Protein AF-A0AAV1E9S8-F1 (afdb_monomer)

Organism: NCBI:txid529605

Foldseek 3Di:
DVVLLLQFLAAPQAAAQCCVPDPVNVAQDPVSLVVLLCVQQVVQVVLVCVLLVDQLQLAQEEEEEEEPDADVVGSQVVCCVVSVYDPNRHYHYHYNFWQQVLLVQVVVLVVVQVVDPVGFKYKYKYWYGCRVQQFPDDDPQFNSCVSFAGTHIHIDMDGPDPVCLLVDFKDFDDKDKDFDLVDVCQQLQWAWDADPVRTIGIGHDPCNLVSLLVVVVVRCVVVCVVFPDPVQVVQQVVQVVVLVVCVVVVHDRDPGDAGACCRRAVAEQEQPPTPSNLVSVCVSNVNDPVRSQLVSVLCHNHGRNMNCSSVLSVLLCQVVQVDAQQGKYWYWIFGRSTMIMITIMGGHHRRDRDPPRPCPVPSVVDDDPDSDPPPVPDDDDDDDDDDDDDPCVVVVVVVVVPDDDDDDDDDDDDDDDDDDDDDDDDDDDPPPQDAFDADAFAKFKWFFADAFQFWTFTHRRHPGTAIEGPVLDPDLPPVQVVQLCLDDPDDPPVPPDPDPDDDDDPPPPDDDDDDDGDGSDDGGDMAIWGFRQADPVRHTYTGSNVVLLVVQVVVLVVQQLVQAWGKFAFAAADPFATWGGRSSQIAGEGCVQDFDNDPDPVVRVVSHRPIATWTFDDQDSVVSYTYIHSNSNCCVVQQDALHKFKWFFADADQQFTWTHTDP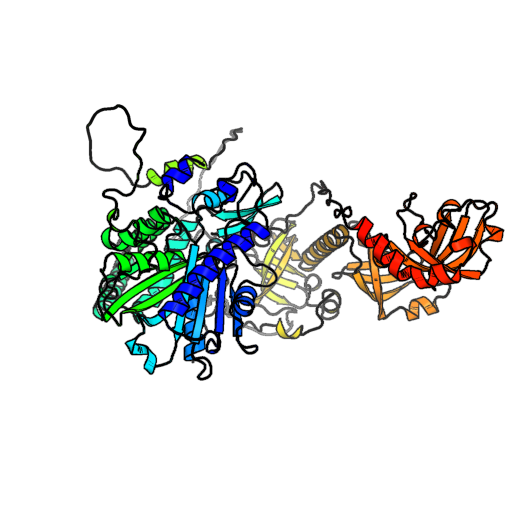TPDTATEGPCQEFVDDDPGPCVQDDHGDMDIWGFHDDPDPPHTYTHLHQLDPDTCCSVVPVVVSVVSNVVSSVVVCVVCVVPPDPPDSDDDPDPPPPDPVDVCVSRSSNVVDDDDDDDDDDD

Sequence (785 aa):
MRNIYFKSGLGDETYGPPFIFDEENDVPTLDSAMQEAREGVFSSVDALLSKTGIDPSSIDVVIVTCGSFSPFPSLSSLIVNHYNLRPDVKTFNLSGMGCSSGVLSIDFAARMLRSSEKVQNALVVITESITLNWYSGDNRSMLVTNCIFRVGCTAAMLTNDPTRRRVAKMQLVDSLRTHHGADDRSYRAAFQEEDENGFTGVALTKDLIRVAGVNLTQHITLLAPRVLPLSQLASYAYSAVTSALRSRAGESKPKPAVPDFTTAFQHMCIHTGGKAVIEQVGRVLRLSDEVTEPARMTLNRFGNTSSSLVFYELAYFEAKERVKKGDTMWMIAFGTGFKVGSLVWKWLQDSSQEIDNPWNDSIDSYPLEAWPVNDLLVAETDDEETDNLDRNEVLEDFYKLFKSGGSLPQESDLGEGLKEAEIGKEGRENVNVEYYEPKPGDLVVGVVVSGNENKLDVNVGADLIGTMLTKEVLPLYHKEMNYMLCDMEKDAEEFMVNGKVGIMNNDEAVSWEDMPGRPVVEPGTILFAEVLGRTLSGRPLLSTRRLFRRLAWHRVRQIKQLNEPIRVKITEWNTGGLLTRIEGLRAFLPKIELMNRINNYTDLKDNVGRWLYVLISRINEDTNDLILSEKDAWEMLHLREGTLLEGTVKKIFPYGAQIRIGETNRSGLLHVSKISRARIDSVSNVLAVDEKVKVLVVKSMFPDKISLSIADLESEPGLFLSNKEKVFSEAEEMAKKYRRLISPFLEKPKLEPVTTNVAIPFEDEENSLANWKWFKFETDSIPDS

pLDDT: mean 76.31, std 21.29, range [22.59, 98.44]

Structure (mmCIF, N/CA/C/O backbone):
data_AF-A0AAV1E9S8-F1
#
_entry.id   AF-A0AAV1E9S8-F1
#
loop_
_atom_site.group_PDB
_atom_site.id
_atom_site.type_symbol
_atom_site.label_atom_id
_atom_site.label_alt_id
_atom_site.label_comp_id
_atom_site.label_asym_id
_atom_site.label_entity_id
_atom_site.label_seq_id
_atom_site.pdbx_PDB_ins_code
_atom_site.Cartn_x
_atom_site.Cartn_y
_atom_site.Cartn_z
_atom_site.occupancy
_atom_site.B_iso_or_equiv
_atom_site.auth_seq_id
_atom_site.auth_comp_id
_atom_site.auth_asym_id
_atom_site.auth_atom_id
_atom_site.pdbx_PDB_model_num
ATOM 1 N N . MET A 1 1 ? 19.627 -13.802 14.690 1.00 67.56 1 MET A N 1
ATOM 2 C CA . MET A 1 1 ? 18.476 -14.353 13.943 1.00 67.56 1 MET A CA 1
ATOM 3 C C . MET A 1 1 ? 17.777 -15.484 14.675 1.00 67.56 1 MET A C 1
ATOM 5 O O . MET A 1 1 ? 16.638 -15.279 15.065 1.00 67.56 1 MET A O 1
ATOM 9 N N . ARG A 1 2 ? 18.448 -16.600 14.987 1.00 76.06 2 ARG A N 1
ATOM 10 C CA . ARG A 1 2 ? 17.856 -17.722 15.744 1.00 76.06 2 ARG A CA 1
ATOM 11 C C . ARG A 1 2 ? 17.112 -17.304 17.029 1.00 76.06 2 ARG A C 1
ATOM 13 O O . ARG A 1 2 ? 15.964 -17.677 17.219 1.00 76.06 2 ARG A O 1
ATOM 20 N N . ASN A 1 3 ? 17.703 -16.427 17.844 1.00 76.62 3 ASN A N 1
ATOM 21 C CA . ASN A 1 3 ? 17.042 -15.906 19.054 1.00 76.62 3 ASN A CA 1
ATOM 22 C C . ASN A 1 3 ? 15.805 -15.038 18.759 1.00 76.62 3 ASN A C 1
ATOM 24 O O . ASN A 1 3 ? 14.872 -15.024 19.551 1.00 76.62 3 ASN A O 1
ATOM 28 N N . ILE A 1 4 ? 15.792 -14.307 17.637 1.00 75.50 4 ILE A N 1
ATOM 29 C CA . ILE A 1 4 ? 14.632 -13.499 17.219 1.00 75.50 4 ILE A CA 1
ATOM 30 C C . ILE A 1 4 ? 13.497 -14.432 16.802 1.00 75.50 4 ILE A C 1
ATOM 32 O O . ILE A 1 4 ? 12.364 -14.217 17.217 1.00 75.50 4 ILE A O 1
ATOM 36 N N . TYR A 1 5 ? 13.812 -15.484 16.043 1.00 78.88 5 TYR A N 1
ATOM 37 C CA . TYR A 1 5 ? 12.839 -16.503 15.662 1.00 78.88 5 TYR A CA 1
ATOM 38 C C . TYR A 1 5 ? 12.228 -17.182 16.894 1.00 78.88 5 TYR A C 1
ATOM 40 O O . TYR A 1 5 ? 11.012 -17.175 17.045 1.00 78.88 5 TYR A O 1
ATOM 48 N N . PHE A 1 6 ? 13.044 -17.635 17.851 1.00 79.00 6 PHE A N 1
ATOM 49 C CA . PHE A 1 6 ? 12.529 -18.245 19.084 1.00 79.00 6 PHE A CA 1
ATOM 50 C C . PHE A 1 6 ? 11.678 -17.296 19.940 1.00 79.00 6 PHE A C 1
ATOM 52 O O . PHE A 1 6 ? 10.729 -17.732 20.583 1.00 79.00 6 PHE A O 1
ATOM 59 N N . LYS A 1 7 ? 11.972 -15.990 19.930 1.00 79.56 7 LYS A N 1
ATOM 60 C CA . LYS A 1 7 ? 11.168 -14.977 20.637 1.00 79.56 7 LYS A CA 1
ATOM 61 C C . LYS A 1 7 ? 9.942 -14.499 19.842 1.00 79.56 7 LYS A C 1
ATOM 63 O O . LYS A 1 7 ? 9.130 -13.756 20.392 1.00 79.56 7 LYS A O 1
ATOM 68 N N . SER A 1 8 ? 9.792 -14.895 18.575 1.00 79.75 8 SER A N 1
ATOM 69 C CA . SER A 1 8 ? 8.725 -14.405 17.688 1.00 79.75 8 SER A CA 1
ATOM 70 C C . SER A 1 8 ? 7.332 -14.929 18.061 1.00 79.75 8 SER A C 1
ATOM 72 O O . SER A 1 8 ? 6.335 -14.252 17.805 1.00 79.75 8 SER A O 1
ATOM 74 N N . GLY A 1 9 ? 7.273 -16.099 18.709 1.00 81.75 9 GLY A N 1
ATOM 75 C CA . GLY A 1 9 ? 6.037 -16.808 19.044 1.00 81.75 9 GLY A CA 1
ATOM 76 C C . GLY A 1 9 ? 5.539 -17.768 17.958 1.00 81.75 9 GLY A C 1
ATOM 77 O O . GLY A 1 9 ? 4.539 -18.445 18.190 1.00 81.75 9 GLY A O 1
ATOM 78 N N . LEU A 1 10 ? 6.225 -17.846 16.812 1.00 87.94 10 LEU A N 1
ATOM 79 C CA . LEU A 1 10 ? 5.937 -18.813 15.752 1.00 87.94 10 LEU A CA 1
ATOM 80 C C . LEU A 1 10 ? 6.301 -20.237 16.196 1.00 87.94 10 LEU A C 1
ATOM 82 O O . LEU A 1 10 ? 7.301 -20.440 16.884 1.00 87.94 10 LEU A O 1
ATOM 86 N N . GLY A 1 11 ? 5.485 -21.206 15.792 1.00 86.06 11 GLY A N 1
ATOM 87 C CA . GLY A 1 11 ? 5.757 -22.632 15.933 1.00 86.06 11 GLY A CA 1
ATOM 88 C C . GLY A 1 11 ? 6.506 -23.210 14.730 1.00 86.06 11 GLY A C 1
ATOM 89 O O . GLY A 1 11 ? 6.691 -22.557 13.698 1.00 86.06 11 GLY A O 1
ATOM 90 N N . ASP A 1 12 ? 6.910 -24.470 14.856 1.00 84.81 12 ASP A N 1
ATOM 91 C CA . ASP A 1 12 ? 7.672 -25.179 13.821 1.00 84.81 12 ASP A CA 1
ATOM 92 C C . ASP A 1 12 ? 6.805 -25.605 12.619 1.00 84.81 12 ASP A C 1
ATOM 94 O O . ASP A 1 12 ? 7.333 -25.913 11.556 1.00 84.81 12 ASP A O 1
ATOM 98 N N . GLU A 1 13 ? 5.476 -25.558 12.751 1.00 86.50 13 GLU A N 1
ATOM 99 C CA . GLU A 1 13 ? 4.510 -25.922 11.699 1.00 86.50 13 GLU A CA 1
ATOM 100 C C . GLU A 1 13 ? 4.113 -24.747 10.786 1.00 86.50 13 GLU A C 1
ATOM 102 O O . GLU A 1 13 ? 3.191 -24.860 9.971 1.00 86.50 13 GLU A O 1
ATOM 107 N N . THR A 1 14 ? 4.773 -23.593 10.931 1.00 87.81 14 THR A N 1
ATOM 108 C CA . THR A 1 14 ? 4.480 -22.418 10.103 1.00 87.81 14 THR A CA 1
ATOM 109 C C . THR A 1 14 ? 4.941 -22.616 8.662 1.00 87.81 14 THR A C 1
ATOM 111 O O . THR A 1 14 ? 6.023 -23.137 8.399 1.00 87.81 14 THR A O 1
ATOM 114 N N . TYR A 1 15 ? 4.132 -22.162 7.703 1.00 84.62 15 TYR A N 1
ATOM 115 C CA . TYR A 1 15 ? 4.409 -22.393 6.288 1.00 84.62 15 TYR A CA 1
ATOM 116 C C . TYR A 1 15 ? 5.298 -21.294 5.685 1.00 84.62 15 TYR A C 1
ATOM 118 O O . TYR A 1 15 ? 4.921 -20.118 5.626 1.00 84.62 15 TYR A O 1
ATOM 126 N N . GLY A 1 16 ? 6.479 -21.689 5.214 1.00 85.44 16 GLY A N 1
ATOM 127 C CA . GLY A 1 16 ? 7.366 -20.859 4.402 1.00 85.44 16 GLY A CA 1
ATOM 128 C C . GLY A 1 16 ? 7.331 -21.272 2.926 1.00 85.44 16 GLY A C 1
ATOM 129 O O . GLY A 1 16 ? 6.981 -22.411 2.620 1.00 85.44 16 GLY A O 1
ATOM 130 N N . PRO A 1 17 ? 7.700 -20.375 2.002 1.00 83.06 17 PRO A N 1
ATOM 131 C CA . PRO A 1 17 ? 7.842 -20.719 0.596 1.00 83.06 17 PRO A CA 1
ATOM 132 C C . PRO A 1 17 ? 8.919 -21.800 0.371 1.00 83.06 17 PRO A C 1
ATOM 134 O O . PRO A 1 17 ? 9.931 -21.806 1.078 1.00 83.06 17 PRO A O 1
ATOM 137 N N . PRO A 1 18 ? 8.746 -22.685 -0.632 1.00 80.81 18 PRO A N 1
ATOM 138 C CA . PRO A 1 18 ? 9.610 -23.852 -0.833 1.00 80.81 18 PRO A CA 1
ATOM 139 C C . PRO A 1 18 ? 11.110 -23.553 -0.940 1.00 80.81 18 PRO A C 1
ATOM 141 O O . PRO A 1 18 ? 11.910 -24.322 -0.417 1.00 80.81 18 PRO A O 1
ATOM 144 N N . PHE A 1 19 ? 11.498 -22.425 -1.550 1.00 80.56 19 PHE A N 1
ATOM 145 C CA . PHE A 1 19 ? 12.912 -22.073 -1.759 1.00 80.56 19 PHE A CA 1
ATOM 146 C C . PHE A 1 19 ? 13.701 -21.894 -0.448 1.00 80.56 19 PHE A C 1
ATOM 148 O O . PHE A 1 19 ? 14.918 -21.980 -0.459 1.00 80.56 19 PHE A O 1
ATOM 155 N N . ILE A 1 20 ? 13.031 -21.669 0.691 1.00 81.62 20 ILE A N 1
ATOM 156 C CA . ILE A 1 20 ? 13.700 -21.582 2.003 1.00 81.62 20 ILE A CA 1
ATOM 157 C C . ILE A 1 20 ? 14.229 -22.955 2.453 1.00 81.62 20 ILE A C 1
ATOM 159 O O . ILE A 1 20 ? 15.142 -23.027 3.274 1.00 81.62 20 ILE A O 1
ATOM 163 N N . PHE A 1 21 ? 13.637 -24.042 1.954 1.00 78.12 21 PHE A N 1
ATOM 164 C CA . PHE A 1 21 ? 13.915 -25.410 2.393 1.00 78.12 21 PHE A CA 1
ATOM 165 C C . PHE A 1 21 ? 14.660 -26.249 1.348 1.00 78.12 21 PHE A C 1
ATOM 167 O O . PHE A 1 21 ? 15.110 -27.347 1.673 1.00 78.12 21 PHE A O 1
ATOM 174 N N . ASP A 1 22 ? 14.760 -25.766 0.110 1.00 72.44 22 ASP A N 1
ATOM 175 C CA . ASP A 1 22 ? 15.335 -26.497 -1.016 1.00 72.44 22 ASP A CA 1
ATOM 176 C C . ASP A 1 22 ? 16.748 -25.988 -1.341 1.00 72.44 22 ASP A C 1
ATOM 178 O O . ASP A 1 22 ? 16.912 -24.907 -1.904 1.00 72.44 22 ASP A O 1
ATOM 182 N N . GLU A 1 23 ? 17.769 -26.787 -1.012 1.00 61.53 23 GLU A N 1
ATOM 183 C CA . GLU A 1 23 ? 19.178 -26.472 -1.302 1.00 61.53 23 GLU A CA 1
ATOM 184 C C . GLU A 1 23 ? 19.482 -26.407 -2.816 1.00 61.53 23 GLU A C 1
ATOM 186 O O . GLU A 1 23 ? 20.484 -25.809 -3.210 1.00 61.53 23 GLU A O 1
ATOM 191 N N . GLU A 1 24 ? 18.640 -26.993 -3.683 1.00 57.84 24 GLU A N 1
ATOM 192 C CA . GLU A 1 24 ? 18.827 -26.963 -5.142 1.00 57.84 24 GLU A CA 1
ATOM 193 C C . GLU A 1 24 ? 18.211 -25.713 -5.804 1.00 57.84 24 GLU A C 1
ATOM 195 O O . GLU A 1 24 ? 18.654 -25.313 -6.884 1.00 57.84 24 GLU A O 1
ATOM 200 N N . ASN A 1 25 ? 17.237 -25.060 -5.154 1.00 56.84 25 ASN A N 1
ATOM 201 C CA . ASN A 1 25 ? 16.518 -23.876 -5.646 1.00 56.84 25 ASN A CA 1
ATOM 202 C C . ASN A 1 25 ? 16.691 -22.666 -4.707 1.00 56.84 25 ASN A C 1
ATOM 204 O O . ASN A 1 25 ? 15.720 -22.008 -4.342 1.00 56.84 25 ASN A O 1
ATOM 208 N N . ASP A 1 26 ? 17.935 -22.336 -4.358 1.00 63.59 26 ASP A N 1
ATOM 209 C CA . ASP A 1 26 ? 18.305 -21.304 -3.366 1.00 63.59 26 ASP A CA 1
ATOM 210 C C . ASP A 1 26 ? 18.091 -19.840 -3.832 1.00 63.59 26 ASP A C 1
ATOM 212 O O . ASP A 1 26 ? 18.661 -18.896 -3.286 1.00 63.59 26 ASP A O 1
ATOM 216 N N . VAL A 1 27 ? 17.306 -19.605 -4.892 1.00 72.50 27 VAL A N 1
ATOM 217 C CA . VAL A 1 27 ? 17.088 -18.251 -5.428 1.00 72.50 27 VAL A CA 1
ATOM 218 C C . VAL A 1 27 ? 15.597 -17.964 -5.600 1.00 72.50 27 VAL A C 1
ATOM 220 O O . VAL A 1 27 ? 14.930 -18.643 -6.384 1.00 72.50 27 VAL A O 1
ATOM 223 N N . PRO A 1 28 ? 15.057 -16.919 -4.943 1.00 83.44 28 PRO A N 1
ATOM 224 C CA . PRO A 1 28 ? 13.682 -16.502 -5.167 1.00 83.44 28 PRO A CA 1
ATOM 225 C C . PRO A 1 28 ? 13.518 -15.991 -6.603 1.00 83.44 28 PRO A C 1
ATOM 227 O O . PRO A 1 2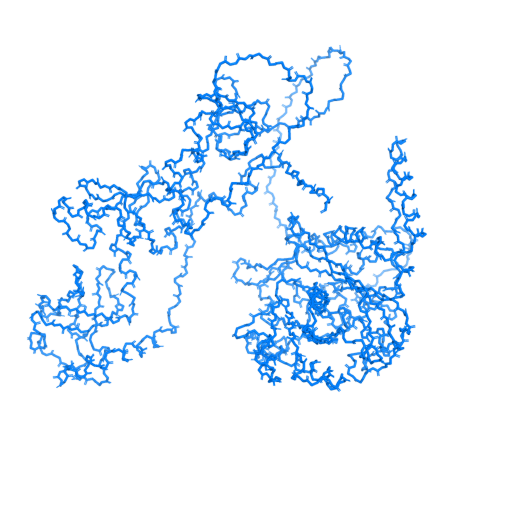8 ? 14.206 -15.068 -7.041 1.00 83.44 28 PRO A O 1
ATOM 230 N N . THR A 1 29 ? 12.584 -16.578 -7.352 1.00 89.06 29 THR A N 1
ATOM 231 C CA . THR A 1 29 ? 12.272 -16.165 -8.725 1.00 89.06 29 THR A CA 1
ATOM 232 C C . THR A 1 29 ? 10.850 -15.627 -8.834 1.00 89.06 29 THR A C 1
ATOM 234 O O . THR A 1 29 ? 9.984 -15.869 -7.991 1.00 89.06 29 THR A O 1
ATOM 237 N N . LEU A 1 30 ? 10.580 -14.893 -9.915 1.00 90.88 30 LEU A N 1
ATOM 238 C CA . LEU A 1 30 ? 9.217 -14.463 -10.221 1.00 90.88 30 LEU A CA 1
ATOM 239 C C . LEU A 1 30 ? 8.287 -15.660 -10.464 1.00 90.88 30 LEU A C 1
ATOM 241 O O . LEU A 1 30 ? 7.110 -15.587 -10.121 1.00 90.88 30 LEU A O 1
ATOM 245 N N . ASP A 1 31 ? 8.801 -16.748 -11.041 1.00 90.38 31 ASP A N 1
ATOM 246 C CA . ASP A 1 31 ? 7.998 -17.937 -11.323 1.00 90.38 31 ASP A CA 1
ATOM 247 C C . ASP A 1 31 ? 7.589 -18.655 -10.033 1.00 90.38 31 ASP A C 1
ATOM 249 O O . ASP A 1 31 ? 6.409 -18.955 -9.857 1.00 90.38 31 ASP A O 1
ATOM 253 N N . SER A 1 32 ? 8.512 -18.802 -9.076 1.00 89.31 32 SER A N 1
ATOM 254 C CA . SER A 1 32 ? 8.203 -19.387 -7.767 1.00 89.31 32 SER A CA 1
ATOM 255 C C . SER A 1 32 ? 7.211 -18.532 -6.968 1.00 89.31 32 SER A C 1
ATOM 257 O O . SER A 1 32 ? 6.267 -19.072 -6.396 1.00 89.31 32 SER A O 1
ATOM 259 N N . ALA A 1 33 ? 7.328 -17.199 -6.999 1.00 91.44 33 ALA A N 1
ATOM 260 C CA . ALA A 1 33 ? 6.335 -16.314 -6.374 1.00 91.44 33 ALA A CA 1
ATOM 261 C C . ALA A 1 33 ? 4.961 -16.369 -7.067 1.00 91.44 33 ALA A C 1
ATOM 263 O O . ALA A 1 33 ? 3.918 -16.344 -6.412 1.00 91.44 33 ALA A O 1
ATOM 264 N N . MET A 1 34 ? 4.937 -16.480 -8.400 1.00 92.88 34 MET A N 1
ATOM 265 C CA . MET A 1 34 ? 3.699 -16.687 -9.154 1.00 92.88 34 MET A CA 1
ATOM 266 C C . MET A 1 34 ? 3.062 -18.045 -8.851 1.00 92.88 34 MET A C 1
ATOM 268 O O . MET A 1 34 ? 1.836 -18.134 -8.819 1.00 92.88 34 MET A O 1
ATOM 272 N N . GLN A 1 35 ? 3.859 -19.095 -8.649 1.00 91.00 35 GLN A N 1
ATOM 273 C CA . GLN A 1 35 ? 3.374 -20.413 -8.253 1.00 91.00 35 GLN A CA 1
ATOM 274 C C . GLN A 1 35 ? 2.752 -20.374 -6.853 1.00 91.00 35 GLN A C 1
ATOM 276 O O . GLN A 1 35 ? 1.596 -20.764 -6.711 1.00 91.00 35 GLN A O 1
ATOM 281 N N . GLU A 1 36 ? 3.455 -19.807 -5.870 1.00 90.94 36 GLU A N 1
ATOM 282 C CA . GLU A 1 36 ? 2.958 -19.594 -4.502 1.00 90.94 36 GLU A CA 1
ATOM 283 C C . GLU A 1 36 ? 1.609 -18.854 -4.503 1.00 90.94 36 GLU A C 1
ATOM 285 O O . GLU A 1 36 ? 0.634 -19.301 -3.896 1.00 90.94 36 GLU A O 1
ATOM 290 N N . ALA A 1 37 ? 1.513 -17.755 -5.261 1.00 92.62 37 ALA A N 1
ATOM 291 C CA . ALA A 1 37 ? 0.270 -17.004 -5.395 1.00 92.62 37 ALA A CA 1
ATOM 292 C C . ALA A 1 37 ? -0.847 -17.816 -6.078 1.00 92.62 37 ALA A C 1
ATOM 294 O O . ALA A 1 37 ? -1.995 -17.745 -5.645 1.00 92.62 37 ALA A O 1
ATOM 295 N N . ARG A 1 38 ? -0.550 -18.592 -7.132 1.00 94.00 38 ARG A N 1
ATOM 296 C CA . ARG A 1 38 ? -1.547 -19.435 -7.825 1.00 94.00 38 ARG A CA 1
ATOM 297 C C . ARG A 1 38 ? -2.109 -20.513 -6.909 1.00 94.00 38 ARG A C 1
ATOM 299 O O . ARG A 1 38 ? -3.322 -20.679 -6.872 1.00 94.00 38 ARG A O 1
ATOM 306 N N . GLU A 1 39 ? -1.248 -21.223 -6.189 1.00 92.06 39 GLU A N 1
ATOM 307 C CA . GLU A 1 39 ? -1.656 -22.305 -5.291 1.00 92.06 39 GLU A CA 1
ATOM 308 C C . GLU A 1 39 ? -2.590 -21.782 -4.195 1.00 92.06 39 GLU A C 1
ATOM 310 O O . GLU A 1 39 ? -3.686 -22.317 -4.014 1.00 92.06 39 GLU A O 1
ATOM 315 N N . GLY A 1 40 ? -2.217 -20.676 -3.541 1.00 92.75 40 GLY A N 1
ATOM 316 C CA . GLY A 1 40 ? -3.057 -20.045 -2.524 1.00 92.75 40 GLY A CA 1
ATOM 317 C C . GLY A 1 40 ? -4.384 -19.523 -3.083 1.00 92.75 40 GLY A C 1
ATOM 318 O O . GLY A 1 40 ? -5.452 -19.837 -2.548 1.00 92.75 40 GLY A O 1
ATOM 319 N N . VAL A 1 41 ? -4.330 -18.744 -4.171 1.00 96.25 41 VAL A N 1
ATOM 320 C CA . VAL A 1 41 ? -5.509 -18.089 -4.760 1.00 96.25 41 VAL A CA 1
ATOM 321 C C . VAL A 1 41 ? -6.490 -19.109 -5.327 1.00 96.25 41 VAL A C 1
ATOM 323 O O . VAL A 1 41 ? -7.686 -18.995 -5.064 1.00 96.25 41 VAL A O 1
ATOM 326 N N . PHE A 1 42 ? -6.024 -20.094 -6.097 1.00 96.81 42 PHE A N 1
ATOM 327 C CA . PHE A 1 42 ? -6.918 -21.073 -6.714 1.00 96.81 42 PHE A CA 1
ATOM 328 C C . PHE A 1 42 ? -7.548 -21.980 -5.665 1.00 96.81 42 PHE A C 1
ATOM 330 O O . PHE A 1 42 ? -8.769 -22.047 -5.612 1.00 96.81 42 PHE A O 1
ATOM 337 N N . SER A 1 43 ? -6.756 -22.534 -4.741 1.00 94.75 43 SER A N 1
ATOM 338 C CA . SER A 1 43 ? -7.281 -23.371 -3.655 1.00 94.75 43 SER A CA 1
ATOM 339 C C . SER A 1 43 ? -8.360 -22.650 -2.834 1.00 94.75 43 SER A C 1
ATOM 341 O O . SER A 1 43 ? -9.454 -23.177 -2.623 1.00 94.75 43 SER A O 1
ATOM 343 N N . SER A 1 44 ? -8.100 -21.396 -2.442 1.00 95.62 44 SER A N 1
ATOM 344 C CA . SER A 1 44 ? -9.037 -20.615 -1.623 1.00 95.62 44 SER A CA 1
ATOM 345 C C . SER A 1 44 ? -10.313 -20.234 -2.378 1.00 95.62 44 SER A C 1
ATOM 347 O O . SER A 1 44 ? -11.407 -20.259 -1.811 1.00 95.62 44 SER A O 1
ATOM 349 N N . VAL A 1 45 ? -10.195 -19.849 -3.654 1.00 97.25 45 VAL A N 1
ATOM 350 C CA . VAL A 1 45 ? -11.351 -19.442 -4.465 1.00 97.25 45 VAL A CA 1
ATOM 351 C C . VAL A 1 45 ? -12.182 -20.656 -4.884 1.00 97.25 45 VAL A C 1
ATOM 353 O O . VAL A 1 45 ? -13.406 -20.588 -4.786 1.00 97.25 45 VAL A O 1
ATOM 356 N N . ASP A 1 46 ? -11.562 -21.776 -5.256 1.00 96.19 46 ASP A N 1
ATOM 357 C CA . ASP A 1 46 ? -12.261 -23.025 -5.579 1.00 96.19 46 ASP A CA 1
ATOM 358 C C . ASP A 1 46 ? -13.077 -23.533 -4.386 1.00 96.19 46 ASP A C 1
ATOM 360 O O . ASP A 1 46 ? -14.269 -23.835 -4.523 1.00 96.19 46 ASP A O 1
ATOM 364 N N . ALA A 1 47 ? -12.471 -23.560 -3.193 1.00 94.56 47 ALA A N 1
ATOM 365 C CA . ALA A 1 47 ? -13.157 -23.945 -1.964 1.00 94.56 47 ALA A CA 1
ATOM 366 C C . ALA A 1 47 ? -14.359 -23.026 -1.678 1.00 94.56 47 ALA A C 1
ATOM 368 O O . ALA A 1 47 ? -15.468 -23.498 -1.408 1.00 94.56 47 ALA A O 1
ATOM 369 N N . LEU A 1 48 ? -14.182 -21.708 -1.822 1.00 95.00 48 LEU A N 1
ATOM 370 C CA . LEU A 1 48 ? -15.243 -20.722 -1.620 1.00 95.00 48 LEU A CA 1
ATOM 371 C C . LEU A 1 48 ? -16.395 -20.866 -2.629 1.00 95.00 48 LEU A C 1
ATOM 373 O O . LEU A 1 48 ? -17.567 -20.812 -2.243 1.00 95.00 48 LEU A O 1
ATOM 377 N N . LEU A 1 49 ? -16.095 -21.029 -3.919 1.00 94.62 49 LEU A N 1
ATOM 378 C CA . LEU A 1 49 ? -17.110 -21.166 -4.968 1.00 94.62 49 LEU A CA 1
ATOM 379 C C . LEU A 1 49 ? -17.893 -22.471 -4.811 1.00 94.62 49 LEU A C 1
ATOM 381 O O . LEU A 1 49 ? -19.123 -22.455 -4.879 1.00 94.62 49 LEU A O 1
ATOM 385 N N . SER A 1 50 ? -17.197 -23.570 -4.507 1.00 93.06 50 SER A N 1
ATOM 386 C CA . SER A 1 50 ? -17.805 -24.872 -4.214 1.00 93.06 50 SER A CA 1
ATOM 387 C C . SER A 1 50 ? -18.811 -24.782 -3.061 1.00 93.06 50 SER A C 1
ATOM 389 O O . SER A 1 50 ? -19.948 -25.241 -3.177 1.00 93.06 50 SER A O 1
ATOM 391 N N . LYS A 1 51 ? -18.438 -24.100 -1.972 1.00 89.06 51 LYS A N 1
ATOM 392 C CA . LYS A 1 51 ? -19.295 -23.921 -0.791 1.00 89.06 51 LYS A CA 1
ATOM 393 C C . LYS A 1 51 ? -20.490 -23.014 -1.016 1.00 89.06 51 LYS A C 1
ATOM 395 O O . LYS A 1 51 ? -21.587 -23.282 -0.533 1.00 89.06 51 LYS A O 1
ATOM 400 N N . THR A 1 52 ? -20.268 -21.894 -1.693 1.00 90.38 52 THR A N 1
ATOM 401 C CA . THR A 1 52 ? -21.308 -20.875 -1.874 1.00 90.38 52 THR A CA 1
ATOM 402 C C . THR A 1 52 ? -22.268 -21.212 -3.012 1.00 90.38 52 THR A C 1
ATOM 404 O O . THR A 1 52 ? -23.360 -20.638 -3.074 1.00 90.38 52 THR A O 1
ATOM 407 N N . GLY A 1 53 ? -21.872 -22.113 -3.921 1.00 90.00 53 GLY A N 1
ATOM 408 C CA . GLY A 1 53 ? -22.623 -22.443 -5.132 1.00 90.00 53 GLY A CA 1
ATOM 409 C C . GLY A 1 53 ? -22.827 -21.235 -6.049 1.00 90.00 53 GLY A C 1
ATOM 410 O O . GLY A 1 53 ? -23.795 -21.188 -6.810 1.00 90.00 53 GLY A O 1
ATOM 411 N N . ILE A 1 54 ? -21.984 -20.207 -5.919 1.00 91.50 54 ILE A N 1
ATOM 412 C CA . ILE A 1 54 ? -22.047 -18.998 -6.735 1.00 91.50 54 ILE A CA 1
ATOM 413 C C . ILE A 1 54 ? -21.330 -19.280 -8.044 1.00 91.50 54 ILE A C 1
ATOM 415 O O . ILE A 1 54 ? -20.159 -19.646 -8.062 1.00 91.50 54 ILE A O 1
ATOM 419 N N . ASP A 1 55 ? -22.050 -19.095 -9.145 1.00 93.81 55 ASP A N 1
ATOM 420 C CA . ASP A 1 55 ? -21.471 -19.250 -10.469 1.00 93.81 55 ASP A CA 1
ATOM 421 C C . ASP A 1 55 ? -20.458 -18.118 -10.733 1.00 93.81 55 ASP A C 1
ATOM 423 O O . ASP A 1 55 ? -20.797 -16.948 -10.496 1.00 93.81 55 ASP A O 1
ATOM 427 N N . PRO A 1 56 ? -19.243 -18.412 -11.238 1.00 94.81 56 PRO A N 1
ATOM 428 C CA . PRO A 1 56 ? -18.241 -17.391 -11.545 1.00 94.81 56 PRO A CA 1
ATOM 429 C C . PRO A 1 56 ? -18.766 -16.278 -12.457 1.00 94.81 56 PRO A C 1
ATOM 431 O O . PRO A 1 56 ? -18.411 -15.112 -12.288 1.00 94.81 56 PRO A O 1
ATOM 434 N N . SER A 1 57 ? -19.684 -16.595 -13.376 1.00 94.19 57 SER A N 1
ATOM 435 C CA . SER A 1 57 ? -20.294 -15.607 -14.266 1.00 94.19 57 SER A CA 1
ATOM 436 C C . SER A 1 57 ? -21.219 -14.627 -13.554 1.00 94.19 57 SER A C 1
ATOM 438 O O . SER A 1 57 ? -21.664 -13.692 -14.201 1.00 94.19 57 SER A O 1
ATOM 440 N N . SER A 1 58 ? -21.520 -14.799 -12.264 1.00 94.81 58 SER A N 1
ATOM 441 C CA . SER A 1 58 ? -22.334 -13.878 -11.455 1.00 94.81 58 SER A CA 1
ATOM 442 C C . SER A 1 58 ? -21.511 -12.913 -10.591 1.00 94.81 58 SER A C 1
ATOM 444 O O . SER A 1 58 ? -22.086 -12.079 -9.891 1.00 94.81 58 SER A O 1
ATOM 446 N N . ILE A 1 59 ? -20.179 -13.007 -10.641 1.00 97.12 59 ILE A N 1
ATOM 447 C CA . ILE A 1 59 ? -19.266 -12.124 -9.909 1.00 97.12 59 ILE A CA 1
ATOM 448 C C . ILE A 1 59 ? -19.166 -10.780 -10.637 1.00 97.12 59 ILE A C 1
ATOM 450 O O . ILE A 1 59 ? -18.798 -10.724 -11.809 1.00 97.12 59 ILE A O 1
ATOM 454 N N . ASP A 1 60 ? -19.463 -9.687 -9.933 1.00 97.06 60 ASP A N 1
ATOM 455 C CA . ASP A 1 60 ? -19.465 -8.334 -10.507 1.00 97.06 60 ASP A CA 1
ATOM 456 C C . ASP A 1 60 ? -18.172 -7.570 -10.211 1.00 97.06 60 ASP A C 1
ATOM 458 O O . ASP A 1 60 ? -17.736 -6.721 -10.995 1.00 97.06 60 ASP A O 1
ATOM 462 N N . VAL A 1 61 ? -17.567 -7.855 -9.056 1.00 98.06 61 VAL A N 1
ATOM 463 C CA . VAL A 1 61 ? -16.351 -7.202 -8.570 1.00 98.06 61 VAL A CA 1
ATOM 464 C C . VAL A 1 61 ? -15.370 -8.257 -8.071 1.00 98.06 61 VAL A C 1
ATOM 466 O O . VAL A 1 61 ? -15.744 -9.139 -7.303 1.00 98.06 61 VAL A O 1
ATOM 469 N N . VAL A 1 62 ? -14.105 -8.124 -8.463 1.00 98.44 62 VAL A N 1
ATOM 470 C CA . VAL A 1 62 ? -12.983 -8.902 -7.927 1.00 98.44 62 VAL A CA 1
ATOM 471 C C . VAL A 1 62 ? -11.986 -7.940 -7.299 1.00 98.44 62 VAL A C 1
ATOM 473 O O . VAL A 1 62 ? -11.441 -7.071 -7.978 1.00 98.44 62 VAL A O 1
ATOM 476 N N . ILE A 1 63 ? -11.729 -8.095 -6.006 1.00 98.38 63 ILE A N 1
ATOM 477 C CA . ILE A 1 63 ? -10.716 -7.337 -5.273 1.00 98.38 63 ILE A CA 1
ATOM 478 C C . ILE A 1 63 ? -9.657 -8.327 -4.815 1.00 98.38 63 ILE A C 1
ATOM 480 O O . ILE A 1 63 ? -9.954 -9.230 -4.042 1.00 98.38 63 ILE A O 1
ATOM 484 N N . VAL A 1 64 ? -8.424 -8.157 -5.278 1.00 97.38 64 VAL A N 1
ATOM 485 C CA . VAL A 1 64 ? -7.279 -8.929 -4.794 1.00 97.38 64 VAL A CA 1
ATOM 486 C C . VAL A 1 64 ? -6.381 -8.008 -3.999 1.00 97.38 64 VAL A C 1
ATOM 488 O O . VAL A 1 64 ? -6.077 -6.910 -4.458 1.00 97.38 64 VAL A O 1
ATOM 491 N N . THR A 1 65 ? -5.955 -8.440 -2.820 1.00 95.38 65 THR A N 1
ATOM 492 C CA . THR A 1 65 ? -4.950 -7.736 -2.032 1.00 95.38 65 THR A CA 1
ATOM 493 C C . THR A 1 65 ? -3.755 -8.632 -1.779 1.00 95.38 65 THR A C 1
ATOM 495 O O . THR A 1 65 ? -3.915 -9.789 -1.390 1.00 95.38 65 THR A O 1
ATOM 498 N N . CYS A 1 66 ? -2.567 -8.080 -2.009 1.00 92.12 66 CYS A N 1
ATOM 499 C CA . CYS A 1 66 ? -1.304 -8.699 -1.650 1.00 92.12 66 CYS A CA 1
ATOM 500 C C . CYS A 1 66 ? -0.345 -7.633 -1.134 1.00 92.12 66 CYS A C 1
ATOM 502 O O . CYS A 1 66 ? -0.180 -6.590 -1.769 1.00 92.12 66 CYS A O 1
ATOM 504 N N . GLY A 1 67 ? 0.239 -7.857 0.046 1.00 79.25 67 GLY A N 1
ATOM 505 C CA . GLY A 1 67 ? 1.087 -6.863 0.696 1.00 79.25 67 GLY A CA 1
ATOM 506 C C . GLY A 1 67 ? 2.308 -6.537 -0.152 1.00 79.25 67 GLY A C 1
ATOM 507 O O . GLY A 1 67 ? 2.515 -5.376 -0.517 1.00 79.25 67 GLY A O 1
ATOM 508 N N . SER A 1 68 ? 3.061 -7.583 -0.483 1.00 76.06 68 SER A N 1
ATOM 509 C CA . SER A 1 68 ? 4.445 -7.451 -0.932 1.00 76.06 68 SER A CA 1
ATOM 510 C C . SER A 1 68 ? 4.657 -7.861 -2.403 1.00 76.06 68 SER A C 1
ATOM 512 O O . SER A 1 68 ? 5.699 -7.571 -2.983 1.00 76.06 68 SER A O 1
ATOM 514 N N . PHE A 1 69 ? 3.671 -8.479 -3.064 1.00 88.69 69 PHE A N 1
ATOM 515 C CA . PHE A 1 69 ? 3.794 -8.965 -4.446 1.00 88.69 69 PHE A CA 1
ATOM 516 C C . PHE A 1 69 ? 2.735 -8.365 -5.384 1.00 88.69 69 PHE A C 1
ATOM 518 O O . PHE A 1 69 ? 1.533 -8.492 -5.155 1.00 88.69 69 PHE A O 1
ATOM 525 N N . SER A 1 70 ? 3.177 -7.717 -6.469 1.00 91.31 70 SER A N 1
ATOM 526 C CA . SER A 1 70 ? 2.297 -7.091 -7.470 1.00 91.31 70 SER A CA 1
ATOM 527 C C . SER A 1 70 ? 2.838 -7.307 -8.897 1.00 91.31 70 SER A C 1
ATOM 529 O O . SER A 1 70 ? 3.577 -6.464 -9.410 1.00 91.31 70 SER A O 1
ATOM 531 N N . PRO A 1 71 ? 2.537 -8.459 -9.530 1.00 93.75 71 PRO A N 1
ATOM 532 C CA . PRO A 1 71 ? 3.042 -8.807 -10.858 1.00 93.75 71 PRO A CA 1
ATOM 533 C C . PRO A 1 71 ? 2.295 -8.096 -11.997 1.00 93.75 71 PRO A C 1
ATOM 535 O O . PRO A 1 71 ? 1.206 -7.544 -11.819 1.00 93.75 71 PRO A O 1
ATOM 538 N N . PHE A 1 72 ? 2.864 -8.184 -13.205 1.00 92.62 72 PHE A N 1
ATOM 539 C CA . PHE A 1 72 ? 2.226 -7.775 -14.459 1.00 92.62 72 PHE A CA 1
ATOM 540 C C . PHE A 1 72 ? 2.171 -8.972 -15.426 1.00 92.62 72 PHE A C 1
ATOM 542 O O . PHE A 1 72 ? 3.232 -9.421 -15.866 1.00 92.62 72 PHE A O 1
ATOM 549 N N . PRO A 1 73 ? 0.978 -9.487 -15.801 1.00 94.19 73 PRO A N 1
ATOM 550 C CA . PRO A 1 73 ? -0.372 -9.061 -15.397 1.00 94.19 73 PRO A CA 1
ATOM 551 C C . PRO A 1 73 ? -0.678 -9.238 -13.898 1.00 94.19 73 PRO A C 1
ATOM 553 O O . PRO A 1 73 ? -0.058 -10.060 -13.231 1.00 94.19 73 PRO A O 1
ATOM 556 N N . SER A 1 74 ? -1.654 -8.479 -13.385 1.00 95.69 74 SER A N 1
ATOM 557 C CA . SER A 1 74 ? -2.022 -8.473 -11.960 1.00 95.69 74 SER A CA 1
ATOM 558 C C . SER A 1 74 ? -2.629 -9.796 -11.478 1.00 95.69 74 SER A C 1
ATOM 560 O O . SER A 1 74 ? -3.194 -10.563 -12.262 1.00 95.69 74 SER A O 1
ATOM 562 N N . LEU A 1 75 ? -2.631 -10.021 -10.158 1.00 95.69 75 LEU A N 1
ATOM 563 C CA . LEU A 1 75 ? -3.297 -11.180 -9.547 1.00 95.69 75 LEU A CA 1
ATOM 564 C C . LEU A 1 75 ? -4.816 -11.166 -9.773 1.00 95.69 75 LEU A C 1
ATOM 566 O O . LEU A 1 75 ? -5.435 -12.211 -9.946 1.00 95.69 75 LEU A O 1
ATOM 570 N N . SER A 1 76 ? -5.434 -9.987 -9.861 1.00 96.75 76 SER A N 1
ATOM 571 C CA . SER A 1 76 ? -6.840 -9.893 -10.271 1.00 96.75 76 SER A CA 1
ATOM 572 C C . SER A 1 76 ? -7.065 -10.387 -11.707 1.00 96.75 76 SER A C 1
ATOM 574 O O . SER A 1 76 ? -8.065 -11.047 -11.978 1.00 96.75 76 SER A O 1
ATOM 576 N N . SER A 1 77 ? -6.117 -10.134 -12.616 1.00 96.94 77 SER A N 1
ATOM 577 C CA . SER A 1 77 ? -6.168 -10.629 -13.999 1.00 96.94 77 SER A CA 1
ATOM 578 C C . SER A 1 77 ? -5.976 -12.146 -14.064 1.00 96.94 77 SER A C 1
ATOM 580 O O . SER A 1 77 ? -6.612 -12.808 -14.882 1.00 96.94 77 SER A O 1
ATOM 582 N N . LEU A 1 78 ? -5.146 -12.704 -13.173 1.00 96.62 78 LEU A N 1
ATOM 583 C CA . LEU A 1 78 ? -4.975 -14.151 -13.014 1.00 96.62 78 LEU A CA 1
ATOM 584 C C . LEU A 1 78 ? -6.316 -14.835 -12.704 1.00 96.62 78 LEU A C 1
ATOM 586 O O . LEU A 1 78 ? -6.650 -15.823 -13.353 1.00 96.62 78 LEU A O 1
ATOM 590 N N . ILE A 1 79 ? -7.103 -14.281 -11.775 1.00 97.50 79 ILE A N 1
ATOM 591 C CA . ILE A 1 79 ? -8.435 -14.798 -11.418 1.00 97.50 79 ILE A CA 1
ATOM 592 C C . ILE A 1 79 ? -9.403 -14.671 -12.597 1.00 97.50 79 ILE A C 1
ATOM 594 O O . ILE A 1 79 ? -10.053 -15.650 -12.954 1.00 97.50 79 ILE A O 1
ATOM 598 N N . VAL A 1 80 ? -9.482 -13.496 -13.235 1.00 97.69 80 VAL A N 1
ATOM 599 C CA . VAL A 1 80 ? -10.373 -13.285 -14.393 1.00 97.69 80 VAL A CA 1
ATOM 600 C C . VAL A 1 80 ? -10.105 -14.305 -15.494 1.00 97.69 80 VAL A C 1
ATOM 602 O O . VAL A 1 80 ? -11.045 -14.900 -16.018 1.00 97.69 80 VAL A O 1
ATOM 605 N N . ASN A 1 81 ? -8.830 -14.528 -15.813 1.00 97.19 81 ASN A N 1
ATOM 606 C CA . ASN A 1 81 ? -8.422 -15.472 -16.842 1.00 97.19 81 ASN A CA 1
ATOM 607 C C . ASN A 1 81 ? -8.699 -16.929 -16.442 1.00 97.19 81 ASN A C 1
ATOM 609 O O . ASN A 1 81 ? -9.186 -17.698 -17.262 1.00 97.19 81 ASN A O 1
ATOM 613 N N . HIS A 1 82 ? -8.401 -17.313 -15.196 1.00 96.94 82 HIS A N 1
ATOM 614 C CA . HIS A 1 82 ? -8.560 -18.695 -14.738 1.00 96.94 82 HIS A CA 1
ATOM 615 C C . HIS A 1 82 ? -10.032 -19.118 -14.646 1.00 96.94 82 HIS A C 1
ATOM 617 O O . HIS A 1 82 ? -10.401 -20.182 -15.133 1.00 96.94 82 HIS A O 1
ATOM 623 N N . TYR A 1 83 ? -10.882 -18.256 -14.083 1.00 96.88 83 TYR A N 1
ATOM 624 C CA . TYR A 1 83 ? -12.305 -18.539 -13.871 1.00 96.88 83 TYR A CA 1
ATOM 625 C C . TYR A 1 83 ? -13.204 -18.080 -15.027 1.00 96.88 83 TYR A C 1
ATOM 627 O O . TYR A 1 83 ? -14.427 -18.156 -14.916 1.00 96.88 83 TYR A O 1
ATOM 635 N N . ASN A 1 84 ? -12.610 -17.601 -16.128 1.00 96.06 84 ASN A N 1
ATOM 636 C CA . ASN A 1 84 ? -13.308 -17.107 -17.316 1.00 96.06 84 ASN A CA 1
ATOM 637 C C . ASN A 1 84 ? -14.435 -16.113 -16.970 1.00 96.06 84 ASN A C 1
ATOM 639 O O . ASN A 1 84 ? -15.585 -16.262 -17.395 1.00 96.06 84 ASN A O 1
ATOM 643 N N . LEU A 1 85 ? -14.105 -15.124 -16.135 1.00 96.88 85 LEU A N 1
ATOM 644 C CA . LEU A 1 85 ? -15.073 -14.135 -15.666 1.00 96.88 85 LEU A CA 1
ATOM 645 C C . LEU A 1 85 ? -15.555 -13.244 -16.818 1.00 96.88 85 LEU A C 1
ATOM 647 O O . LEU A 1 85 ? -14.893 -13.093 -17.847 1.00 96.88 85 LEU A O 1
ATOM 651 N N . ARG A 1 86 ? -16.728 -12.631 -16.636 1.00 96.44 86 ARG A N 1
ATOM 652 C CA . ARG A 1 86 ? -17.337 -11.765 -17.651 1.00 96.44 86 ARG A CA 1
ATOM 653 C C . ARG A 1 86 ? -16.408 -10.595 -18.015 1.00 96.44 86 ARG A C 1
ATOM 655 O O . ARG A 1 86 ? -15.736 -10.057 -17.136 1.00 96.44 86 ARG A O 1
ATOM 662 N N . PRO A 1 87 ? -16.425 -10.117 -19.272 1.00 95.81 87 PRO A N 1
ATOM 663 C CA . PRO A 1 87 ? -15.563 -9.017 -19.712 1.00 95.81 87 PRO A CA 1
ATOM 664 C C . PRO A 1 87 ? -15.877 -7.667 -19.045 1.00 95.81 87 PRO A C 1
ATOM 666 O O . PRO A 1 87 ? -15.073 -6.745 -19.141 1.00 95.81 87 PRO A O 1
ATOM 669 N N . ASP A 1 88 ? -17.036 -7.528 -18.396 1.00 95.50 88 ASP A N 1
ATOM 670 C CA . ASP A 1 88 ? -17.460 -6.322 -17.681 1.00 95.50 88 ASP A CA 1
ATOM 671 C C . ASP A 1 88 ? -17.177 -6.365 -16.167 1.00 95.50 88 ASP A C 1
ATOM 673 O O . ASP A 1 88 ? -17.548 -5.432 -15.447 1.00 95.50 88 ASP A O 1
ATOM 677 N N . VAL A 1 89 ? -16.517 -7.424 -15.677 1.00 96.94 89 VAL A N 1
ATOM 678 C CA . VAL A 1 89 ? -16.143 -7.557 -14.265 1.00 96.94 89 VAL A CA 1
ATOM 679 C C . VAL A 1 89 ? -15.200 -6.429 -13.847 1.00 96.94 89 VAL A C 1
ATOM 681 O O . VAL A 1 89 ? -14.219 -6.110 -14.521 1.00 96.94 89 VAL A O 1
ATOM 684 N N . LYS A 1 90 ? -15.482 -5.806 -12.702 1.00 96.81 90 LYS A N 1
ATOM 685 C CA . LYS A 1 90 ? -14.637 -4.735 -12.165 1.00 96.81 90 LYS A CA 1
ATOM 686 C C . LYS A 1 90 ? -13.541 -5.341 -11.306 1.00 96.81 90 LYS A C 1
ATOM 688 O O . LYS A 1 90 ? -13.826 -5.912 -10.257 1.00 96.81 90 LYS A O 1
ATOM 693 N N . THR A 1 91 ? -12.289 -5.187 -11.718 1.00 97.19 91 THR A N 1
ATOM 694 C CA . THR A 1 91 ? -11.150 -5.732 -10.974 1.00 97.19 91 THR A CA 1
ATOM 695 C C . THR A 1 91 ? -10.341 -4.655 -10.269 1.00 97.19 91 THR A C 1
ATOM 697 O O . THR A 1 91 ? -10.003 -3.645 -10.883 1.00 97.19 91 THR A O 1
ATOM 700 N N . PHE A 1 92 ? -9.937 -4.920 -9.030 1.00 97.12 92 PHE A N 1
ATOM 701 C CA . PHE A 1 92 ? -9.029 -4.077 -8.258 1.00 97.12 92 PHE A CA 1
ATOM 702 C C . PHE A 1 92 ? -7.898 -4.931 -7.692 1.00 97.12 92 PHE A C 1
ATOM 704 O O . PHE A 1 92 ? -8.149 -5.979 -7.101 1.00 97.12 92 PHE A O 1
ATOM 711 N N . ASN A 1 93 ? -6.661 -4.474 -7.863 1.00 95.56 93 ASN A N 1
ATOM 712 C CA . ASN A 1 93 ? -5.481 -5.090 -7.268 1.00 95.56 93 ASN A CA 1
ATOM 713 C C . ASN A 1 93 ? -4.876 -4.100 -6.270 1.00 95.56 93 ASN A C 1
ATOM 715 O O . ASN A 1 93 ? -4.409 -3.032 -6.659 1.00 95.56 93 ASN A O 1
ATOM 719 N N . LEU A 1 94 ? -4.941 -4.438 -4.990 1.00 93.88 94 LEU A N 1
ATOM 720 C CA . LEU A 1 94 ? -4.522 -3.610 -3.872 1.00 93.88 94 LEU A CA 1
ATOM 721 C C . LEU A 1 94 ? -3.141 -4.068 -3.383 1.00 93.88 94 LEU A C 1
ATOM 723 O O . LEU A 1 94 ? -2.963 -5.236 -3.047 1.00 93.88 94 LEU A O 1
ATOM 727 N N . SER A 1 95 ? -2.179 -3.148 -3.321 1.00 90.56 95 SER A N 1
ATOM 728 C CA . SER A 1 95 ? -0.807 -3.416 -2.867 1.00 90.56 95 SER A CA 1
ATOM 729 C C . SER A 1 95 ? -0.288 -2.307 -1.945 1.00 90.56 95 SER A C 1
ATOM 731 O O . SER A 1 95 ? -0.881 -1.229 -1.861 1.00 90.56 95 SER A O 1
ATOM 733 N N . GLY A 1 96 ? 0.799 -2.565 -1.208 1.00 86.50 96 GLY A N 1
ATOM 734 C CA . GLY A 1 96 ? 1.499 -1.541 -0.414 1.00 86.50 96 GLY A CA 1
ATOM 735 C C . GLY A 1 96 ? 0.787 -1.068 0.864 1.00 86.50 96 GLY A C 1
ATOM 736 O O . GLY A 1 96 ? 1.233 -0.122 1.508 1.00 86.50 96 GLY A O 1
ATOM 737 N N . MET A 1 97 ? -0.317 -1.710 1.262 1.00 86.94 97 MET A N 1
ATOM 738 C CA . MET A 1 97 ? -1.056 -1.403 2.503 1.00 86.94 97 MET A CA 1
ATOM 739 C C . MET A 1 97 ? -0.682 -2.312 3.693 1.00 86.94 97 MET A C 1
ATOM 741 O O . MET A 1 97 ? -1.200 -2.135 4.805 1.00 86.94 97 MET A O 1
ATOM 745 N N . GLY A 1 98 ? 0.188 -3.300 3.458 1.00 87.50 98 GLY A N 1
ATOM 746 C CA . GLY A 1 98 ? 0.634 -4.279 4.449 1.00 87.50 98 GLY A CA 1
ATOM 747 C C . GLY A 1 98 ? -0.514 -5.079 5.071 1.00 87.50 98 GLY A C 1
ATOM 748 O O . GLY A 1 98 ? -1.552 -5.315 4.441 1.00 87.50 98 GLY A O 1
ATOM 749 N N . CYS A 1 99 ? -0.355 -5.451 6.341 1.00 92.12 99 CYS A N 1
ATOM 750 C CA . CYS A 1 99 ? -1.255 -6.388 7.010 1.00 92.12 99 CYS A CA 1
ATOM 751 C C . CYS A 1 99 ? -2.677 -5.855 7.278 1.00 92.12 99 CYS A C 1
ATOM 753 O O . CYS A 1 99 ? -3.600 -6.630 7.503 1.00 92.12 99 CYS A O 1
ATOM 755 N N . SER A 1 100 ? -2.910 -4.540 7.194 1.00 93.00 100 SER A N 1
ATOM 756 C CA . SER A 1 100 ? -4.272 -3.985 7.304 1.00 93.00 100 SER A CA 1
ATOM 757 C C . SER A 1 100 ? -5.130 -4.264 6.069 1.00 93.00 100 SER A C 1
ATOM 759 O O . SER A 1 100 ? -6.357 -4.182 6.131 1.00 93.00 100 SER A O 1
ATOM 761 N N . SER A 1 101 ? -4.498 -4.587 4.939 1.00 93.56 101 SER A N 1
ATOM 762 C CA . SER A 1 101 ? -5.144 -4.599 3.628 1.00 93.56 101 SER A CA 1
ATOM 763 C C . SER A 1 101 ? -6.297 -5.597 3.508 1.00 93.56 101 SER A C 1
ATOM 765 O O . SER A 1 101 ? -7.268 -5.302 2.817 1.00 93.56 101 SER A O 1
ATOM 767 N N . GLY A 1 102 ? -6.260 -6.707 4.252 1.00 94.06 102 GLY A N 1
ATOM 768 C CA . GLY A 1 102 ? -7.342 -7.690 4.294 1.00 94.06 102 GLY A CA 1
ATOM 769 C C . GLY A 1 102 ? -8.638 -7.069 4.809 1.00 94.06 102 GLY A C 1
ATOM 770 O O . GLY A 1 102 ? -9.635 -7.022 4.094 1.00 94.06 102 GLY A O 1
ATOM 771 N N . VAL A 1 103 ? -8.599 -6.456 5.994 1.00 95.50 103 VAL A N 1
ATOM 772 C CA . VAL A 1 103 ? -9.746 -5.730 6.562 1.00 95.50 103 VAL A CA 1
ATOM 773 C C . VAL A 1 103 ? -10.199 -4.577 5.659 1.00 95.50 103 VAL A C 1
ATOM 775 O O . VAL A 1 103 ? -11.395 -4.396 5.425 1.00 95.50 103 VAL A O 1
ATOM 778 N N . LEU A 1 104 ? -9.255 -3.806 5.114 1.00 95.00 104 LEU A N 1
ATOM 779 C CA . LEU A 1 104 ? -9.583 -2.658 4.265 1.00 95.00 104 LEU A CA 1
ATOM 780 C C . LEU A 1 104 ? -10.215 -3.069 2.928 1.00 95.00 104 LEU A C 1
ATOM 782 O O . LEU A 1 104 ? -11.064 -2.343 2.412 1.00 95.00 104 LEU A O 1
ATOM 786 N N . SER A 1 105 ? -9.836 -4.223 2.376 1.00 96.75 105 SER A N 1
ATOM 787 C CA . SER A 1 105 ? -10.423 -4.761 1.145 1.00 96.75 105 SER A CA 1
ATOM 788 C C . SER A 1 105 ? -11.888 -5.163 1.338 1.00 96.75 105 SER A C 1
ATOM 790 O O . SER A 1 105 ? -12.715 -4.906 0.463 1.00 96.75 105 SER A O 1
ATOM 792 N N . ILE A 1 106 ? -12.238 -5.683 2.520 1.00 97.50 106 ILE A N 1
ATOM 793 C CA . ILE A 1 106 ? -13.620 -5.994 2.896 1.00 97.50 106 ILE A CA 1
ATOM 794 C C . ILE A 1 106 ? -14.450 -4.717 3.090 1.00 97.50 106 ILE A C 1
ATOM 796 O O . ILE A 1 106 ? -15.567 -4.642 2.579 1.00 97.50 106 ILE A O 1
ATOM 800 N N . ASP A 1 107 ? -13.916 -3.694 3.774 1.00 96.12 107 ASP A N 1
ATOM 801 C CA . ASP A 1 107 ? -14.573 -2.376 3.877 1.00 96.12 107 ASP A CA 1
ATOM 802 C C . ASP A 1 107 ? -14.825 -1.779 2.485 1.00 96.12 107 ASP A C 1
ATOM 804 O O . ASP A 1 107 ? -15.931 -1.326 2.183 1.00 96.12 107 ASP A O 1
ATOM 808 N N . PHE A 1 108 ? -13.825 -1.841 1.604 1.00 96.06 108 PHE A N 1
ATOM 809 C CA . PHE A 1 108 ? -13.939 -1.352 0.235 1.00 96.06 108 PHE A CA 1
ATOM 810 C C . PHE A 1 108 ? -15.024 -2.100 -0.557 1.00 96.06 108 PHE A C 1
ATOM 812 O O . PHE A 1 108 ? -15.908 -1.462 -1.136 1.00 96.06 108 PHE A O 1
ATOM 819 N N . ALA A 1 109 ? -15.030 -3.436 -0.508 1.00 97.06 109 ALA A N 1
ATOM 820 C CA . ALA A 1 109 ? -16.058 -4.267 -1.135 1.00 97.06 109 ALA A CA 1
ATOM 821 C C . ALA A 1 109 ? -17.463 -3.943 -0.603 1.00 97.06 109 ALA A C 1
ATOM 823 O O . ALA A 1 109 ? -18.407 -3.765 -1.376 1.00 97.06 109 ALA A O 1
ATOM 824 N N . ALA A 1 110 ? -17.606 -3.798 0.716 1.00 95.81 110 ALA A N 1
ATOM 825 C CA . ALA A 1 110 ? -18.877 -3.473 1.349 1.00 95.81 110 ALA A CA 1
ATOM 826 C C . ALA A 1 110 ? -19.407 -2.098 0.922 1.00 95.81 110 ALA A C 1
ATOM 828 O O . ALA A 1 110 ? -20.602 -1.956 0.663 1.00 95.81 110 ALA A O 1
ATOM 829 N N . ARG A 1 111 ? -18.541 -1.085 0.799 1.00 95.12 111 ARG A N 1
ATOM 830 C CA . ARG A 1 111 ? -18.933 0.239 0.288 1.00 95.12 111 ARG A CA 1
ATOM 831 C C . ARG A 1 111 ? -19.402 0.174 -1.163 1.00 95.12 111 ARG A C 1
ATOM 833 O O . ARG A 1 111 ? -20.396 0.814 -1.502 1.00 95.12 111 ARG A O 1
ATOM 840 N N . MET A 1 112 ? -18.746 -0.617 -2.010 1.00 94.88 112 MET A N 1
ATOM 841 C CA . MET A 1 112 ? -19.183 -0.822 -3.397 1.00 94.88 112 MET A CA 1
ATOM 842 C C . MET A 1 112 ? -20.557 -1.497 -3.473 1.00 94.88 112 MET A C 1
ATOM 844 O O . MET A 1 112 ? -21.437 -1.016 -4.183 1.00 94.88 112 MET A O 1
ATOM 848 N N . LEU A 1 113 ? -20.766 -2.556 -2.689 1.00 95.12 113 LEU A N 1
ATOM 849 C CA . LEU A 1 113 ? -22.043 -3.270 -2.608 1.00 95.12 113 LEU A CA 1
ATOM 850 C C . LEU A 1 113 ? -23.176 -2.393 -2.057 1.00 95.12 113 LEU A C 1
ATOM 852 O O . LEU A 1 113 ? -24.317 -2.505 -2.492 1.00 95.12 113 LEU A O 1
ATOM 856 N N . ARG A 1 114 ? -22.884 -1.504 -1.101 1.00 93.69 114 ARG A N 1
ATOM 857 C CA . ARG A 1 114 ? -23.882 -0.583 -0.527 1.00 93.69 114 ARG A CA 1
ATOM 858 C C . ARG A 1 114 ? -24.215 0.596 -1.446 1.00 93.69 114 ARG A C 1
ATOM 860 O O . ARG A 1 114 ? -25.300 1.151 -1.329 1.00 93.69 114 ARG A O 1
ATOM 867 N N . SER A 1 115 ? -23.293 1.000 -2.323 1.00 91.31 115 SER A N 1
ATOM 868 C CA . SER A 1 115 ? -23.439 2.195 -3.173 1.00 91.31 115 SER A CA 1
ATOM 869 C C . SER A 1 115 ? -23.996 1.914 -4.569 1.00 91.31 115 SER A C 1
ATOM 871 O O . SER A 1 115 ? -24.385 2.852 -5.263 1.00 91.31 115 SER A O 1
ATOM 873 N N . SER A 1 116 ? -24.041 0.653 -5.007 1.00 88.69 116 SER A N 1
ATOM 874 C CA . SER A 1 116 ? -24.478 0.300 -6.356 1.00 88.69 116 SER A CA 1
ATOM 875 C C . SER A 1 116 ? -25.450 -0.871 -6.362 1.00 88.69 116 SER A C 1
ATOM 877 O O . SER A 1 116 ? -25.093 -1.979 -5.985 1.00 88.69 116 SER A O 1
ATOM 879 N N . GLU A 1 117 ? -26.645 -0.656 -6.916 1.00 83.44 117 GLU A N 1
ATOM 880 C CA . GLU A 1 117 ? -27.624 -1.731 -7.156 1.00 83.44 117 GLU A CA 1
ATOM 881 C C . GLU A 1 117 ? -27.169 -2.725 -8.238 1.00 83.44 117 GLU A C 1
ATOM 883 O O . GLU A 1 117 ? -27.674 -3.841 -8.314 1.00 83.44 117 GLU A O 1
ATOM 888 N N . LYS A 1 118 ? -26.206 -2.328 -9.083 1.00 87.94 118 LYS A N 1
ATOM 889 C CA . LYS A 1 118 ? -25.656 -3.177 -10.152 1.00 87.94 118 LYS A CA 1
ATOM 890 C C . LYS A 1 118 ? -24.616 -4.176 -9.654 1.00 87.94 118 LYS A C 1
ATOM 892 O O . LYS A 1 118 ? -24.277 -5.089 -10.392 1.00 87.94 118 LYS A O 1
ATOM 897 N N . VAL A 1 119 ? -24.053 -3.954 -8.468 1.00 92.31 119 VAL A N 1
ATOM 898 C CA . VAL A 1 119 ? -23.045 -4.836 -7.880 1.00 92.31 119 VAL A CA 1
ATOM 899 C C . VAL A 1 119 ? -23.755 -5.681 -6.838 1.00 92.31 119 VAL A C 1
ATOM 901 O O . VAL A 1 119 ? -24.195 -5.151 -5.820 1.00 92.31 119 VAL A O 1
ATOM 904 N N . GLN A 1 120 ? -23.882 -6.978 -7.100 1.00 93.50 120 GLN A N 1
ATOM 905 C CA . GLN A 1 120 ? -24.524 -7.930 -6.200 1.00 93.50 120 GLN A CA 1
ATOM 906 C C . GLN A 1 120 ? -23.526 -8.860 -5.526 1.00 93.50 120 GLN A C 1
ATOM 908 O O . GLN A 1 120 ? -23.712 -9.180 -4.353 1.00 93.50 120 GLN A O 1
ATOM 913 N N . ASN A 1 121 ? -22.471 -9.271 -6.234 1.00 95.81 121 ASN A N 1
ATOM 914 C CA . ASN A 1 121 ? -21.464 -10.191 -5.708 1.00 95.81 121 ASN A CA 1
ATOM 915 C C . ASN A 1 121 ? -20.054 -9.615 -5.863 1.00 95.81 121 ASN A C 1
ATOM 917 O O . ASN A 1 121 ? -19.621 -9.276 -6.969 1.00 95.81 121 ASN A O 1
ATOM 921 N N . ALA A 1 122 ? -19.331 -9.535 -4.747 1.00 98.00 122 ALA A N 1
ATOM 922 C CA . ALA A 1 122 ? -17.936 -9.126 -4.702 1.00 98.00 122 ALA A CA 1
ATOM 923 C C . ALA A 1 122 ? -17.071 -10.266 -4.153 1.00 98.00 122 ALA A C 1
ATOM 925 O O . ALA A 1 122 ? -17.223 -10.667 -2.997 1.00 98.00 122 ALA A O 1
ATOM 926 N N . LEU A 1 123 ? -16.149 -10.753 -4.981 1.00 98.44 123 LEU A N 1
ATOM 927 C CA . LEU A 1 123 ? -15.106 -11.689 -4.583 1.00 98.44 123 LEU A CA 1
ATOM 928 C C . LEU A 1 123 ? -13.909 -10.898 -4.054 1.00 98.44 123 LEU A C 1
ATOM 930 O O . LEU A 1 123 ? -13.334 -10.079 -4.772 1.00 98.44 123 LEU A O 1
ATOM 934 N N . VAL A 1 124 ? -13.521 -11.156 -2.810 1.00 98.38 124 VAL A N 1
ATOM 935 C CA . VAL A 1 124 ? -12.341 -10.566 -2.176 1.00 98.38 124 VAL A CA 1
ATOM 936 C C . VAL A 1 124 ? -11.328 -11.671 -1.915 1.00 98.38 124 VAL A C 1
ATOM 938 O O . VAL A 1 124 ? -11.632 -12.623 -1.204 1.00 98.38 124 VAL A O 1
ATOM 941 N N . VAL A 1 125 ? -10.132 -11.552 -2.483 1.00 97.94 125 VAL A N 1
ATOM 942 C CA . VAL A 1 125 ? -9.029 -12.500 -2.292 1.00 97.94 125 VAL A CA 1
ATOM 943 C C . VAL A 1 125 ? -7.875 -11.791 -1.606 1.00 97.94 125 VAL A C 1
ATOM 945 O O . VAL A 1 125 ? -7.407 -10.747 -2.053 1.00 97.94 125 VAL A O 1
ATOM 948 N N . ILE A 1 126 ? -7.433 -12.359 -0.497 1.00 96.56 126 ILE A N 1
ATOM 949 C CA . ILE A 1 126 ? -6.448 -11.798 0.416 1.00 96.56 126 ILE A CA 1
ATOM 950 C C . ILE A 1 126 ? -5.306 -12.797 0.461 1.00 96.56 126 ILE A C 1
ATOM 952 O O . ILE A 1 126 ? -5.437 -13.855 1.068 1.00 96.56 126 ILE A O 1
ATOM 956 N N . THR A 1 127 ? -4.212 -12.493 -0.226 1.00 94.25 127 THR A N 1
ATOM 957 C CA . THR A 1 127 ? -3.085 -13.412 -0.387 1.00 94.25 127 THR A CA 1
ATOM 958 C C . THR A 1 127 ? -1.798 -12.716 0.008 1.00 94.25 127 THR A C 1
ATOM 960 O O . THR A 1 127 ? -1.594 -11.558 -0.331 1.00 94.25 127 THR A O 1
ATOM 963 N N . GLU A 1 128 ? -0.899 -13.403 0.695 1.00 92.38 128 GLU A N 1
ATOM 964 C CA . GLU A 1 128 ? 0.445 -12.899 0.953 1.00 92.38 128 GLU A CA 1
ATOM 965 C C . GLU A 1 128 ? 1.446 -13.795 0.249 1.00 92.38 128 GLU A C 1
ATOM 967 O O . GLU A 1 128 ? 1.387 -15.012 0.408 1.00 92.38 128 GLU A O 1
ATOM 972 N N . SER A 1 129 ? 2.334 -13.173 -0.530 1.00 89.50 129 SER A N 1
ATOM 973 C CA . SER A 1 129 ? 3.461 -13.853 -1.144 1.00 89.50 129 SER A CA 1
ATOM 974 C C . SER A 1 129 ? 4.766 -13.240 -0.658 1.00 89.50 129 SER A C 1
ATOM 976 O O . SER A 1 129 ? 4.987 -12.038 -0.844 1.00 89.50 129 SER A O 1
ATOM 978 N N . ILE A 1 130 ? 5.632 -14.057 -0.055 1.00 89.75 130 ILE A N 1
ATOM 979 C CA . ILE A 1 130 ? 6.881 -13.560 0.546 1.00 89.75 130 ILE A CA 1
ATOM 980 C C . ILE A 1 130 ? 8.130 -13.894 -0.269 1.00 89.75 130 ILE A C 1
ATOM 982 O O . ILE A 1 130 ? 9.168 -13.290 -0.025 1.00 89.75 130 ILE A O 1
ATOM 986 N N . THR A 1 131 ? 8.035 -14.776 -1.271 1.00 89.69 131 THR A N 1
ATOM 987 C CA . THR A 1 131 ? 9.187 -15.218 -2.076 1.00 89.69 131 THR A CA 1
ATOM 988 C C . THR A 1 131 ? 10.054 -14.085 -2.623 1.00 89.69 131 THR A C 1
ATOM 990 O O . THR A 1 131 ? 11.247 -14.050 -2.342 1.00 89.69 131 THR A O 1
ATOM 993 N N . LEU A 1 132 ? 9.486 -13.115 -3.345 1.00 88.38 132 LEU A N 1
ATOM 994 C CA . LEU A 1 132 ? 10.272 -12.004 -3.909 1.00 88.38 132 LEU A CA 1
ATOM 995 C C . LEU A 1 132 ? 10.665 -10.921 -2.896 1.00 88.38 132 LEU A C 1
ATOM 997 O O . LEU A 1 132 ? 11.416 -10.017 -3.243 1.00 88.38 132 LEU A O 1
ATOM 1001 N N . ASN A 1 133 ? 10.150 -10.989 -1.668 1.00 86.56 133 ASN A N 1
ATOM 1002 C CA . ASN A 1 133 ? 10.438 -10.014 -0.612 1.00 86.56 133 ASN A CA 1
ATOM 1003 C C . ASN A 1 133 ? 11.286 -10.610 0.506 1.00 86.56 133 ASN A C 1
ATOM 1005 O O . ASN A 1 133 ? 11.421 -10.008 1.571 1.00 86.56 133 ASN A O 1
ATOM 1009 N N . TRP A 1 134 ? 11.846 -11.794 0.268 1.00 88.62 134 TRP A N 1
ATOM 1010 C CA . TRP A 1 134 ? 12.813 -12.386 1.164 1.00 88.62 134 TRP A CA 1
ATOM 1011 C C . TRP A 1 134 ? 14.079 -11.541 1.169 1.00 88.62 134 TRP A C 1
ATOM 1013 O O . TRP A 1 134 ? 14.719 -11.347 0.137 1.00 88.62 134 TRP A O 1
ATOM 1023 N N . TYR A 1 135 ? 14.432 -11.015 2.336 1.00 90.50 135 TYR A N 1
ATOM 1024 C CA . TYR A 1 135 ? 15.575 -10.127 2.448 1.00 90.50 135 TYR A CA 1
ATOM 1025 C C . TYR A 1 135 ? 16.877 -10.934 2.531 1.00 90.50 135 TYR A C 1
ATOM 1027 O O . TYR A 1 135 ? 17.051 -11.732 3.454 1.00 90.50 135 TYR A O 1
ATOM 1035 N N . SER A 1 136 ? 17.786 -10.718 1.577 1.00 88.44 136 SER A N 1
ATOM 1036 C CA . SER A 1 136 ? 19.072 -11.432 1.471 1.00 88.44 136 SER A CA 1
ATOM 1037 C C . SER A 1 136 ? 20.270 -10.682 2.069 1.00 88.44 136 SER A C 1
ATOM 1039 O O . SER A 1 136 ? 21.380 -11.205 2.027 1.00 88.44 136 SER A O 1
ATOM 1041 N N . GLY A 1 137 ? 20.077 -9.467 2.590 1.00 88.75 137 GLY A N 1
ATOM 1042 C CA . GLY A 1 137 ? 21.150 -8.681 3.205 1.00 88.75 137 GLY A CA 1
ATOM 1043 C C . GLY A 1 137 ? 21.292 -8.899 4.719 1.00 88.75 137 GLY A C 1
ATOM 1044 O O . GLY A 1 137 ? 20.639 -9.753 5.320 1.00 88.75 137 GLY A O 1
ATOM 1045 N N . ASP A 1 138 ? 22.124 -8.071 5.356 1.00 88.50 138 ASP A N 1
ATOM 1046 C CA . ASP A 1 138 ? 22.503 -8.204 6.774 1.00 88.50 138 ASP A CA 1
ATOM 1047 C C . ASP A 1 138 ? 21.852 -7.163 7.710 1.00 88.50 138 ASP A C 1
ATOM 1049 O O . ASP A 1 138 ? 22.086 -7.158 8.928 1.00 88.50 138 ASP A O 1
ATOM 1053 N N . ASN A 1 139 ? 21.014 -6.266 7.180 1.00 89.31 139 ASN A N 1
ATOM 1054 C CA . ASN A 1 139 ? 20.337 -5.253 7.980 1.00 89.31 139 ASN A CA 1
ATOM 1055 C C . ASN A 1 139 ? 19.338 -5.895 8.954 1.00 89.31 139 ASN A C 1
ATOM 1057 O O . ASN A 1 139 ? 18.338 -6.507 8.575 1.00 89.31 139 ASN A O 1
ATOM 1061 N N . ARG A 1 140 ? 19.579 -5.694 10.253 1.00 86.06 140 ARG A N 1
ATOM 1062 C CA . ARG A 1 140 ? 18.775 -6.277 11.334 1.00 86.06 140 ARG A CA 1
ATOM 1063 C C . ARG A 1 140 ? 17.309 -5.841 11.305 1.00 86.06 140 ARG A C 1
ATOM 1065 O O . ARG A 1 140 ? 16.467 -6.648 11.682 1.00 86.06 140 ARG A O 1
ATOM 1072 N N . SER A 1 141 ? 16.992 -4.603 10.910 1.00 87.12 141 SER A N 1
ATOM 1073 C CA . SER A 1 141 ? 15.597 -4.121 10.877 1.00 87.12 141 SER A CA 1
ATOM 1074 C C . SER A 1 141 ? 14.776 -4.791 9.776 1.00 87.12 141 SER A C 1
ATOM 1076 O O . SER A 1 141 ? 13.566 -4.943 9.935 1.00 87.12 141 SER A O 1
ATOM 1078 N N . MET A 1 142 ? 15.438 -5.218 8.698 1.00 90.88 142 MET A N 1
ATOM 1079 C CA . MET A 1 142 ? 14.834 -5.926 7.571 1.00 90.88 142 MET A CA 1
ATOM 1080 C C . MET A 1 142 ? 14.811 -7.433 7.807 1.00 90.88 142 MET A C 1
ATOM 1082 O O . MET A 1 142 ? 13.787 -8.073 7.603 1.00 90.88 142 MET A O 1
ATOM 1086 N N . LEU A 1 143 ? 15.886 -8.003 8.353 1.00 89.12 143 LEU A N 1
ATOM 1087 C CA . LEU A 1 143 ? 15.995 -9.433 8.658 1.00 89.12 143 LEU A CA 1
ATOM 1088 C C . LEU A 1 143 ? 14.891 -9.959 9.589 1.00 89.12 143 LEU A C 1
ATOM 1090 O O . LEU A 1 143 ? 14.519 -11.129 9.504 1.00 89.12 143 LEU A O 1
ATOM 1094 N N . VAL A 1 144 ? 14.342 -9.120 10.475 1.00 86.88 144 VAL A N 1
ATOM 1095 C CA . VAL A 1 144 ? 13.206 -9.499 11.338 1.00 86.88 144 VAL A CA 1
ATOM 1096 C C . VAL A 1 144 ? 12.006 -9.974 10.513 1.00 86.88 144 VAL A C 1
ATOM 1098 O O . VAL A 1 144 ? 11.288 -10.864 10.963 1.00 86.88 144 VAL A O 1
ATOM 1101 N N . THR A 1 145 ? 11.808 -9.437 9.308 1.00 89.00 145 THR A N 1
ATOM 1102 C CA . THR A 1 145 ? 10.684 -9.797 8.432 1.00 89.00 145 THR A CA 1
ATOM 1103 C C . THR A 1 145 ? 10.737 -11.262 7.993 1.00 89.00 145 THR A C 1
ATOM 1105 O O . THR A 1 145 ? 9.725 -11.953 8.108 1.00 89.00 145 THR A O 1
ATOM 1108 N N . ASN A 1 146 ? 11.924 -11.786 7.667 1.00 88.50 146 ASN A N 1
ATOM 1109 C CA . ASN A 1 146 ? 12.144 -13.207 7.359 1.00 88.50 146 ASN A CA 1
ATOM 1110 C C . ASN A 1 146 ? 11.775 -14.134 8.539 1.00 88.50 146 ASN A C 1
ATOM 1112 O O . ASN A 1 146 ? 11.348 -15.275 8.350 1.00 88.50 146 ASN A O 1
ATOM 1116 N N . CYS A 1 147 ? 11.917 -13.652 9.781 1.00 85.69 147 CYS A N 1
ATOM 1117 C CA . CYS A 1 147 ? 11.564 -14.428 10.972 1.00 85.69 147 CYS A CA 1
ATOM 1118 C C . CYS A 1 147 ? 10.061 -14.494 11.245 1.00 85.69 147 CYS A C 1
ATOM 1120 O O . CYS A 1 147 ? 9.646 -15.423 11.929 1.00 85.69 147 CYS A O 1
ATOM 1122 N N . ILE A 1 148 ? 9.274 -13.509 10.804 1.00 87.12 148 ILE A N 1
ATOM 1123 C CA . ILE A 1 148 ? 7.871 -13.368 11.226 1.00 87.12 148 ILE A CA 1
ATOM 1124 C C . ILE A 1 148 ? 6.882 -13.664 10.105 1.00 87.12 148 ILE A C 1
ATOM 1126 O O . ILE A 1 148 ? 5.843 -14.265 10.376 1.00 87.12 148 ILE A O 1
ATOM 1130 N N . PHE A 1 149 ? 7.177 -13.251 8.869 1.00 90.25 149 PHE A N 1
ATOM 1131 C CA . PHE A 1 149 ? 6.215 -13.360 7.783 1.00 90.25 149 PHE A CA 1
ATOM 1132 C C . PHE A 1 149 ? 6.139 -14.778 7.242 1.00 90.25 149 PHE A C 1
ATOM 1134 O O . PHE A 1 149 ? 7.143 -15.482 7.112 1.00 90.25 149 PHE A O 1
ATOM 1141 N N . ARG A 1 150 ? 4.916 -15.191 6.937 1.00 91.38 150 ARG A N 1
ATOM 1142 C CA . ARG A 1 150 ? 4.573 -16.499 6.388 1.00 91.38 150 ARG A CA 1
ATOM 1143 C C . ARG A 1 150 ? 3.595 -16.322 5.237 1.00 91.38 150 ARG A C 1
ATOM 1145 O O . ARG A 1 150 ? 2.989 -15.261 5.082 1.00 91.38 150 ARG A O 1
ATOM 1152 N N . VAL A 1 151 ? 3.469 -17.355 4.416 1.00 90.94 151 VAL A N 1
ATOM 1153 C CA . VAL A 1 151 ? 2.530 -17.353 3.288 1.00 90.94 151 VAL A CA 1
ATOM 1154 C C . VAL A 1 151 ? 1.132 -17.634 3.821 1.00 90.94 151 VAL A C 1
ATOM 1156 O O . VAL A 1 151 ? 0.955 -18.457 4.718 1.00 90.94 151 VAL A O 1
ATOM 1159 N N . GLY A 1 152 ? 0.126 -16.976 3.260 1.00 91.62 152 GLY A N 1
ATOM 1160 C CA . GLY A 1 152 ? -1.264 -17.292 3.558 1.00 91.62 152 GLY A CA 1
ATOM 1161 C C . GLY A 1 152 ? -2.197 -16.783 2.478 1.00 91.62 152 GLY A C 1
ATOM 1162 O O . GLY A 1 152 ? -1.873 -15.848 1.742 1.00 91.62 152 GLY A O 1
ATOM 1163 N N . CYS A 1 153 ? -3.360 -17.415 2.376 1.00 94.62 153 CYS A N 1
ATOM 1164 C CA . CYS A 1 153 ? -4.388 -17.011 1.436 1.00 94.62 153 CYS A CA 1
ATOM 1165 C C . CYS A 1 153 ? -5.771 -17.210 2.044 1.00 94.62 153 CYS A C 1
ATOM 1167 O O . CYS A 1 153 ? -6.029 -18.151 2.790 1.00 94.62 153 CYS A O 1
ATOM 1169 N N . THR A 1 154 ? -6.673 -16.289 1.746 1.00 95.25 154 THR A N 1
ATOM 1170 C CA . THR A 1 154 ? -8.072 -16.361 2.143 1.00 95.25 154 THR A CA 1
ATOM 1171 C C . THR A 1 154 ? -8.922 -15.737 1.054 1.00 95.25 154 THR A C 1
ATOM 1173 O O . THR A 1 154 ? -8.566 -14.704 0.487 1.00 95.25 154 THR A O 1
ATOM 1176 N N . ALA A 1 155 ? -10.081 -16.328 0.786 1.00 96.88 155 ALA A N 1
ATOM 1177 C CA . ALA A 1 155 ? -11.084 -15.751 -0.092 1.00 96.88 155 ALA A CA 1
ATOM 1178 C C . ALA A 1 155 ? -12.394 -15.534 0.674 1.00 96.88 155 ALA A C 1
ATOM 1180 O O . ALA A 1 155 ? -12.802 -16.357 1.491 1.00 96.88 155 ALA A O 1
ATOM 1181 N N . ALA A 1 156 ? -13.072 -14.427 0.389 1.00 96.25 156 ALA A N 1
ATOM 1182 C CA . ALA A 1 156 ? -14.376 -14.099 0.940 1.00 96.25 156 ALA A CA 1
ATOM 1183 C C . ALA A 1 156 ? -15.324 -13.657 -0.176 1.00 96.25 156 ALA A C 1
ATOM 1185 O O . ALA A 1 156 ? -14.958 -12.876 -1.055 1.00 96.25 156 ALA A O 1
ATOM 1186 N N . MET A 1 157 ? -16.567 -14.131 -0.114 1.00 96.56 157 MET A N 1
ATOM 1187 C CA . MET A 1 157 ? -17.639 -13.678 -0.993 1.00 96.56 157 MET A CA 1
ATOM 1188 C C . MET A 1 157 ? -18.577 -12.761 -0.218 1.00 96.56 157 MET A C 1
ATOM 1190 O O . MET A 1 157 ? -19.126 -13.152 0.814 1.00 96.56 157 MET A O 1
ATOM 1194 N N . LEU A 1 158 ? -18.780 -11.546 -0.722 1.00 96.69 158 LEU A N 1
ATOM 1195 C CA . LEU A 1 158 ? -19.703 -10.577 -0.148 1.00 96.69 158 LEU A CA 1
ATOM 1196 C C . LEU A 1 158 ? -20.870 -10.334 -1.096 1.00 96.69 158 LEU A C 1
ATOM 1198 O O . LEU A 1 158 ? -20.690 -10.207 -2.306 1.00 96.69 158 LEU A O 1
ATOM 1202 N N . THR A 1 159 ? -22.065 -10.212 -0.525 1.00 94.94 159 THR A N 1
ATOM 1203 C CA . THR A 1 159 ? -23.280 -9.916 -1.281 1.00 94.94 159 THR A CA 1
ATOM 1204 C C . THR A 1 159 ? -24.192 -8.952 -0.531 1.00 94.94 159 THR A C 1
ATOM 1206 O O . THR A 1 159 ? -24.234 -8.951 0.702 1.00 94.94 159 THR A O 1
ATOM 1209 N N . ASN A 1 160 ? -24.915 -8.117 -1.277 1.00 94.00 160 ASN A N 1
ATOM 1210 C CA . ASN A 1 160 ? -26.011 -7.287 -0.768 1.00 94.00 160 ASN A CA 1
ATOM 1211 C C . ASN A 1 160 ? -27.392 -7.926 -1.011 1.00 94.00 160 ASN A C 1
ATOM 1213 O O . ASN A 1 160 ? -28.402 -7.322 -0.652 1.00 94.00 160 ASN A O 1
ATOM 1217 N N . ASP A 1 161 ? -27.448 -9.137 -1.580 1.00 91.25 161 ASP A N 1
ATOM 1218 C CA . ASP A 1 161 ? -28.692 -9.843 -1.867 1.00 91.25 161 ASP A CA 1
ATOM 1219 C C . ASP A 1 161 ? -29.364 -10.327 -0.562 1.00 91.25 161 ASP A C 1
ATOM 1221 O O . ASP A 1 161 ? -28.856 -11.233 0.117 1.00 91.25 161 ASP A O 1
ATOM 1225 N N . PRO A 1 162 ? -30.538 -9.778 -0.190 1.00 89.31 162 PRO A N 1
ATOM 1226 C CA . PRO A 1 162 ? -31.228 -10.162 1.036 1.00 89.31 162 PRO A CA 1
ATOM 1227 C C . PRO A 1 162 ? -31.727 -11.612 1.009 1.00 89.31 162 PRO A C 1
ATOM 1229 O O . PRO A 1 162 ? -31.918 -12.205 2.075 1.00 89.31 162 PRO A O 1
ATOM 1232 N N . THR A 1 163 ? -31.922 -12.212 -0.170 1.00 90.06 163 THR A N 1
ATOM 1233 C CA . THR A 1 163 ? -32.380 -13.604 -0.296 1.00 90.06 163 THR A CA 1
ATOM 1234 C C . THR A 1 163 ? -31.314 -14.590 0.184 1.00 90.06 163 THR A C 1
ATOM 1236 O O . THR A 1 163 ? -31.637 -15.612 0.798 1.00 90.06 163 THR A O 1
ATOM 1239 N N . ARG A 1 164 ? -30.034 -14.231 0.028 1.00 88.75 164 ARG A N 1
ATOM 1240 C CA . ARG A 1 164 ? -28.882 -15.026 0.473 1.00 88.75 164 ARG A CA 1
ATOM 1241 C C . ARG A 1 164 ? -28.590 -14.899 1.964 1.00 88.75 164 ARG A C 1
ATOM 1243 O O . ARG A 1 164 ? -27.779 -15.654 2.489 1.00 88.75 164 ARG A O 1
ATOM 1250 N N . ARG A 1 165 ? -29.305 -14.044 2.703 1.00 89.94 165 ARG A N 1
ATOM 1251 C CA . ARG A 1 165 ? -29.123 -13.878 4.158 1.00 89.94 165 ARG A CA 1
ATOM 1252 C C . ARG A 1 165 ? -29.248 -15.187 4.946 1.00 89.94 165 ARG A C 1
ATOM 1254 O O . ARG A 1 165 ? -28.640 -15.314 6.001 1.00 89.94 165 ARG A O 1
ATOM 1261 N N . ARG A 1 166 ? -30.047 -16.148 4.465 1.00 86.19 166 ARG A N 1
ATOM 1262 C CA . ARG A 1 166 ? -30.232 -17.447 5.136 1.00 86.19 166 ARG A CA 1
ATOM 1263 C C . ARG A 1 166 ? -29.018 -18.360 5.032 1.00 86.19 166 ARG A C 1
ATOM 1265 O O . ARG A 1 166 ? -28.837 -19.163 5.934 1.00 86.19 166 ARG A O 1
ATOM 1272 N N . VAL A 1 167 ? -28.239 -18.238 3.959 1.00 87.88 167 VAL A N 1
ATOM 1273 C CA . VAL A 1 167 ? -27.009 -19.012 3.719 1.00 87.88 167 VAL A CA 1
ATOM 1274 C C . VAL A 1 167 ? -25.753 -18.219 4.077 1.00 87.88 167 VAL A C 1
ATOM 1276 O O . VAL A 1 167 ? -24.680 -18.791 4.207 1.00 87.88 167 VAL A O 1
ATOM 1279 N N . ALA A 1 168 ? -25.881 -16.903 4.252 1.00 91.38 168 ALA A N 1
ATOM 1280 C CA . ALA A 1 168 ? -24.798 -16.053 4.701 1.00 91.38 168 ALA A CA 1
ATOM 1281 C C . ALA A 1 168 ? -24.382 -16.417 6.129 1.00 91.38 168 ALA A C 1
ATOM 1283 O O . ALA A 1 168 ? -25.202 -16.500 7.043 1.00 91.38 168 ALA A O 1
ATOM 1284 N N . LYS A 1 169 ? -23.075 -16.565 6.296 1.00 91.12 169 LYS A N 1
ATOM 1285 C CA . LYS A 1 169 ? -22.414 -16.904 7.551 1.00 91.12 169 LYS A CA 1
ATOM 1286 C C . LYS A 1 169 ? -22.459 -15.759 8.561 1.00 91.12 169 LYS A C 1
ATOM 1288 O O . LYS A 1 169 ? -22.861 -15.912 9.714 1.00 91.12 169 LYS A O 1
ATOM 1293 N N . MET A 1 170 ? -22.116 -14.570 8.079 1.00 93.94 170 MET A N 1
ATOM 1294 C CA . MET A 1 170 ? -21.983 -13.351 8.865 1.00 93.94 170 MET A CA 1
ATOM 1295 C C . MET A 1 170 ? -22.570 -12.162 8.116 1.00 93.94 170 MET A C 1
ATOM 1297 O O . MET A 1 170 ? -22.613 -12.127 6.887 1.00 93.94 170 MET A O 1
ATOM 1301 N N . GLN A 1 171 ? -22.974 -11.148 8.872 1.00 95.88 171 GLN A N 1
ATOM 1302 C CA . GLN A 1 171 ? -23.340 -9.839 8.356 1.00 95.88 171 GLN A CA 1
ATOM 1303 C C . GLN A 1 171 ? -22.319 -8.799 8.812 1.00 95.88 171 GLN A C 1
ATOM 1305 O O . GLN A 1 171 ? -22.086 -8.662 10.011 1.00 95.88 171 GLN A O 1
ATOM 1310 N N . LEU A 1 172 ? -21.777 -8.017 7.874 1.00 96.88 172 LEU A N 1
ATOM 1311 C CA . LEU A 1 172 ? -20.990 -6.832 8.212 1.00 96.88 172 LEU A CA 1
ATOM 1312 C C . LEU A 1 172 ? -21.925 -5.719 8.700 1.00 96.88 172 LEU A C 1
ATOM 1314 O O . LEU A 1 172 ? -22.732 -5.192 7.925 1.00 96.88 172 LEU A O 1
ATOM 1318 N N . VAL A 1 173 ? -21.818 -5.373 9.979 1.00 95.31 173 VAL A N 1
ATOM 1319 C CA . VAL A 1 173 ? -22.634 -4.348 10.642 1.00 95.31 173 VAL A CA 1
ATOM 1320 C C . VAL A 1 173 ? -22.010 -2.974 10.437 1.00 95.31 173 VAL A C 1
ATOM 1322 O O . VAL A 1 173 ? -22.651 -2.090 9.873 1.00 95.31 173 VAL A O 1
ATOM 1325 N N . ASP A 1 174 ? -20.745 -2.815 10.815 1.00 95.00 174 ASP A N 1
ATOM 1326 C CA . ASP A 1 174 ? -20.013 -1.555 10.696 1.00 95.00 174 ASP A CA 1
ATOM 1327 C C . ASP A 1 174 ? -18.562 -1.810 10.280 1.00 95.00 174 ASP A C 1
ATOM 1329 O O . ASP A 1 174 ? -18.024 -2.909 10.438 1.00 95.00 174 ASP A O 1
ATOM 1333 N N . SER A 1 175 ? -17.937 -0.780 9.731 1.00 96.00 175 SER A N 1
ATOM 1334 C CA . SER A 1 175 ? -16.528 -0.756 9.378 1.00 96.00 175 SER A CA 1
ATOM 1335 C C . SER A 1 175 ? -15.939 0.620 9.684 1.00 96.00 175 SER A C 1
ATOM 1337 O O . SER A 1 175 ? -16.591 1.666 9.571 1.00 96.00 175 SER A O 1
ATOM 1339 N N . LEU A 1 176 ? -14.678 0.632 10.106 1.00 95.50 176 LEU A N 1
ATOM 1340 C CA . LEU A 1 176 ? -13.934 1.856 10.376 1.00 95.50 176 LEU A CA 1
ATOM 1341 C C . LEU A 1 176 ? -12.511 1.716 9.858 1.00 95.50 176 LEU A C 1
ATOM 1343 O O . LEU A 1 176 ? -11.845 0.708 10.072 1.00 95.50 176 LEU A O 1
ATOM 1347 N N . ARG A 1 177 ? -12.025 2.775 9.221 1.00 94.69 177 ARG A N 1
ATOM 1348 C CA . ARG A 1 177 ? -10.641 2.905 8.782 1.00 94.69 177 ARG A CA 1
ATOM 1349 C C . ARG A 1 177 ? -10.095 4.227 9.293 1.00 94.69 177 ARG A C 1
ATOM 1351 O O . ARG A 1 177 ? -10.720 5.261 9.076 1.00 94.69 177 ARG A O 1
ATOM 1358 N N . THR A 1 178 ? -8.910 4.196 9.889 1.00 94.62 178 THR A N 1
ATOM 1359 C CA . THR A 1 178 ? -8.123 5.396 10.191 1.00 94.62 178 THR A CA 1
ATOM 1360 C C . THR A 1 178 ? -6.770 5.329 9.493 1.00 94.62 178 THR A C 1
ATOM 1362 O O . THR A 1 178 ? -6.225 4.249 9.242 1.00 94.62 178 THR A O 1
ATOM 1365 N N . HIS A 1 179 ? -6.245 6.497 9.128 1.00 94.81 179 HIS A N 1
ATOM 1366 C CA . HIS A 1 179 ? -4.963 6.638 8.449 1.00 94.81 179 HIS A CA 1
ATOM 1367 C C . HIS A 1 179 ? -4.109 7.651 9.202 1.00 94.81 179 HIS A C 1
ATOM 1369 O O . HIS A 1 179 ? -4.510 8.800 9.346 1.00 94.81 179 HIS A O 1
ATOM 1375 N N . HIS A 1 180 ? -2.932 7.227 9.648 1.00 92.75 180 HIS A N 1
ATOM 1376 C CA . HIS A 1 180 ? -2.052 8.021 10.506 1.00 92.75 180 HIS A CA 1
ATOM 1377 C C . HIS A 1 180 ? -0.756 8.432 9.803 1.00 92.75 180 HIS A C 1
ATOM 1379 O O . HIS A 1 180 ? 0.157 8.920 10.444 1.00 92.75 180 HIS A O 1
ATOM 1385 N N . GLY A 1 181 ? -0.665 8.271 8.482 1.00 91.38 181 GLY A N 1
ATOM 1386 C CA . GLY A 1 181 ? 0.542 8.624 7.723 1.00 91.38 181 GLY A CA 1
ATOM 1387 C C . GLY A 1 181 ? 0.839 10.092 7.510 1.00 91.38 181 GLY A C 1
ATOM 1388 O O . GLY A 1 181 ? 1.791 10.391 6.810 1.00 91.38 181 GLY A O 1
ATOM 1389 N N . ALA A 1 182 ? 0.046 10.985 8.098 1.00 91.56 182 ALA A N 1
ATOM 1390 C CA . ALA A 1 182 ? 0.455 12.376 8.257 1.00 91.56 182 ALA A CA 1
ATOM 1391 C C . ALA A 1 182 ? 1.492 12.549 9.388 1.00 91.56 182 ALA A C 1
ATOM 1393 O O . ALA A 1 182 ? 2.119 13.594 9.473 1.00 91.56 182 ALA A O 1
ATOM 1394 N N . ASP A 1 183 ? 1.653 11.553 10.268 1.00 90.62 183 ASP A N 1
ATOM 1395 C CA . ASP A 1 183 ? 2.699 11.511 11.293 1.00 90.62 183 ASP A CA 1
ATOM 1396 C C . ASP A 1 183 ? 3.895 10.696 10.778 1.00 90.62 183 ASP A C 1
ATOM 1398 O O . ASP A 1 183 ? 3.747 9.518 10.441 1.00 90.62 183 ASP A O 1
ATOM 1402 N N . ASP A 1 184 ? 5.090 11.289 10.755 1.00 91.88 184 ASP A N 1
ATOM 1403 C CA . ASP A 1 184 ? 6.276 10.663 10.152 1.00 91.88 184 ASP A CA 1
ATOM 1404 C C . ASP A 1 184 ? 6.694 9.377 10.850 1.00 91.88 184 ASP A C 1
ATOM 1406 O O . ASP A 1 184 ? 7.159 8.434 10.209 1.00 91.88 184 ASP A O 1
ATOM 1410 N N . ARG A 1 185 ? 6.500 9.292 12.171 1.00 89.69 185 ARG A N 1
ATOM 1411 C CA . ARG A 1 185 ? 6.785 8.057 12.914 1.00 89.69 185 ARG A CA 1
ATOM 1412 C C . ARG A 1 185 ? 5.861 6.938 12.466 1.00 89.69 185 ARG A C 1
ATOM 1414 O O . ARG A 1 185 ? 6.310 5.808 12.310 1.00 89.69 185 ARG A O 1
ATOM 1421 N N . SER A 1 186 ? 4.589 7.249 12.244 1.00 90.69 186 SER A N 1
ATOM 1422 C CA . SER A 1 186 ? 3.596 6.322 11.712 1.00 90.69 186 SER A CA 1
ATOM 1423 C C . SER A 1 186 ? 3.882 5.942 10.260 1.00 90.69 186 SER A C 1
ATOM 1425 O O . SER A 1 186 ? 3.763 4.766 9.914 1.00 90.69 186 SER A O 1
ATOM 1427 N N . TYR A 1 187 ? 4.300 6.901 9.434 1.00 92.38 187 TYR A N 1
ATOM 1428 C CA . TYR A 1 187 ? 4.684 6.680 8.040 1.00 92.38 187 TYR A CA 1
ATOM 1429 C C . TYR A 1 187 ? 5.917 5.786 7.907 1.00 92.38 187 TYR A C 1
ATOM 1431 O O . TYR A 1 187 ? 5.882 4.786 7.191 1.00 92.38 187 TYR A O 1
ATOM 1439 N N . ARG A 1 188 ? 6.971 6.080 8.673 1.00 90.75 188 ARG A N 1
ATOM 1440 C CA . ARG A 1 188 ? 8.233 5.331 8.665 1.00 90.75 188 ARG A CA 1
ATOM 1441 C C . ARG A 1 188 ? 8.204 4.067 9.520 1.00 90.75 188 ARG A C 1
ATOM 1443 O O . ARG A 1 188 ? 9.194 3.348 9.536 1.00 90.75 188 ARG A O 1
ATOM 1450 N N . ALA A 1 189 ? 7.107 3.771 10.226 1.00 88.94 189 ALA A N 1
ATOM 1451 C CA . ALA A 1 189 ? 7.042 2.666 11.186 1.00 88.94 189 ALA A CA 1
ATOM 1452 C C . ALA A 1 189 ? 7.442 1.310 10.576 1.00 88.94 189 ALA A C 1
ATOM 1454 O O . ALA A 1 189 ? 8.145 0.525 11.222 1.00 88.94 189 ALA A O 1
ATOM 1455 N N . ALA A 1 190 ? 6.991 1.070 9.344 1.00 89.69 190 ALA A N 1
ATOM 1456 C CA . ALA A 1 190 ? 7.343 -0.061 8.501 1.00 89.69 190 ALA A CA 1
ATOM 1457 C C . ALA A 1 190 ? 7.402 0.427 7.046 1.00 89.69 190 ALA A C 1
ATOM 1459 O O . ALA A 1 190 ? 6.387 0.894 6.520 1.00 89.69 190 ALA A O 1
ATOM 1460 N N . PHE A 1 191 ? 8.579 0.350 6.428 1.00 90.19 191 PHE A N 1
ATOM 1461 C CA . PHE A 1 191 ? 8.858 0.962 5.128 1.00 90.19 191 PHE A CA 1
ATOM 1462 C C . PHE A 1 191 ? 9.717 0.035 4.261 1.00 90.19 191 PHE A C 1
ATOM 1464 O O . PHE A 1 191 ? 10.549 -0.699 4.789 1.00 90.19 191 PHE A O 1
ATOM 1471 N N . GLN A 1 192 ? 9.494 0.033 2.947 1.00 91.12 192 GLN A N 1
ATOM 1472 C CA . GLN A 1 192 ? 10.309 -0.739 2.009 1.00 91.12 192 GLN A CA 1
ATOM 1473 C C . GLN A 1 192 ? 11.459 0.134 1.511 1.00 91.12 192 GLN A C 1
ATOM 1475 O O . GLN A 1 192 ? 11.217 1.223 0.995 1.00 91.12 192 GLN A O 1
ATOM 1480 N N . GLU A 1 193 ? 12.691 -0.332 1.670 1.00 91.38 193 GLU A N 1
ATOM 1481 C CA . GLU A 1 193 ? 13.895 0.400 1.272 1.00 91.38 193 GLU A CA 1
ATOM 1482 C C . GLU A 1 193 ? 15.002 -0.573 0.838 1.00 91.38 193 GLU A C 1
ATOM 1484 O O . GLU A 1 193 ? 14.932 -1.777 1.096 1.00 91.38 193 GLU A O 1
ATOM 1489 N N . GLU A 1 194 ? 16.002 -0.056 0.131 1.00 93.94 194 GLU A N 1
ATOM 1490 C CA . GLU A 1 194 ? 17.222 -0.796 -0.197 1.00 93.94 194 GLU A CA 1
ATOM 1491 C C . GLU A 1 194 ? 18.255 -0.587 0.913 1.00 93.94 194 GLU A C 1
ATOM 1493 O O . GLU A 1 194 ? 18.368 0.506 1.471 1.00 93.94 194 GLU A O 1
ATOM 1498 N N . ASP A 1 195 ? 18.996 -1.637 1.258 1.00 91.69 195 ASP A N 1
ATOM 1499 C CA . ASP A 1 195 ? 20.146 -1.510 2.149 1.00 91.69 195 ASP A CA 1
ATOM 1500 C C . ASP A 1 195 ? 21.377 -0.917 1.433 1.00 91.69 195 ASP A C 1
ATOM 1502 O O . ASP A 1 195 ? 21.365 -0.647 0.232 1.00 91.69 195 ASP A O 1
ATOM 1506 N N . GLU A 1 196 ? 22.478 -0.735 2.171 1.00 91.31 196 GLU A N 1
ATOM 1507 C CA . GLU A 1 196 ? 23.740 -0.186 1.643 1.00 91.31 196 GLU A CA 1
ATOM 1508 C C . GLU A 1 196 ? 24.337 -1.009 0.482 1.00 91.31 196 GLU A C 1
ATOM 1510 O O . GLU A 1 196 ? 25.149 -0.495 -0.288 1.00 91.31 196 GLU A O 1
ATOM 1515 N N . ASN A 1 197 ? 23.934 -2.276 0.339 1.00 91.06 197 ASN A N 1
ATOM 1516 C CA . ASN A 1 197 ? 24.389 -3.188 -0.706 1.00 91.06 197 ASN A CA 1
ATOM 1517 C C . ASN A 1 197 ? 23.393 -3.291 -1.880 1.00 91.06 197 ASN A C 1
ATOM 1519 O O . ASN A 1 197 ? 23.654 -4.030 -2.831 1.00 91.06 197 ASN A O 1
ATOM 1523 N N . GLY A 1 198 ? 22.277 -2.554 -1.836 1.00 90.69 198 GLY A N 1
ATOM 1524 C CA . GLY A 1 198 ? 21.224 -2.571 -2.852 1.00 90.69 198 GLY A CA 1
ATOM 1525 C C . GLY A 1 198 ? 20.228 -3.726 -2.716 1.00 90.69 198 GLY A C 1
ATOM 1526 O O . GLY A 1 198 ? 19.464 -3.977 -3.648 1.00 90.69 198 GLY A O 1
ATOM 1527 N N . PHE A 1 199 ? 20.213 -4.455 -1.593 1.00 90.19 199 PHE A N 1
ATOM 1528 C CA . PHE A 1 199 ? 19.185 -5.465 -1.340 1.00 90.19 199 PHE A CA 1
ATOM 1529 C C . PHE A 1 199 ? 17.913 -4.794 -0.826 1.00 90.19 199 PHE A C 1
ATOM 1531 O O . PHE A 1 199 ? 17.912 -4.154 0.225 1.00 90.19 199 PHE A O 1
ATOM 1538 N N . THR A 1 200 ? 16.809 -4.971 -1.547 1.00 91.06 200 THR A N 1
ATOM 1539 C CA . THR A 1 200 ? 15.496 -4.480 -1.122 1.00 91.06 200 THR A CA 1
ATOM 1540 C C . THR A 1 200 ? 14.954 -5.311 0.041 1.00 91.06 200 THR A C 1
ATOM 1542 O O . THR A 1 200 ? 14.919 -6.539 -0.021 1.00 91.06 200 THR A O 1
ATOM 1545 N N . GLY A 1 201 ? 14.473 -4.643 1.086 1.00 90.31 201 GLY A N 1
ATOM 1546 C CA . GLY A 1 201 ? 13.811 -5.272 2.224 1.00 90.31 201 GLY A CA 1
ATOM 1547 C C . GLY A 1 201 ? 12.737 -4.374 2.830 1.00 90.31 201 GLY A C 1
ATOM 1548 O O . GLY A 1 201 ? 12.593 -3.204 2.479 1.00 90.31 201 GLY A O 1
ATOM 1549 N N . VAL A 1 202 ? 11.956 -4.925 3.760 1.00 90.81 202 VAL A N 1
ATOM 1550 C CA . VAL A 1 202 ? 10.996 -4.146 4.553 1.00 90.81 202 VAL A CA 1
ATOM 1551 C C . VAL A 1 202 ? 11.603 -3.882 5.924 1.00 90.81 202 VAL A C 1
ATOM 1553 O O . VAL A 1 202 ? 11.726 -4.788 6.743 1.00 90.81 202 VAL A O 1
ATOM 1556 N N . ALA A 1 203 ? 11.986 -2.639 6.191 1.00 90.50 203 ALA A N 1
ATOM 1557 C CA . ALA A 1 203 ? 12.547 -2.235 7.467 1.00 90.50 203 ALA A CA 1
ATOM 1558 C C . ALA A 1 203 ? 11.437 -1.992 8.499 1.00 90.50 203 ALA A C 1
ATOM 1560 O O . ALA A 1 203 ? 10.532 -1.178 8.294 1.00 90.50 203 ALA A O 1
ATOM 1561 N N . LEU A 1 204 ? 11.526 -2.676 9.643 1.00 89.81 204 LEU A N 1
ATOM 1562 C CA . LEU A 1 204 ? 10.665 -2.435 10.801 1.00 89.81 204 LEU A CA 1
ATOM 1563 C C . LEU A 1 204 ? 11.395 -1.569 11.829 1.00 89.81 204 LEU A C 1
ATOM 1565 O O . LEU A 1 204 ? 12.448 -1.940 12.355 1.00 89.81 204 LEU A O 1
ATOM 1569 N N . THR A 1 205 ? 10.826 -0.409 12.149 1.00 87.25 205 THR A N 1
ATOM 1570 C CA . THR A 1 205 ? 11.428 0.501 13.131 1.00 87.25 205 THR A CA 1
ATOM 1571 C C . THR A 1 205 ? 11.176 0.041 14.564 1.00 87.25 205 THR A C 1
ATOM 1573 O O . THR A 1 205 ? 10.179 -0.607 14.885 1.00 87.25 205 THR A O 1
ATOM 1576 N N . LYS A 1 206 ? 12.052 0.463 15.483 1.00 80.62 206 LYS A N 1
ATOM 1577 C CA . LYS A 1 206 ? 11.899 0.204 16.927 1.00 80.62 206 LYS A CA 1
ATOM 1578 C C . LYS A 1 206 ? 10.648 0.857 17.526 1.00 80.62 206 LYS A C 1
ATOM 1580 O O . LYS A 1 206 ? 10.175 0.434 18.577 1.00 80.62 206 LYS A O 1
ATOM 1585 N N . ASP A 1 207 ? 10.115 1.873 16.853 1.00 81.38 207 ASP A N 1
ATOM 1586 C CA . ASP A 1 207 ? 8.938 2.617 17.285 1.00 81.38 207 ASP A CA 1
ATOM 1587 C C . ASP A 1 207 ? 7.612 1.941 16.921 1.00 81.38 207 ASP A C 1
ATOM 1589 O O . ASP A 1 207 ? 6.569 2.381 17.407 1.00 81.38 207 ASP A O 1
ATOM 1593 N N . LEU A 1 208 ? 7.630 0.854 16.139 1.00 86.94 208 LEU A N 1
ATOM 1594 C CA . LEU A 1 208 ? 6.435 0.182 15.623 1.00 86.94 208 LEU A CA 1
ATOM 1595 C C . LEU A 1 208 ? 5.390 -0.122 16.713 1.00 86.94 208 LEU A C 1
ATOM 1597 O O . LEU A 1 208 ? 4.213 0.183 16.544 1.00 86.94 208 LEU A O 1
ATOM 1601 N N . ILE A 1 209 ? 5.810 -0.662 17.862 1.00 87.38 209 ILE A N 1
ATOM 1602 C CA . ILE A 1 209 ? 4.905 -1.025 18.973 1.00 87.38 209 ILE A CA 1
ATOM 1603 C C . ILE A 1 209 ? 4.289 0.224 19.625 1.00 87.38 209 ILE A C 1
ATOM 1605 O O . ILE A 1 209 ? 3.117 0.239 20.025 1.00 87.38 209 ILE A O 1
ATOM 1609 N N . ARG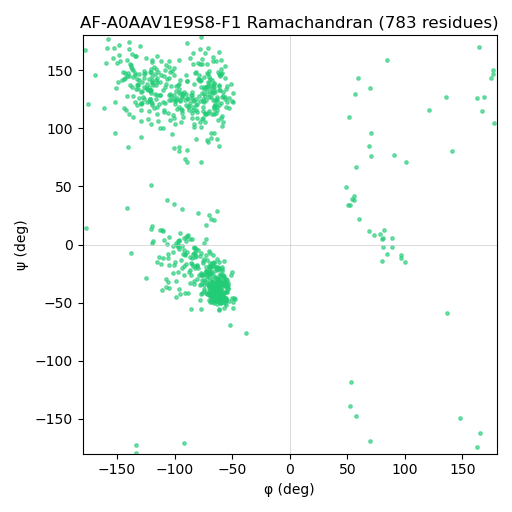 A 1 210 ? 5.076 1.298 19.742 1.00 86.62 210 ARG A N 1
ATOM 1610 C CA . ARG A 1 210 ? 4.614 2.575 20.294 1.00 86.62 210 ARG A CA 1
ATOM 1611 C C . ARG A 1 210 ? 3.607 3.225 19.351 1.00 86.62 210 ARG A C 1
ATOM 1613 O O . ARG A 1 210 ? 2.529 3.603 19.803 1.00 86.62 210 ARG A O 1
ATOM 1620 N N . VAL A 1 211 ? 3.943 3.296 18.063 1.00 88.19 211 VAL A N 1
ATOM 1621 C CA . VAL A 1 211 ? 3.078 3.795 16.986 1.00 88.19 211 VAL A CA 1
ATOM 1622 C C . VAL A 1 211 ? 1.761 3.018 16.959 1.00 88.19 211 VAL A C 1
ATOM 1624 O O . VAL A 1 211 ? 0.695 3.628 16.988 1.00 88.19 211 VAL A O 1
ATOM 1627 N N . ALA A 1 212 ? 1.816 1.683 17.009 1.00 88.31 212 ALA A N 1
ATOM 1628 C CA . ALA A 1 212 ? 0.627 0.836 17.042 1.00 88.31 212 ALA A CA 1
ATOM 1629 C C . ALA A 1 212 ? -0.289 1.164 18.232 1.00 88.31 212 ALA A C 1
ATOM 1631 O O . ALA A 1 212 ? -1.493 1.318 18.051 1.00 88.31 212 ALA A O 1
ATOM 1632 N N . GLY A 1 213 ? 0.268 1.339 19.437 1.00 88.06 213 GLY A N 1
ATOM 1633 C CA . GLY A 1 213 ? -0.516 1.670 20.633 1.00 88.06 213 GLY A CA 1
ATOM 1634 C C . GLY A 1 213 ? -1.160 3.062 20.590 1.00 88.06 213 GLY A C 1
ATOM 1635 O O . GLY A 1 213 ? -2.324 3.221 20.971 1.00 88.06 213 GLY A O 1
ATOM 1636 N N . VAL A 1 214 ? -0.431 4.073 20.104 1.00 88.31 214 VAL A N 1
ATOM 1637 C CA . VAL A 1 214 ? -0.958 5.442 19.946 1.00 88.31 214 VAL A CA 1
ATOM 1638 C C . VAL A 1 214 ? -2.079 5.465 18.906 1.00 88.31 214 VAL A C 1
ATOM 1640 O O . VAL A 1 214 ? -3.173 5.959 19.188 1.00 88.31 214 VAL A O 1
ATOM 1643 N N . ASN A 1 215 ? -1.846 4.858 17.745 1.00 91.31 215 ASN A N 1
ATOM 1644 C CA . ASN A 1 215 ? -2.801 4.853 16.639 1.00 91.31 215 ASN A CA 1
ATOM 1645 C C . ASN A 1 215 ? -4.029 3.988 16.948 1.00 91.31 215 ASN A C 1
ATOM 1647 O O . ASN A 1 215 ? -5.145 4.360 16.591 1.00 91.31 215 ASN A O 1
ATOM 1651 N N . LEU A 1 216 ? -3.864 2.896 17.705 1.00 91.38 216 LEU A N 1
ATOM 1652 C CA . LEU A 1 216 ? -4.981 2.131 18.260 1.00 91.38 216 LEU A CA 1
ATOM 1653 C C . LEU A 1 216 ? -5.855 2.996 19.172 1.00 91.38 216 LEU A C 1
ATOM 1655 O O . LEU A 1 216 ? -7.074 2.976 19.039 1.00 91.38 216 LEU A O 1
ATOM 1659 N N . THR A 1 217 ? -5.247 3.782 20.064 1.00 88.94 217 THR A N 1
ATOM 1660 C CA . THR A 1 217 ? -5.983 4.657 20.995 1.00 88.94 217 THR A CA 1
ATOM 1661 C C . THR A 1 217 ? -6.828 5.693 20.243 1.00 88.94 217 THR A C 1
ATOM 1663 O O . THR A 1 217 ? -7.988 5.938 20.582 1.00 88.94 217 THR A O 1
ATOM 1666 N N . GLN A 1 218 ? -6.276 6.277 19.177 1.00 88.12 218 GLN A N 1
ATOM 1667 C CA . GLN A 1 218 ? -7.020 7.191 18.306 1.00 88.12 218 GLN A CA 1
ATOM 1668 C C . GLN A 1 218 ? -8.151 6.466 17.562 1.00 88.12 218 GLN A C 1
ATOM 1670 O O . GLN A 1 218 ? -9.281 6.952 17.530 1.00 88.12 218 GLN A O 1
ATOM 1675 N N . HIS A 1 219 ? -7.879 5.274 17.028 1.00 92.88 219 HIS A N 1
ATOM 1676 C CA . HIS A 1 219 ? -8.867 4.465 16.318 1.00 92.88 219 HIS A CA 1
ATOM 1677 C C . HIS A 1 219 ? -10.064 4.086 17.200 1.00 92.88 219 HIS A C 1
ATOM 1679 O O . HIS A 1 219 ? -11.215 4.269 16.801 1.00 92.88 219 HIS A O 1
ATOM 1685 N N . ILE A 1 220 ? -9.819 3.614 18.427 1.00 90.38 220 ILE A N 1
ATOM 1686 C CA . ILE A 1 220 ? -10.899 3.223 19.342 1.00 90.38 220 ILE A CA 1
ATOM 1687 C C . ILE A 1 220 ? -11.713 4.408 19.851 1.00 90.38 220 ILE A C 1
ATOM 1689 O O . ILE A 1 220 ? -12.884 4.231 20.166 1.00 90.38 220 ILE A O 1
ATOM 1693 N N . THR A 1 221 ? -11.140 5.613 19.886 1.00 88.06 221 THR A N 1
ATOM 1694 C CA . THR A 1 221 ? -11.888 6.831 20.239 1.00 88.06 221 THR A CA 1
ATOM 1695 C C . THR A 1 221 ? -12.987 7.117 19.211 1.00 88.06 221 THR A C 1
ATOM 1697 O O . THR A 1 221 ? -14.070 7.565 19.575 1.00 88.06 221 THR A O 1
ATOM 1700 N N . LEU A 1 222 ? -12.737 6.797 17.937 1.00 90.62 222 LEU A N 1
ATOM 1701 C CA . LEU A 1 222 ? -13.716 6.923 16.854 1.00 90.62 222 LEU A CA 1
ATOM 1702 C C . LEU A 1 222 ? -14.665 5.718 16.769 1.00 90.62 222 LEU A C 1
ATOM 1704 O O . LEU A 1 222 ? -15.818 5.870 16.369 1.00 90.62 222 LEU A O 1
ATOM 1708 N N . LEU A 1 223 ? -14.201 4.520 17.141 1.00 91.31 223 LEU A N 1
ATOM 1709 C CA . LEU A 1 223 ? -15.017 3.303 17.112 1.00 91.31 223 LEU A CA 1
ATOM 1710 C C . LEU A 1 223 ? -15.995 3.219 18.290 1.00 91.31 223 LEU A C 1
ATOM 1712 O O . LEU A 1 223 ? -17.152 2.856 18.092 1.00 91.31 223 LEU A O 1
ATOM 1716 N N . ALA A 1 224 ? -15.547 3.558 19.502 1.00 90.00 224 ALA A N 1
ATOM 1717 C CA . ALA A 1 224 ? -16.297 3.389 20.747 1.00 90.00 224 ALA A CA 1
ATOM 1718 C C . ALA A 1 224 ? -17.736 3.936 20.681 1.00 90.00 224 ALA A C 1
ATOM 1720 O O . ALA A 1 224 ? -18.653 3.180 21.002 1.00 90.00 224 ALA A O 1
ATOM 1721 N N . PRO A 1 225 ? -17.991 5.176 20.210 1.00 89.50 225 PRO A N 1
ATOM 1722 C CA . PRO A 1 225 ? -19.349 5.719 20.130 1.00 89.50 225 PRO A CA 1
ATOM 1723 C C . PRO A 1 225 ? -20.280 4.959 19.175 1.00 89.50 225 PRO A C 1
ATOM 1725 O O . PRO A 1 225 ? -21.495 5.070 19.297 1.00 89.50 225 PRO A O 1
ATOM 1728 N N . ARG A 1 226 ? -19.722 4.212 18.213 1.00 91.25 226 ARG A N 1
ATOM 1729 C CA . ARG A 1 226 ? -20.474 3.497 17.170 1.00 91.25 226 ARG A CA 1
ATOM 1730 C C . ARG A 1 226 ? -20.904 2.099 17.621 1.00 91.25 226 ARG A C 1
ATOM 1732 O O . ARG A 1 226 ? -21.870 1.564 17.086 1.00 91.25 226 ARG A O 1
ATOM 1739 N N . VAL A 1 227 ? -20.195 1.514 18.592 1.00 92.00 227 VAL A N 1
ATOM 1740 C CA . VAL A 1 227 ? -20.335 0.090 18.954 1.00 92.00 227 VAL A CA 1
ATOM 1741 C C . VAL A 1 227 ? -20.653 -0.153 20.428 1.00 92.00 227 VAL A C 1
ATOM 1743 O O . VAL A 1 227 ? -21.279 -1.160 20.749 1.00 92.00 227 VAL A O 1
ATOM 1746 N N . LEU A 1 228 ? -20.231 0.736 21.333 1.00 90.81 228 LEU A N 1
ATOM 1747 C CA . LEU A 1 228 ? -20.380 0.507 22.768 1.00 90.81 228 LEU A CA 1
ATOM 1748 C C . LEU A 1 228 ? -21.782 0.873 23.278 1.00 90.81 228 LEU A C 1
ATOM 1750 O O . LEU A 1 228 ? -22.381 1.850 22.819 1.00 90.81 228 LEU A O 1
ATOM 1754 N N . PRO A 1 229 ? -22.285 0.163 24.304 1.00 89.19 229 PRO A N 1
ATOM 1755 C CA . PRO A 1 229 ? -23.494 0.558 25.017 1.00 89.19 229 PRO A CA 1
ATOM 1756 C C . PRO A 1 229 ? -23.372 1.945 25.668 1.00 89.19 229 PRO A C 1
ATOM 1758 O O . PRO A 1 229 ? -22.306 2.342 26.145 1.00 89.19 229 PRO A O 1
ATOM 1761 N N . LEU A 1 230 ? -24.504 2.647 25.803 1.00 88.56 230 LEU A N 1
ATOM 1762 C CA . LEU A 1 230 ? -24.568 3.972 26.441 1.00 88.56 230 LEU A CA 1
ATOM 1763 C C . LEU A 1 230 ? -24.008 3.988 27.874 1.00 88.56 230 LEU A C 1
ATOM 1765 O O . LEU A 1 230 ? -23.448 4.996 28.298 1.00 88.56 230 LEU A O 1
ATOM 1769 N N . SER A 1 231 ? -24.121 2.881 28.615 1.00 87.88 231 SER A N 1
ATOM 1770 C CA . SER A 1 231 ? -23.570 2.753 29.971 1.00 87.88 231 SER A CA 1
ATOM 1771 C C . SER A 1 231 ? -22.043 2.867 29.999 1.00 87.88 231 SER A C 1
ATOM 1773 O O . SER A 1 231 ? -21.495 3.545 30.869 1.00 87.88 231 SER A O 1
ATOM 1775 N N . GLN A 1 232 ? -21.355 2.261 29.028 1.00 88.31 232 GLN A N 1
ATOM 1776 C CA . GLN A 1 232 ? -19.899 2.336 28.901 1.00 88.31 232 GLN A CA 1
ATOM 1777 C C . GLN A 1 232 ? -19.449 3.734 28.482 1.00 88.31 232 GLN A C 1
ATOM 1779 O O . GLN A 1 232 ? -18.508 4.279 29.057 1.00 88.31 232 GLN A O 1
ATOM 1784 N N . LEU A 1 233 ? -20.165 4.359 27.542 1.00 86.69 233 LEU A N 1
ATOM 1785 C CA . LEU A 1 233 ? -19.883 5.732 27.115 1.00 86.69 233 LEU A CA 1
ATOM 1786 C C . LEU A 1 233 ? -20.068 6.737 28.262 1.00 86.69 233 LEU A C 1
ATOM 1788 O O . LEU A 1 233 ? -19.231 7.620 28.446 1.00 86.69 233 LEU A O 1
ATOM 1792 N N . ALA A 1 234 ? -21.115 6.576 29.077 1.00 86.12 234 ALA A N 1
ATOM 1793 C CA . ALA A 1 234 ? -21.347 7.409 30.255 1.00 86.12 234 ALA A CA 1
ATOM 1794 C C . ALA A 1 234 ? -20.256 7.218 31.323 1.00 86.12 234 ALA A C 1
ATOM 1796 O O . ALA A 1 234 ? -19.757 8.201 31.873 1.00 86.12 234 ALA A O 1
ATOM 1797 N N . SER A 1 235 ? -19.846 5.971 31.581 1.00 83.56 235 SER A N 1
ATOM 1798 C CA . SER A 1 235 ? -18.741 5.648 32.497 1.00 83.56 235 SER A CA 1
ATOM 1799 C C . SER A 1 235 ? -17.422 6.280 32.039 1.00 83.56 235 SER A C 1
ATOM 1801 O O . SER A 1 235 ? -16.722 6.923 32.827 1.00 83.56 235 SER A O 1
ATOM 1803 N N . TYR A 1 236 ? -17.121 6.187 30.741 1.00 85.25 236 TYR A N 1
ATOM 1804 C CA . TYR A 1 236 ? -15.959 6.830 30.136 1.00 85.25 236 TYR A CA 1
ATOM 1805 C C . TYR A 1 236 ? -16.003 8.353 30.286 1.00 85.25 236 TYR A C 1
ATOM 1807 O O . TYR A 1 236 ? -15.041 8.952 30.769 1.00 85.25 236 TYR A O 1
ATOM 1815 N N . ALA A 1 237 ? -17.127 8.985 29.933 1.00 83.38 237 ALA A N 1
ATOM 1816 C CA . ALA A 1 237 ? -17.298 10.431 30.048 1.00 83.38 237 ALA A CA 1
ATOM 1817 C C . ALA A 1 237 ? -17.125 10.906 31.499 1.00 83.38 237 ALA A C 1
ATOM 1819 O O . ALA A 1 237 ? -16.409 11.874 31.754 1.00 83.38 237 ALA A O 1
ATOM 1820 N N . TYR A 1 238 ? -17.702 10.184 32.463 1.00 85.56 238 TYR A N 1
ATOM 1821 C CA . TYR A 1 238 ? -17.513 10.456 33.886 1.00 85.56 238 TYR A CA 1
ATOM 1822 C C . TYR A 1 238 ? -16.038 10.329 34.305 1.00 85.56 238 TYR A C 1
ATOM 1824 O O . TYR A 1 238 ? -15.505 11.206 34.988 1.00 85.56 238 TYR A O 1
ATOM 1832 N N . SER A 1 239 ? -15.339 9.282 33.856 1.00 82.81 239 SER A N 1
ATOM 1833 C CA . SER A 1 239 ? -13.906 9.098 34.122 1.00 82.81 239 SER A CA 1
ATOM 1834 C C . SER A 1 239 ? -13.041 10.207 33.507 1.00 82.81 239 SER A C 1
ATOM 1836 O O . SER A 1 239 ? -12.114 10.704 34.149 1.00 82.81 239 SER A O 1
ATOM 1838 N N . ALA A 1 240 ? -13.361 10.650 32.292 1.00 82.62 240 ALA A N 1
ATOM 1839 C CA . ALA A 1 240 ? -12.656 11.737 31.623 1.00 82.62 240 ALA A CA 1
ATOM 1840 C C . ALA A 1 240 ? -12.870 13.083 32.336 1.00 82.62 240 ALA A C 1
ATOM 1842 O O . ALA A 1 240 ? -11.905 13.807 32.586 1.00 82.62 240 ALA A O 1
ATOM 1843 N N . VAL A 1 241 ? -14.110 13.394 32.734 1.00 83.69 241 VAL A N 1
ATOM 1844 C CA . VAL A 1 241 ? -14.443 14.620 33.478 1.00 83.69 241 VAL A CA 1
ATOM 1845 C C . VAL A 1 241 ? -13.777 14.626 34.852 1.00 83.69 241 VAL A C 1
ATOM 1847 O O . VAL A 1 241 ? -13.161 15.620 35.231 1.00 83.69 241 VAL A O 1
ATOM 1850 N N . THR A 1 242 ? -13.839 13.517 35.591 1.00 82.31 242 THR A N 1
ATOM 1851 C CA . THR A 1 242 ? -13.185 13.407 36.906 1.00 82.31 242 THR A CA 1
ATOM 1852 C C . THR A 1 242 ? -11.663 13.514 36.802 1.00 82.31 242 THR A C 1
ATOM 1854 O O . THR A 1 242 ? -11.054 14.208 37.613 1.00 82.31 242 THR A O 1
ATOM 1857 N N . SER A 1 243 ? -11.044 12.916 35.778 1.00 79.31 243 SER A N 1
ATOM 1858 C CA . SER A 1 243 ? -9.614 13.089 35.484 1.00 79.31 243 SER A CA 1
ATOM 1859 C C . SER A 1 243 ? -9.255 14.553 35.193 1.00 79.31 243 SER A C 1
ATOM 1861 O O . SER A 1 243 ? -8.299 15.084 35.764 1.00 79.31 243 SER A O 1
ATOM 1863 N N . ALA A 1 244 ? -10.050 15.242 34.369 1.00 78.62 244 ALA A N 1
ATOM 1864 C CA . ALA A 1 244 ? -9.839 16.652 34.046 1.00 78.62 244 ALA A CA 1
ATOM 1865 C C . ALA A 1 244 ? -10.000 17.563 35.277 1.00 78.62 244 ALA A C 1
ATOM 1867 O O . ALA A 1 244 ? -9.171 18.447 35.504 1.00 78.62 244 ALA A O 1
ATOM 1868 N N . LEU A 1 245 ? -11.017 17.324 36.112 1.00 81.00 245 LEU A N 1
ATOM 1869 C CA . LEU A 1 245 ? -11.241 18.073 37.352 1.00 81.00 245 LEU A CA 1
ATOM 1870 C C . LEU A 1 245 ? -10.103 17.870 38.361 1.00 81.00 245 LEU A C 1
ATOM 1872 O O . LEU A 1 245 ? -9.627 18.848 38.929 1.00 81.00 245 LEU A O 1
ATOM 1876 N N . ARG A 1 246 ? -9.606 16.637 38.526 1.00 76.81 246 ARG A N 1
ATOM 1877 C CA . ARG A 1 246 ? -8.445 16.348 39.388 1.00 76.81 246 ARG A CA 1
ATOM 1878 C C . ARG A 1 246 ? -7.162 16.997 38.878 1.00 76.81 246 ARG A C 1
ATOM 1880 O O . ARG A 1 246 ? -6.401 17.542 39.669 1.00 76.81 246 ARG A O 1
ATOM 1887 N N . SER A 1 247 ? -6.966 17.040 37.557 1.00 66.81 247 SER A N 1
ATOM 1888 C CA . SER A 1 247 ? -5.820 17.745 36.967 1.00 66.81 247 SER A CA 1
ATOM 1889 C C . SER A 1 247 ? -5.857 19.258 37.216 1.00 66.81 247 SER A C 1
ATOM 1891 O O . SER A 1 247 ? -4.816 19.868 37.438 1.00 66.81 247 SER A O 1
ATOM 1893 N N . ARG A 1 248 ? -7.055 19.862 37.257 1.00 72.12 248 ARG A N 1
ATOM 1894 C CA . ARG A 1 248 ? -7.249 21.269 37.650 1.00 72.12 248 ARG A CA 1
ATOM 1895 C C . ARG A 1 248 ? -7.056 21.511 39.149 1.00 72.12 248 ARG A C 1
ATOM 1897 O O . ARG A 1 248 ? -6.766 22.636 39.532 1.00 72.12 248 ARG A O 1
ATOM 1904 N N . ALA A 1 249 ? -7.207 20.479 39.976 1.00 73.38 249 ALA A N 1
ATOM 1905 C CA . ALA A 1 249 ? -7.001 20.534 41.421 1.00 73.38 249 ALA A CA 1
ATOM 1906 C C . ALA A 1 249 ? -5.534 20.303 41.848 1.00 73.38 249 ALA A C 1
ATOM 1908 O O . ALA A 1 249 ? -5.258 20.235 43.041 1.00 73.38 249 ALA A O 1
ATOM 1909 N N . GLY A 1 250 ? -4.592 20.182 40.900 1.00 58.41 250 GLY A N 1
ATOM 1910 C CA . GLY A 1 250 ? -3.168 19.964 41.191 1.00 58.41 250 GLY A CA 1
ATOM 1911 C C . GLY A 1 250 ? -2.801 18.521 41.563 1.00 58.41 250 GLY A C 1
ATOM 1912 O O . GLY A 1 250 ? -1.668 18.266 41.963 1.00 58.41 250 GLY A O 1
ATOM 1913 N N . GLU A 1 251 ? -3.727 17.567 41.421 1.00 65.75 251 GLU A N 1
ATOM 1914 C CA . GLU A 1 251 ? -3.471 16.141 41.652 1.00 65.75 251 GLU A CA 1
ATOM 1915 C C . GLU A 1 251 ? -2.864 15.461 40.410 1.00 65.75 251 GLU A C 1
ATOM 1917 O O . GLU A 1 251 ? -3.078 15.882 39.268 1.00 65.75 251 GLU A O 1
ATOM 1922 N N . SER A 1 252 ? -2.127 14.360 40.615 1.00 55.16 252 SER A N 1
ATOM 1923 C CA . SER A 1 252 ? -1.542 13.557 39.532 1.00 55.16 252 SER A CA 1
ATOM 1924 C C . SER A 1 252 ? -2.623 13.114 38.540 1.00 55.16 252 SER A C 1
ATOM 1926 O O . SER A 1 252 ? -3.527 12.377 38.928 1.00 55.16 252 SER A O 1
ATOM 1928 N N . LYS A 1 253 ? -2.526 13.537 37.271 1.00 57.72 253 LYS A N 1
ATOM 1929 C CA . LYS A 1 253 ? -3.522 13.296 36.209 1.00 57.72 253 LYS A CA 1
ATOM 1930 C C . LYS A 1 253 ? -3.750 11.789 35.988 1.00 57.72 253 LYS A C 1
ATOM 1932 O O . LYS A 1 253 ? -2.934 11.152 35.315 1.00 57.72 253 LYS A O 1
ATOM 1937 N N . PRO A 1 254 ? -4.844 11.190 36.496 1.00 61.25 254 PRO A N 1
ATOM 1938 C CA . PRO A 1 254 ? -5.104 9.781 36.244 1.00 61.25 254 PRO A CA 1
ATOM 1939 C C . PRO A 1 254 ? -5.543 9.624 34.784 1.00 61.25 254 PRO A C 1
ATOM 1941 O O . PRO A 1 254 ? -6.350 10.414 34.292 1.00 61.25 254 PRO A O 1
ATOM 1944 N N . LYS A 1 255 ? -5.018 8.631 34.056 1.00 63.09 255 LYS A N 1
ATOM 1945 C CA . LYS A 1 255 ? -5.483 8.359 32.685 1.00 63.09 255 LYS A CA 1
ATOM 1946 C C . LYS A 1 255 ? -6.979 7.998 32.714 1.00 63.09 255 LYS A C 1
ATOM 1948 O O . LYS A 1 255 ? -7.373 7.247 33.610 1.00 63.09 255 LYS A O 1
ATOM 1953 N N . PRO A 1 256 ? -7.801 8.512 31.778 1.00 66.75 256 PRO A N 1
ATOM 1954 C CA . PRO A 1 256 ? -9.208 8.130 31.696 1.00 66.75 256 PRO A CA 1
ATOM 1955 C C . PRO A 1 256 ? -9.330 6.609 31.553 1.00 66.75 256 PRO A C 1
ATOM 1957 O O . PRO A 1 256 ? -8.484 5.963 30.926 1.00 66.75 256 PRO A O 1
ATOM 1960 N N . ALA A 1 257 ? -10.349 6.033 32.187 1.00 73.81 257 ALA A N 1
ATOM 1961 C CA . ALA A 1 257 ? -10.606 4.601 32.137 1.00 73.81 257 ALA A CA 1
ATOM 1962 C C . ALA A 1 257 ? -10.847 4.174 30.686 1.00 73.81 257 ALA A C 1
ATOM 1964 O O . ALA A 1 257 ? -11.598 4.827 29.974 1.00 73.81 257 ALA A O 1
ATOM 1965 N N . VAL A 1 258 ? -10.209 3.093 30.240 1.00 78.44 258 VAL A N 1
ATOM 1966 C CA . VAL A 1 258 ? -10.455 2.548 28.899 1.00 78.44 258 VAL A CA 1
ATOM 1967 C C . VAL A 1 258 ? -11.818 1.846 28.917 1.00 78.44 258 VAL A C 1
ATOM 1969 O O . VAL A 1 258 ? -12.042 1.056 29.838 1.00 78.44 258 VAL A O 1
ATOM 1972 N N . PRO A 1 259 ? -12.729 2.135 27.966 1.00 83.44 259 PRO A N 1
ATOM 1973 C CA . PRO A 1 259 ? -14.010 1.443 27.888 1.00 83.44 259 PRO A CA 1
ATOM 1974 C C . PRO A 1 259 ? -13.828 -0.059 27.675 1.00 83.44 259 PRO A C 1
ATOM 1976 O O . PRO A 1 259 ? -12.929 -0.480 26.946 1.00 83.44 259 PRO A O 1
ATOM 1979 N N . ASP A 1 260 ? -14.710 -0.857 28.268 1.00 87.88 260 ASP A N 1
ATOM 1980 C CA . ASP A 1 260 ? -14.662 -2.306 28.113 1.00 87.88 260 ASP A CA 1
ATOM 1981 C C . ASP A 1 260 ? -15.361 -2.745 26.818 1.00 87.88 260 ASP A C 1
ATOM 1983 O O . ASP A 1 260 ? -16.592 -2.820 26.735 1.00 87.88 260 ASP A O 1
ATOM 1987 N N . PHE A 1 261 ? -14.557 -3.042 25.797 1.00 90.75 261 PHE A N 1
ATOM 1988 C CA . PHE A 1 261 ? -15.032 -3.494 24.490 1.00 90.75 261 PHE A CA 1
ATOM 1989 C C . PHE A 1 261 ? -15.622 -4.909 24.501 1.00 90.75 261 PHE A C 1
ATOM 1991 O O . PHE A 1 261 ? -16.419 -5.222 23.616 1.00 90.75 261 PHE A O 1
ATOM 1998 N N . THR A 1 262 ? -15.336 -5.729 25.518 1.00 92.00 262 THR A N 1
ATOM 1999 C CA . THR A 1 262 ? -15.933 -7.073 25.647 1.00 92.00 262 THR A CA 1
ATOM 2000 C C . THR A 1 262 ? -17.440 -7.011 25.923 1.00 92.00 262 THR A C 1
ATOM 2002 O O . THR A 1 262 ? -18.182 -7.952 25.656 1.00 92.00 262 THR A O 1
ATOM 2005 N N . THR A 1 263 ? -17.941 -5.854 26.368 1.00 91.25 263 THR A N 1
ATOM 2006 C CA . THR A 1 263 ? -19.385 -5.621 26.521 1.00 91.25 263 THR A CA 1
ATOM 2007 C C . THR A 1 263 ? -20.128 -5.459 25.194 1.00 91.25 263 THR A C 1
ATOM 2009 O O . THR A 1 263 ? -21.342 -5.662 25.150 1.00 91.25 263 THR A O 1
ATOM 2012 N N . ALA A 1 264 ? -19.424 -5.086 24.121 1.00 91.94 264 ALA A N 1
ATOM 2013 C CA . ALA A 1 264 ? -19.988 -4.930 22.781 1.00 91.94 264 ALA A CA 1
ATOM 2014 C C . ALA A 1 264 ? -19.682 -6.117 21.861 1.00 91.94 264 ALA A C 1
ATOM 2016 O O . ALA A 1 264 ? -20.427 -6.346 20.906 1.00 91.94 264 ALA A O 1
ATOM 2017 N N . PHE A 1 265 ? -18.605 -6.854 22.137 1.00 95.19 265 PHE A N 1
ATOM 2018 C CA . PHE A 1 265 ? -18.113 -7.945 21.303 1.00 95.19 265 PHE A CA 1
ATOM 2019 C C . PHE A 1 265 ? -17.879 -9.199 22.138 1.00 95.19 265 PHE A C 1
ATOM 2021 O O . PHE A 1 265 ? -17.077 -9.176 23.067 1.00 95.19 265 PHE A O 1
ATOM 2028 N N . GLN A 1 266 ? -18.545 -10.298 21.776 1.00 95.00 266 GLN A N 1
ATOM 2029 C CA . GLN A 1 266 ? -18.288 -11.602 22.395 1.00 95.00 266 GLN A CA 1
ATOM 2030 C C . GLN A 1 266 ? -16.969 -12.207 21.905 1.00 95.00 266 GLN A C 1
ATOM 2032 O O . GLN A 1 266 ? -16.313 -12.922 22.656 1.00 95.00 266 GLN A O 1
ATOM 2037 N N . HIS A 1 267 ? -16.575 -11.902 20.664 1.00 95.75 267 HIS A N 1
ATOM 2038 C CA . HIS A 1 267 ? -15.374 -12.454 20.037 1.00 95.75 267 HIS A CA 1
ATOM 2039 C C . HIS A 1 267 ? -14.520 -11.349 19.414 1.00 95.75 267 HIS A C 1
ATOM 2041 O O . HIS A 1 267 ? -15.039 -10.359 18.891 1.00 95.75 267 HIS A O 1
ATOM 2047 N N . MET A 1 268 ? -13.199 -11.517 19.435 1.00 95.94 268 MET A N 1
ATOM 2048 C CA . MET A 1 268 ? -12.256 -10.547 18.876 1.00 95.94 268 MET A CA 1
ATOM 2049 C C . MET A 1 268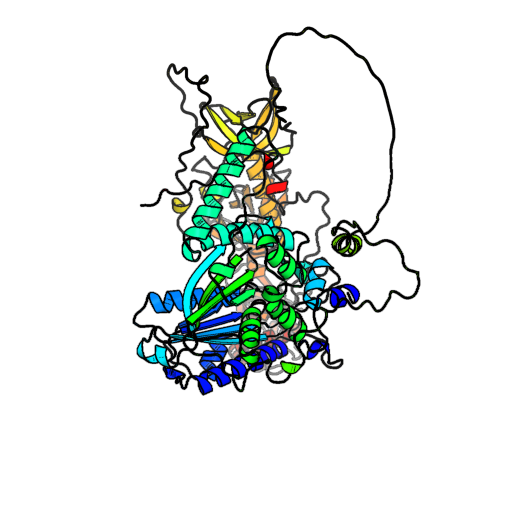 ? -11.169 -11.259 18.072 1.00 95.94 268 MET A C 1
ATOM 2051 O O . MET A 1 268 ? -10.521 -12.162 18.587 1.00 95.94 268 MET A O 1
ATOM 2055 N N . CYS A 1 269 ? -10.963 -10.833 16.826 1.00 96.44 269 CYS A N 1
ATOM 2056 C CA . CYS A 1 269 ? -9.792 -11.187 16.024 1.00 96.44 269 CYS A CA 1
ATOM 2057 C C . CYS A 1 269 ? -8.849 -9.984 16.006 1.00 96.44 269 CYS A C 1
ATOM 2059 O O . CYS A 1 269 ? -9.250 -8.876 15.632 1.00 96.44 269 CYS A O 1
ATOM 2061 N N . ILE A 1 270 ? -7.606 -10.186 16.414 1.00 94.50 270 ILE A N 1
ATOM 2062 C CA . ILE A 1 270 ? -6.609 -9.140 16.596 1.00 94.50 270 ILE A CA 1
ATOM 2063 C C . ILE A 1 270 ? -5.413 -9.487 15.733 1.00 94.50 270 ILE A C 1
ATOM 2065 O O . ILE A 1 270 ? -4.626 -10.349 16.103 1.00 94.50 270 ILE A O 1
ATOM 2069 N N . HIS A 1 271 ? -5.218 -8.740 14.644 1.00 91.75 271 HIS A N 1
ATOM 2070 C CA . HIS A 1 271 ? -4.103 -8.985 13.741 1.00 91.75 271 HIS A CA 1
ATOM 2071 C C . HIS A 1 271 ? -2.772 -9.087 14.487 1.00 91.75 271 HIS A C 1
ATOM 2073 O O . HIS A 1 271 ? -2.320 -8.149 15.157 1.00 91.75 271 HIS A O 1
ATOM 2079 N N . THR A 1 272 ? -2.110 -10.218 14.284 1.00 77.38 272 THR A N 1
ATOM 2080 C CA . THR A 1 272 ? -0.867 -10.550 14.957 1.00 77.38 272 THR A CA 1
ATOM 2081 C C . THR A 1 272 ? 0.340 -10.202 14.098 1.00 77.38 272 THR A C 1
ATOM 2083 O O . THR A 1 272 ? 0.990 -11.044 13.491 1.00 77.38 272 THR A O 1
ATOM 2086 N N . GLY A 1 273 ? 0.708 -8.916 14.107 1.00 73.00 273 GLY A N 1
ATOM 2087 C CA . GLY A 1 273 ? 1.966 -8.466 13.491 1.00 73.00 273 GLY A CA 1
ATOM 2088 C C . GLY A 1 273 ? 3.210 -9.142 14.102 1.00 73.00 273 GLY A C 1
ATOM 2089 O O . GLY A 1 273 ? 4.263 -9.230 13.475 1.00 73.00 273 GLY A O 1
ATOM 2090 N N . GLY A 1 274 ? 3.066 -9.626 15.336 1.00 84.25 274 GLY A N 1
ATOM 2091 C CA . GLY A 1 274 ? 4.024 -10.388 16.128 1.00 84.25 274 GLY A CA 1
ATOM 2092 C C . GLY A 1 274 ? 3.579 -10.395 17.594 1.00 84.25 274 GLY A C 1
ATOM 2093 O O . GLY A 1 274 ? 2.681 -9.632 17.967 1.00 84.25 274 GLY A O 1
ATOM 2094 N N . LYS A 1 275 ? 4.217 -11.211 18.443 1.00 86.12 275 LYS A N 1
ATOM 2095 C CA . LYS A 1 275 ? 3.867 -11.350 19.873 1.00 86.12 275 LYS A CA 1
ATOM 2096 C C . LYS A 1 275 ? 3.697 -9.999 20.586 1.00 86.12 275 LYS A C 1
ATOM 2098 O O . LYS A 1 275 ? 2.681 -9.758 21.231 1.00 86.12 275 LYS A O 1
ATOM 2103 N N . ALA A 1 276 ? 4.638 -9.078 20.380 1.00 85.94 276 ALA A N 1
ATOM 2104 C CA . ALA A 1 276 ? 4.626 -7.763 21.022 1.00 85.94 276 ALA A CA 1
ATOM 2105 C C . ALA A 1 276 ? 3.441 -6.868 20.605 1.00 85.94 276 ALA A C 1
ATOM 2107 O O . ALA A 1 276 ? 3.006 -6.015 21.377 1.00 85.94 276 ALA A O 1
ATOM 2108 N N . VAL A 1 277 ? 2.901 -7.045 19.392 1.00 86.81 277 VAL A N 1
ATOM 2109 C CA . VAL A 1 277 ? 1.715 -6.299 18.941 1.00 86.81 277 VAL A CA 1
ATOM 2110 C C . VAL A 1 277 ? 0.474 -6.795 19.680 1.00 86.81 277 VAL A C 1
ATOM 2112 O O . VAL A 1 277 ? -0.304 -5.973 20.154 1.00 86.81 277 VAL A O 1
ATOM 2115 N N . ILE A 1 278 ? 0.326 -8.114 19.852 1.00 88.94 278 ILE A N 1
ATOM 2116 C CA . ILE A 1 278 ? -0.791 -8.717 20.601 1.00 88.94 278 ILE A CA 1
ATOM 2117 C C . ILE A 1 278 ? -0.790 -8.215 22.043 1.00 88.94 278 ILE A C 1
ATOM 2119 O O . ILE A 1 278 ? -1.801 -7.714 22.532 1.00 88.94 278 ILE A O 1
ATOM 2123 N N . GLU A 1 279 ? 0.366 -8.291 22.704 1.00 88.31 279 GLU A N 1
ATOM 2124 C CA . GLU A 1 279 ? 0.537 -7.830 24.084 1.00 88.31 279 GLU A CA 1
ATOM 2125 C C . GLU A 1 279 ? 0.234 -6.335 24.215 1.00 88.31 279 GLU A C 1
ATOM 2127 O O . GLU A 1 279 ? -0.423 -5.904 25.163 1.00 88.31 279 GLU A O 1
ATOM 2132 N N . GLN A 1 280 ? 0.651 -5.529 23.235 1.00 88.38 280 GLN A N 1
ATOM 2133 C CA . GLN A 1 280 ? 0.362 -4.102 23.225 1.00 88.38 280 GLN A CA 1
ATOM 2134 C C . GLN A 1 280 ? -1.133 -3.811 23.059 1.00 88.38 280 GLN A C 1
ATOM 2136 O O . GLN A 1 280 ? -1.656 -2.946 23.764 1.00 88.38 280 GLN A O 1
ATOM 2141 N N . VAL A 1 281 ? -1.831 -4.518 22.166 1.00 89.94 281 VAL A N 1
ATOM 2142 C CA . VAL A 1 281 ? -3.288 -4.385 21.996 1.00 89.94 281 VAL A CA 1
ATOM 2143 C C . VAL A 1 281 ? -4.004 -4.801 23.278 1.00 89.94 281 VAL A C 1
ATOM 2145 O O . VAL A 1 281 ? -4.822 -4.035 23.789 1.00 89.94 281 VAL A O 1
ATOM 2148 N N . GLY A 1 282 ? -3.643 -5.959 23.841 1.00 89.38 282 GLY A N 1
ATOM 2149 C CA . GLY A 1 282 ? -4.190 -6.456 25.102 1.00 89.38 282 GLY A CA 1
ATOM 2150 C C . GLY A 1 282 ? -3.986 -5.464 26.246 1.00 89.38 282 GLY A C 1
ATOM 2151 O O . GLY A 1 282 ? -4.922 -5.170 26.983 1.00 89.38 282 GLY A O 1
ATOM 2152 N N . ARG A 1 283 ? -2.809 -4.836 26.332 1.00 88.50 283 ARG A N 1
ATOM 2153 C CA . ARG A 1 283 ? -2.506 -3.813 27.339 1.00 88.50 283 ARG A CA 1
ATOM 2154 C C . ARG A 1 283 ? -3.302 -2.522 27.147 1.00 88.50 283 ARG A C 1
ATOM 2156 O O . ARG A 1 283 ? -3.796 -1.966 28.126 1.00 88.50 283 ARG A O 1
ATOM 2163 N N . VAL A 1 284 ? -3.405 -2.020 25.914 1.00 86.75 284 VAL A N 1
ATOM 2164 C CA . VAL A 1 284 ? -4.133 -0.773 25.611 1.00 86.75 284 VAL A CA 1
ATOM 2165 C C . VAL A 1 284 ? -5.630 -0.945 25.859 1.00 86.75 284 VAL A C 1
ATOM 2167 O O . VAL A 1 284 ? -6.247 -0.052 26.433 1.00 86.75 284 VAL A O 1
ATOM 2170 N N . LEU A 1 285 ? -6.196 -2.093 25.482 1.00 88.62 285 LEU A N 1
ATOM 2171 C CA . LEU A 1 285 ? -7.623 -2.396 25.618 1.00 88.62 285 LEU A CA 1
ATOM 2172 C C . LEU A 1 285 ? -7.992 -3.097 26.933 1.00 88.62 285 LEU A C 1
ATOM 2174 O O . LEU A 1 285 ? -9.174 -3.288 27.195 1.00 88.62 285 LEU A O 1
ATOM 2178 N N . ARG A 1 286 ? -7.004 -3.442 27.769 1.00 88.88 286 ARG A N 1
ATOM 2179 C CA . ARG A 1 286 ? -7.168 -4.203 29.023 1.00 88.88 286 ARG A CA 1
ATOM 2180 C C . ARG A 1 286 ? -7.877 -5.548 28.818 1.00 88.88 286 ARG A C 1
ATOM 2182 O O . ARG A 1 286 ? -8.739 -5.924 29.607 1.00 88.88 286 ARG A O 1
ATOM 2189 N N . LEU A 1 287 ? -7.516 -6.254 27.749 1.00 90.62 287 LEU A N 1
ATOM 2190 C CA . LEU A 1 287 ? -8.079 -7.564 27.423 1.00 90.62 287 LEU A CA 1
ATOM 2191 C C . LEU A 1 287 ? -7.440 -8.653 28.284 1.00 90.62 287 LEU A C 1
ATOM 2193 O O . LEU A 1 287 ? -6.253 -8.577 28.603 1.00 90.62 287 LEU A O 1
ATOM 2197 N N . SER A 1 288 ? -8.227 -9.669 28.630 1.00 90.19 288 SER A N 1
ATOM 2198 C CA . SER A 1 288 ? -7.718 -10.869 29.286 1.00 90.19 288 SER A CA 1
ATOM 2199 C C . SER A 1 288 ? -6.945 -11.758 28.308 1.00 90.19 288 SER A C 1
ATOM 2201 O O . SER A 1 288 ? -7.057 -11.654 27.080 1.00 90.19 288 SER A O 1
ATOM 2203 N N . ASP A 1 289 ? -6.184 -12.688 28.873 1.00 88.88 289 ASP A N 1
ATOM 2204 C CA . ASP A 1 289 ? -5.476 -13.726 28.130 1.00 88.88 289 ASP A CA 1
ATOM 2205 C C . ASP A 1 289 ? -6.419 -14.592 27.283 1.00 88.88 289 ASP A C 1
ATOM 2207 O O . ASP A 1 289 ? -6.068 -14.950 26.161 1.00 88.88 289 ASP A O 1
ATOM 2211 N N . GLU A 1 290 ? -7.631 -14.859 27.769 1.00 90.69 290 GLU A N 1
ATOM 2212 C CA . GLU A 1 290 ? -8.661 -15.610 27.037 1.00 90.69 290 GLU A CA 1
ATOM 2213 C C . GLU A 1 290 ? -9.086 -14.897 25.743 1.00 90.69 290 GLU A C 1
ATOM 2215 O O . GLU A 1 290 ? -9.280 -15.537 24.713 1.00 90.69 290 GLU A O 1
ATOM 2220 N N . VAL A 1 291 ? -9.178 -13.561 25.754 1.00 92.56 291 VAL A N 1
ATOM 2221 C CA . VAL A 1 291 ? -9.569 -12.775 24.568 1.00 92.56 291 VAL A CA 1
ATOM 2222 C C . VAL A 1 291 ? -8.431 -12.694 23.547 1.00 92.56 291 VAL A C 1
ATOM 2224 O O . VAL A 1 291 ? -8.677 -12.640 22.345 1.00 92.56 291 VAL A O 1
ATOM 2227 N N . THR A 1 292 ? -7.178 -12.689 24.005 1.00 92.81 292 THR A N 1
ATOM 2228 C CA . THR A 1 292 ? -5.996 -12.649 23.123 1.00 92.81 292 THR A CA 1
ATOM 2229 C C . THR A 1 292 ? -5.500 -14.038 22.710 1.00 92.81 292 THR A C 1
ATOM 2231 O O . THR A 1 292 ? -4.609 -14.139 21.868 1.00 92.81 292 THR A O 1
ATOM 2234 N N . GLU A 1 293 ? -6.063 -15.113 23.271 1.00 93.88 293 GLU A N 1
ATOM 2235 C CA . GLU A 1 293 ? -5.722 -16.506 22.962 1.00 93.88 293 GLU A CA 1
ATOM 2236 C C . GLU A 1 293 ? -5.840 -16.840 21.466 1.00 93.88 293 GLU A C 1
ATOM 2238 O O . GLU A 1 293 ? -4.870 -17.376 20.941 1.00 93.88 293 GLU A O 1
ATOM 2243 N N . PRO A 1 294 ? -6.923 -16.514 20.736 1.00 94.88 294 PRO A N 1
ATOM 2244 C CA . PRO A 1 294 ? -7.047 -16.886 19.322 1.00 94.88 294 PRO A CA 1
ATOM 2245 C C . PRO A 1 294 ? -5.958 -16.253 18.454 1.00 94.88 294 PRO A C 1
ATOM 2247 O O . PRO A 1 294 ? -5.316 -16.935 17.654 1.00 94.88 294 PRO A O 1
ATOM 2250 N N . ALA A 1 295 ? -5.691 -14.966 18.680 1.00 94.44 295 ALA A N 1
ATOM 2251 C CA . ALA A 1 295 ? -4.619 -14.212 18.042 1.00 94.44 295 ALA A CA 1
ATOM 2252 C C . ALA A 1 295 ? -3.266 -14.893 18.282 1.00 94.44 295 ALA A C 1
ATOM 2254 O O . ALA A 1 295 ? -2.515 -15.195 17.351 1.00 94.44 295 ALA A O 1
ATOM 2255 N N . ARG A 1 296 ? -3.006 -15.209 19.552 1.00 92.56 296 ARG A N 1
ATOM 2256 C CA . ARG A 1 296 ? -1.879 -16.013 19.994 1.00 92.56 296 ARG A CA 1
ATOM 2257 C C . ARG A 1 296 ? -1.833 -17.336 19.209 1.00 92.56 296 ARG A C 1
ATOM 2259 O O . ARG A 1 296 ? -0.949 -17.516 18.381 1.00 92.56 296 ARG A O 1
ATOM 2266 N N . MET A 1 297 ? -2.757 -18.266 19.405 1.00 94.06 297 MET A N 1
ATOM 2267 C CA . MET A 1 297 ? -2.667 -19.602 18.797 1.00 94.06 297 MET A CA 1
ATOM 2268 C C . MET A 1 297 ? -2.478 -19.541 17.275 1.00 94.06 297 MET A C 1
ATOM 2270 O O . MET A 1 297 ? -1.663 -20.283 16.730 1.00 94.06 297 MET A O 1
ATOM 2274 N N . THR A 1 298 ? -3.131 -18.590 16.600 1.00 94.31 298 THR A N 1
ATOM 2275 C CA . THR A 1 298 ? -2.973 -18.364 15.156 1.00 94.31 298 THR A CA 1
ATOM 2276 C C . THR A 1 298 ? -1.548 -17.957 14.776 1.00 94.31 298 THR A C 1
ATOM 2278 O O . THR A 1 298 ? -0.982 -18.522 13.840 1.00 94.31 298 THR A O 1
ATOM 2281 N N . LEU A 1 299 ? -0.932 -17.027 15.517 1.00 92.88 299 LEU A N 1
ATOM 2282 C CA . LEU A 1 299 ? 0.467 -16.641 15.305 1.00 92.88 299 LEU A CA 1
ATOM 2283 C C . LEU A 1 299 ? 1.416 -17.831 15.506 1.00 92.88 299 LEU A C 1
ATOM 2285 O O . LEU A 1 299 ? 2.406 -17.947 14.790 1.00 92.88 299 LEU A O 1
ATOM 2289 N N . ASN A 1 300 ? 1.121 -18.718 16.456 1.00 92.94 300 ASN A N 1
ATOM 2290 C CA . ASN A 1 300 ? 1.935 -19.907 16.671 1.00 92.94 300 ASN A CA 1
ATOM 2291 C C . ASN A 1 300 ? 1.800 -20.914 15.517 1.00 92.94 300 ASN A C 1
ATOM 2293 O O . ASN A 1 300 ? 2.813 -21.347 14.974 1.00 92.94 300 ASN A O 1
ATOM 2297 N N . ARG A 1 301 ? 0.572 -21.244 15.106 1.00 93.00 301 ARG A N 1
ATOM 2298 C CA . ARG A 1 301 ? 0.309 -22.276 14.091 1.00 93.00 301 ARG A CA 1
ATOM 2299 C C . ARG A 1 301 ? 0.677 -21.850 12.669 1.00 93.00 301 ARG A C 1
ATOM 2301 O O . ARG A 1 301 ? 1.217 -22.656 11.914 1.00 93.00 301 ARG A O 1
ATOM 2308 N N . PHE A 1 302 ? 0.368 -20.608 12.293 1.00 92.75 302 PHE A N 1
ATOM 2309 C CA . PHE A 1 302 ? 0.486 -20.124 10.909 1.00 92.75 302 PHE A CA 1
ATOM 2310 C C . PHE A 1 302 ? 1.522 -19.010 10.729 1.00 92.75 302 PHE A C 1
ATOM 2312 O O . PHE A 1 302 ? 1.948 -18.747 9.607 1.00 92.75 302 PHE A O 1
ATOM 2319 N N . GLY A 1 303 ? 1.974 -18.381 11.816 1.00 91.69 303 GLY A N 1
ATOM 2320 C CA . GLY A 1 303 ? 2.850 -17.212 11.762 1.00 91.69 303 GLY A CA 1
ATOM 2321 C C . GLY A 1 303 ? 2.145 -15.971 11.239 1.00 91.69 303 GLY A C 1
ATOM 2322 O O . GLY A 1 303 ? 0.922 -15.933 11.134 1.00 91.69 303 GLY A O 1
ATOM 2323 N N . ASN A 1 304 ? 2.904 -14.914 10.944 1.00 92.56 304 ASN A N 1
ATOM 2324 C CA . ASN A 1 304 ? 2.311 -13.682 10.439 1.00 92.56 304 ASN A CA 1
ATOM 2325 C C . ASN A 1 304 ? 2.054 -13.808 8.932 1.00 92.56 304 ASN A C 1
ATOM 2327 O O . ASN A 1 304 ? 2.898 -13.447 8.113 1.00 92.56 304 ASN A O 1
ATOM 2331 N N . THR A 1 305 ? 0.862 -14.274 8.560 1.00 93.06 305 THR A N 1
ATOM 2332 C CA . THR A 1 305 ? 0.387 -14.332 7.164 1.00 93.06 305 THR A CA 1
ATOM 2333 C C . THR A 1 305 ? -0.127 -12.981 6.644 1.00 93.06 305 THR A C 1
ATOM 2335 O O . THR A 1 305 ? -0.993 -12.898 5.762 1.00 93.06 305 THR A O 1
ATOM 2338 N N . SER A 1 306 ? 0.404 -11.891 7.213 1.00 92.62 306 SER A N 1
ATOM 2339 C CA . SER A 1 306 ? 0.116 -10.506 6.859 1.00 92.62 306 SER A CA 1
ATOM 2340 C C . SER A 1 306 ? -1.393 -10.237 6.874 1.00 92.62 306 SER A C 1
ATOM 2342 O O . SER A 1 306 ? -2.057 -10.356 7.905 1.00 92.62 306 SER A O 1
ATOM 2344 N N . SER A 1 307 ? -1.949 -9.860 5.730 1.00 92.31 307 SER A N 1
ATOM 2345 C CA . SER A 1 307 ? -3.325 -9.409 5.566 1.00 92.31 307 SER A CA 1
ATOM 2346 C C . SER A 1 307 ? -4.391 -10.485 5.777 1.00 92.31 307 SER A C 1
ATOM 2348 O O . SER A 1 307 ? -5.525 -10.148 6.123 1.00 92.31 307 SER A O 1
ATOM 2350 N N . SER A 1 308 ? -4.036 -11.759 5.597 1.00 93.56 308 SER A N 1
ATOM 2351 C CA . SER A 1 308 ? -4.966 -12.894 5.703 1.00 93.56 308 SER A CA 1
ATOM 2352 C C . SER A 1 308 ? -5.139 -13.411 7.138 1.00 93.56 308 SER A C 1
ATOM 2354 O O . SER A 1 308 ? -6.123 -14.071 7.456 1.00 93.56 308 SER A O 1
ATOM 2356 N N . LEU A 1 309 ? -4.234 -13.044 8.042 1.00 93.81 309 LEU A N 1
ATOM 2357 C CA . LEU A 1 309 ? -4.085 -13.638 9.370 1.00 93.81 309 LEU A CA 1
ATOM 2358 C C . LEU A 1 309 ? -5.333 -13.572 10.260 1.00 93.81 309 LEU A C 1
ATOM 2360 O O . LEU A 1 309 ? -5.703 -14.560 10.888 1.00 93.81 309 LEU A O 1
ATOM 2364 N N . VAL A 1 310 ? -6.041 -12.440 10.247 1.00 94.75 310 VAL A N 1
ATOM 2365 C CA . VAL A 1 310 ? -7.274 -12.259 11.039 1.00 94.75 310 VAL A CA 1
ATOM 2366 C C . VAL A 1 310 ? -8.406 -13.200 10.614 1.00 94.75 310 VAL A C 1
ATOM 2368 O O . VAL A 1 310 ? -9.343 -13.423 11.377 1.00 94.75 310 VAL A O 1
ATOM 2371 N N . PHE A 1 311 ? -8.341 -13.769 9.408 1.00 95.38 311 PHE A N 1
ATOM 2372 C CA . PHE A 1 311 ? -9.310 -14.757 8.938 1.00 95.38 311 PHE A CA 1
ATOM 2373 C C . PHE A 1 311 ? -8.943 -16.182 9.371 1.00 95.38 311 PHE A C 1
ATOM 2375 O O . PHE A 1 311 ? -9.842 -16.996 9.573 1.00 95.38 311 PHE A O 1
ATOM 2382 N N . TYR A 1 312 ? -7.659 -16.468 9.607 1.00 95.31 312 TYR A N 1
ATOM 2383 C CA . TYR A 1 312 ? -7.243 -17.696 10.290 1.00 95.31 312 TYR A CA 1
ATOM 2384 C C . TYR A 1 312 ? -7.666 -17.668 11.766 1.00 95.31 312 TYR A C 1
ATOM 2386 O O . TYR A 1 312 ? -8.093 -18.692 12.293 1.00 95.31 312 TYR A O 1
ATOM 2394 N N . GLU A 1 313 ? -7.648 -16.495 12.413 1.00 95.44 313 GLU A N 1
ATOM 2395 C CA . GLU A 1 313 ? -8.230 -16.320 13.753 1.00 95.44 313 GLU A CA 1
ATOM 2396 C C . GLU A 1 313 ? -9.743 -16.563 13.749 1.00 95.44 313 GLU A C 1
ATOM 2398 O O . GLU A 1 313 ? -10.257 -17.263 14.619 1.00 95.44 313 GLU A O 1
ATOM 2403 N N . LEU A 1 314 ? -10.468 -16.050 12.747 1.00 94.56 314 LEU A N 1
ATOM 2404 C CA . LEU A 1 314 ? -11.886 -16.379 12.574 1.00 94.56 314 LEU A CA 1
ATOM 2405 C C . LEU A 1 314 ? -12.080 -17.894 12.472 1.00 94.56 314 LEU A C 1
ATOM 2407 O O . LEU A 1 314 ? -12.917 -18.443 13.184 1.00 94.56 314 LEU A O 1
ATOM 2411 N N . ALA A 1 315 ? -11.281 -18.568 11.641 1.00 94.62 315 ALA A N 1
ATOM 2412 C CA . ALA A 1 315 ? -11.338 -20.016 11.469 1.00 94.62 315 ALA A CA 1
ATOM 2413 C C . ALA A 1 315 ? -11.040 -20.790 12.770 1.00 94.62 315 ALA A C 1
ATOM 2415 O O . ALA A 1 315 ? -11.558 -21.893 12.950 1.00 94.62 315 ALA A O 1
ATOM 2416 N N . TYR A 1 316 ? -10.273 -20.211 13.700 1.00 95.19 316 TYR A N 1
ATOM 2417 C CA . TYR A 1 316 ? -10.016 -20.795 15.021 1.00 95.19 316 TYR A CA 1
ATOM 2418 C C . TYR A 1 316 ? -11.280 -20.823 15.886 1.00 95.19 316 TYR A C 1
ATOM 2420 O O . TYR A 1 316 ? -11.641 -21.867 16.432 1.00 95.19 316 TYR A O 1
ATOM 2428 N N . PHE A 1 317 ? -11.990 -19.690 15.979 1.00 94.25 317 PHE A N 1
ATOM 2429 C CA . PHE A 1 317 ? -13.298 -19.633 16.649 1.00 94.25 317 PHE A CA 1
ATOM 2430 C C . PHE A 1 317 ? -14.285 -20.639 16.041 1.00 94.25 317 PHE 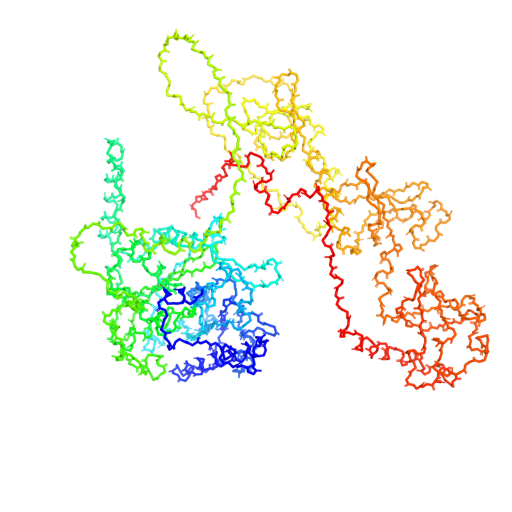A C 1
ATOM 2432 O O . PHE A 1 317 ? -15.071 -21.261 16.755 1.00 94.25 317 PHE A O 1
ATOM 2439 N N . GLU A 1 318 ? -14.144 -20.802 14.728 1.00 92.38 318 GLU A N 1
ATOM 2440 C CA . GLU A 1 318 ? -14.635 -21.861 13.854 1.00 92.38 318 GLU A CA 1
ATOM 2441 C C . GLU A 1 318 ? -14.614 -23.259 14.428 1.00 92.38 318 GLU A C 1
ATOM 2443 O O . GLU A 1 318 ? -15.610 -23.856 14.825 1.00 92.38 318 GLU A O 1
ATOM 2448 N N . ALA A 1 319 ? -13.384 -23.757 14.427 1.00 93.56 319 ALA A N 1
ATOM 2449 C CA . ALA A 1 319 ? -13.033 -25.116 14.761 1.00 93.56 319 ALA A CA 1
ATOM 2450 C C . ALA A 1 319 ? -13.209 -25.401 16.259 1.00 93.56 319 ALA A C 1
ATOM 2452 O O . ALA A 1 319 ? -13.385 -26.550 16.643 1.00 93.56 319 ALA A O 1
ATOM 2453 N N . LYS A 1 320 ? -13.207 -24.367 17.114 1.00 92.69 320 LYS A N 1
ATOM 2454 C CA . LYS A 1 320 ? -13.581 -24.497 18.532 1.00 92.69 320 LYS A CA 1
ATOM 2455 C C . LYS A 1 320 ? -15.083 -24.435 18.797 1.00 92.69 320 LYS A C 1
ATOM 2457 O O . LYS A 1 320 ? -15.469 -24.536 19.959 1.00 92.69 320 LYS A O 1
ATOM 2462 N N . GLU A 1 321 ? -15.905 -24.211 17.775 1.00 92.06 321 GLU A N 1
ATOM 2463 C CA . GLU A 1 321 ? -17.360 -24.066 17.897 1.00 92.06 321 GLU A CA 1
ATOM 2464 C C . GLU A 1 321 ? -17.775 -23.020 18.959 1.00 92.06 321 GLU A C 1
ATOM 2466 O O . GLU A 1 321 ? -18.774 -23.155 19.670 1.00 92.06 321 GLU A O 1
ATOM 2471 N N . ARG A 1 322 ? -16.971 -21.954 19.114 1.00 90.56 322 ARG A N 1
ATOM 2472 C CA . ARG A 1 322 ? -17.171 -20.937 20.167 1.00 90.56 322 ARG A CA 1
ATOM 2473 C C . ARG A 1 322 ? -18.255 -19.923 19.818 1.00 90.56 322 ARG A C 1
ATOM 2475 O O . ARG A 1 322 ? -18.766 -19.254 20.716 1.00 90.56 322 ARG A O 1
ATOM 2482 N N . VAL A 1 323 ? -18.591 -19.784 18.536 1.00 92.19 323 VAL A N 1
ATOM 2483 C CA . VAL A 1 323 ? -19.472 -18.716 18.049 1.00 92.19 323 VAL A CA 1
ATOM 2484 C C . VAL A 1 323 ? -20.896 -19.211 17.875 1.00 92.19 323 VAL A C 1
ATOM 2486 O O . VAL A 1 323 ? -21.142 -20.240 17.240 1.00 92.19 323 VAL A O 1
ATOM 2489 N N . LYS A 1 324 ? -21.849 -18.442 18.396 1.00 93.62 324 LYS A N 1
ATOM 2490 C CA . LYS A 1 324 ? -23.280 -18.719 18.287 1.00 93.62 324 LYS A CA 1
ATOM 2491 C C . LYS A 1 324 ? -23.975 -17.692 17.410 1.00 93.62 324 LYS A C 1
ATOM 2493 O O . LYS A 1 324 ? -23.534 -16.553 17.235 1.00 93.62 324 LYS A O 1
ATOM 2498 N N . LYS A 1 325 ? -25.128 -18.082 16.878 1.00 93.88 325 LYS A N 1
ATOM 2499 C CA . LYS A 1 325 ? -25.994 -17.189 16.121 1.00 93.88 325 LYS A CA 1
ATOM 2500 C C . LYS A 1 325 ? -26.365 -15.963 16.954 1.00 93.88 325 LYS A C 1
ATOM 2502 O O . LYS A 1 325 ? -26.998 -16.065 18.002 1.00 93.88 325 LYS A O 1
ATOM 2507 N N . GLY A 1 326 ? -26.087 -14.787 16.401 1.00 94.12 326 GLY A N 1
ATOM 2508 C CA . GLY A 1 326 ? -26.375 -13.498 17.023 1.00 94.12 326 GLY A CA 1
ATOM 2509 C C . GLY A 1 326 ? -25.175 -12.846 17.699 1.00 94.12 326 GLY A C 1
ATOM 2510 O O . GLY A 1 326 ? -25.251 -11.635 17.916 1.00 94.12 326 GLY A O 1
ATOM 2511 N N . ASP A 1 327 ? -24.095 -13.594 17.943 1.00 96.12 327 ASP A N 1
ATOM 2512 C CA . ASP A 1 327 ? -22.856 -13.066 18.512 1.00 96.12 327 ASP A CA 1
ATOM 2513 C C . ASP A 1 327 ? -22.256 -11.980 17.614 1.00 96.12 327 ASP A C 1
ATOM 2515 O O . ASP A 1 327 ? -22.356 -12.019 16.379 1.00 96.12 327 ASP A O 1
ATOM 2519 N N . THR A 1 328 ? -21.620 -11.000 18.247 1.00 96.69 328 THR A N 1
ATOM 2520 C CA . THR A 1 328 ? -20.866 -9.943 17.585 1.00 96.69 328 THR A CA 1
ATOM 2521 C C . THR A 1 328 ? -19.372 -10.209 17.695 1.00 96.69 328 THR A C 1
ATOM 2523 O O . THR A 1 328 ? -18.848 -10.568 18.753 1.00 96.69 328 THR A O 1
ATOM 2526 N N . MET A 1 329 ? -18.673 -10.006 16.581 1.00 96.38 329 MET A N 1
ATOM 2527 C CA . MET A 1 329 ? -17.227 -10.162 16.496 1.00 96.38 329 MET A CA 1
ATOM 2528 C C . MET A 1 329 ? -16.586 -8.883 15.981 1.00 96.38 329 MET A C 1
ATOM 2530 O O . MET A 1 329 ? -17.062 -8.283 15.014 1.00 96.38 329 MET A O 1
ATOM 2534 N N . TRP A 1 330 ? -15.469 -8.510 16.590 1.00 97.19 330 TRP A N 1
ATOM 2535 C CA . TRP A 1 330 ? -14.639 -7.411 16.125 1.00 97.19 330 TRP A CA 1
ATOM 2536 C C . TRP A 1 330 ? -13.343 -7.938 15.522 1.00 97.19 330 TRP A C 1
ATOM 2538 O O . TRP A 1 330 ? -12.580 -8.625 16.191 1.00 97.19 330 TRP A O 1
ATOM 2548 N N . MET A 1 331 ? -13.085 -7.605 14.259 1.00 97.00 331 MET A N 1
ATOM 2549 C CA . MET A 1 331 ? -11.775 -7.795 13.640 1.00 97.00 331 MET A CA 1
ATOM 2550 C C . MET A 1 331 ? -11.027 -6.476 13.618 1.00 97.00 331 MET A C 1
ATOM 2552 O O . MET A 1 331 ? -11.564 -5.494 13.101 1.00 97.00 331 MET A O 1
ATOM 2556 N N . ILE A 1 332 ? -9.788 -6.468 14.099 1.00 95.94 332 ILE A N 1
ATOM 2557 C CA . ILE A 1 332 ? -8.896 -5.315 14.025 1.00 95.94 332 ILE A CA 1
ATOM 2558 C C . ILE A 1 332 ? -7.580 -5.684 13.343 1.00 95.94 332 ILE A C 1
ATOM 2560 O O . ILE A 1 332 ? -6.973 -6.705 13.657 1.00 95.94 332 ILE A O 1
ATOM 2564 N N . ALA A 1 333 ? -7.125 -4.836 12.419 1.00 95.31 333 ALA A N 1
ATOM 2565 C CA . ALA A 1 333 ? -5.855 -5.015 11.727 1.00 95.31 333 ALA A CA 1
ATOM 2566 C C . ALA A 1 333 ? -5.037 -3.727 11.606 1.00 95.31 333 ALA A C 1
ATOM 2568 O O . ALA A 1 333 ? -5.581 -2.626 11.493 1.00 95.31 333 ALA A O 1
ATOM 2569 N N . PHE A 1 334 ? -3.713 -3.894 11.583 1.00 93.31 334 PHE A N 1
ATOM 2570 C CA . PHE A 1 334 ? -2.717 -2.826 11.509 1.00 93.31 334 PHE A CA 1
ATOM 2571 C C . PHE A 1 334 ? -1.865 -2.983 10.252 1.00 93.31 334 PHE A C 1
ATOM 2573 O O . PHE A 1 334 ? -1.579 -4.101 9.844 1.00 93.31 334 PHE A O 1
ATOM 2580 N N . GLY A 1 335 ? -1.448 -1.888 9.622 1.00 91.75 335 GLY A N 1
ATOM 2581 C CA . GLY A 1 335 ? -0.639 -1.949 8.404 1.00 91.75 335 GLY A CA 1
ATOM 2582 C C . GLY A 1 335 ? 0.164 -0.684 8.153 1.00 91.75 335 GLY A C 1
ATOM 2583 O O . GLY A 1 335 ? 0.056 0.291 8.898 1.00 91.75 335 GLY A O 1
ATOM 2584 N N . THR A 1 336 ? 0.965 -0.703 7.089 1.00 90.12 336 THR A N 1
ATOM 2585 C CA . THR A 1 336 ? 1.853 0.403 6.708 1.00 90.12 336 THR A CA 1
ATOM 2586 C C . THR A 1 336 ? 1.060 1.680 6.430 1.00 90.12 336 THR A C 1
ATOM 2588 O O . THR A 1 336 ? -0.081 1.657 5.945 1.00 90.12 336 THR A O 1
ATOM 2591 N N . GLY A 1 337 ? 1.640 2.831 6.758 1.00 85.88 337 GLY A N 1
ATOM 2592 C CA . GLY A 1 337 ? 0.955 4.110 6.632 1.00 85.88 337 GLY A CA 1
ATOM 2593 C C . GLY A 1 337 ? 1.151 5.024 7.824 1.00 85.88 337 GLY A C 1
ATOM 2594 O O . GLY A 1 337 ? 1.630 6.107 7.609 1.00 85.88 337 GLY A O 1
ATOM 2595 N N . PHE A 1 338 ? 0.814 4.719 9.072 1.00 90.44 338 PHE A N 1
ATOM 2596 C CA . PHE A 1 338 ? 0.218 3.522 9.659 1.00 90.44 338 PHE A CA 1
ATOM 2597 C C . PHE A 1 338 ? -1.312 3.528 9.505 1.00 90.44 338 PHE A C 1
ATOM 2599 O O . PHE A 1 338 ? -1.959 4.562 9.680 1.00 90.44 338 PHE A O 1
ATOM 2606 N N . LYS A 1 339 ? -1.916 2.389 9.171 1.00 93.75 339 LYS A N 1
ATOM 2607 C CA . LYS A 1 339 ? -3.371 2.249 8.989 1.00 93.75 339 LYS A CA 1
ATOM 2608 C C . LYS A 1 339 ? -3.941 1.314 10.044 1.00 93.75 339 LYS A C 1
ATOM 2610 O O . LYS A 1 339 ? -3.342 0.279 10.326 1.00 93.75 339 LYS A O 1
ATOM 2615 N N . VAL A 1 340 ? -5.111 1.661 10.576 1.00 94.94 340 VAL A N 1
ATOM 2616 C CA . VAL A 1 340 ? -5.882 0.786 11.468 1.00 94.94 340 VAL A CA 1
ATOM 2617 C C . VAL A 1 340 ? -7.255 0.557 10.849 1.00 94.94 340 VAL A C 1
ATOM 2619 O O . VAL A 1 340 ? -7.954 1.510 10.492 1.00 94.94 340 VAL A O 1
ATOM 2622 N N . GLY A 1 341 ? -7.619 -0.708 10.675 1.00 95.56 341 GLY A N 1
ATOM 2623 C CA . GLY A 1 341 ? -8.898 -1.127 10.116 1.00 95.56 341 GLY A CA 1
ATOM 2624 C C . GLY A 1 341 ? -9.684 -1.958 11.118 1.00 95.56 341 GLY A C 1
ATOM 2625 O O . GLY A 1 341 ? -9.114 -2.843 11.748 1.00 95.56 341 GLY A O 1
ATOM 2626 N N . SER A 1 342 ? -10.985 -1.695 11.222 1.00 96.81 342 SER A N 1
ATOM 2627 C CA . SER A 1 342 ? -11.927 -2.466 12.031 1.00 96.81 342 SER A CA 1
ATOM 2628 C C . SER A 1 342 ? -13.124 -2.928 11.212 1.00 96.81 342 SER A C 1
ATOM 2630 O O . SER A 1 342 ? -13.719 -2.129 10.483 1.00 96.81 342 SER A O 1
ATOM 2632 N N . LEU A 1 343 ? -13.516 -4.190 11.390 1.00 97.56 343 LEU A N 1
ATOM 2633 C CA . LEU A 1 343 ? -14.777 -4.753 10.901 1.00 97.56 343 LEU A CA 1
ATOM 2634 C C . LEU A 1 343 ? -15.589 -5.269 12.078 1.00 97.56 343 LEU A C 1
ATOM 2636 O O . LEU A 1 343 ? -15.070 -5.991 12.929 1.00 97.56 343 LEU A O 1
ATOM 2640 N N . VAL A 1 344 ? -16.868 -4.919 12.096 1.00 97.38 344 VAL A N 1
ATOM 2641 C CA . VAL A 1 344 ? -17.824 -5.406 13.083 1.00 97.38 344 VAL A CA 1
ATOM 2642 C C . VAL A 1 344 ? -18.783 -6.359 12.399 1.00 97.38 344 VAL A C 1
ATOM 2644 O O . VAL A 1 344 ? -19.566 -5.964 11.531 1.00 97.38 344 VAL A O 1
ATOM 2647 N N . TRP A 1 345 ? -18.738 -7.615 12.814 1.00 97.06 345 TRP A N 1
ATOM 2648 C CA . TRP A 1 345 ? -19.544 -8.691 12.264 1.00 97.06 345 TRP A CA 1
ATOM 2649 C C . TRP A 1 345 ? -20.623 -9.126 13.240 1.00 97.06 345 TRP A C 1
ATOM 2651 O O . TRP A 1 345 ? -20.440 -9.080 14.454 1.00 97.06 345 TRP A O 1
ATOM 2661 N N . LYS A 1 346 ? -21.737 -9.603 12.692 1.00 96.44 346 LYS A N 1
ATOM 2662 C CA . LYS A 1 346 ? -22.776 -10.321 13.426 1.00 96.44 346 LYS A CA 1
ATOM 2663 C C . LYS A 1 346 ? -22.959 -11.707 12.826 1.00 96.44 346 LYS A C 1
ATOM 2665 O O . LYS A 1 346 ? -23.229 -11.812 11.627 1.00 96.44 346 LYS A O 1
ATOM 2670 N N . TRP A 1 347 ? -22.859 -12.749 13.645 1.00 94.94 347 TRP A N 1
ATOM 2671 C CA . TRP A 1 347 ? -23.082 -14.126 13.206 1.00 94.94 347 TRP A CA 1
ATOM 2672 C C . TRP A 1 347 ? -24.561 -14.381 12.921 1.00 94.94 347 TRP A C 1
ATOM 2674 O O . TRP A 1 347 ? -25.446 -13.972 13.681 1.00 94.94 347 TRP A O 1
ATOM 2684 N N . LEU A 1 348 ? -24.843 -15.048 11.802 1.00 93.88 348 LEU A N 1
ATOM 2685 C CA . LEU A 1 348 ? -26.210 -15.344 11.358 1.00 93.88 348 LEU A CA 1
ATOM 2686 C C . LEU A 1 348 ? -26.607 -16.808 11.572 1.00 93.88 348 LEU A C 1
ATOM 2688 O O . LEU A 1 348 ? -27.804 -17.118 11.591 1.00 93.88 348 LEU A O 1
ATOM 2692 N N . GLN A 1 349 ? -25.620 -17.676 11.761 1.00 88.19 349 GLN A N 1
ATOM 2693 C CA . GLN A 1 349 ? -25.756 -19.111 11.980 1.00 88.19 349 GLN A CA 1
ATOM 2694 C C . GLN A 1 349 ? -24.860 -19.527 13.152 1.00 88.19 349 GLN A C 1
ATOM 2696 O O . GLN A 1 349 ? -23.983 -18.759 13.544 1.00 88.19 349 GLN A O 1
ATOM 2701 N N . ASP A 1 350 ? -25.114 -20.695 13.735 1.00 86.12 350 ASP A N 1
ATOM 2702 C CA . ASP A 1 350 ? -24.196 -21.272 14.718 1.00 86.12 350 ASP A CA 1
ATOM 2703 C C . ASP A 1 350 ? -22.933 -21.758 14.001 1.00 86.12 350 ASP A C 1
ATOM 2705 O O . ASP A 1 350 ? -22.998 -22.141 12.830 1.00 86.12 350 ASP A O 1
ATOM 2709 N N . SER A 1 351 ? -21.785 -21.692 14.677 1.00 80.38 351 SER A N 1
ATOM 2710 C CA . SER A 1 351 ? -20.544 -22.222 14.112 1.00 80.38 351 SER A CA 1
ATOM 2711 C C . SER A 1 351 ? -20.670 -23.726 13.871 1.00 80.38 351 SER A C 1
ATOM 2713 O O . SER A 1 351 ? -21.210 -24.469 14.688 1.00 80.38 351 SER A O 1
ATOM 2715 N N . SER A 1 352 ? -20.191 -24.158 12.711 1.00 77.25 352 SER A N 1
ATOM 2716 C CA . SER A 1 352 ? -20.054 -25.562 12.346 1.00 77.25 352 SER A CA 1
ATOM 2717 C C . SER A 1 352 ? -18.668 -25.765 11.769 1.00 77.25 352 SER A C 1
ATOM 2719 O O . SER A 1 352 ? -18.186 -24.904 11.028 1.00 77.25 352 SER A O 1
ATOM 2721 N N . GLN A 1 353 ? -18.050 -26.904 12.061 1.00 74.06 353 GLN A N 1
ATOM 2722 C CA . GLN A 1 353 ? -16.751 -27.233 11.499 1.00 74.06 353 GLN A CA 1
ATOM 2723 C C . GLN A 1 353 ? -16.844 -27.385 9.971 1.00 74.06 353 GLN A C 1
ATOM 2725 O O . GLN A 1 353 ? -17.505 -28.276 9.438 1.00 74.06 353 GLN A O 1
ATOM 2730 N N . GLU A 1 354 ? -16.202 -26.462 9.262 1.00 83.12 354 GLU A N 1
ATOM 2731 C CA . GLU A 1 354 ? -16.124 -26.441 7.803 1.00 83.12 354 GLU A CA 1
ATOM 2732 C C . GLU A 1 354 ? -15.061 -27.430 7.317 1.00 83.12 354 GLU A C 1
ATOM 2734 O O . GLU A 1 354 ? -14.005 -27.537 7.930 1.00 83.12 354 GLU A O 1
ATOM 2739 N N . ILE A 1 355 ? -15.294 -28.118 6.196 1.00 83.44 355 ILE A N 1
ATOM 2740 C CA . ILE A 1 355 ? -14.395 -29.181 5.693 1.00 83.44 355 ILE A CA 1
ATOM 2741 C C . ILE A 1 355 ? -12.988 -28.656 5.351 1.00 83.44 355 ILE A C 1
ATOM 2743 O O . ILE A 1 355 ? -12.001 -29.355 5.557 1.00 83.44 355 ILE A O 1
ATOM 2747 N N . ASP A 1 356 ? -12.894 -27.429 4.849 1.00 87.19 356 ASP A N 1
ATOM 2748 C CA . ASP A 1 356 ? -11.649 -26.764 4.434 1.00 87.19 356 ASP A CA 1
ATOM 2749 C C . ASP A 1 356 ? -11.045 -25.867 5.533 1.00 87.19 356 ASP A C 1
ATOM 2751 O O . ASP A 1 356 ? -10.160 -25.061 5.244 1.00 87.19 356 ASP A O 1
ATOM 2755 N N . ASN A 1 357 ? -11.556 -25.930 6.771 1.00 92.31 357 ASN A N 1
ATOM 2756 C CA . ASN A 1 357 ? -11.059 -25.069 7.835 1.00 92.31 357 ASN A CA 1
ATOM 2757 C C . ASN A 1 357 ? -9.574 -25.398 8.094 1.00 92.31 357 ASN A C 1
ATOM 2759 O O . ASN A 1 357 ? -9.254 -26.563 8.354 1.00 92.31 357 ASN A O 1
ATOM 2763 N N . PRO A 1 358 ? -8.668 -24.398 8.064 1.00 93.12 358 PRO A N 1
ATOM 2764 C CA . PRO A 1 358 ? -7.227 -24.619 8.187 1.00 93.12 358 PRO A CA 1
ATOM 2765 C C . PRO A 1 358 ? -6.797 -25.214 9.535 1.00 93.12 358 PRO A C 1
ATOM 2767 O O . PRO A 1 358 ? -5.656 -25.637 9.660 1.00 93.12 358 PRO A O 1
ATOM 2770 N N . TRP A 1 359 ? -7.678 -25.241 10.536 1.00 94.50 359 TRP A N 1
ATOM 2771 C CA . TRP A 1 359 ? -7.410 -25.810 11.855 1.00 94.50 359 TRP A CA 1
ATOM 2772 C C . TRP A 1 359 ? -7.825 -27.274 12.009 1.00 94.50 359 TRP A C 1
ATOM 2774 O O . TRP A 1 359 ? -7.540 -27.870 13.043 1.00 94.50 359 TRP A O 1
ATOM 2784 N N . ASN A 1 360 ? -8.528 -27.866 11.042 1.00 92.25 360 ASN A N 1
ATOM 2785 C CA . ASN A 1 360 ? -9.139 -29.192 11.211 1.00 92.25 360 ASN A CA 1
ATOM 2786 C C . ASN A 1 360 ? -8.152 -30.308 11.570 1.00 92.25 360 ASN A C 1
ATOM 2788 O O . ASN A 1 360 ? -8.542 -31.287 12.197 1.00 92.25 360 ASN A O 1
ATOM 2792 N N . ASP A 1 361 ? -6.898 -30.172 11.157 1.00 90.69 361 ASP A N 1
ATOM 2793 C CA . ASP A 1 361 ? -5.821 -31.130 11.398 1.00 90.69 361 ASP A CA 1
ATOM 2794 C C . ASP A 1 361 ? -5.169 -30.996 12.783 1.00 90.69 361 ASP A C 1
ATOM 2796 O O . ASP A 1 361 ? -4.513 -31.927 13.245 1.00 90.69 361 ASP A O 1
ATOM 2800 N N . SER A 1 362 ? -5.328 -29.844 13.435 1.00 92.00 362 SER A N 1
ATOM 2801 C CA . SER A 1 362 ? -4.486 -29.433 14.561 1.00 92.00 362 SER A CA 1
ATOM 2802 C C . SER A 1 362 ? -5.258 -28.803 15.720 1.00 92.00 362 SER A C 1
ATOM 2804 O O . SER A 1 362 ? -4.681 -28.589 16.784 1.00 92.00 362 SER A O 1
ATOM 2806 N N . ILE A 1 363 ? -6.561 -28.536 15.575 1.00 92.81 363 ILE A N 1
ATOM 2807 C CA . ILE A 1 363 ? -7.347 -27.783 16.561 1.00 92.81 363 ILE A CA 1
ATOM 2808 C C . ILE A 1 363 ? -7.353 -28.415 17.955 1.00 92.81 363 ILE A C 1
ATOM 2810 O O . ILE A 1 363 ? -7.408 -27.689 18.950 1.00 92.81 363 ILE A O 1
ATOM 2814 N N . ASP A 1 364 ? -7.280 -29.741 18.041 1.00 92.00 364 ASP A N 1
ATOM 2815 C CA . ASP A 1 364 ? -7.281 -30.481 19.306 1.00 92.00 364 ASP A CA 1
ATOM 2816 C C . ASP A 1 364 ? -6.000 -30.261 20.121 1.00 92.00 364 ASP A C 1
ATOM 2818 O O . ASP A 1 364 ? -6.029 -30.348 21.346 1.00 92.00 364 ASP A O 1
ATOM 2822 N N . SER A 1 365 ? -4.899 -29.893 19.460 1.00 90.69 365 SER A N 1
ATOM 2823 C CA . SER A 1 365 ? -3.613 -29.569 20.090 1.00 90.69 365 SER A CA 1
ATOM 2824 C C . SER A 1 365 ? -3.551 -28.141 20.650 1.00 90.69 365 SER A C 1
ATOM 2826 O O . SER A 1 365 ? -2.548 -27.757 21.247 1.00 90.69 365 SER A O 1
ATOM 2828 N N . TYR A 1 366 ? -4.603 -27.340 20.454 1.00 91.44 366 TYR A N 1
ATOM 2829 C CA . TYR A 1 366 ? -4.686 -25.952 20.910 1.00 91.44 366 TYR A CA 1
ATOM 2830 C C . TYR A 1 366 ? -5.842 -25.756 21.911 1.00 91.44 366 TYR A C 1
ATOM 2832 O O . TYR A 1 366 ? -6.862 -26.434 21.809 1.00 91.44 366 TYR A O 1
ATOM 2840 N N . PRO A 1 367 ? -5.778 -24.781 22.835 1.00 89.62 367 PRO A N 1
ATOM 2841 C CA . PRO A 1 367 ? -4.659 -23.875 23.067 1.00 89.62 367 PRO A CA 1
ATOM 2842 C C . PRO A 1 367 ? -3.472 -24.592 23.718 1.00 89.62 367 PRO A C 1
ATOM 2844 O O . PRO A 1 367 ? -3.633 -25.606 24.390 1.00 89.62 367 PRO A O 1
ATOM 2847 N N . LEU A 1 368 ? -2.277 -24.042 23.525 1.00 86.75 368 LEU A N 1
ATOM 2848 C CA . LEU A 1 368 ? -1.085 -24.508 24.229 1.00 86.75 368 LEU A CA 1
ATOM 2849 C C . LEU A 1 368 ? -1.203 -24.153 25.721 1.00 86.75 368 LEU A C 1
ATOM 2851 O O . LEU A 1 368 ? -1.586 -23.027 26.043 1.00 86.75 368 LEU A O 1
ATOM 2855 N N . GLU A 1 369 ? -0.844 -25.080 26.619 1.00 69.69 369 GLU A N 1
ATOM 2856 C CA . GLU A 1 369 ? -0.894 -24.872 28.083 1.00 69.69 369 GLU A CA 1
ATOM 2857 C C . GLU A 1 369 ? -0.064 -23.661 28.534 1.00 69.69 369 GLU A C 1
ATOM 2859 O O . GLU A 1 369 ? -0.456 -22.923 29.436 1.00 69.69 369 GLU A O 1
ATOM 2864 N N . ALA A 1 370 ? 1.061 -23.425 27.859 1.00 64.50 370 ALA A N 1
ATOM 2865 C CA . ALA A 1 370 ? 1.844 -22.209 27.968 1.00 64.50 370 ALA A CA 1
ATOM 2866 C C . ALA A 1 370 ? 2.195 -21.713 26.565 1.00 64.50 370 ALA A C 1
ATOM 2868 O O . ALA A 1 370 ? 2.592 -22.482 25.688 1.00 64.50 370 ALA A O 1
ATOM 2869 N N . TRP A 1 371 ? 2.076 -20.403 26.355 1.00 64.00 371 TRP A N 1
ATOM 2870 C CA . TRP A 1 371 ? 2.641 -19.766 25.172 1.00 64.00 371 TRP A CA 1
ATOM 2871 C C . TRP A 1 371 ? 4.153 -20.004 25.181 1.00 64.00 371 TRP A C 1
ATOM 2873 O O . TRP A 1 371 ? 4.778 -19.582 26.155 1.00 64.00 371 TRP A O 1
ATOM 2883 N N . PRO A 1 372 ? 4.761 -20.629 24.155 1.00 53.53 372 PRO A N 1
ATOM 2884 C CA . PRO A 1 372 ? 6.158 -21.027 24.219 1.00 53.53 372 PRO A CA 1
ATOM 2885 C C . PRO A 1 372 ? 7.050 -19.810 24.490 1.00 53.53 372 PRO A C 1
ATOM 2887 O O . PRO A 1 372 ? 7.275 -18.944 23.641 1.00 53.53 372 PRO A O 1
ATOM 2890 N N . VAL A 1 373 ? 7.532 -19.740 25.725 1.00 46.28 373 VAL A N 1
ATOM 2891 C CA . VAL A 1 373 ? 8.823 -19.181 26.086 1.00 46.28 373 VAL A CA 1
ATOM 2892 C C . VAL A 1 373 ? 9.645 -20.438 26.303 1.00 46.28 373 VAL A C 1
ATOM 2894 O O . VAL A 1 373 ? 9.491 -21.102 27.319 1.00 46.28 373 VAL A O 1
ATOM 2897 N N . ASN A 1 374 ? 10.383 -20.888 25.287 1.00 38.19 374 ASN A N 1
ATOM 2898 C CA . ASN A 1 374 ? 11.213 -22.074 25.470 1.00 38.19 374 ASN A CA 1
ATOM 2899 C C . ASN A 1 374 ? 12.341 -21.709 26.448 1.00 38.19 374 ASN A C 1
ATOM 2901 O O . ASN A 1 374 ? 13.372 -21.186 26.032 1.00 38.19 374 ASN A O 1
ATOM 2905 N N . ASP A 1 375 ? 12.140 -22.026 27.729 1.00 32.66 375 ASP A N 1
ATOM 2906 C CA . ASP A 1 375 ? 13.112 -21.971 28.835 1.00 32.66 375 ASP A CA 1
ATOM 2907 C C . ASP A 1 375 ? 14.200 -23.057 28.716 1.00 32.66 375 ASP A C 1
ATOM 2909 O O . ASP A 1 375 ? 14.838 -23.468 29.685 1.00 32.66 375 ASP A O 1
ATOM 2913 N N . LEU A 1 376 ? 14.467 -23.532 27.499 1.00 29.94 376 LEU A N 1
ATOM 2914 C CA . LEU A 1 376 ? 15.596 -24.402 27.198 1.00 29.94 376 LEU A CA 1
ATOM 2915 C C . LEU A 1 376 ? 16.865 -23.550 27.142 1.00 29.94 376 LEU A C 1
ATOM 2917 O O . LEU A 1 376 ? 17.372 -23.300 26.054 1.00 29.94 376 LEU A O 1
ATOM 2921 N N . LEU A 1 377 ? 17.317 -23.063 28.306 1.00 30.09 377 LEU A N 1
ATOM 2922 C CA . LEU A 1 377 ? 18.715 -22.734 28.640 1.00 30.09 377 LEU A CA 1
ATOM 2923 C C . LEU A 1 377 ? 18.927 -22.265 30.103 1.00 30.09 377 LEU A C 1
ATOM 2925 O O . LEU A 1 377 ? 20.011 -21.774 30.410 1.00 30.09 377 LEU A O 1
ATOM 2929 N N . VAL A 1 378 ? 17.971 -22.440 31.027 1.00 30.17 378 VAL A N 1
ATOM 2930 C CA . VAL A 1 378 ? 18.228 -22.210 32.464 1.00 30.17 378 VAL A CA 1
ATOM 2931 C C . VAL A 1 378 ? 18.450 -23.553 33.156 1.00 30.17 378 VAL A C 1
ATOM 2933 O O . VAL A 1 378 ? 17.537 -24.157 33.708 1.00 30.17 378 VAL A O 1
ATOM 2936 N N . ALA A 1 379 ? 19.683 -24.048 33.076 1.00 24.97 379 ALA A N 1
ATOM 2937 C CA . ALA A 1 379 ? 20.181 -25.034 34.022 1.00 24.97 379 ALA A CA 1
ATOM 2938 C C . ALA A 1 379 ? 21.003 -24.297 35.087 1.00 24.97 379 ALA A C 1
ATOM 2940 O O . ALA A 1 379 ? 21.936 -23.577 34.740 1.00 24.97 379 ALA A O 1
ATOM 2941 N N . GLU A 1 380 ? 20.631 -24.541 36.347 1.00 28.53 380 GLU A N 1
ATOM 2942 C CA . GLU A 1 380 ? 21.343 -24.223 37.594 1.00 28.53 380 GLU A CA 1
ATOM 2943 C C . GLU A 1 380 ? 21.420 -22.737 37.987 1.00 28.53 380 GLU A C 1
ATOM 2945 O O . GLU A 1 380 ? 22.321 -22.019 37.573 1.00 28.53 380 GLU A O 1
ATOM 2950 N N . THR A 1 381 ? 20.500 -22.297 38.856 1.00 24.77 381 THR A N 1
ATOM 2951 C CA . THR A 1 381 ? 20.814 -21.909 40.251 1.00 24.77 381 THR A CA 1
ATOM 2952 C C . THR A 1 381 ? 19.519 -21.712 41.050 1.00 24.77 381 THR A C 1
ATOM 2954 O O . THR A 1 381 ? 18.503 -21.317 40.489 1.00 24.77 381 THR A O 1
ATOM 2957 N N . ASP A 1 382 ? 19.597 -22.058 42.332 1.00 25.34 382 ASP A N 1
ATOM 2958 C CA . ASP A 1 382 ? 18.519 -22.328 43.288 1.00 25.34 382 ASP A CA 1
ATOM 2959 C C . ASP A 1 382 ? 17.520 -21.190 43.579 1.00 25.34 382 ASP A C 1
ATOM 2961 O O . ASP A 1 382 ? 17.805 -20.004 43.413 1.00 25.34 382 ASP A O 1
ATOM 2965 N N . ASP A 1 383 ? 16.357 -21.623 44.078 1.00 29.19 383 ASP A N 1
ATOM 2966 C CA . ASP A 1 383 ? 15.252 -20.846 44.642 1.00 29.19 383 ASP A CA 1
ATOM 2967 C C . ASP A 1 383 ? 15.689 -19.816 45.703 1.00 29.19 383 ASP A C 1
ATOM 2969 O O . ASP A 1 383 ? 16.351 -20.168 46.677 1.00 29.19 383 ASP A O 1
ATOM 2973 N N . GLU A 1 384 ? 15.238 -18.566 45.562 1.00 27.77 384 GLU A N 1
ATOM 2974 C CA . GLU A 1 384 ? 14.405 -17.823 46.529 1.00 27.77 384 GLU A CA 1
ATOM 2975 C C . GLU A 1 384 ? 14.176 -16.374 46.030 1.00 27.77 384 GLU A C 1
ATOM 2977 O O . GLU A 1 384 ? 15.016 -15.800 45.348 1.00 27.77 384 GLU A O 1
ATOM 2982 N N . GLU A 1 385 ? 13.029 -15.793 46.402 1.00 25.28 385 GLU A N 1
ATOM 2983 C CA . GLU A 1 385 ? 12.552 -14.415 46.136 1.00 25.28 385 GLU A CA 1
ATOM 2984 C C . GLU A 1 385 ? 11.720 -14.164 44.861 1.00 25.28 385 GLU A C 1
ATOM 2986 O O . GLU A 1 385 ? 12.108 -13.499 43.903 1.00 25.28 385 GLU A O 1
ATOM 2991 N N . THR A 1 386 ? 10.449 -14.569 44.932 1.00 33.47 386 THR A N 1
ATOM 2992 C CA . THR A 1 386 ? 9.343 -13.816 44.323 1.00 33.47 386 THR A CA 1
ATOM 2993 C C . THR A 1 386 ? 9.043 -12.562 45.151 1.00 33.47 386 THR A C 1
ATOM 2995 O O . THR A 1 386 ? 8.559 -12.706 46.270 1.00 33.47 386 THR A O 1
ATOM 2998 N N . ASP A 1 387 ? 9.296 -11.362 44.621 1.00 31.91 387 ASP A N 1
ATOM 2999 C CA . ASP A 1 387 ? 8.295 -10.303 44.360 1.00 31.91 387 ASP A CA 1
ATOM 3000 C C . ASP A 1 387 ? 8.994 -9.014 43.871 1.00 31.91 387 ASP A C 1
ATOM 3002 O O . ASP A 1 387 ? 10.047 -8.643 44.376 1.00 31.91 387 ASP A O 1
ATOM 3006 N N . ASN A 1 388 ? 8.364 -8.286 42.943 1.00 31.78 388 ASN A N 1
ATOM 3007 C CA . ASN A 1 388 ? 8.832 -7.035 42.308 1.00 31.78 388 ASN A CA 1
ATOM 3008 C C . ASN A 1 388 ? 10.040 -7.122 41.357 1.00 31.78 388 ASN A C 1
ATOM 3010 O O . ASN A 1 388 ? 11.149 -6.716 41.698 1.00 31.78 388 ASN A O 1
ATOM 3014 N N . LEU A 1 389 ? 9.779 -7.454 40.088 1.00 26.81 389 LEU A N 1
ATOM 3015 C CA . LEU A 1 389 ? 10.655 -7.050 38.984 1.00 26.81 389 LEU A CA 1
ATOM 3016 C C . LEU A 1 389 ? 9.861 -6.341 37.881 1.00 26.81 389 LEU A C 1
ATOM 3018 O O . LEU A 1 389 ? 8.826 -6.806 37.392 1.00 26.81 389 LEU A O 1
ATOM 3022 N N . ASP A 1 390 ? 10.354 -5.151 37.553 1.00 30.86 390 ASP A N 1
ATOM 3023 C CA . ASP A 1 390 ? 9.854 -4.234 36.542 1.00 30.86 390 ASP A CA 1
ATOM 3024 C C . ASP A 1 390 ? 9.957 -4.895 35.156 1.00 30.86 390 ASP A C 1
ATOM 3026 O O . ASP A 1 390 ? 11.038 -5.226 34.672 1.00 30.86 390 ASP A O 1
ATOM 3030 N N . ARG A 1 391 ? 8.813 -5.092 34.489 1.00 34.53 391 ARG A N 1
ATOM 3031 C CA . ARG A 1 391 ? 8.669 -5.786 33.188 1.00 34.53 391 ARG A CA 1
ATOM 3032 C C . ARG A 1 391 ? 9.278 -5.026 31.990 1.00 34.53 391 ARG A C 1
ATOM 3034 O O . ARG A 1 391 ? 8.901 -5.266 30.844 1.00 34.53 391 ARG A O 1
ATOM 3041 N N . ASN A 1 392 ? 10.225 -4.125 32.239 1.00 30.80 392 ASN A N 1
ATOM 3042 C CA . ASN A 1 392 ? 11.075 -3.500 31.227 1.00 30.80 392 ASN A CA 1
ATOM 3043 C C . ASN A 1 392 ? 12.257 -4.402 30.810 1.00 30.80 392 ASN A C 1
ATOM 3045 O O . ASN A 1 392 ? 12.791 -4.223 29.716 1.00 30.80 392 ASN A O 1
ATOM 3049 N N . GLU A 1 393 ? 12.610 -5.424 31.598 1.00 33.12 393 GLU A N 1
ATOM 3050 C CA . GLU A 1 393 ? 13.733 -6.334 31.302 1.00 33.12 393 GLU A CA 1
ATOM 3051 C C . GLU A 1 393 ? 13.534 -7.188 30.037 1.00 33.12 393 GLU A C 1
ATOM 3053 O O . GLU A 1 393 ? 14.461 -7.364 29.244 1.00 33.12 393 GLU A O 1
ATOM 3058 N N . VAL A 1 394 ? 12.304 -7.646 29.767 1.00 35.56 394 VAL A N 1
ATOM 3059 C CA . VAL A 1 394 ? 12.004 -8.490 28.589 1.00 35.56 394 VAL A CA 1
ATOM 3060 C C . VAL A 1 394 ? 12.277 -7.742 27.274 1.00 35.56 394 VAL A C 1
ATOM 3062 O O . VAL A 1 394 ? 12.653 -8.347 26.265 1.00 35.56 394 VAL A O 1
ATOM 3065 N N . LEU A 1 395 ? 12.127 -6.413 27.290 1.00 36.25 395 LEU A N 1
ATOM 3066 C CA . LEU A 1 395 ? 12.408 -5.544 26.151 1.00 36.25 395 LEU A CA 1
ATOM 3067 C C . LEU A 1 395 ? 13.884 -5.124 26.100 1.00 36.25 395 LEU A C 1
ATOM 3069 O O . LEU A 1 395 ? 14.440 -5.011 25.006 1.00 36.25 395 LEU A O 1
ATOM 3073 N N . GLU A 1 396 ? 14.552 -4.948 27.245 1.00 35.97 396 GLU A N 1
ATOM 3074 C CA . GLU A 1 396 ? 15.981 -4.612 27.293 1.00 35.97 396 GLU A CA 1
ATOM 3075 C C . GLU A 1 396 ? 16.869 -5.664 26.627 1.00 35.97 396 GLU A C 1
ATOM 3077 O O . GLU A 1 396 ? 17.788 -5.304 25.888 1.00 35.97 396 GLU A O 1
ATOM 3082 N N . ASP A 1 397 ? 16.566 -6.950 26.789 1.00 34.84 397 ASP A N 1
ATOM 3083 C CA . ASP A 1 397 ? 17.328 -8.016 26.131 1.00 34.84 397 ASP A CA 1
ATOM 3084 C C . ASP A 1 397 ? 17.119 -8.061 24.613 1.00 34.84 397 ASP A C 1
ATOM 3086 O O . ASP A 1 397 ? 17.982 -8.534 23.869 1.00 34.84 397 ASP A O 1
ATOM 3090 N N . PHE A 1 398 ? 16.001 -7.520 24.124 1.00 34.09 398 PHE A N 1
ATOM 3091 C CA . PHE A 1 398 ? 15.789 -7.281 22.698 1.00 34.09 398 PHE A CA 1
ATOM 3092 C C . PHE A 1 398 ? 16.541 -6.020 22.230 1.00 34.09 398 PHE A C 1
ATOM 3094 O O . PHE A 1 398 ? 17.094 -5.997 21.131 1.00 34.09 398 PHE A O 1
ATOM 3101 N N . TYR A 1 399 ? 16.641 -4.988 23.078 1.00 38.56 399 TYR A N 1
ATOM 3102 C CA . TYR A 1 399 ? 17.330 -3.726 22.780 1.00 38.56 399 TYR A CA 1
ATOM 3103 C C . TYR A 1 399 ? 18.863 -3.805 22.844 1.00 38.56 399 TYR A C 1
ATOM 3105 O O . TYR A 1 399 ? 19.532 -3.116 22.065 1.00 38.56 399 TYR A O 1
ATOM 3113 N N . LYS A 1 400 ? 19.439 -4.668 23.692 1.00 36.00 400 LYS A N 1
ATOM 3114 C CA . LYS A 1 400 ? 20.890 -4.946 23.741 1.00 36.00 400 LYS A CA 1
ATOM 3115 C C . LYS A 1 400 ? 21.418 -5.487 22.409 1.00 36.00 400 LYS A C 1
ATOM 3117 O O . LYS A 1 400 ? 22.565 -5.230 22.053 1.00 36.00 400 LYS A O 1
ATOM 3122 N N . LEU A 1 401 ? 20.558 -6.128 21.615 1.00 35.06 401 LEU A N 1
ATOM 3123 C CA . LEU A 1 401 ? 20.883 -6.618 20.278 1.00 35.06 401 LEU A CA 1
ATOM 3124 C C . LEU A 1 401 ? 21.086 -5.500 19.236 1.00 35.06 401 LEU A C 1
ATOM 3126 O O . LEU A 1 401 ? 21.455 -5.805 18.110 1.00 35.06 401 LEU A O 1
ATOM 3130 N N . PHE A 1 402 ? 20.846 -4.223 19.555 1.00 35.91 402 PHE A N 1
ATOM 3131 C CA . PHE A 1 402 ? 20.928 -3.103 18.602 1.00 35.91 402 PHE A CA 1
ATOM 3132 C C . PHE A 1 402 ? 21.964 -2.028 18.964 1.00 35.91 402 PHE A C 1
ATOM 3134 O O . PHE A 1 402 ? 21.908 -0.927 18.414 1.00 35.91 402 PHE A O 1
ATOM 3141 N N . LYS A 1 403 ? 22.903 -2.313 19.872 1.00 31.48 403 LYS A N 1
ATOM 3142 C CA . LYS A 1 403 ? 24.057 -1.439 20.131 1.00 31.48 403 LYS A CA 1
ATOM 3143 C C . LYS A 1 403 ? 25.326 -2.108 19.595 1.00 31.48 403 LYS A C 1
ATOM 3145 O O . LYS A 1 403 ? 25.726 -3.141 20.122 1.00 31.48 403 LYS A O 1
ATOM 3150 N N . SER A 1 404 ? 25.964 -1.538 18.569 1.00 30.11 404 SER A N 1
ATOM 3151 C CA . SER A 1 404 ? 27.378 -1.816 18.282 1.00 30.11 404 SER A CA 1
ATOM 3152 C C . SER A 1 404 ? 28.232 -0.720 18.907 1.00 30.11 404 SER A C 1
ATOM 3154 O O . SER A 1 404 ? 27.949 0.467 18.748 1.00 30.11 404 SER A O 1
ATOM 3156 N N . GLY A 1 405 ? 29.255 -1.135 19.649 1.00 31.41 405 GLY A N 1
ATOM 3157 C CA . GLY A 1 405 ? 30.229 -0.245 20.259 1.00 31.41 405 GLY A CA 1
ATOM 3158 C C . GLY A 1 405 ? 31.168 0.390 19.235 1.00 31.41 405 GLY A C 1
ATOM 3159 O O . GLY A 1 405 ? 31.543 -0.228 18.243 1.00 31.41 405 GLY A O 1
ATOM 3160 N N . GLY A 1 406 ? 31.567 1.619 19.537 1.00 26.72 406 GLY A N 1
ATOM 3161 C CA . GLY A 1 406 ? 32.676 2.343 18.933 1.00 26.72 406 GLY A CA 1
ATOM 3162 C C . GLY A 1 406 ? 33.046 3.471 19.890 1.00 26.72 406 GLY A C 1
ATOM 3163 O O . GLY A 1 406 ? 32.198 4.285 20.244 1.00 26.72 406 GLY A O 1
ATOM 3164 N N . SER A 1 407 ? 34.268 3.442 20.404 1.00 24.28 407 SER A N 1
ATOM 3165 C CA . SER A 1 407 ? 34.728 4.210 21.560 1.00 24.28 407 SER A CA 1
ATOM 3166 C C . SER A 1 407 ? 35.747 5.296 21.186 1.00 24.28 407 SER A C 1
ATOM 3168 O O . SER A 1 407 ? 36.645 5.012 20.397 1.00 24.28 407 SER A O 1
ATOM 3170 N N . LEU A 1 408 ? 35.666 6.419 21.925 1.00 24.50 408 LEU A N 1
ATOM 3171 C CA . LEU A 1 408 ? 36.706 7.409 22.309 1.00 24.50 408 LEU A CA 1
ATOM 3172 C C . LEU A 1 408 ? 37.064 8.566 21.342 1.00 24.50 408 LEU A C 1
ATOM 3174 O O . LEU A 1 408 ? 36.898 8.400 20.137 1.00 24.50 408 LEU A O 1
ATOM 3178 N N . PRO A 1 409 ? 37.661 9.690 21.838 1.00 32.72 409 PRO A N 1
ATOM 3179 C CA . PRO A 1 409 ? 37.972 10.064 23.239 1.00 32.72 409 PRO A CA 1
ATOM 3180 C C . PRO A 1 409 ? 37.527 11.479 23.700 1.00 32.72 409 PRO A C 1
ATOM 3182 O O . PRO A 1 409 ? 37.123 12.334 22.919 1.00 32.72 409 PRO A O 1
ATOM 3185 N N . GLN A 1 410 ? 37.659 11.671 25.020 1.00 25.95 410 GLN A N 1
ATOM 3186 C CA . GLN A 1 410 ? 37.587 12.906 25.814 1.00 25.95 410 GLN A CA 1
ATOM 3187 C C . GLN A 1 410 ? 38.571 14.003 25.379 1.00 25.95 410 GLN A C 1
ATOM 3189 O O . GLN A 1 410 ? 39.702 13.695 25.017 1.00 25.95 410 GLN A O 1
ATOM 3194 N N . GLU A 1 411 ? 38.207 15.260 25.649 1.00 24.22 411 GLU A N 1
ATOM 3195 C CA . GLU A 1 411 ? 39.155 16.246 26.173 1.00 24.22 411 GLU A CA 1
ATOM 3196 C C . GLU A 1 411 ? 38.476 17.170 27.195 1.00 24.22 411 GLU A C 1
ATOM 3198 O O . GLU A 1 411 ? 37.281 17.460 27.125 1.00 24.22 411 GLU A O 1
ATOM 3203 N N . SER A 1 412 ? 39.264 17.514 28.204 1.00 22.61 412 SER A N 1
ATOM 3204 C CA . SER A 1 412 ? 38.927 18.051 29.517 1.00 22.61 412 SER A CA 1
ATOM 3205 C C . SER A 1 412 ? 39.223 19.545 29.645 1.00 22.61 412 SER A C 1
ATOM 3207 O O . SER A 1 412 ? 40.193 20.021 29.068 1.00 22.61 412 SER A O 1
ATOM 3209 N N . ASP A 1 413 ? 38.455 20.179 30.533 1.00 24.44 413 ASP A N 1
ATOM 3210 C CA . ASP A 1 413 ? 38.787 21.297 31.428 1.00 24.44 413 ASP A CA 1
ATOM 3211 C C . ASP A 1 413 ? 39.329 22.630 30.891 1.00 24.44 413 ASP A C 1
ATOM 3213 O O . ASP A 1 413 ? 40.343 22.710 30.208 1.00 24.44 413 ASP A O 1
ATOM 3217 N N . LEU A 1 414 ? 38.654 23.692 31.354 1.00 25.36 414 LEU A N 1
ATOM 3218 C CA . LEU A 1 414 ? 39.135 24.940 31.983 1.00 25.36 414 LEU A CA 1
ATOM 3219 C C . LEU A 1 414 ? 37.911 25.886 31.970 1.00 25.36 414 LEU A C 1
ATOM 3221 O O . LEU A 1 414 ? 37.403 26.212 30.906 1.00 25.36 414 LEU A O 1
ATOM 3225 N N . GLY A 1 415 ? 37.288 26.324 33.063 1.00 23.66 415 GLY A N 1
ATOM 3226 C CA . GLY A 1 415 ? 37.776 26.583 34.410 1.00 23.66 415 GLY A CA 1
ATOM 3227 C C . GLY A 1 415 ? 37.505 28.060 34.730 1.00 23.66 415 GLY A C 1
ATOM 3228 O O . GLY A 1 415 ? 38.100 28.919 34.094 1.00 23.66 415 GLY A O 1
ATOM 3229 N N . GLU A 1 416 ? 36.638 28.299 35.726 1.00 24.95 416 GLU A N 1
ATOM 3230 C CA . GLU A 1 416 ? 36.454 29.548 36.504 1.00 24.95 416 GLU A CA 1
ATOM 3231 C C . GLU A 1 416 ? 35.845 30.761 35.762 1.00 24.95 416 GLU A C 1
ATOM 3233 O O . GLU A 1 416 ? 36.216 31.104 34.653 1.00 24.95 416 GLU A O 1
ATOM 3238 N N . GLY A 1 417 ? 34.874 31.514 36.279 1.00 22.59 417 GLY A N 1
ATOM 3239 C CA . GLY A 1 417 ? 34.378 31.709 37.637 1.00 22.59 417 GLY A CA 1
ATOM 3240 C C . GLY A 1 417 ? 34.185 33.219 37.838 1.00 22.59 417 GLY A C 1
ATOM 3241 O O . GLY A 1 417 ? 35.108 33.969 37.552 1.00 22.59 417 GLY A O 1
ATOM 3242 N N . LEU A 1 418 ? 32.996 33.662 38.274 1.00 24.17 418 LEU A N 1
ATOM 3243 C CA . LEU A 1 418 ? 32.761 34.747 39.250 1.00 24.17 418 LEU A CA 1
ATOM 3244 C C . LEU A 1 418 ? 31.274 35.161 39.296 1.00 24.17 418 LEU A C 1
ATOM 3246 O O . LEU A 1 418 ? 30.648 35.482 38.290 1.00 24.17 418 LEU A O 1
ATOM 3250 N N . LYS A 1 419 ? 30.761 35.138 40.531 1.00 22.83 419 LYS A N 1
ATOM 3251 C CA . LYS A 1 419 ? 29.530 35.752 41.066 1.00 22.83 419 LYS A CA 1
ATOM 3252 C C . LYS A 1 419 ? 29.623 37.291 40.906 1.00 22.83 419 LYS A C 1
ATOM 3254 O O . LYS A 1 419 ? 30.720 37.791 40.701 1.00 22.83 419 LYS A O 1
ATOM 3259 N N . GLU A 1 420 ? 28.617 38.154 41.014 1.00 23.62 420 GLU A N 1
ATOM 3260 C CA . GLU A 1 420 ? 27.420 38.246 41.860 1.00 23.62 420 GLU A CA 1
ATOM 3261 C C . GLU A 1 420 ? 26.737 39.586 41.472 1.00 23.62 420 GLU A C 1
ATOM 3263 O O . GLU A 1 420 ? 27.463 40.534 41.169 1.00 23.62 420 GLU A O 1
ATOM 3268 N N . ALA A 1 421 ? 25.401 39.700 41.504 1.00 25.70 421 ALA A N 1
ATOM 3269 C CA . ALA A 1 421 ? 24.667 40.907 41.943 1.00 25.70 421 ALA A CA 1
ATOM 3270 C C . ALA A 1 421 ? 23.145 40.712 41.786 1.00 25.70 421 ALA A C 1
ATOM 3272 O O . ALA A 1 421 ? 22.594 40.794 40.689 1.00 25.70 421 ALA A O 1
ATOM 3273 N N . GLU A 1 422 ? 22.467 40.489 42.911 1.00 25.14 422 GLU A N 1
ATOM 3274 C CA . GLU A 1 42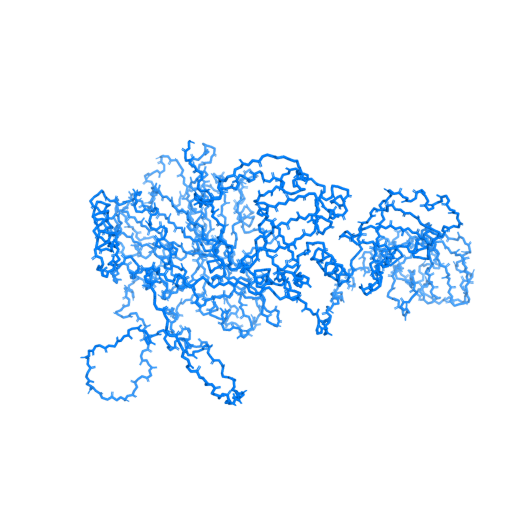2 ? 21.016 40.615 43.048 1.00 25.14 422 GLU A CA 1
ATOM 3275 C C . GLU A 1 422 ? 20.595 42.092 43.088 1.00 25.14 422 GLU A C 1
ATOM 3277 O O . GLU A 1 422 ? 21.148 42.865 43.868 1.00 25.14 422 GLU A O 1
ATOM 3282 N N . ILE A 1 423 ? 19.535 42.455 42.356 1.00 26.45 423 ILE A N 1
ATOM 3283 C CA . ILE A 1 423 ? 18.542 43.451 42.795 1.00 26.45 423 ILE A CA 1
ATOM 3284 C C . ILE A 1 423 ? 17.166 42.924 42.373 1.00 26.45 423 ILE A C 1
ATOM 3286 O O . ILE A 1 423 ? 16.869 42.804 41.187 1.00 26.45 423 ILE A O 1
ATOM 3290 N N . GLY A 1 424 ? 16.340 42.569 43.357 1.00 28.50 424 GLY A N 1
ATOM 3291 C CA . GLY A 1 424 ? 15.007 42.016 43.138 1.00 28.50 424 GLY A CA 1
ATOM 3292 C C . GLY A 1 424 ? 13.956 43.050 42.730 1.00 28.50 424 GLY A C 1
ATOM 3293 O O . GLY A 1 424 ? 14.054 44.223 43.093 1.00 28.50 424 GLY A O 1
ATOM 3294 N N . LYS A 1 425 ? 12.915 42.568 42.036 1.00 26.45 425 LYS A N 1
ATOM 3295 C CA . LYS A 1 425 ? 11.495 42.890 42.274 1.00 26.45 425 LYS A CA 1
ATOM 3296 C C . LYS A 1 425 ? 10.580 42.068 41.353 1.00 26.45 425 LYS A C 1
ATOM 3298 O O . LYS A 1 425 ? 10.679 42.154 40.140 1.00 26.45 425 LYS A O 1
ATOM 3303 N N . GLU A 1 426 ? 9.709 41.299 42.005 1.00 29.47 426 GLU A N 1
ATOM 3304 C CA . GLU A 1 426 ? 8.342 40.914 41.618 1.00 29.47 426 GLU A CA 1
ATOM 3305 C C . GLU A 1 426 ? 8.072 40.303 40.224 1.00 29.47 426 GLU A C 1
ATOM 3307 O O . GLU A 1 426 ? 7.992 40.984 39.210 1.00 29.47 426 GLU A O 1
ATOM 3312 N N . GLY A 1 427 ? 7.746 39.003 40.243 1.00 40.09 427 GLY A N 1
ATOM 3313 C CA . GLY A 1 427 ? 6.568 38.462 39.556 1.00 40.09 427 GLY A CA 1
ATOM 3314 C C . GLY A 1 427 ? 6.581 38.415 38.029 1.00 40.09 427 GLY A C 1
ATOM 3315 O O . GLY A 1 427 ? 5.830 39.144 37.392 1.00 40.09 427 GLY A O 1
ATOM 3316 N N . ARG A 1 428 ? 7.314 37.459 37.452 1.00 29.27 428 ARG A N 1
ATOM 3317 C CA . ARG A 1 428 ? 7.005 36.830 36.155 1.00 29.27 428 ARG A CA 1
ATOM 3318 C C . ARG A 1 428 ? 7.579 35.417 36.177 1.00 29.27 428 ARG A C 1
ATOM 3320 O O . ARG A 1 428 ? 8.770 35.246 36.420 1.00 29.27 428 ARG A O 1
ATOM 3327 N N . GLU A 1 429 ? 6.741 34.405 35.967 1.00 32.66 429 GLU A N 1
ATOM 3328 C CA . GLU A 1 429 ? 7.239 33.082 35.589 1.00 32.66 429 GLU A CA 1
ATOM 3329 C C . GLU A 1 429 ? 8.024 33.260 34.286 1.00 32.66 429 GLU A C 1
ATOM 3331 O O . GLU A 1 429 ? 7.460 33.612 33.250 1.00 32.66 429 GLU A O 1
ATOM 3336 N N . ASN A 1 430 ? 9.345 33.095 34.357 1.00 27.81 430 ASN A N 1
ATOM 3337 C CA . ASN A 1 430 ? 10.200 33.076 33.182 1.00 27.81 430 ASN A CA 1
ATOM 3338 C C . ASN A 1 430 ? 9.840 31.834 32.363 1.00 27.81 430 ASN A C 1
ATOM 3340 O O . ASN A 1 430 ? 10.341 30.739 32.619 1.00 27.81 430 ASN A O 1
ATOM 3344 N N . VAL A 1 431 ? 8.977 32.006 31.363 1.00 35.06 431 VAL A N 1
ATOM 3345 C CA . VAL A 1 431 ? 8.947 31.102 30.217 1.00 35.06 431 VAL A CA 1
ATOM 3346 C C . VAL A 1 431 ? 10.319 31.240 29.568 1.00 35.06 431 VAL A C 1
ATOM 3348 O O . VAL A 1 431 ? 10.638 32.284 29.002 1.00 35.06 431 VAL A O 1
ATOM 3351 N N . ASN A 1 432 ? 11.168 30.227 29.721 1.00 32.19 432 ASN A N 1
ATOM 3352 C CA . ASN A 1 432 ? 12.461 30.188 29.053 1.00 32.19 432 ASN A CA 1
ATOM 3353 C C . ASN 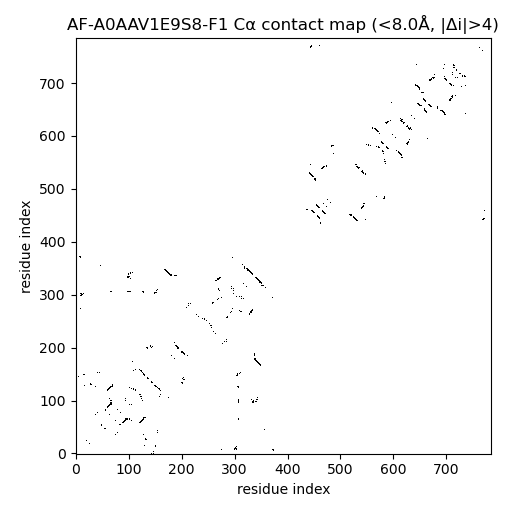A 1 432 ? 12.178 29.947 27.561 1.00 32.19 432 ASN A C 1
ATOM 3355 O O . ASN A 1 432 ? 12.018 28.809 27.126 1.00 32.19 432 ASN A O 1
ATOM 3359 N N . VAL A 1 433 ? 11.974 31.028 26.804 1.00 48.34 433 VAL A N 1
ATOM 3360 C CA . VAL A 1 433 ? 11.782 30.974 25.353 1.00 48.34 433 VAL A CA 1
ATOM 3361 C C . VAL A 1 433 ? 13.165 30.795 24.740 1.00 48.34 433 VAL A C 1
ATOM 3363 O O . VAL A 1 433 ? 13.973 31.721 24.740 1.00 48.34 433 VAL A O 1
ATOM 3366 N N . GLU A 1 434 ? 13.471 29.588 24.272 1.00 54.66 434 GLU A N 1
ATOM 3367 C CA . GLU A 1 434 ? 14.667 29.360 23.461 1.00 54.66 434 GLU A CA 1
ATOM 3368 C C . GLU A 1 434 ? 14.490 30.098 22.121 1.00 54.66 434 GLU A C 1
ATOM 3370 O O . GLU A 1 434 ? 13.493 29.878 21.433 1.00 54.66 434 GLU A O 1
ATOM 3375 N N . TYR A 1 435 ? 15.433 30.985 21.766 1.00 62.19 435 TYR A N 1
ATOM 3376 C CA . TYR A 1 435 ? 15.464 31.733 20.496 1.00 62.19 435 TYR A CA 1
ATOM 3377 C C . TYR A 1 435 ? 16.518 31.176 19.534 1.00 62.19 435 TYR A C 1
ATOM 3379 O O . TYR A 1 435 ? 17.580 30.715 19.951 1.00 62.19 435 TYR A O 1
ATOM 3387 N N . TYR A 1 436 ? 16.195 31.174 18.239 1.00 76.62 436 TYR A N 1
ATOM 3388 C CA . TYR A 1 436 ? 16.989 30.487 17.228 1.00 76.62 436 TYR A CA 1
ATOM 3389 C C . TYR A 1 436 ? 18.070 31.467 16.848 1.00 76.62 436 TYR A C 1
ATOM 3391 O O . TYR A 1 436 ? 17.773 32.618 16.524 1.00 76.62 436 TYR A O 1
ATOM 3399 N N . GLU A 1 437 ? 19.326 31.045 16.921 1.00 79.38 437 GLU A N 1
ATOM 3400 C CA . GLU A 1 437 ? 20.428 31.917 16.562 1.00 79.38 437 GLU A CA 1
ATOM 3401 C C . GLU A 1 437 ? 20.827 31.692 15.093 1.00 79.38 437 GLU A C 1
ATOM 3403 O O . GLU A 1 437 ? 21.461 30.682 14.784 1.00 79.38 437 GLU A O 1
ATOM 3408 N N . PRO A 1 438 ? 20.480 32.619 14.178 1.00 82.12 438 PRO A N 1
ATOM 3409 C CA . PRO A 1 438 ? 20.700 32.438 12.750 1.00 82.12 438 PRO A CA 1
ATOM 3410 C C . PRO A 1 438 ? 22.179 32.601 12.399 1.00 82.12 438 PRO A C 1
ATOM 3412 O O . PRO A 1 438 ? 22.772 33.663 12.637 1.00 82.12 438 PRO A O 1
ATOM 3415 N N . LYS A 1 439 ? 22.773 31.574 11.784 1.00 84.62 439 LYS A N 1
ATOM 3416 C CA . LYS A 1 439 ? 24.160 31.601 11.307 1.00 84.62 439 LYS A CA 1
ATOM 3417 C C . LYS A 1 439 ? 24.208 31.849 9.795 1.00 84.62 439 LYS A C 1
ATOM 3419 O O . LYS A 1 439 ? 23.322 31.402 9.070 1.00 84.62 439 LYS A O 1
ATOM 3424 N N . PRO A 1 440 ? 25.224 32.569 9.280 1.00 84.56 440 PRO A N 1
ATOM 3425 C CA . PRO A 1 440 ? 25.387 32.744 7.839 1.00 84.56 440 PRO A CA 1
ATOM 3426 C C . PRO A 1 440 ? 25.477 31.386 7.124 1.00 84.56 440 PRO A C 1
ATOM 3428 O O . PRO A 1 440 ? 26.320 30.564 7.473 1.00 84.56 440 PRO A O 1
ATOM 3431 N N . GLY A 1 441 ? 24.640 31.177 6.110 1.00 79.19 441 GLY A N 1
ATOM 3432 C CA . GLY A 1 441 ? 24.542 29.930 5.348 1.00 79.19 441 GLY A CA 1
ATOM 3433 C C . GLY A 1 441 ? 23.435 28.977 5.806 1.00 79.19 441 GLY A C 1
ATOM 3434 O O . GLY A 1 441 ? 23.160 28.018 5.079 1.00 79.19 441 GLY A O 1
ATOM 3435 N N . ASP A 1 442 ? 22.782 29.251 6.941 1.00 82.56 442 ASP A N 1
ATOM 3436 C CA . ASP A 1 442 ? 21.621 28.488 7.402 1.00 82.56 442 ASP A CA 1
ATOM 3437 C C . ASP A 1 442 ? 20.440 28.671 6.440 1.00 82.56 442 ASP A C 1
ATOM 3439 O O . ASP A 1 442 ? 20.159 29.781 5.968 1.00 82.56 442 ASP A O 1
ATOM 3443 N N . LEU A 1 443 ? 19.728 27.577 6.165 1.00 82.31 443 LEU A N 1
ATOM 3444 C CA . LEU A 1 443 ? 18.453 27.607 5.456 1.00 82.31 443 LEU A CA 1
ATOM 3445 C C . LEU A 1 443 ? 17.335 27.753 6.484 1.00 82.31 443 LEU A C 1
ATOM 3447 O O . LEU A 1 443 ? 17.298 27.011 7.463 1.00 82.31 443 LEU A O 1
ATOM 3451 N N . VAL A 1 444 ? 16.440 28.715 6.283 1.00 82.81 444 VAL A N 1
ATOM 3452 C CA . VAL A 1 444 ? 15.405 29.071 7.256 1.00 82.81 444 VAL A CA 1
ATOM 3453 C C . VAL A 1 444 ? 14.046 29.246 6.593 1.00 82.81 444 VAL A C 1
ATOM 3455 O O . VAL A 1 444 ? 13.941 29.718 5.459 1.00 82.81 444 VAL A O 1
ATOM 3458 N N . VAL A 1 445 ? 12.994 28.907 7.331 1.00 81.62 445 VAL A N 1
ATOM 3459 C CA . VAL A 1 445 ? 11.606 29.264 7.018 1.00 81.62 445 VAL A CA 1
ATOM 3460 C C . VAL A 1 445 ? 11.244 30.521 7.793 1.00 81.62 445 VAL A C 1
ATOM 3462 O O . VAL A 1 445 ? 11.624 30.675 8.950 1.00 81.62 445 VAL A O 1
ATOM 3465 N N . GLY A 1 446 ? 10.538 31.454 7.176 1.00 79.94 446 GLY A N 1
ATOM 3466 C CA . GLY A 1 446 ? 10.136 32.683 7.837 1.00 79.94 446 GLY A CA 1
ATOM 3467 C C . GLY A 1 446 ? 8.756 33.145 7.416 1.00 79.94 446 GLY A C 1
ATOM 3468 O O . GLY A 1 446 ? 8.358 32.960 6.271 1.00 79.94 446 GLY A O 1
ATOM 3469 N N . VAL A 1 447 ? 8.036 33.775 8.337 1.00 80.06 447 VAL A N 1
ATOM 3470 C CA . VAL A 1 447 ? 6.732 34.389 8.061 1.00 80.06 447 VAL A CA 1
ATOM 3471 C C . VAL A 1 447 ? 6.916 35.894 7.947 1.00 80.06 447 VAL A C 1
ATOM 3473 O O . VAL A 1 447 ? 7.508 36.522 8.826 1.00 80.06 447 VAL A O 1
ATOM 3476 N N . VAL A 1 448 ? 6.426 36.489 6.860 1.00 79.00 448 VAL A N 1
ATOM 3477 C CA . VAL A 1 448 ? 6.434 37.947 6.681 1.00 79.00 448 VAL A CA 1
ATOM 3478 C C . VAL A 1 448 ? 5.536 38.575 7.745 1.00 79.00 448 VAL A C 1
ATOM 3480 O O . VAL A 1 448 ? 4.344 38.298 7.787 1.00 79.00 448 VAL A O 1
ATOM 3483 N N . VAL A 1 449 ? 6.090 39.425 8.607 1.00 79.50 449 VAL A N 1
ATOM 3484 C CA . VAL A 1 449 ? 5.331 40.116 9.666 1.00 79.50 449 VAL A CA 1
ATOM 3485 C C . VAL A 1 449 ? 4.897 41.496 9.197 1.00 79.50 449 VAL A C 1
ATOM 3487 O O . VAL A 1 449 ? 3.769 41.921 9.432 1.00 79.50 449 VAL A O 1
ATOM 3490 N N . SER A 1 450 ? 5.792 42.209 8.522 1.00 79.25 450 SER A N 1
ATOM 3491 C CA . SER A 1 450 ? 5.523 43.532 7.971 1.00 79.25 450 SER A CA 1
ATOM 3492 C C . SER A 1 450 ? 6.506 43.840 6.846 1.00 79.25 450 SER A C 1
ATOM 3494 O O . SER A 1 450 ? 7.470 43.111 6.610 1.00 79.25 450 SER A O 1
ATOM 3496 N N . GLY A 1 451 ? 6.264 44.908 6.096 1.00 72.56 451 GLY A N 1
ATOM 3497 C CA . GLY A 1 451 ? 7.149 45.272 5.003 1.00 72.56 451 GLY A CA 1
ATOM 3498 C C . GLY A 1 451 ? 6.734 46.549 4.300 1.00 72.56 451 GLY A C 1
ATOM 3499 O O . GLY A 1 451 ? 5.632 47.055 4.486 1.00 72.56 451 GLY A O 1
ATOM 3500 N N . ASN A 1 452 ? 7.638 47.065 3.481 1.00 74.56 452 ASN A N 1
ATOM 3501 C CA . ASN A 1 452 ? 7.405 48.165 2.560 1.00 74.56 452 ASN A CA 1
ATOM 3502 C C . ASN A 1 452 ? 7.990 47.811 1.181 1.00 74.56 452 ASN A C 1
ATOM 3504 O O . ASN A 1 452 ? 8.456 46.696 0.952 1.00 74.56 452 ASN A O 1
ATOM 3508 N N . GLU A 1 453 ? 7.996 48.764 0.252 1.00 68.56 453 GLU A N 1
ATOM 3509 C CA . GLU A 1 453 ? 8.488 48.541 -1.116 1.00 68.56 453 GLU A CA 1
ATOM 3510 C C . GLU A 1 453 ? 9.976 48.146 -1.183 1.00 68.56 453 GLU A C 1
ATOM 3512 O O . GLU A 1 453 ? 10.404 47.501 -2.138 1.00 68.56 453 GLU A O 1
ATOM 3517 N N . ASN A 1 454 ? 10.770 48.453 -0.152 1.00 72.38 454 ASN A N 1
ATOM 3518 C CA . ASN A 1 454 ? 12.224 48.266 -0.151 1.00 72.38 454 ASN A CA 1
ATOM 3519 C C . ASN A 1 454 ? 12.705 47.104 0.734 1.00 72.38 454 ASN A C 1
ATOM 3521 O O . ASN A 1 454 ? 13.745 46.501 0.444 1.00 72.38 454 ASN A O 1
ATOM 3525 N N . LYS A 1 455 ? 11.982 46.799 1.815 1.00 80.69 455 LYS A N 1
ATOM 3526 C CA . LYS A 1 455 ? 12.344 45.779 2.802 1.00 80.69 455 LYS A CA 1
ATOM 3527 C C . LYS A 1 455 ? 11.116 45.061 3.361 1.00 80.69 455 LYS A C 1
ATOM 3529 O O . LYS A 1 455 ? 10.065 45.664 3.550 1.00 80.69 455 LYS A O 1
ATOM 3534 N N . LEU A 1 456 ? 11.301 43.797 3.703 1.00 80.81 456 LEU A N 1
ATOM 3535 C CA . LEU A 1 456 ? 10.370 42.951 4.429 1.00 80.81 456 LEU A CA 1
ATOM 3536 C C . LEU A 1 456 ? 11.002 42.566 5.767 1.00 80.81 456 LEU A C 1
ATOM 3538 O O . LEU A 1 456 ? 12.188 42.234 5.833 1.00 80.81 456 LEU A O 1
ATOM 3542 N N . ASP A 1 457 ? 10.199 42.617 6.817 1.00 82.62 457 ASP A N 1
ATOM 3543 C CA . ASP A 1 457 ? 10.522 42.136 8.149 1.00 82.62 457 ASP A CA 1
ATOM 3544 C C . ASP A 1 457 ? 9.903 40.729 8.296 1.00 82.62 457 ASP A C 1
ATOM 3546 O O . ASP A 1 457 ? 8.690 40.538 8.190 1.00 82.62 457 ASP A O 1
ATOM 3550 N N . VAL A 1 458 ? 10.759 39.721 8.473 1.00 81.50 458 VAL A N 1
ATOM 3551 C CA . VAL A 1 458 ? 10.436 38.290 8.414 1.00 81.50 458 VAL A CA 1
ATOM 3552 C C . VAL A 1 458 ? 10.785 37.630 9.743 1.00 81.50 458 VAL A C 1
ATOM 3554 O O . VAL A 1 458 ? 11.933 37.666 10.188 1.00 81.50 458 VAL A O 1
ATOM 3557 N N . ASN A 1 459 ? 9.805 37.001 10.384 1.00 81.94 459 ASN A N 1
ATOM 3558 C CA . ASN A 1 459 ? 10.023 36.248 11.609 1.00 81.94 459 ASN A CA 1
ATOM 3559 C C . ASN A 1 459 ? 10.505 34.834 11.278 1.00 81.94 459 ASN A C 1
ATOM 3561 O O . ASN A 1 459 ? 9.776 34.052 10.676 1.00 81.94 459 ASN A O 1
ATOM 3565 N N . VAL A 1 460 ? 11.735 34.530 11.686 1.00 76.31 460 VAL A N 1
ATOM 3566 C CA . VAL A 1 460 ? 12.391 33.220 11.535 1.00 76.31 460 VAL A CA 1
ATOM 3567 C C . VAL A 1 460 ? 12.566 32.506 12.881 1.00 76.31 460 VAL A C 1
ATOM 3569 O O . VAL A 1 460 ? 13.329 31.550 12.973 1.00 76.31 460 VAL A O 1
ATOM 3572 N N . GLY A 1 461 ? 11.919 32.995 13.943 1.00 69.38 461 GLY A N 1
ATOM 3573 C CA . GLY A 1 461 ? 12.102 32.491 15.303 1.00 69.38 461 GLY A CA 1
ATOM 3574 C C . GLY A 1 461 ? 13.352 33.019 16.017 1.00 69.38 461 GLY A C 1
ATOM 3575 O O . GLY A 1 461 ? 13.652 32.614 17.129 1.00 69.38 461 GLY A O 1
ATOM 3576 N N . ALA A 1 462 ? 14.106 33.938 15.420 1.00 73.50 462 ALA A N 1
ATOM 3577 C CA . ALA A 1 462 ? 15.236 34.563 16.102 1.00 73.50 462 ALA A CA 1
ATOM 3578 C C . ALA A 1 462 ? 14.783 35.625 17.119 1.00 73.50 462 ALA A C 1
ATOM 3580 O O . ALA A 1 462 ? 13.696 36.183 16.995 1.00 73.50 462 ALA A O 1
ATOM 3581 N N . ASP A 1 463 ? 15.659 35.954 18.075 1.00 73.62 463 ASP A N 1
ATOM 3582 C CA . ASP A 1 463 ? 15.454 37.023 19.075 1.00 73.62 463 ASP A CA 1
ATOM 3583 C C . ASP A 1 463 ? 15.123 38.385 18.420 1.00 73.62 463 ASP A C 1
ATOM 3585 O O . ASP A 1 463 ? 14.351 39.193 18.930 1.00 73.62 463 ASP A O 1
ATOM 3589 N N . LEU A 1 464 ? 15.647 38.615 17.210 1.00 76.00 464 LEU A N 1
ATOM 3590 C CA . LEU A 1 464 ? 15.333 39.779 16.385 1.00 76.00 464 LEU A CA 1
ATOM 3591 C C . LEU A 1 464 ? 14.718 39.367 15.046 1.00 76.00 464 LEU A C 1
ATOM 3593 O O . LEU A 1 464 ? 15.211 38.460 14.374 1.00 76.00 464 LEU A O 1
ATOM 3597 N N . ILE A 1 465 ? 13.702 40.119 14.609 1.00 82.69 465 ILE A N 1
ATOM 3598 C CA . ILE A 1 465 ? 13.053 39.936 13.303 1.00 82.69 465 ILE A CA 1
ATOM 3599 C C . ILE A 1 465 ? 14.089 40.079 12.181 1.00 82.69 465 ILE A C 1
ATOM 3601 O O . ILE A 1 465 ? 14.863 41.043 12.146 1.00 82.69 465 ILE A O 1
ATOM 3605 N N . GLY A 1 466 ? 14.088 39.126 11.252 1.00 83.56 466 GLY A N 1
ATOM 3606 C CA . GLY A 1 466 ? 14.953 39.139 10.085 1.00 83.56 466 GLY A CA 1
ATOM 3607 C C . GLY A 1 466 ? 14.559 40.211 9.087 1.00 83.56 466 GLY A C 1
ATOM 3608 O O . GLY A 1 466 ? 13.391 40.514 8.891 1.00 83.56 466 GLY A O 1
ATOM 3609 N N . THR A 1 467 ? 15.550 40.811 8.445 1.00 86.44 467 THR A N 1
ATOM 3610 C CA . THR A 1 467 ? 15.360 41.785 7.377 1.00 86.44 467 THR A CA 1
ATOM 3611 C C . THR A 1 467 ? 15.653 41.114 6.042 1.00 86.44 467 THR A C 1
ATOM 3613 O O . THR A 1 467 ? 16.714 40.527 5.850 1.00 86.44 467 THR A O 1
ATOM 3616 N N . MET A 1 468 ? 14.740 41.241 5.089 1.00 84.00 468 MET A N 1
ATOM 3617 C CA . MET A 1 468 ? 14.924 40.807 3.708 1.00 84.00 468 MET A CA 1
ATOM 3618 C C . MET A 1 468 ? 14.676 41.990 2.780 1.00 84.00 468 MET A C 1
ATOM 3620 O O . MET A 1 468 ? 13.708 42.723 2.943 1.00 84.00 468 MET A O 1
ATOM 3624 N N . LEU A 1 469 ? 15.542 42.211 1.795 1.00 83.25 469 LEU A N 1
ATOM 3625 C CA . LEU A 1 469 ? 15.299 43.257 0.800 1.00 83.25 469 LEU A CA 1
ATOM 3626 C C . LEU A 1 469 ? 14.292 42.754 -0.232 1.00 83.25 469 LEU A C 1
ATOM 3628 O O . LEU A 1 469 ? 14.394 41.619 -0.684 1.00 83.25 469 LEU A O 1
ATOM 3632 N N . THR A 1 470 ? 13.385 43.611 -0.690 1.00 73.06 470 THR A N 1
ATOM 3633 C CA . THR A 1 470 ? 12.349 43.238 -1.671 1.00 73.06 470 THR A CA 1
ATOM 3634 C C . THR A 1 470 ? 12.925 42.624 -2.955 1.00 73.06 470 THR A C 1
ATOM 3636 O O . THR A 1 470 ? 12.348 41.716 -3.542 1.00 73.06 470 THR A O 1
ATOM 3639 N N . LYS A 1 471 ? 14.116 43.065 -3.380 1.00 72.50 471 LYS A N 1
ATOM 3640 C CA . LYS A 1 471 ? 14.839 42.521 -4.548 1.00 72.50 471 LYS A CA 1
ATOM 3641 C C . LYS A 1 471 ? 15.350 41.078 -4.376 1.00 72.50 471 LYS A C 1
ATOM 3643 O O . LYS A 1 471 ? 15.775 40.464 -5.354 1.00 72.50 471 LYS A O 1
ATOM 3648 N N . GLU A 1 472 ? 15.394 40.586 -3.141 1.00 73.69 472 GLU A N 1
ATOM 3649 C CA . GLU A 1 472 ? 15.847 39.238 -2.774 1.00 73.69 472 GLU A CA 1
ATOM 3650 C C . GLU A 1 472 ? 14.681 38.243 -2.686 1.00 73.69 472 GLU A C 1
ATOM 3652 O O . GLU A 1 472 ? 14.904 37.057 -2.443 1.00 73.69 472 GLU A O 1
ATOM 3657 N N . VAL A 1 473 ? 13.452 38.715 -2.910 1.00 69.06 473 VAL A N 1
ATOM 3658 C CA . VAL A 1 473 ? 12.232 37.912 -2.899 1.00 69.06 473 VAL A CA 1
ATOM 3659 C C . VAL A 1 473 ? 12.032 37.260 -4.271 1.00 69.06 473 VAL A C 1
ATOM 3661 O O . VAL A 1 473 ? 11.779 37.931 -5.270 1.00 69.06 473 VAL A O 1
ATOM 3664 N N . LEU A 1 474 ? 12.132 35.933 -4.314 1.00 61.81 474 LEU A N 1
ATOM 3665 C CA . LEU A 1 474 ? 11.718 35.058 -5.420 1.00 61.81 474 LEU A CA 1
ATOM 3666 C C . LEU A 1 474 ? 10.664 34.077 -4.864 1.00 61.81 474 LEU A C 1
ATOM 3668 O O . LEU A 1 474 ? 10.718 33.798 -3.672 1.00 61.81 474 LEU A O 1
ATOM 3672 N N . PRO A 1 475 ? 9.700 33.559 -5.646 1.00 50.62 475 PRO A N 1
ATOM 3673 C CA . PRO A 1 475 ? 9.526 33.655 -7.093 1.00 50.62 475 PRO A CA 1
ATOM 3674 C C . PRO A 1 475 ? 8.473 34.703 -7.509 1.00 50.62 475 PRO A C 1
ATOM 3676 O O . PRO A 1 475 ? 7.754 34.507 -8.477 1.00 50.62 475 PRO A O 1
ATOM 3679 N N . LEU A 1 476 ? 8.344 35.826 -6.800 1.00 50.09 476 LEU A N 1
ATOM 3680 C CA . LEU A 1 476 ? 7.205 36.738 -7.006 1.00 50.09 476 LEU A CA 1
ATOM 3681 C C . LEU A 1 476 ? 7.359 37.726 -8.178 1.00 50.09 476 LEU A C 1
ATOM 3683 O O . LEU A 1 476 ? 6.426 38.458 -8.507 1.00 50.09 476 LEU A O 1
ATOM 3687 N N . TYR A 1 477 ? 8.497 37.727 -8.882 1.00 44.66 477 TYR A N 1
ATOM 3688 C CA . TYR A 1 477 ? 8.578 38.397 -10.180 1.00 44.66 477 TYR A CA 1
ATOM 3689 C C . TYR A 1 477 ? 7.911 37.518 -11.239 1.00 44.66 477 TYR A C 1
ATOM 3691 O O . TYR A 1 477 ? 8.517 36.593 -11.772 1.00 44.66 477 TYR A O 1
ATOM 3699 N N . HIS A 1 478 ? 6.673 37.859 -11.597 1.00 41.03 478 HIS A N 1
ATOM 3700 C CA . HIS A 1 478 ? 5.830 37.150 -12.572 1.00 41.03 478 HIS A CA 1
ATOM 3701 C C . HIS A 1 478 ? 6.521 36.863 -13.925 1.00 41.03 478 HIS A C 1
ATOM 3703 O O . HIS A 1 478 ? 6.158 35.929 -14.638 1.00 41.03 478 HIS A O 1
ATOM 3709 N N . LYS A 1 479 ? 7.545 37.655 -14.280 1.00 43.34 479 LYS A N 1
ATOM 3710 C CA . LYS A 1 479 ? 8.383 37.442 -15.470 1.00 43.34 479 LYS A CA 1
ATOM 3711 C C . LYS A 1 479 ? 9.345 36.257 -15.344 1.00 43.34 479 LYS A C 1
ATOM 3713 O O . LYS A 1 479 ? 9.724 35.723 -16.377 1.00 43.34 479 LYS A O 1
ATOM 3718 N N . GLU A 1 480 ? 9.762 35.870 -14.138 1.00 45.47 480 GLU A N 1
ATOM 3719 C CA . GLU A 1 480 ? 10.737 34.796 -13.897 1.00 45.47 480 GLU A CA 1
ATOM 3720 C C . GLU A 1 480 ? 10.093 33.434 -13.570 1.00 45.47 480 GLU A C 1
ATOM 3722 O O . GLU A 1 480 ? 10.691 32.408 -13.891 1.00 45.47 480 GLU A O 1
ATOM 3727 N N . MET A 1 481 ? 8.850 33.406 -13.063 1.00 45.03 481 MET A N 1
ATOM 3728 C CA . MET A 1 481 ? 8.071 32.170 -12.830 1.00 45.03 481 MET A CA 1
ATOM 3729 C C . MET A 1 481 ? 7.930 31.294 -14.082 1.00 45.03 481 MET A C 1
ATOM 3731 O O . MET A 1 481 ? 8.115 30.082 -14.010 1.00 45.03 481 MET A O 1
ATOM 3735 N N . ASN A 1 482 ? 7.701 31.908 -15.247 1.00 45.84 482 ASN A N 1
ATOM 3736 C CA . ASN A 1 482 ? 7.569 31.196 -16.525 1.00 45.84 482 ASN A CA 1
ATOM 3737 C C . ASN A 1 482 ? 8.836 30.420 -16.939 1.00 45.84 482 ASN A C 1
ATOM 3739 O O . ASN A 1 482 ? 8.767 29.603 -17.850 1.00 45.84 482 ASN A O 1
ATOM 3743 N N . TYR A 1 483 ? 9.991 30.695 -16.320 1.00 46.28 483 TYR A N 1
ATOM 3744 C CA . TYR A 1 483 ? 11.267 30.032 -16.617 1.00 46.28 483 TYR A CA 1
ATOM 3745 C C . TYR A 1 483 ? 11.700 29.018 -15.545 1.00 46.28 483 TYR A C 1
ATOM 3747 O O . TYR A 1 483 ? 12.689 28.317 -15.755 1.00 46.28 483 TYR A O 1
ATOM 3755 N N . MET A 1 484 ? 11.008 28.957 -14.400 1.00 42.56 484 MET A N 1
ATOM 3756 C CA . MET A 1 484 ? 11.229 27.930 -13.367 1.00 42.56 484 MET A CA 1
ATOM 3757 C C . MET A 1 484 ? 10.323 26.708 -13.554 1.00 42.56 484 MET A C 1
ATOM 3759 O O . MET A 1 484 ? 10.626 25.638 -13.046 1.00 42.56 484 MET A O 1
ATOM 3763 N N . LEU A 1 485 ? 9.243 26.854 -14.322 1.00 46.88 485 LEU A N 1
ATOM 3764 C CA . LEU A 1 485 ? 8.361 25.768 -14.737 1.00 46.88 485 LEU A CA 1
ATOM 3765 C C . LEU A 1 485 ? 8.872 25.206 -16.070 1.00 46.88 485 LEU A C 1
ATOM 3767 O O . LEU A 1 485 ? 8.329 25.503 -17.131 1.00 46.88 485 LEU A O 1
ATOM 3771 N N . CYS A 1 486 ? 9.979 24.458 -16.040 1.00 40.62 486 CYS A N 1
ATOM 3772 C CA . CYS A 1 486 ? 10.435 23.726 -17.229 1.00 40.62 486 CYS A CA 1
ATOM 3773 C C . CYS A 1 486 ? 9.589 22.475 -17.526 1.00 40.62 486 CYS A C 1
ATOM 3775 O O . CYS A 1 486 ? 9.848 21.820 -18.526 1.00 40.62 486 CYS A O 1
ATOM 3777 N N . ASP A 1 487 ? 8.556 22.193 -16.731 1.00 41.09 487 ASP A N 1
ATOM 3778 C CA . ASP A 1 487 ? 7.562 21.160 -16.998 1.00 41.09 487 ASP A CA 1
ATOM 3779 C C . ASP A 1 487 ? 6.231 21.506 -16.319 1.00 41.09 487 ASP A C 1
ATOM 3781 O O . ASP A 1 487 ? 6.195 22.296 -15.376 1.00 41.09 487 ASP A O 1
ATOM 3785 N N . MET A 1 488 ? 5.167 20.867 -16.811 1.00 38.62 488 MET A N 1
ATOM 3786 C CA . MET A 1 488 ? 3.735 21.006 -16.499 1.00 38.62 488 MET A CA 1
ATOM 3787 C C . MET A 1 488 ? 2.951 21.841 -17.524 1.00 38.62 488 MET A C 1
ATOM 3789 O O . MET A 1 488 ? 2.427 22.920 -17.251 1.00 38.62 488 MET A O 1
ATOM 3793 N N . GLU A 1 489 ? 2.756 21.262 -18.714 1.00 41.88 489 GLU A N 1
ATOM 3794 C CA . GLU A 1 489 ? 1.474 21.421 -19.408 1.00 41.88 489 GLU A CA 1
ATOM 3795 C C . GLU A 1 489 ? 0.370 20.807 -18.530 1.00 41.88 489 GLU A C 1
ATOM 3797 O O . GLU A 1 489 ? 0.040 19.629 -18.674 1.00 41.88 489 GLU A O 1
ATOM 3802 N N . LYS A 1 490 ? -0.133 21.610 -17.582 1.00 39.28 490 LYS A N 1
ATOM 3803 C CA . LYS A 1 490 ? -1.524 21.739 -17.103 1.00 39.28 490 LYS A CA 1
ATOM 3804 C C . LYS A 1 490 ? -1.547 22.447 -15.742 1.00 39.28 490 LYS A C 1
ATOM 3806 O O . LYS A 1 490 ? -0.861 22.043 -14.812 1.00 39.28 490 LYS A O 1
ATOM 3811 N N . ASP A 1 491 ? -2.344 23.513 -15.700 1.00 41.44 491 ASP A N 1
ATOM 3812 C CA . ASP A 1 491 ? -2.969 24.132 -14.526 1.00 41.44 491 ASP A CA 1
ATOM 3813 C C . ASP A 1 491 ? -2.051 24.615 -13.387 1.00 41.44 491 ASP A C 1
ATOM 3815 O O . ASP A 1 491 ? -2.134 24.193 -12.239 1.00 41.44 491 ASP A O 1
ATOM 3819 N N . ALA A 1 492 ? -1.248 25.644 -13.682 1.00 42.28 492 ALA A N 1
ATOM 3820 C CA . ALA A 1 492 ? -0.575 26.451 -12.655 1.00 42.28 492 ALA A CA 1
ATOM 3821 C C . ALA A 1 492 ? -1.548 27.285 -11.781 1.00 42.28 492 ALA A C 1
ATOM 3823 O O . ALA A 1 492 ? -1.125 27.862 -10.780 1.00 42.28 492 ALA A O 1
ATOM 3824 N N . GLU A 1 493 ? -2.840 27.349 -12.129 1.00 39.03 493 GLU A N 1
ATOM 3825 C CA . GLU A 1 493 ? -3.876 28.008 -11.316 1.00 39.03 493 GLU A CA 1
ATOM 3826 C C . GLU A 1 493 ? -4.400 27.126 -10.162 1.00 39.03 493 GLU A C 1
ATOM 3828 O O . GLU A 1 493 ? -5.055 27.647 -9.264 1.00 39.03 493 GLU A O 1
ATOM 3833 N N . GLU A 1 494 ? -4.057 25.830 -10.106 1.00 33.41 494 GLU A N 1
ATOM 3834 C CA . GLU A 1 494 ? -4.516 24.913 -9.043 1.00 33.41 494 GLU A CA 1
ATOM 3835 C C . GLU A 1 494 ? -3.619 24.925 -7.781 1.00 33.41 494 GLU A C 1
ATOM 3837 O O . GLU A 1 494 ? -4.011 24.429 -6.728 1.00 33.41 494 GLU A O 1
ATOM 3842 N N . PHE A 1 495 ? -2.437 25.555 -7.842 1.00 32.47 495 PHE A N 1
ATOM 3843 C CA . PHE A 1 495 ? -1.484 25.639 -6.717 1.00 32.47 495 PHE A CA 1
ATOM 3844 C C . PHE A 1 495 ? -1.552 26.940 -5.902 1.00 32.47 495 PHE A C 1
ATOM 3846 O O . PHE A 1 495 ? -0.823 27.091 -4.921 1.00 32.47 495 PHE A O 1
ATOM 3853 N N . MET A 1 496 ? -2.434 27.880 -6.252 1.00 28.11 496 MET A N 1
ATOM 3854 C CA . MET A 1 496 ? -2.702 29.045 -5.403 1.00 28.11 496 MET A CA 1
ATOM 3855 C C . MET A 1 496 ? -3.824 28.723 -4.415 1.00 28.11 496 MET A C 1
ATOM 3857 O O . MET A 1 496 ? -4.984 29.079 -4.619 1.00 28.11 496 MET A O 1
ATOM 3861 N N . VAL A 1 497 ? -3.482 28.054 -3.313 1.00 29.23 497 VAL A N 1
ATOM 3862 C CA . VAL A 1 497 ? -4.399 27.964 -2.173 1.00 29.23 497 VAL A CA 1
ATOM 3863 C C . VAL A 1 497 ? -4.434 29.328 -1.484 1.00 29.23 497 VAL A C 1
ATOM 3865 O O . VAL A 1 497 ? -3.453 29.765 -0.884 1.00 29.23 497 VAL A O 1
ATOM 3868 N N . ASN A 1 498 ? -5.585 30.000 -1.569 1.00 31.11 498 ASN A N 1
ATOM 3869 C CA . ASN A 1 498 ? -5.919 31.166 -0.754 1.00 31.11 498 ASN A CA 1
ATOM 3870 C C . ASN A 1 498 ? -5.975 30.759 0.727 1.00 31.11 498 ASN A C 1
ATOM 3872 O O . ASN A 1 498 ? -7.025 30.363 1.233 1.00 31.11 498 ASN A O 1
ATOM 3876 N N . GLY A 1 499 ? -4.847 30.859 1.427 1.00 25.45 499 GLY A N 1
ATOM 3877 C CA . GLY A 1 499 ? -4.793 30.725 2.877 1.00 25.45 499 GLY A CA 1
ATOM 3878 C C . GLY A 1 499 ? -5.214 32.027 3.555 1.00 25.45 499 GLY A C 1
ATOM 3879 O O . GLY A 1 499 ? -4.509 33.030 3.467 1.00 25.45 499 GLY A O 1
ATOM 3880 N N . LYS A 1 500 ? -6.342 32.019 4.273 1.00 25.78 500 LYS A N 1
ATOM 3881 C CA . LYS A 1 500 ? -6.571 32.989 5.351 1.00 25.78 500 LYS A CA 1
ATOM 3882 C C . LYS A 1 500 ? -5.725 32.555 6.544 1.00 25.78 500 LYS A C 1
ATOM 3884 O O . LYS A 1 500 ? -6.030 31.558 7.182 1.00 25.78 500 LYS A O 1
ATOM 3889 N N . VAL A 1 501 ? -4.673 33.312 6.830 1.00 26.48 501 VAL A N 1
ATOM 3890 C CA . VAL A 1 501 ? -3.815 33.126 8.004 1.00 26.48 501 VAL A CA 1
ATOM 3891 C C . VAL A 1 501 ? -4.453 33.842 9.197 1.00 26.48 501 VAL A C 1
ATOM 3893 O O . VAL A 1 501 ? -4.647 35.057 9.166 1.00 26.48 501 VAL A O 1
ATOM 3896 N N . GLY A 1 502 ? -4.800 33.092 10.243 1.00 26.27 502 GLY A N 1
ATOM 3897 C CA . GLY A 1 502 ? -5.182 33.638 11.544 1.00 26.27 502 GLY A CA 1
ATOM 3898 C C . GLY A 1 502 ? -3.942 33.938 12.387 1.00 26.27 502 GLY A C 1
ATOM 3899 O O . GLY A 1 502 ? -3.116 33.061 12.618 1.00 26.27 502 GLY A O 1
ATOM 3900 N N . ILE A 1 503 ? -3.804 35.182 12.842 1.00 27.95 503 ILE A N 1
ATOM 3901 C CA . ILE A 1 503 ? -2.790 35.605 13.814 1.00 27.95 503 ILE A CA 1
ATOM 3902 C C . ILE A 1 503 ? -3.336 35.314 15.215 1.00 27.95 503 ILE A C 1
ATOM 3904 O O . ILE A 1 503 ? -4.446 35.735 15.546 1.00 27.95 503 ILE A O 1
ATOM 3908 N N . MET A 1 504 ? -2.555 34.625 16.051 1.00 27.67 504 MET A N 1
ATOM 3909 C CA . MET A 1 504 ? -2.847 34.516 17.477 1.00 27.67 504 MET A CA 1
ATOM 3910 C C . MET A 1 504 ? -2.704 35.906 18.105 1.00 27.67 504 MET A C 1
ATOM 3912 O O . MET A 1 504 ? -1.645 36.531 18.051 1.00 27.67 504 MET A O 1
ATOM 3916 N N . ASN A 1 505 ? -3.824 36.397 18.625 1.00 25.58 505 ASN A N 1
ATOM 3917 C CA . ASN A 1 505 ? -3.999 37.747 19.126 1.00 25.58 505 ASN A CA 1
ATOM 3918 C C . ASN A 1 505 ? -3.046 38.023 20.300 1.00 25.58 505 ASN A C 1
ATOM 3920 O O . ASN A 1 505 ? -3.115 37.351 21.328 1.00 25.58 505 ASN A O 1
ATOM 3924 N N . ASN A 1 506 ? -2.177 39.020 20.148 1.00 31.11 506 ASN A N 1
ATOM 3925 C CA . ASN A 1 506 ? -1.541 39.693 21.272 1.00 31.11 506 ASN A CA 1
ATOM 3926 C C . ASN A 1 506 ? -2.111 41.116 21.254 1.00 31.11 506 ASN A C 1
ATOM 3928 O O . ASN A 1 506 ? -1.711 41.936 20.424 1.00 31.11 506 ASN A O 1
ATOM 3932 N N . ASP A 1 507 ? -3.096 41.367 22.118 1.00 31.55 507 ASP A N 1
ATOM 3933 C CA . ASP A 1 507 ? -3.972 42.555 22.150 1.00 31.55 507 ASP A CA 1
ATOM 3934 C C . ASP A 1 507 ? -3.257 43.892 22.479 1.00 31.55 507 ASP A C 1
ATOM 3936 O O . ASP A 1 507 ? -3.891 44.868 22.869 1.00 31.55 507 ASP A O 1
ATOM 3940 N N . GLU A 1 508 ? -1.941 43.993 22.283 1.00 33.97 508 GLU A N 1
ATOM 3941 C CA . GLU A 1 508 ? -1.173 45.235 22.475 1.00 33.97 508 GLU A CA 1
ATOM 3942 C C . GLU A 1 508 ? -0.462 45.740 21.205 1.00 33.97 508 GLU A C 1
ATOM 3944 O O . GLU A 1 508 ? 0.179 46.788 21.238 1.00 33.97 508 GLU A O 1
ATOM 3949 N N . ALA A 1 509 ? -0.5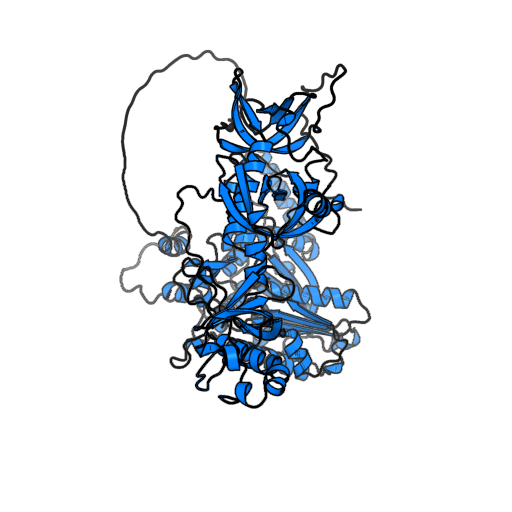98 45.065 20.056 1.00 35.72 509 ALA A N 1
ATOM 3950 C CA . ALA A 1 509 ? 0.020 45.509 18.795 1.00 35.72 509 ALA A CA 1
ATOM 3951 C C . ALA A 1 509 ? -0.912 46.329 17.873 1.00 35.72 509 ALA A C 1
ATOM 3953 O O . ALA A 1 509 ? -0.510 46.716 16.774 1.00 35.72 509 ALA A O 1
ATOM 3954 N N . VAL A 1 510 ? -2.148 46.617 18.299 1.00 35.41 510 VAL A N 1
ATOM 3955 C CA . VAL A 1 510 ? -3.121 47.397 17.518 1.00 35.41 510 VAL A CA 1
ATOM 3956 C C . VAL A 1 510 ? -3.091 48.864 17.946 1.00 35.41 510 VAL A C 1
ATOM 3958 O O . VAL A 1 510 ? -3.915 49.325 18.731 1.00 35.41 510 VAL A O 1
ATOM 3961 N N . SER A 1 511 ? -2.164 49.633 17.380 1.00 29.22 511 SER A N 1
ATOM 3962 C CA . SER A 1 511 ? -2.412 51.054 17.135 1.00 29.22 511 SER A CA 1
ATOM 3963 C C . SER A 1 511 ? -2.082 51.369 15.678 1.00 29.22 511 SER A C 1
ATOM 3965 O O . SER A 1 511 ? -0.936 51.336 15.236 1.00 29.22 511 SER A O 1
ATOM 3967 N N . TRP A 1 512 ? -3.138 51.569 14.892 1.00 31.98 512 TRP A N 1
ATOM 3968 C CA . TRP A 1 512 ? -3.062 51.991 13.499 1.00 31.98 512 TRP A CA 1
ATOM 3969 C C . TRP A 1 512 ? -3.163 53.511 13.423 1.00 31.98 512 TRP A C 1
ATOM 3971 O O . TRP A 1 512 ? -4.145 54.068 13.905 1.00 31.98 512 TRP A O 1
ATOM 3981 N N . GLU A 1 513 ? -2.212 54.140 12.732 1.00 26.95 513 GLU A N 1
ATOM 3982 C CA . GLU A 1 513 ? -2.453 55.341 11.923 1.00 26.95 513 GLU A CA 1
ATOM 3983 C C . GLU A 1 513 ? -1.707 55.220 10.571 1.00 26.95 513 GLU A C 1
ATOM 3985 O O . GLU A 1 513 ? -0.705 54.514 10.450 1.00 26.95 513 GLU A O 1
ATOM 3990 N N . ASP A 1 514 ? -2.275 55.870 9.551 1.00 29.75 514 ASP A N 1
ATOM 3991 C CA . ASP A 1 514 ? -2.323 55.496 8.125 1.00 29.75 514 ASP A CA 1
ATOM 3992 C C . ASP A 1 514 ? -1.180 55.980 7.184 1.00 29.75 514 ASP A C 1
ATOM 3994 O O . ASP A 1 514 ? -0.761 57.130 7.263 1.00 29.75 514 ASP A O 1
ATOM 3998 N N . MET A 1 515 ? -0.854 55.118 6.187 1.00 36.38 515 MET A N 1
ATOM 3999 C CA . MET A 1 515 ? -0.500 55.335 4.741 1.00 36.38 515 MET A CA 1
ATOM 4000 C C . MET A 1 515 ? 0.723 56.223 4.352 1.00 36.38 515 MET A C 1
ATOM 4002 O O . MET A 1 515 ? 0.888 57.274 4.957 1.00 36.38 515 MET A O 1
ATOM 4006 N N . PRO A 1 516 ? 1.552 55.959 3.289 1.00 38.00 516 PRO A N 1
ATOM 4007 C CA . PRO A 1 516 ? 1.488 55.003 2.161 1.00 38.00 516 PRO A CA 1
ATOM 4008 C C . PRO A 1 516 ? 2.726 54.063 2.025 1.00 38.00 516 PRO A C 1
ATOM 4010 O O . PRO A 1 516 ? 3.820 54.373 2.488 1.00 38.00 516 PRO A O 1
ATOM 4013 N N . GLY A 1 517 ? 2.592 52.934 1.314 1.00 44.34 517 GLY A N 1
ATOM 4014 C CA . GLY A 1 517 ? 3.702 51.999 1.048 1.00 44.34 517 GLY A CA 1
ATOM 4015 C C . GLY A 1 517 ? 3.253 50.545 1.132 1.00 44.34 517 GLY A C 1
ATOM 4016 O O . GLY A 1 517 ? 3.428 49.898 2.161 1.00 44.34 517 GLY A O 1
ATOM 4017 N N . ARG A 1 518 ? 2.626 50.038 0.064 1.00 45.94 518 ARG A N 1
ATOM 4018 C CA . ARG A 1 518 ? 2.126 48.657 0.048 1.00 45.94 518 ARG A CA 1
ATOM 4019 C C . ARG A 1 518 ? 3.307 47.674 0.102 1.00 45.94 518 ARG A C 1
ATOM 4021 O O . ARG A 1 518 ? 4.260 47.850 -0.659 1.00 45.94 518 ARG A O 1
ATOM 4028 N N . PRO A 1 519 ? 3.272 46.647 0.966 1.00 53.19 519 PRO A N 1
ATOM 4029 C CA . PRO A 1 519 ? 4.292 45.609 0.962 1.00 53.19 519 PRO A CA 1
ATOM 4030 C C . PRO A 1 519 ? 4.184 44.781 -0.326 1.00 53.19 519 PRO A C 1
ATOM 4032 O O . PRO A 1 519 ? 3.089 44.506 -0.812 1.00 53.19 519 PRO A O 1
ATOM 4035 N N . VAL A 1 520 ? 5.329 44.385 -0.890 1.00 60.81 520 VAL A N 1
ATOM 4036 C CA . VAL A 1 520 ? 5.387 43.550 -2.110 1.00 60.81 520 VAL A CA 1
ATOM 4037 C C . VAL A 1 520 ? 4.891 42.121 -1.862 1.00 60.81 520 VAL A C 1
ATOM 4039 O O . VAL A 1 520 ? 4.518 41.426 -2.802 1.00 60.81 520 VAL A O 1
ATOM 4042 N N . VAL A 1 521 ? 4.866 41.698 -0.598 1.00 65.38 521 VAL A N 1
ATOM 4043 C CA . VAL A 1 521 ? 4.380 40.396 -0.140 1.00 65.38 521 VAL A CA 1
ATOM 4044 C C . VAL A 1 521 ? 3.452 40.630 1.039 1.00 65.38 521 VAL A C 1
ATOM 4046 O O . VAL A 1 521 ? 3.791 41.406 1.933 1.00 65.38 521 VAL A O 1
ATOM 4049 N N . GLU A 1 522 ? 2.292 39.985 1.046 1.00 68.75 522 GLU A N 1
ATOM 4050 C CA . GLU A 1 522 ? 1.323 40.170 2.122 1.00 68.75 522 GLU A CA 1
ATOM 4051 C C . GLU A 1 522 ? 1.874 39.622 3.453 1.00 68.75 522 GLU A C 1
ATOM 4053 O O . GLU A 1 522 ? 2.473 38.535 3.475 1.00 68.75 522 GLU A O 1
ATOM 4058 N N . PRO A 1 523 ? 1.699 40.353 4.570 1.00 72.44 523 PRO A N 1
ATOM 4059 C CA . PRO A 1 523 ? 1.956 39.815 5.901 1.00 72.44 523 PRO A CA 1
ATOM 4060 C C . PRO A 1 523 ? 1.233 38.477 6.102 1.00 72.44 523 PRO A C 1
ATOM 4062 O O . PRO A 1 523 ? 0.087 38.321 5.692 1.00 72.44 523 PRO A O 1
ATOM 4065 N N . GLY A 1 524 ? 1.909 37.508 6.714 1.00 65.62 524 GLY A N 1
ATOM 4066 C CA . GLY A 1 524 ? 1.446 36.125 6.853 1.00 65.62 524 GLY A CA 1
ATOM 4067 C C . GLY A 1 524 ? 1.990 35.166 5.788 1.00 65.62 524 GLY A C 1
ATOM 4068 O O . GLY A 1 524 ? 1.893 33.956 5.969 1.00 65.62 524 GLY A O 1
ATOM 4069 N N . THR A 1 525 ? 2.622 35.665 4.719 1.00 71.88 525 THR A N 1
ATOM 4070 C CA . THR A 1 525 ? 3.233 34.796 3.697 1.00 71.88 525 THR A CA 1
ATOM 4071 C C . THR A 1 525 ? 4.435 34.040 4.264 1.00 71.88 525 THR A C 1
ATOM 4073 O O . THR A 1 525 ? 5.333 34.644 4.857 1.00 71.88 525 THR A O 1
ATOM 4076 N N . ILE A 1 526 ? 4.474 32.725 4.041 1.00 75.12 526 ILE A N 1
ATOM 4077 C CA . ILE A 1 526 ? 5.600 31.857 4.401 1.00 75.12 526 ILE A CA 1
ATOM 4078 C C . ILE A 1 526 ? 6.642 31.894 3.282 1.00 75.12 526 ILE A C 1
ATOM 4080 O O . ILE A 1 526 ? 6.317 31.720 2.108 1.00 75.12 526 ILE A O 1
ATOM 4084 N N . LEU A 1 527 ? 7.902 32.109 3.646 1.00 76.38 527 LEU A N 1
ATOM 4085 C CA . LEU A 1 527 ? 9.027 32.202 2.726 1.00 76.38 527 LEU A CA 1
ATOM 4086 C C . LEU A 1 527 ? 10.176 31.310 3.187 1.00 76.38 527 LEU A C 1
ATOM 4088 O O . LEU A 1 527 ? 10.506 31.257 4.369 1.00 76.38 527 LEU A O 1
ATOM 4092 N N . PHE A 1 528 ? 10.837 30.674 2.226 1.00 81.06 528 PHE A N 1
ATOM 4093 C CA . PHE A 1 528 ? 12.094 29.966 2.441 1.00 81.06 528 PHE A CA 1
ATOM 4094 C C . PHE A 1 528 ? 13.254 30.889 2.061 1.00 81.06 528 PHE A C 1
ATOM 4096 O O . PHE A 1 528 ? 13.214 31.549 1.017 1.00 81.06 528 PHE A O 1
ATOM 4103 N N . ALA A 1 529 ? 14.287 30.977 2.895 1.00 83.31 529 ALA A N 1
ATOM 4104 C CA . ALA A 1 529 ? 15.417 31.868 2.659 1.00 83.31 529 ALA A CA 1
ATOM 4105 C C . ALA A 1 529 ? 16.737 31.300 3.188 1.00 83.31 529 ALA A C 1
ATOM 4107 O O . ALA A 1 529 ? 16.762 30.460 4.077 1.00 83.31 529 ALA A O 1
ATOM 4108 N N . GLU A 1 530 ? 17.848 31.794 2.646 1.00 85.44 530 GLU A N 1
ATOM 4109 C CA . GLU A 1 530 ? 19.182 31.592 3.215 1.00 85.44 530 GLU A CA 1
ATOM 4110 C C . GLU A 1 530 ? 19.563 32.811 4.066 1.00 85.44 530 GLU A C 1
ATOM 4112 O O . GLU A 1 530 ? 19.349 33.961 3.656 1.00 85.44 530 GLU A O 1
ATOM 4117 N N . VAL A 1 531 ? 20.153 32.572 5.236 1.00 87.06 531 VAL A N 1
ATOM 4118 C CA . VAL A 1 531 ? 20.713 33.620 6.095 1.00 87.06 531 VAL A CA 1
ATOM 4119 C C . VAL A 1 531 ? 22.035 34.105 5.496 1.00 87.06 531 VAL A C 1
ATOM 4121 O O . VAL A 1 531 ? 23.020 33.377 5.437 1.00 87.06 531 VAL A O 1
ATOM 4124 N N . LEU A 1 532 ? 22.096 35.365 5.073 1.00 85.06 532 LEU A N 1
ATOM 4125 C CA . LEU A 1 532 ? 23.313 35.989 4.541 1.00 85.06 532 LEU A CA 1
ATOM 4126 C C . LEU A 1 532 ? 24.288 36.429 5.639 1.00 85.06 532 LEU A C 1
ATOM 4128 O O . LEU A 1 532 ? 25.485 36.557 5.389 1.00 85.06 532 LEU A O 1
ATOM 4132 N N . GLY A 1 533 ? 23.772 36.713 6.833 1.00 86.62 533 GLY A N 1
ATOM 4133 C CA . GLY A 1 533 ? 24.530 37.240 7.963 1.00 86.62 533 GLY A CA 1
ATOM 4134 C C . GLY A 1 533 ? 23.678 38.160 8.826 1.00 86.62 533 GLY A C 1
ATOM 4135 O O . GLY A 1 533 ? 22.468 37.971 8.915 1.00 86.62 533 GLY A O 1
ATOM 4136 N N . ARG A 1 534 ? 24.297 39.164 9.455 1.00 84.44 534 ARG A N 1
ATOM 4137 C CA . ARG A 1 534 ? 23.601 40.158 10.284 1.00 84.44 534 ARG A CA 1
ATOM 4138 C C . ARG A 1 534 ? 23.741 41.564 9.705 1.00 84.44 534 ARG A C 1
ATOM 4140 O O . ARG A 1 534 ? 24.763 41.910 9.116 1.00 84.44 534 ARG A O 1
ATOM 4147 N N . THR A 1 535 ? 22.711 42.382 9.873 1.00 82.81 535 THR A N 1
ATOM 4148 C CA . THR A 1 535 ? 22.763 43.820 9.599 1.00 82.81 535 THR A CA 1
ATOM 4149 C C . THR A 1 535 ? 23.615 44.534 10.655 1.00 82.81 535 THR A C 1
ATOM 4151 O O . THR A 1 535 ? 23.908 43.986 11.717 1.00 82.81 535 THR A O 1
ATOM 4154 N N . LEU A 1 536 ? 23.948 45.808 10.417 1.00 75.50 536 LEU A N 1
ATOM 4155 C CA . LEU A 1 536 ? 24.611 46.664 11.417 1.00 75.50 536 LEU A CA 1
ATOM 4156 C C . LEU A 1 536 ? 23.802 46.813 12.721 1.00 75.50 536 LEU A C 1
ATOM 4158 O O . LEU A 1 536 ? 24.367 47.137 13.758 1.00 75.50 536 LEU A O 1
ATOM 4162 N N . SER A 1 537 ? 22.490 46.569 12.670 1.00 73.69 537 SER A N 1
ATOM 4163 C CA . SER A 1 537 ? 21.583 46.574 13.823 1.00 73.69 537 SER A CA 1
ATOM 4164 C C . SER A 1 537 ? 21.446 45.209 14.511 1.00 73.69 537 SER A C 1
ATOM 4166 O O . SER A 1 537 ? 20.593 45.055 15.378 1.00 73.69 537 SER A O 1
ATOM 4168 N N . GLY A 1 538 ? 22.237 44.208 14.112 1.00 77.69 538 GLY A N 1
ATOM 4169 C CA . GLY A 1 538 ? 22.234 42.868 14.706 1.00 77.69 538 GLY A CA 1
ATOM 4170 C C . GLY A 1 538 ? 21.121 41.933 14.216 1.00 77.69 538 GLY A C 1
ATOM 4171 O O . GLY A 1 538 ? 21.112 40.764 14.609 1.00 77.69 538 GLY A O 1
ATOM 4172 N N . ARG A 1 539 ? 20.222 42.401 13.336 1.00 84.38 539 ARG A N 1
ATOM 4173 C CA . ARG A 1 539 ? 19.116 41.608 12.766 1.00 84.38 539 ARG A CA 1
ATOM 4174 C C . ARG A 1 539 ? 19.625 40.618 11.712 1.00 84.38 539 ARG A C 1
ATOM 4176 O O . ARG A 1 539 ? 20.529 40.983 10.958 1.00 84.38 539 ARG A O 1
ATOM 4183 N N . PRO A 1 540 ? 19.054 39.408 11.592 1.00 86.38 540 PRO A N 1
ATOM 4184 C CA . PRO A 1 540 ? 19.436 38.483 10.530 1.00 86.38 540 PRO A CA 1
ATOM 4185 C C . PRO A 1 540 ? 19.046 39.028 9.152 1.00 86.38 540 PRO A C 1
ATOM 4187 O O . PRO A 1 540 ? 17.946 39.537 8.972 1.00 86.38 540 PRO A O 1
ATOM 4190 N N . LEU A 1 541 ? 19.945 38.934 8.176 1.00 88.12 541 LEU A N 1
ATOM 4191 C CA . LEU A 1 541 ? 19.710 39.327 6.788 1.00 88.12 541 LEU A CA 1
ATOM 4192 C C . LEU A 1 541 ? 19.371 38.082 5.964 1.00 88.12 541 LEU A C 1
ATOM 4194 O O . LEU A 1 541 ? 20.168 37.149 5.928 1.00 88.12 541 LEU A O 1
ATOM 4198 N N . LEU A 1 542 ? 18.227 38.077 5.284 1.00 88.00 542 LEU A N 1
ATOM 4199 C CA . LEU A 1 542 ? 17.705 36.905 4.573 1.00 88.00 542 LEU A CA 1
ATOM 4200 C C . LEU A 1 542 ? 17.658 37.130 3.055 1.00 88.00 542 LEU A C 1
ATOM 4202 O O . LEU A 1 542 ? 17.424 38.251 2.594 1.00 88.00 542 LEU A O 1
ATOM 4206 N N . SER A 1 543 ? 17.846 36.061 2.275 1.00 84.00 543 SER A N 1
ATOM 4207 C CA . SER A 1 543 ? 17.638 36.063 0.821 1.00 84.00 543 SER A CA 1
ATOM 4208 C C . SER A 1 543 ? 17.028 34.753 0.330 1.00 84.00 543 SER A C 1
ATOM 4210 O O . SER A 1 543 ? 17.657 33.694 0.355 1.00 84.00 543 SER A O 1
ATOM 4212 N N . THR A 1 544 ? 15.810 34.842 -0.197 1.00 80.56 544 THR A N 1
ATOM 4213 C CA . THR A 1 544 ? 15.159 33.742 -0.918 1.00 80.56 544 THR A CA 1
ATOM 4214 C C . THR A 1 544 ? 15.818 33.499 -2.272 1.00 80.56 544 THR A C 1
ATOM 4216 O O . THR A 1 544 ? 15.991 32.362 -2.708 1.00 80.56 544 THR A O 1
ATOM 4219 N N . ARG A 1 545 ? 16.279 34.564 -2.932 1.00 77.25 545 ARG A N 1
ATOM 4220 C CA . ARG A 1 545 ? 16.971 34.474 -4.218 1.00 77.25 545 ARG A CA 1
ATOM 4221 C C . ARG A 1 545 ? 18.239 33.634 -4.170 1.00 77.25 545 ARG A C 1
ATOM 4223 O O . ARG A 1 545 ? 18.525 32.916 -5.130 1.00 77.25 545 ARG A O 1
ATOM 4230 N N . ARG A 1 546 ? 19.004 33.724 -3.084 1.00 80.19 546 ARG A N 1
ATOM 4231 C CA . ARG A 1 546 ? 20.227 32.934 -2.916 1.00 80.19 546 ARG A CA 1
ATOM 4232 C C . ARG A 1 546 ? 19.919 31.449 -2.724 1.00 80.19 546 ARG A C 1
ATOM 4234 O O . ARG A 1 546 ? 20.532 30.631 -3.408 1.00 80.19 546 ARG A O 1
ATOM 4241 N N . LEU A 1 547 ? 18.899 31.134 -1.924 1.00 80.62 547 LEU A N 1
ATOM 4242 C CA . LEU A 1 547 ? 18.390 29.773 -1.752 1.00 80.62 547 LEU A CA 1
ATOM 4243 C C . LEU A 1 547 ? 17.970 29.150 -3.092 1.00 80.62 547 LEU A C 1
ATOM 4245 O O . LEU A 1 547 ? 18.493 28.105 -3.471 1.00 80.62 547 LEU A O 1
ATOM 4249 N N . PHE A 1 548 ? 17.092 29.811 -3.854 1.00 76.06 548 PHE A N 1
ATOM 4250 C CA . PHE A 1 548 ? 16.643 29.285 -5.151 1.00 76.06 548 PHE A CA 1
ATOM 4251 C C . PHE A 1 548 ? 17.790 29.100 -6.145 1.00 76.06 548 PHE A C 1
ATOM 4253 O O . PHE A 1 548 ? 17.806 28.123 -6.886 1.00 76.06 548 PHE A O 1
ATOM 4260 N N . ARG A 1 549 ? 18.790 29.991 -6.144 1.00 79.69 549 ARG A N 1
ATOM 4261 C CA . ARG A 1 549 ? 19.982 29.830 -6.989 1.00 79.69 549 ARG A CA 1
ATOM 4262 C C . ARG A 1 549 ? 20.780 28.579 -6.614 1.00 79.69 549 ARG A C 1
ATOM 4264 O O . ARG A 1 549 ? 21.241 27.872 -7.505 1.00 79.69 549 ARG A O 1
ATOM 4271 N N . ARG A 1 550 ? 20.939 28.307 -5.316 1.00 78.25 550 ARG A N 1
ATOM 4272 C CA . ARG A 1 550 ? 21.632 27.118 -4.801 1.00 78.25 550 ARG A CA 1
ATOM 4273 C C . ARG A 1 550 ? 20.876 25.834 -5.157 1.00 78.25 550 ARG A C 1
ATOM 4275 O O . ARG A 1 550 ? 21.493 24.876 -5.616 1.00 78.25 550 ARG A O 1
ATOM 4282 N N . LEU A 1 551 ? 19.548 25.848 -5.032 1.00 77.56 551 LEU A N 1
ATOM 4283 C CA . LEU A 1 551 ? 18.671 24.749 -5.452 1.00 77.56 551 LEU A CA 1
ATOM 4284 C C . LEU A 1 551 ? 18.735 24.505 -6.964 1.00 77.56 551 LEU A C 1
ATOM 4286 O O . LEU A 1 551 ? 18.869 23.363 -7.396 1.00 77.56 551 LEU A O 1
ATOM 4290 N N . ALA A 1 552 ? 18.710 25.565 -7.774 1.00 80.50 552 ALA A N 1
ATOM 4291 C CA . ALA A 1 552 ? 18.811 25.453 -9.226 1.00 80.50 552 ALA A CA 1
ATOM 4292 C C . ALA A 1 552 ? 20.142 24.817 -9.657 1.00 80.50 552 ALA A C 1
ATOM 4294 O O . ALA A 1 552 ? 20.155 23.931 -10.510 1.00 80.50 552 ALA A O 1
ATOM 4295 N N . TRP A 1 553 ? 21.262 25.199 -9.031 1.00 83.44 553 TRP A N 1
ATOM 4296 C CA . TRP A 1 553 ? 22.552 24.553 -9.289 1.00 83.44 553 TRP A CA 1
ATOM 4297 C C . TRP A 1 553 ? 22.573 23.090 -8.854 1.00 83.44 553 TRP A C 1
ATOM 4299 O O . TRP A 1 553 ? 23.113 22.257 -9.580 1.00 83.44 553 TRP A O 1
ATOM 4309 N N . HIS A 1 554 ? 21.952 22.755 -7.721 1.00 81.25 554 HIS A N 1
ATOM 4310 C CA . HIS A 1 554 ? 21.812 21.369 -7.279 1.00 81.25 554 HIS A CA 1
ATOM 4311 C C . HIS A 1 554 ? 21.031 20.522 -8.296 1.00 81.25 554 HIS A C 1
ATOM 4313 O O . HIS A 1 554 ? 21.526 19.486 -8.739 1.00 81.25 554 HIS A O 1
ATOM 4319 N N . ARG A 1 555 ? 19.870 21.007 -8.754 1.00 79.62 555 ARG A N 1
ATOM 4320 C CA . ARG A 1 555 ? 19.066 20.348 -9.796 1.00 79.62 555 ARG A CA 1
ATOM 4321 C C . ARG A 1 555 ? 19.836 20.193 -11.102 1.00 79.62 555 ARG A C 1
ATOM 4323 O O . ARG A 1 555 ? 19.849 19.120 -11.689 1.00 79.62 555 ARG A O 1
ATOM 4330 N N . VAL A 1 556 ? 20.559 21.226 -11.531 1.00 83.94 556 VAL A N 1
ATOM 4331 C CA . VAL A 1 556 ? 21.406 21.165 -12.732 1.00 83.94 556 VAL A CA 1
ATOM 4332 C C . VAL A 1 556 ? 22.527 20.120 -12.601 1.00 83.94 556 VAL A C 1
ATOM 4334 O O . VAL A 1 556 ? 22.850 19.458 -13.589 1.00 83.94 556 VAL A O 1
ATOM 4337 N N . ARG A 1 557 ? 23.092 19.901 -11.401 1.00 84.00 557 ARG A N 1
ATOM 4338 C CA . ARG A 1 557 ? 24.040 18.794 -11.159 1.00 84.00 557 ARG A CA 1
ATOM 4339 C C . ARG A 1 557 ? 23.364 17.431 -11.285 1.00 84.00 557 ARG A C 1
ATOM 4341 O O . ARG A 1 557 ? 23.927 16.569 -11.952 1.00 84.00 557 ARG A O 1
ATOM 4348 N N . GLN A 1 558 ? 22.174 17.258 -10.712 1.00 79.56 558 GLN A N 1
ATOM 4349 C CA . GLN A 1 558 ? 21.398 16.014 -10.825 1.00 79.56 558 GLN A CA 1
ATOM 4350 C C . GLN A 1 558 ? 21.065 15.703 -12.288 1.00 79.56 558 GLN A C 1
ATOM 4352 O O . GLN A 1 558 ? 21.332 14.611 -12.778 1.00 79.56 558 GLN A O 1
ATOM 4357 N N . ILE A 1 559 ? 20.581 16.701 -13.025 1.00 80.94 559 ILE A N 1
ATOM 4358 C CA . ILE A 1 559 ? 20.291 16.598 -14.455 1.00 80.94 559 ILE A CA 1
ATOM 4359 C C . ILE A 1 559 ? 21.545 16.190 -15.248 1.00 80.94 559 ILE A C 1
ATOM 4361 O O . ILE A 1 559 ? 21.477 15.332 -16.127 1.00 80.94 559 ILE A O 1
ATOM 4365 N N . LYS A 1 560 ? 22.713 16.765 -14.931 1.00 82.75 560 LYS A N 1
ATOM 4366 C CA . LYS A 1 560 ? 23.975 16.367 -15.569 1.00 82.75 560 LYS A CA 1
ATOM 4367 C C . LYS A 1 560 ? 24.405 14.945 -15.193 1.00 82.75 560 LYS A C 1
ATOM 4369 O O . LYS A 1 560 ? 24.947 14.256 -16.049 1.00 82.75 560 LYS A O 1
ATOM 4374 N N . GLN A 1 561 ? 24.182 14.509 -13.953 1.00 77.50 561 GLN A N 1
ATOM 4375 C CA . GLN A 1 561 ? 24.482 13.140 -13.508 1.00 77.50 561 GLN A CA 1
ATOM 4376 C C . GLN A 1 561 ? 23.621 12.103 -14.232 1.00 77.50 561 GLN A C 1
ATOM 4378 O O . GLN A 1 561 ? 24.141 11.070 -14.642 1.00 77.50 561 GLN A O 1
ATOM 4383 N N . LEU A 1 562 ? 22.335 12.403 -14.438 1.00 78.56 562 LEU A N 1
ATOM 4384 C CA . LEU A 1 562 ? 21.441 11.575 -15.251 1.00 78.56 562 LEU A CA 1
ATOM 4385 C C . LEU A 1 562 ? 21.920 11.497 -16.708 1.00 78.56 562 LEU A C 1
ATOM 4387 O O . LEU A 1 562 ? 21.747 10.473 -17.362 1.00 78.56 562 LEU A O 1
ATOM 4391 N N . ASN A 1 563 ? 22.584 12.558 -17.187 1.00 79.25 563 ASN A N 1
ATOM 4392 C CA . ASN A 1 563 ? 23.171 12.654 -18.521 1.00 79.25 563 ASN A CA 1
ATOM 4393 C C . ASN A 1 563 ? 22.149 12.360 -19.632 1.00 79.25 563 ASN A C 1
ATOM 4395 O O . ASN A 1 563 ? 22.470 11.710 -20.623 1.00 79.25 563 ASN A O 1
ATOM 4399 N N . GLU A 1 564 ? 20.909 12.826 -19.461 1.00 79.12 564 GLU A N 1
ATOM 4400 C CA . GLU A 1 564 ? 19.820 12.620 -20.417 1.00 79.12 564 GLU A CA 1
ATOM 4401 C C . GLU A 1 564 ? 19.547 13.881 -21.265 1.00 79.12 564 GLU A C 1
ATOM 4403 O O . GLU A 1 564 ? 19.751 15.005 -20.793 1.00 79.12 564 GLU A O 1
ATOM 4408 N N . PRO A 1 565 ? 19.082 13.741 -22.524 1.00 83.75 565 PRO A N 1
ATOM 4409 C CA . PRO A 1 565 ? 18.720 14.878 -23.369 1.00 83.75 565 PRO A CA 1
ATOM 4410 C C . PRO A 1 565 ? 17.468 15.601 -22.854 1.00 83.75 565 PRO A C 1
ATOM 4412 O O . PRO A 1 565 ? 16.403 15.000 -22.724 1.00 83.75 565 PRO A O 1
ATOM 4415 N N . ILE A 1 566 ? 17.564 16.915 -22.659 1.00 86.50 566 ILE A N 1
ATOM 4416 C CA . ILE A 1 566 ? 16.482 17.769 -22.148 1.00 86.50 566 ILE A CA 1
ATOM 4417 C C . ILE A 1 566 ? 15.916 18.606 -23.286 1.00 86.50 566 ILE A C 1
ATOM 4419 O O . ILE A 1 566 ? 16.654 19.110 -24.135 1.00 86.50 566 ILE A O 1
ATOM 4423 N N . ARG A 1 567 ? 14.601 18.817 -23.292 1.00 86.25 567 ARG A N 1
ATOM 4424 C CA . ARG A 1 567 ? 13.942 19.702 -24.251 1.00 86.25 567 ARG A CA 1
ATOM 4425 C C . ARG A 1 567 ? 13.881 21.129 -23.699 1.00 86.25 567 ARG A C 1
ATOM 4427 O O . ARG A 1 567 ? 13.259 21.362 -22.673 1.00 86.25 567 ARG A O 1
ATOM 4434 N N . VAL A 1 568 ? 14.479 22.098 -24.393 1.00 85.38 568 VAL A N 1
ATOM 4435 C CA . VAL A 1 568 ? 14.518 23.508 -23.956 1.00 85.38 568 VAL A CA 1
ATOM 4436 C C . VAL A 1 568 ? 13.997 24.458 -25.029 1.00 85.38 568 VAL A C 1
ATOM 4438 O O . VAL A 1 568 ? 14.188 24.233 -26.226 1.00 85.38 568 VAL A O 1
ATOM 4441 N N . LYS A 1 569 ? 13.359 25.552 -24.603 1.00 85.88 569 LYS A N 1
ATOM 4442 C CA . LYS A 1 569 ? 12.899 26.629 -25.489 1.00 85.88 569 LYS A CA 1
ATOM 4443 C C . LYS A 1 569 ? 13.928 27.751 -25.542 1.00 85.88 569 LYS A C 1
ATOM 4445 O O . LYS A 1 569 ? 14.280 28.313 -24.512 1.00 85.88 569 LYS A O 1
ATOM 4450 N N . ILE A 1 570 ? 14.385 28.116 -26.736 1.00 87.50 570 ILE A N 1
ATOM 4451 C CA . ILE A 1 570 ? 15.375 29.191 -26.895 1.00 87.50 570 ILE A CA 1
ATOM 4452 C C . ILE A 1 570 ? 14.725 30.556 -26.660 1.00 87.50 570 ILE A C 1
ATOM 4454 O O . ILE A 1 570 ? 13.714 30.881 -27.287 1.00 87.50 570 ILE A O 1
ATOM 4458 N N . THR A 1 571 ? 15.316 31.367 -25.781 1.00 82.31 571 THR A N 1
ATOM 4459 C CA . THR A 1 571 ? 14.768 32.673 -25.387 1.00 82.31 571 THR A CA 1
ATOM 4460 C C . THR A 1 571 ? 15.425 33.825 -26.132 1.00 82.31 571 THR A C 1
ATOM 4462 O O . THR A 1 571 ? 14.742 34.728 -26.605 1.00 82.31 571 THR A O 1
ATOM 4465 N N . GLU A 1 572 ? 16.753 33.806 -26.238 1.00 85.81 572 GLU A N 1
ATOM 4466 C CA . GLU A 1 572 ? 17.550 34.908 -26.779 1.00 85.81 572 GLU A CA 1
ATOM 4467 C C . GLU A 1 572 ? 18.684 34.363 -27.660 1.00 85.81 572 GLU A C 1
ATOM 4469 O O . GLU A 1 572 ? 18.983 33.169 -27.665 1.00 85.81 572 GLU A O 1
ATOM 4474 N N . TRP A 1 573 ? 19.338 35.242 -28.417 1.00 86.75 573 TRP A N 1
ATOM 4475 C CA . TRP A 1 573 ? 20.507 34.904 -29.228 1.00 86.75 573 TRP A CA 1
ATOM 4476 C C . TRP A 1 573 ? 21.566 35.998 -29.104 1.00 86.75 573 TRP A C 1
ATOM 4478 O O . TRP A 1 573 ? 21.251 37.163 -28.861 1.00 86.75 573 TRP A O 1
ATOM 4488 N N . ASN A 1 574 ? 22.833 35.630 -29.281 1.00 85.94 574 ASN A N 1
ATOM 4489 C CA . ASN A 1 574 ? 23.951 36.565 -29.353 1.00 85.94 574 ASN A CA 1
ATOM 4490 C C . ASN A 1 574 ? 24.875 36.218 -30.538 1.00 85.94 574 ASN A C 1
ATOM 4492 O O . ASN A 1 574 ? 24.646 35.276 -31.299 1.00 85.94 574 ASN A O 1
ATOM 4496 N N . THR A 1 575 ? 25.954 36.980 -30.721 1.00 79.94 575 THR A N 1
ATOM 4497 C CA . THR A 1 575 ? 26.921 36.744 -31.809 1.00 79.94 575 THR A CA 1
ATOM 4498 C C . THR A 1 575 ? 27.688 35.425 -31.676 1.00 79.94 575 THR A C 1
ATOM 4500 O O . THR A 1 575 ? 28.258 34.972 -32.670 1.00 79.94 575 THR A O 1
ATOM 4503 N N . GLY A 1 576 ? 27.683 34.790 -30.502 1.00 79.56 576 GLY A N 1
ATOM 4504 C CA . GLY A 1 576 ? 28.376 33.534 -30.210 1.00 79.56 576 GLY A CA 1
ATOM 4505 C C . GLY A 1 576 ? 27.493 32.279 -30.214 1.00 79.56 576 GLY A C 1
ATOM 4506 O O . GLY A 1 576 ? 28.035 31.181 -30.326 1.00 79.56 576 GLY A O 1
ATOM 4507 N N . GLY A 1 577 ? 26.164 32.404 -30.126 1.00 86.56 577 GLY A N 1
ATOM 4508 C CA . GLY A 1 577 ? 25.256 31.270 -29.925 1.00 86.56 577 GLY A CA 1
ATOM 4509 C C . GLY A 1 577 ? 23.838 31.661 -29.503 1.00 86.56 577 GLY A C 1
ATOM 4510 O O . GLY A 1 577 ? 23.409 32.804 -29.668 1.00 86.56 577 GLY A O 1
ATOM 4511 N N . LEU A 1 578 ? 23.110 30.683 -28.969 1.00 87.88 578 LEU A N 1
ATOM 4512 C CA . LEU A 1 578 ? 21.749 30.824 -28.452 1.00 87.88 578 LEU A CA 1
ATOM 4513 C C . LEU A 1 578 ? 21.772 30.836 -26.920 1.00 87.88 578 LEU A C 1
ATOM 4515 O O . LEU A 1 578 ? 22.631 30.210 -26.301 1.00 87.88 578 LEU A O 1
ATOM 4519 N N . LEU A 1 579 ? 20.836 31.550 -26.302 1.00 88.00 579 LEU A N 1
ATOM 4520 C CA . LEU A 1 579 ? 20.651 31.566 -24.855 1.00 88.00 579 LEU A CA 1
ATOM 4521 C C . LEU A 1 579 ? 19.289 30.982 -24.496 1.00 88.00 579 LEU A C 1
ATOM 4523 O O . LEU A 1 579 ? 18.281 31.224 -25.165 1.00 88.00 579 LEU A O 1
ATOM 4527 N N . THR A 1 580 ? 19.275 30.238 -23.401 1.00 88.12 580 THR A N 1
ATOM 4528 C CA . THR A 1 580 ? 18.070 29.677 -22.797 1.00 88.12 580 THR A CA 1
ATOM 4529 C C . THR A 1 580 ? 18.152 29.774 -21.275 1.00 88.12 580 THR A C 1
ATOM 4531 O O . THR A 1 580 ? 19.169 30.204 -20.721 1.00 88.12 580 THR A O 1
ATOM 4534 N N . ARG A 1 581 ? 17.071 29.416 -20.585 1.00 83.75 581 ARG A N 1
ATOM 4535 C CA . ARG A 1 581 ? 17.033 29.308 -19.127 1.00 83.75 581 ARG A CA 1
ATOM 4536 C C . ARG A 1 581 ? 16.636 27.897 -18.719 1.00 83.75 581 ARG A C 1
ATOM 4538 O O . ARG A 1 581 ? 15.674 27.367 -19.259 1.00 83.75 581 ARG A O 1
ATOM 4545 N N . ILE A 1 582 ? 17.378 27.322 -17.778 1.00 81.88 582 ILE A N 1
ATOM 4546 C CA . ILE A 1 582 ? 17.110 26.008 -17.176 1.00 81.88 582 ILE A CA 1
ATOM 4547 C C . ILE A 1 582 ? 17.018 26.230 -15.669 1.00 81.88 582 ILE A C 1
ATOM 4549 O O . ILE A 1 582 ? 17.956 26.781 -15.095 1.00 81.88 582 ILE A O 1
ATOM 4553 N N . GLU A 1 583 ? 15.893 25.869 -15.041 1.00 74.31 583 GLU A N 1
ATOM 4554 C CA . GLU A 1 583 ? 15.648 26.095 -13.600 1.00 74.31 583 GLU A CA 1
ATOM 4555 C C . GLU A 1 583 ? 15.923 27.559 -13.169 1.00 74.31 583 GLU A C 1
ATOM 4557 O O . GLU A 1 583 ? 16.447 27.841 -12.095 1.00 74.31 583 GLU A O 1
ATOM 4562 N N . GLY A 1 584 ? 15.653 28.527 -14.057 1.00 73.00 584 GLY A N 1
ATOM 4563 C CA . GLY A 1 584 ? 15.945 29.953 -13.844 1.00 73.00 584 GLY A CA 1
ATOM 4564 C C . GLY A 1 584 ? 17.399 30.403 -14.094 1.00 73.00 584 GLY A C 1
ATOM 4565 O O . GLY A 1 584 ? 17.633 31.609 -14.262 1.00 73.00 584 GLY A O 1
ATOM 4566 N N . LEU A 1 585 ? 18.366 29.483 -14.208 1.00 82.25 585 LEU A N 1
ATOM 4567 C CA . LEU A 1 585 ? 19.766 29.777 -14.542 1.00 82.25 585 LEU A CA 1
ATOM 4568 C C . LEU A 1 585 ? 19.934 30.054 -16.038 1.00 82.25 585 LEU A C 1
ATOM 4570 O O . LEU A 1 585 ? 19.310 29.412 -16.880 1.00 82.25 585 LEU A O 1
ATOM 4574 N N . ARG A 1 586 ? 20.795 31.015 -16.388 1.00 84.81 586 ARG A N 1
ATOM 4575 C CA . ARG A 1 586 ? 21.116 31.317 -17.790 1.00 84.81 586 ARG A CA 1
ATOM 4576 C C . ARG A 1 586 ? 22.040 30.242 -18.349 1.00 84.81 586 ARG A C 1
ATOM 4578 O O . ARG A 1 586 ? 23.132 30.047 -17.829 1.00 84.81 586 ARG A O 1
ATOM 4585 N N . ALA A 1 587 ? 21.612 29.610 -19.432 1.00 88.94 587 ALA A N 1
ATOM 4586 C CA . ALA A 1 587 ? 22.377 28.611 -20.154 1.00 88.94 587 ALA A CA 1
ATOM 4587 C C . ALA A 1 587 ? 22.718 29.104 -21.564 1.00 88.94 587 ALA A C 1
ATOM 4589 O O . ALA A 1 587 ? 21.918 29.776 -22.222 1.00 88.94 587 ALA A O 1
ATOM 4590 N N . PHE A 1 588 ? 23.915 28.765 -22.029 1.00 91.56 588 PHE A N 1
ATOM 4591 C CA . PHE A 1 588 ? 24.453 29.176 -23.316 1.00 91.56 588 PHE A CA 1
ATOM 4592 C C . PHE A 1 588 ? 24.696 27.961 -24.210 1.00 91.56 588 PHE A C 1
ATOM 4594 O O . PHE A 1 588 ? 25.350 27.002 -23.809 1.00 91.56 588 PHE A O 1
ATOM 4601 N N . LEU A 1 589 ? 24.187 28.022 -25.438 1.00 90.00 589 LEU A N 1
ATOM 4602 C CA . LEU A 1 589 ? 24.374 27.025 -26.486 1.00 90.00 589 LEU A CA 1
ATOM 4603 C C . LEU A 1 589 ? 25.273 27.627 -27.582 1.00 90.00 589 LEU A C 1
ATOM 4605 O O . LEU A 1 589 ? 24.796 28.429 -28.396 1.00 90.00 589 LEU A O 1
ATOM 4609 N N . PRO A 1 590 ? 26.577 27.298 -27.604 1.00 89.19 590 PRO A N 1
ATOM 4610 C CA . PRO A 1 590 ? 27.518 27.840 -28.579 1.00 89.19 590 PRO A CA 1
ATOM 4611 C C . PRO A 1 590 ? 27.153 27.445 -30.013 1.00 89.19 590 PRO A C 1
ATOM 4613 O O . PRO A 1 590 ? 26.710 26.327 -30.261 1.00 89.19 590 PRO A O 1
ATOM 4616 N N . LYS A 1 591 ? 27.453 28.306 -30.996 1.00 84.75 591 LYS A N 1
ATOM 4617 C CA . LYS A 1 591 ? 27.270 27.989 -32.432 1.00 84.75 591 LYS A CA 1
ATOM 4618 C C . LYS A 1 591 ? 27.944 26.692 -32.866 1.00 84.75 591 LYS A C 1
ATOM 4620 O O . LYS A 1 591 ? 27.455 26.010 -33.759 1.00 84.75 591 LYS A O 1
ATOM 4625 N N . ILE A 1 592 ? 29.097 26.391 -32.269 1.00 82.81 592 ILE A N 1
ATOM 4626 C CA . ILE A 1 592 ? 29.870 25.191 -32.585 1.00 82.81 592 ILE A CA 1
ATOM 4627 C C . ILE A 1 592 ? 29.118 23.943 -32.133 1.00 82.81 592 ILE A C 1
ATOM 4629 O O . ILE A 1 592 ? 29.259 22.926 -32.794 1.00 82.81 592 ILE A O 1
ATOM 4633 N N . GLU A 1 593 ? 28.297 24.016 -31.088 1.00 83.00 593 GLU A N 1
ATOM 4634 C CA . GLU A 1 593 ? 27.563 22.870 -30.545 1.00 83.00 593 GLU A CA 1
ATOM 4635 C C . GLU A 1 593 ? 26.180 22.654 -31.175 1.00 83.00 593 GLU A C 1
ATOM 4637 O O . GLU A 1 593 ? 25.459 21.736 -30.786 1.00 83.00 593 GLU A O 1
ATOM 4642 N N . LEU A 1 594 ? 25.822 23.464 -32.177 1.00 82.38 594 LEU A N 1
ATOM 4643 C CA . LEU A 1 594 ? 24.608 23.286 -32.972 1.00 82.38 594 LEU A CA 1
ATOM 4644 C C . LEU A 1 594 ? 24.805 22.231 -34.069 1.00 82.38 594 LEU A C 1
ATOM 4646 O O . LEU A 1 594 ? 25.892 22.073 -34.640 1.00 82.38 594 LEU A O 1
ATOM 4650 N N . MET A 1 595 ? 23.726 21.527 -34.408 1.00 72.38 595 MET A N 1
ATOM 4651 C CA . MET A 1 595 ? 23.717 20.509 -35.467 1.00 72.38 595 MET A CA 1
ATOM 4652 C C . MET A 1 595 ? 23.853 21.118 -36.871 1.00 72.38 595 MET A C 1
ATOM 4654 O O . MET A 1 595 ? 24.531 20.572 -37.755 1.00 72.38 595 MET A O 1
ATOM 4658 N N . ASN A 1 596 ? 23.253 22.289 -37.075 1.00 72.06 596 ASN A N 1
ATOM 4659 C CA . ASN A 1 596 ? 23.346 23.033 -38.323 1.00 72.06 596 ASN A CA 1
ATOM 4660 C C . ASN A 1 596 ? 24.494 24.043 -38.260 1.00 72.06 596 ASN A C 1
ATOM 4662 O O . ASN A 1 596 ? 24.585 24.841 -37.329 1.00 72.06 596 ASN A O 1
ATOM 4666 N N . ARG A 1 597 ? 25.373 24.041 -39.275 1.00 64.50 597 ARG A N 1
ATOM 4667 C CA . ARG A 1 597 ? 26.389 25.092 -39.432 1.00 64.50 597 ARG A CA 1
ATOM 4668 C C . ARG A 1 597 ? 25.709 26.384 -39.863 1.00 64.50 597 ARG A C 1
ATOM 4670 O O . ARG A 1 597 ? 25.530 26.636 -41.051 1.00 64.50 597 ARG A O 1
ATOM 4677 N N . ILE A 1 598 ? 25.319 27.177 -38.877 1.00 65.19 598 ILE A N 1
ATOM 4678 C CA . ILE A 1 598 ? 24.720 28.483 -39.102 1.00 65.19 598 ILE A CA 1
ATOM 4679 C C . ILE A 1 598 ? 25.836 29.486 -39.388 1.00 65.19 598 ILE A C 1
ATOM 4681 O O . ILE A 1 598 ? 26.601 29.858 -38.497 1.00 65.19 598 ILE A O 1
ATOM 4685 N N . ASN A 1 599 ? 25.917 29.923 -40.643 1.00 61.22 599 ASN A N 1
ATOM 4686 C CA . ASN A 1 599 ? 26.876 30.941 -41.074 1.00 61.22 599 ASN A CA 1
ATOM 4687 C C . ASN A 1 599 ? 26.274 32.357 -41.033 1.00 61.22 599 ASN A C 1
ATOM 4689 O O . ASN A 1 599 ? 27.024 33.327 -40.942 1.00 61.22 599 ASN A O 1
ATOM 4693 N N . ASN A 1 600 ? 24.940 32.482 -41.044 1.00 66.00 600 ASN A N 1
ATOM 4694 C CA . ASN A 1 600 ? 24.233 33.759 -41.126 1.00 66.00 600 ASN A CA 1
ATOM 4695 C C . ASN A 1 600 ? 23.529 34.124 -39.809 1.00 66.00 600 ASN A C 1
ATOM 4697 O O . ASN A 1 600 ? 23.001 33.273 -39.099 1.00 66.00 600 ASN A O 1
ATOM 4701 N N . TYR A 1 601 ? 23.487 35.420 -39.487 1.00 65.50 601 TYR A N 1
ATOM 4702 C CA . TYR A 1 601 ? 22.833 35.932 -38.274 1.00 65.50 601 TYR A CA 1
ATOM 4703 C C . TYR A 1 601 ? 21.304 35.756 -38.283 1.00 65.50 601 TYR A C 1
ATOM 4705 O O . TYR A 1 601 ? 20.695 35.665 -37.220 1.00 65.50 601 TYR A O 1
ATOM 4713 N N . THR A 1 602 ? 20.688 35.691 -39.466 1.00 68.88 602 THR A N 1
ATOM 4714 C CA . THR A 1 602 ? 19.247 35.457 -39.648 1.00 68.88 602 THR A CA 1
ATOM 4715 C C . THR A 1 602 ? 18.810 34.093 -39.124 1.00 68.88 602 THR A C 1
ATOM 4717 O O . THR A 1 602 ? 17.830 34.025 -38.392 1.00 68.88 602 THR A O 1
ATOM 4720 N N . ASP A 1 603 ? 19.584 33.035 -39.365 1.00 69.00 603 ASP A N 1
ATOM 4721 C CA . ASP A 1 603 ? 19.156 31.677 -39.002 1.00 69.00 603 ASP A CA 1
ATOM 4722 C C . ASP A 1 603 ? 19.209 31.444 -37.476 1.00 69.00 603 ASP A C 1
ATOM 4724 O O . ASP A 1 603 ? 18.481 30.615 -36.937 1.00 69.00 603 ASP A O 1
ATOM 4728 N N . LEU A 1 604 ? 20.037 32.206 -36.742 1.00 74.56 604 LEU A N 1
ATOM 4729 C CA . LEU A 1 604 ? 20.025 32.209 -35.269 1.00 74.56 604 LEU A CA 1
ATOM 4730 C C . LEU A 1 604 ? 18.757 32.857 -34.724 1.00 74.56 604 LEU A C 1
ATOM 4732 O O . LEU A 1 604 ? 18.195 32.381 -33.739 1.00 74.56 604 LEU A O 1
ATOM 4736 N N . LYS A 1 605 ? 18.310 33.935 -35.373 1.00 74.12 605 LYS A N 1
ATOM 4737 C CA . LYS A 1 605 ? 17.086 34.642 -35.009 1.00 74.12 605 LYS A CA 1
ATOM 4738 C C . LYS A 1 605 ? 15.858 33.761 -35.245 1.00 74.12 605 LYS A C 1
ATOM 4740 O O . LYS A 1 605 ? 14.953 33.768 -34.418 1.00 74.12 605 LYS A O 1
ATOM 4745 N N . ASP A 1 606 ? 15.867 32.957 -36.304 1.00 78.75 606 ASP A N 1
ATOM 4746 C CA . ASP A 1 606 ? 14.769 32.042 -36.642 1.00 78.75 606 ASP A CA 1
ATOM 4747 C C . ASP A 1 606 ? 14.627 30.862 -35.665 1.00 78.75 606 ASP A C 1
ATOM 4749 O O . ASP A 1 606 ? 13.559 30.244 -35.587 1.00 78.75 606 ASP A O 1
ATOM 4753 N N . ASN A 1 607 ? 15.683 30.553 -34.904 1.00 75.56 607 ASN A N 1
ATOM 4754 C CA . ASN A 1 607 ? 15.672 29.524 -33.861 1.00 75.56 607 ASN A CA 1
ATOM 4755 C C . ASN A 1 607 ? 15.144 30.027 -32.509 1.00 75.56 607 ASN A C 1
ATOM 4757 O O . ASN A 1 607 ? 14.861 29.215 -31.627 1.00 75.56 607 ASN A O 1
ATOM 4761 N N . VAL A 1 608 ? 14.973 31.339 -32.333 1.00 81.44 608 VAL A N 1
ATOM 4762 C CA . VAL A 1 608 ? 14.381 31.905 -31.115 1.00 81.44 608 VAL A CA 1
ATOM 4763 C C . VAL A 1 608 ? 12.912 31.497 -31.025 1.00 81.44 608 VAL A C 1
ATOM 4765 O O . VAL A 1 608 ? 12.151 31.636 -31.978 1.00 81.44 608 VAL A O 1
ATOM 4768 N N . GLY A 1 609 ? 12.502 30.977 -29.869 1.00 77.94 609 GLY A N 1
ATOM 4769 C CA . GLY A 1 609 ? 11.151 30.473 -29.629 1.00 77.94 609 GLY A CA 1
ATOM 4770 C C . GLY A 1 609 ? 10.913 29.028 -30.074 1.00 77.94 609 GLY A C 1
ATOM 4771 O O . GLY A 1 609 ? 9.868 28.474 -29.728 1.00 77.94 609 GLY A O 1
ATOM 4772 N N . ARG A 1 610 ? 11.867 28.396 -30.777 1.00 82.81 610 ARG A N 1
ATOM 4773 C CA . ARG A 1 610 ? 11.817 26.962 -31.094 1.00 82.81 610 ARG A CA 1
ATOM 4774 C C . ARG A 1 610 ? 12.271 26.119 -29.904 1.00 82.81 610 ARG A C 1
ATOM 4776 O O . ARG A 1 610 ? 13.023 26.573 -29.040 1.00 82.81 610 ARG A O 1
ATOM 4783 N N . TRP A 1 611 ? 11.810 24.874 -29.898 1.00 83.06 611 TRP A N 1
ATOM 4784 C CA . TRP A 1 611 ? 12.217 23.851 -28.942 1.00 83.06 611 TRP A CA 1
ATOM 4785 C C . TRP A 1 611 ? 13.354 23.012 -29.523 1.00 83.06 611 TRP A C 1
ATOM 4787 O O . TRP A 1 611 ? 13.224 22.524 -30.645 1.00 83.06 611 TRP A O 1
ATOM 4797 N N . LEU A 1 612 ? 14.429 22.826 -28.759 1.00 84.25 612 LEU A N 1
ATOM 4798 C CA . LEU A 1 612 ? 15.590 22.009 -29.126 1.00 84.25 612 LEU A CA 1
ATOM 4799 C C . LEU A 1 612 ? 15.877 20.975 -28.033 1.00 84.25 612 LEU A C 1
ATOM 4801 O O . LEU A 1 612 ? 15.631 21.237 -26.856 1.00 84.25 612 LEU A O 1
ATOM 4805 N N . TYR A 1 613 ? 16.411 19.817 -28.423 1.00 86.75 613 TYR A N 1
ATOM 4806 C CA . TYR A 1 613 ? 16.952 18.835 -27.482 1.00 86.75 613 TYR A CA 1
ATOM 4807 C C . TYR A 1 613 ? 18.427 19.141 -27.234 1.00 86.75 613 TYR A C 1
ATOM 4809 O O . TYR A 1 613 ? 19.201 19.264 -28.181 1.00 86.75 613 TYR A O 1
ATOM 4817 N N . VAL A 1 614 ? 18.811 19.281 -25.970 1.00 87.56 614 VAL A N 1
ATOM 4818 C CA . VAL A 1 614 ? 20.159 19.679 -25.554 1.00 87.56 614 VAL A CA 1
ATOM 4819 C C . VAL A 1 614 ? 20.626 18.847 -24.369 1.00 87.56 614 VAL A C 1
ATOM 4821 O O . VAL A 1 614 ? 19.822 18.362 -23.579 1.00 87.56 614 VAL A O 1
ATOM 4824 N N . LEU A 1 615 ? 21.939 18.716 -24.229 1.00 87.31 615 LEU A N 1
ATOM 4825 C CA . LEU A 1 615 ? 22.589 18.065 -23.099 1.00 87.31 615 LEU A CA 1
ATOM 4826 C C . LEU A 1 615 ? 23.536 19.051 -22.407 1.00 87.31 615 LEU A C 1
ATOM 4828 O O . LEU A 1 615 ? 24.083 19.957 -23.042 1.00 87.31 615 LEU A O 1
ATOM 4832 N N . ILE A 1 616 ? 23.709 18.907 -21.094 1.00 89.12 616 ILE A N 1
ATOM 4833 C CA . ILE A 1 616 ? 24.571 19.792 -20.304 1.00 89.12 616 ILE A CA 1
ATOM 4834 C C . ILE A 1 616 ? 26.023 19.323 -20.417 1.00 89.12 616 ILE A C 1
ATOM 4836 O O . ILE A 1 616 ? 26.440 18.379 -19.751 1.00 89.12 616 ILE A O 1
ATOM 4840 N N . SER A 1 617 ? 26.820 20.026 -21.221 1.00 85.88 617 SER A N 1
ATOM 4841 C CA . SER A 1 617 ? 28.228 19.684 -21.446 1.00 85.88 617 SER A CA 1
ATOM 4842 C C . SER A 1 617 ? 29.103 20.124 -20.265 1.00 85.88 617 SER A C 1
ATOM 4844 O O . SER A 1 617 ? 29.773 19.320 -19.602 1.00 85.88 617 SER A O 1
ATOM 4846 N N . ARG A 1 618 ? 29.049 21.414 -19.909 1.00 85.94 618 ARG A N 1
ATOM 4847 C CA . ARG A 1 618 ? 29.899 22.002 -18.863 1.00 85.94 618 ARG A CA 1
ATOM 4848 C C . ARG A 1 618 ? 29.087 22.834 -17.880 1.00 85.94 618 ARG A C 1
ATOM 4850 O O . ARG A 1 618 ? 28.227 23.613 -18.274 1.00 85.94 618 ARG A O 1
ATOM 4857 N N . ILE A 1 619 ? 29.423 22.671 -16.602 1.00 88.62 619 ILE A N 1
ATOM 4858 C CA . ILE A 1 619 ? 28.897 23.453 -15.483 1.00 88.62 619 ILE A CA 1
ATOM 4859 C C . ILE A 1 619 ? 30.086 24.133 -14.807 1.00 88.62 619 ILE A C 1
ATOM 4861 O O . ILE A 1 619 ? 31.078 23.464 -14.514 1.00 88.62 619 ILE A O 1
ATOM 4865 N N . ASN A 1 620 ? 29.987 25.438 -14.569 1.00 85.94 620 ASN A N 1
ATOM 4866 C CA . ASN A 1 620 ? 30.874 26.174 -13.679 1.00 85.94 620 ASN A CA 1
ATOM 4867 C C . ASN A 1 620 ? 30.048 27.125 -12.803 1.00 85.94 620 ASN A C 1
ATOM 4869 O O . ASN A 1 620 ? 29.498 28.111 -13.293 1.00 85.94 620 ASN A O 1
ATOM 4873 N N . GLU A 1 621 ? 29.951 26.815 -11.513 1.00 83.19 621 GLU A N 1
ATOM 4874 C CA . GLU A 1 621 ? 29.130 27.567 -10.558 1.00 83.19 621 GLU A CA 1
ATOM 4875 C C . GLU A 1 621 ? 29.769 28.910 -10.174 1.00 83.19 621 GLU A C 1
ATOM 4877 O O . GLU A 1 621 ? 29.064 29.914 -10.062 1.00 83.19 621 GLU A O 1
ATOM 4882 N N . ASP A 1 622 ? 31.103 28.965 -10.091 1.00 80.94 622 ASP A N 1
ATOM 4883 C CA . ASP A 1 622 ? 31.844 30.174 -9.710 1.00 80.94 622 ASP A CA 1
ATOM 4884 C C . ASP A 1 622 ? 31.666 31.295 -10.744 1.00 80.94 622 ASP A C 1
ATOM 4886 O O . ASP A 1 622 ? 31.422 32.454 -10.402 1.00 80.94 622 ASP A O 1
ATOM 4890 N N . THR A 1 623 ? 31.737 30.947 -12.034 1.00 81.94 623 THR A N 1
ATOM 4891 C CA . THR A 1 623 ? 31.537 31.896 -13.143 1.00 81.94 623 THR A CA 1
ATOM 4892 C C . THR A 1 623 ? 30.083 31.986 -13.605 1.00 81.94 623 THR A C 1
ATOM 4894 O O . THR A 1 623 ? 29.732 32.894 -14.354 1.00 81.94 623 THR A O 1
ATOM 4897 N N . ASN A 1 624 ? 29.211 31.111 -13.096 1.00 81.19 624 ASN A N 1
ATOM 4898 C CA . ASN A 1 624 ? 27.832 30.907 -13.546 1.00 81.19 624 ASN A CA 1
ATOM 4899 C C . ASN A 1 624 ? 27.694 30.574 -15.034 1.00 81.19 624 ASN A C 1
ATOM 4901 O O . ASN A 1 624 ? 26.742 31.002 -15.692 1.00 81.19 624 ASN A O 1
ATOM 4905 N N . ASP A 1 625 ? 28.629 29.778 -15.542 1.00 84.00 625 ASP A N 1
ATOM 4906 C CA . ASP A 1 625 ? 28.599 29.301 -16.915 1.00 84.00 625 ASP A CA 1
ATOM 4907 C C . ASP A 1 625 ? 27.921 27.930 -16.978 1.00 84.00 625 ASP A C 1
ATOM 4909 O O . ASP A 1 625 ? 28.428 26.932 -16.460 1.00 84.00 625 ASP A O 1
ATOM 4913 N N . LEU A 1 626 ? 26.776 27.879 -17.657 1.00 89.38 626 LEU A N 1
ATOM 4914 C CA . LEU A 1 626 ? 26.061 26.649 -17.985 1.00 89.38 626 LEU A CA 1
ATOM 4915 C C . LEU A 1 626 ? 26.070 26.466 -19.505 1.00 89.38 626 LEU A C 1
ATOM 4917 O O . LEU A 1 626 ? 25.383 27.194 -20.221 1.00 89.38 626 LEU A O 1
ATOM 4921 N N . ILE A 1 627 ? 26.881 25.529 -20.004 1.00 90.69 627 ILE A N 1
ATOM 4922 C CA . ILE A 1 627 ? 27.096 25.318 -21.443 1.00 90.69 627 ILE A CA 1
ATOM 4923 C C . ILE A 1 627 ? 26.352 24.071 -21.911 1.00 90.69 627 ILE A C 1
ATOM 4925 O O . ILE A 1 627 ? 26.518 22.983 -21.352 1.00 90.69 627 ILE A O 1
ATOM 4929 N N . LEU A 1 628 ? 25.571 24.241 -22.974 1.00 91.50 628 LEU A N 1
ATOM 4930 C CA . LEU A 1 628 ? 24.726 23.216 -23.574 1.00 91.50 628 LEU A CA 1
ATOM 4931 C C . LEU A 1 628 ? 25.291 22.726 -24.906 1.00 91.50 628 LEU A C 1
ATOM 4933 O O . LEU A 1 628 ? 25.966 23.480 -25.609 1.00 91.50 628 LEU A O 1
ATOM 4937 N N . SER A 1 629 ? 24.947 21.492 -25.268 1.00 89.06 629 SER A N 1
ATOM 4938 C CA . SER A 1 629 ? 25.264 20.894 -26.562 1.00 89.06 629 SER A CA 1
ATOM 4939 C C . SER A 1 629 ? 24.042 20.222 -27.190 1.00 89.06 629 SER A C 1
ATOM 4941 O O . SER A 1 629 ? 23.449 19.314 -26.610 1.00 89.06 629 SER A O 1
ATOM 4943 N N . GLU A 1 630 ? 23.648 20.678 -28.383 1.00 87.06 630 GLU A N 1
ATOM 4944 C CA . GLU A 1 630 ? 22.625 20.013 -29.211 1.00 87.06 630 GLU A CA 1
ATOM 4945 C C . GLU A 1 630 ? 23.227 18.782 -29.903 1.00 87.06 630 GLU A C 1
ATOM 4947 O O . GLU A 1 630 ? 22.575 17.753 -30.080 1.00 87.06 630 GLU A O 1
ATOM 4952 N N . LYS A 1 631 ? 24.507 18.878 -30.263 1.00 83.19 631 LYS A N 1
ATOM 4953 C CA . LYS A 1 631 ? 25.291 17.797 -30.849 1.00 83.19 631 LYS A CA 1
ATOM 4954 C C . LYS A 1 631 ? 25.293 16.543 -29.986 1.00 83.19 631 LYS A C 1
ATOM 4956 O O . LYS A 1 631 ? 24.963 15.480 -30.505 1.00 83.19 631 LYS A O 1
ATOM 4961 N N . ASP A 1 632 ? 25.625 16.677 -28.708 1.00 82.62 632 ASP A N 1
ATOM 4962 C CA . ASP A 1 632 ? 25.746 15.539 -27.789 1.00 82.62 632 ASP A CA 1
ATOM 4963 C C . ASP A 1 632 ? 24.373 14.890 -27.551 1.00 82.62 632 ASP A C 1
ATOM 4965 O O . ASP A 1 632 ? 24.234 13.665 -27.564 1.00 82.62 632 ASP A O 1
ATOM 4969 N N . ALA A 1 633 ? 23.324 15.713 -27.448 1.00 83.19 633 ALA A N 1
ATOM 4970 C CA . ALA A 1 633 ? 21.943 15.244 -27.360 1.00 83.19 633 ALA A CA 1
ATOM 4971 C C . ALA A 1 633 ? 21.520 14.449 -28.606 1.00 83.19 633 ALA A C 1
ATOM 4973 O O . ALA A 1 633 ? 20.894 13.393 -28.493 1.00 83.19 633 ALA A O 1
ATOM 4974 N N . TRP A 1 634 ? 21.874 14.923 -29.805 1.00 83.12 634 TRP A N 1
ATOM 4975 C CA . TRP A 1 634 ? 21.552 14.223 -31.047 1.00 83.12 634 TRP A CA 1
ATOM 4976 C C . TRP A 1 634 ? 22.259 12.870 -31.146 1.00 83.12 634 TRP A C 1
ATOM 4978 O O . TRP A 1 634 ? 21.630 11.893 -31.561 1.00 83.12 634 TRP A O 1
ATOM 4988 N N . GLU A 1 635 ? 23.531 12.802 -30.740 1.00 77.75 635 GLU A N 1
ATOM 4989 C CA . GLU A 1 635 ? 24.291 11.551 -30.685 1.00 77.75 635 GLU A CA 1
ATOM 4990 C C . GLU A 1 635 ? 23.609 10.524 -29.780 1.00 77.75 635 GLU A C 1
ATOM 4992 O O . GLU A 1 635 ? 23.345 9.404 -30.209 1.00 77.75 635 GLU A O 1
ATOM 4997 N N . MET A 1 636 ? 23.235 10.909 -28.562 1.00 76.06 636 MET A N 1
ATOM 4998 C CA . MET A 1 636 ? 22.613 9.991 -27.607 1.00 76.06 636 MET A CA 1
ATOM 4999 C C . MET A 1 636 ? 21.225 9.493 -28.053 1.00 76.06 636 MET A C 1
ATOM 5001 O O . MET A 1 636 ? 20.842 8.349 -27.778 1.00 76.06 636 MET A O 1
ATOM 5005 N N . LEU A 1 637 ? 20.465 10.338 -28.757 1.00 75.31 637 LEU A N 1
ATOM 5006 C CA . LEU A 1 637 ? 19.138 9.990 -29.269 1.00 75.31 637 LEU A CA 1
ATOM 5007 C C . LEU A 1 637 ? 19.202 9.079 -30.504 1.00 75.31 637 LEU A C 1
ATOM 5009 O O . LEU A 1 637 ? 18.417 8.136 -30.599 1.00 75.31 637 LEU A O 1
ATOM 5013 N N . HIS A 1 638 ? 20.124 9.338 -31.439 1.00 72.81 638 HIS A N 1
ATOM 5014 C CA . HIS A 1 638 ? 20.107 8.714 -32.771 1.00 72.81 638 HIS A CA 1
ATOM 5015 C C . HIS A 1 638 ? 21.258 7.730 -33.034 1.00 72.81 638 HIS A C 1
ATOM 5017 O O . HIS A 1 638 ? 21.163 6.929 -33.963 1.00 72.81 638 HIS A O 1
ATOM 5023 N N . LEU A 1 639 ? 22.334 7.746 -32.239 1.00 72.94 639 LEU A N 1
ATOM 5024 C CA . LEU A 1 639 ? 23.520 6.891 -32.413 1.00 72.94 639 LEU A CA 1
ATOM 5025 C C . LEU A 1 639 ? 23.611 5.775 -31.368 1.00 72.94 639 LEU A C 1
ATOM 5027 O O . LEU A 1 639 ? 24.697 5.416 -30.918 1.00 72.94 639 LEU A O 1
ATOM 5031 N N . ARG A 1 640 ? 22.477 5.175 -30.998 1.00 72.56 640 ARG A N 1
ATOM 5032 C CA . ARG A 1 640 ? 22.497 3.945 -30.196 1.00 72.56 640 ARG A CA 1
ATOM 5033 C C . ARG A 1 640 ? 23.016 2.784 -31.042 1.00 72.56 640 ARG A C 1
ATOM 5035 O O . ARG A 1 640 ? 22.639 2.655 -32.212 1.00 72.56 640 ARG A O 1
ATOM 5042 N N . GLU A 1 641 ? 23.845 1.923 -30.461 1.00 76.69 641 GLU A N 1
ATOM 5043 C CA . GLU A 1 641 ? 24.357 0.734 -31.150 1.00 76.69 641 GLU A CA 1
ATOM 5044 C C . GLU A 1 641 ? 23.204 -0.138 -31.678 1.00 76.69 641 GLU A C 1
ATOM 5046 O O . GLU A 1 641 ? 22.204 -0.372 -31.000 1.00 76.69 641 GLU A O 1
ATOM 5051 N N . GLY A 1 642 ? 23.310 -0.582 -32.931 1.00 75.25 642 GLY A N 1
ATOM 5052 C CA . GLY A 1 642 ? 22.249 -1.322 -33.617 1.00 75.25 642 GLY A CA 1
ATOM 5053 C C . GLY A 1 642 ? 21.133 -0.451 -34.212 1.00 75.25 642 GLY A C 1
ATOM 5054 O O . GLY A 1 642 ? 20.144 -0.988 -34.724 1.00 75.25 642 GLY A O 1
ATOM 5055 N N . THR A 1 643 ? 21.244 0.880 -34.183 1.00 82.62 643 THR A N 1
ATOM 5056 C CA . THR A 1 643 ? 20.313 1.765 -34.904 1.00 82.62 643 THR A CA 1
ATOM 5057 C C . THR A 1 643 ? 20.603 1.726 -36.404 1.00 82.62 643 THR A C 1
ATOM 5059 O O . THR A 1 643 ? 21.760 1.786 -36.819 1.00 82.62 643 THR A O 1
ATOM 5062 N N . LEU A 1 644 ? 19.548 1.589 -37.213 1.00 85.62 644 LEU A N 1
ATOM 5063 C CA . LEU A 1 644 ? 19.636 1.643 -38.670 1.00 85.62 644 LEU A CA 1
ATOM 5064 C C . LEU A 1 644 ? 19.493 3.103 -39.099 1.00 85.62 644 LEU A C 1
ATOM 5066 O O . LEU A 1 644 ? 18.517 3.753 -38.729 1.00 85.62 644 LEU A O 1
ATOM 5070 N N . LEU A 1 645 ? 20.458 3.604 -39.862 1.00 86.06 645 LEU A N 1
ATOM 5071 C CA . LEU A 1 645 ? 20.493 4.976 -40.351 1.00 86.06 645 LEU A CA 1
ATOM 5072 C C . LEU A 1 645 ? 20.645 4.987 -41.870 1.00 86.06 645 LEU A C 1
ATOM 5074 O O . LEU A 1 645 ? 21.305 4.128 -42.453 1.00 86.06 645 LEU A O 1
ATOM 5078 N N . GLU A 1 646 ? 20.064 5.990 -42.514 1.00 87.06 646 GLU A N 1
ATOM 5079 C CA . GLU A 1 646 ? 20.287 6.258 -43.933 1.00 87.06 646 GLU A CA 1
ATOM 5080 C C . GLU A 1 646 ? 21.378 7.316 -44.090 1.00 87.06 646 GLU A C 1
ATOM 5082 O O . GLU A 1 646 ? 21.456 8.265 -43.307 1.00 87.06 646 GLU A O 1
ATOM 5087 N N . GLY A 1 647 ? 22.237 7.174 -45.095 1.00 87.19 647 GLY A N 1
ATOM 5088 C CA . GLY A 1 647 ? 23.303 8.132 -45.343 1.00 87.19 647 GLY A CA 1
ATOM 5089 C C . GLY A 1 647 ? 23.740 8.217 -46.797 1.00 87.19 647 GLY A C 1
ATOM 5090 O O . GLY A 1 647 ? 23.351 7.412 -47.637 1.00 87.19 647 GLY A O 1
ATOM 5091 N N . THR A 1 648 ? 24.548 9.228 -47.105 1.00 89.38 648 THR A N 1
ATOM 5092 C CA . THR A 1 648 ? 25.093 9.487 -48.443 1.00 89.38 648 THR A CA 1
ATOM 5093 C C . THR A 1 648 ? 26.617 9.482 -48.404 1.00 89.38 648 THR A C 1
ATOM 5095 O O . THR A 1 648 ? 27.221 10.131 -47.545 1.00 89.38 648 THR A O 1
ATOM 5098 N N . VAL A 1 649 ? 27.256 8.767 -49.327 1.00 89.06 649 VAL A N 1
ATOM 5099 C CA . VAL A 1 649 ? 28.721 8.685 -49.415 1.00 89.06 649 VAL A CA 1
ATOM 5100 C C . VAL A 1 649 ? 29.284 10.024 -49.886 1.00 89.06 649 VAL A C 1
ATOM 5102 O O . VAL A 1 649 ? 29.050 10.433 -51.015 1.00 89.06 649 VAL A O 1
ATOM 5105 N N . LYS A 1 650 ? 30.057 10.715 -49.044 1.00 86.62 650 LYS A N 1
ATOM 5106 C CA . LYS A 1 650 ? 30.607 12.034 -49.396 1.00 86.62 650 LYS A CA 1
ATOM 5107 C C . LYS A 1 650 ? 32.033 11.967 -49.932 1.00 86.62 650 LYS A C 1
ATOM 5109 O O . LYS A 1 650 ? 32.421 12.752 -50.791 1.00 86.62 650 LYS A O 1
ATOM 5114 N N . LYS A 1 651 ? 32.849 11.081 -49.361 1.00 86.94 651 LYS A N 1
ATOM 5115 C CA . LYS A 1 651 ? 34.261 10.929 -49.721 1.00 86.94 651 LYS A CA 1
ATOM 5116 C C . LYS A 1 651 ? 34.704 9.490 -49.520 1.00 86.94 651 LYS A C 1
ATOM 5118 O O . LYS A 1 651 ? 34.351 8.868 -48.521 1.00 86.94 651 LYS A O 1
ATOM 5123 N N . ILE A 1 652 ? 35.503 8.989 -50.451 1.00 87.94 652 ILE A N 1
ATOM 5124 C CA . ILE A 1 652 ? 36.072 7.643 -50.405 1.00 87.94 652 ILE A CA 1
ATOM 5125 C C . ILE A 1 652 ? 37.567 7.758 -50.104 1.00 87.94 652 ILE A C 1
ATOM 5127 O O . ILE A 1 652 ? 38.263 8.611 -50.657 1.00 87.94 652 ILE A O 1
ATOM 5131 N N . PHE A 1 653 ? 38.045 6.910 -49.201 1.00 86.06 653 PHE A N 1
ATOM 5132 C CA . PHE A 1 653 ? 39.442 6.757 -48.821 1.00 86.06 653 PHE A CA 1
ATOM 5133 C C . PHE A 1 653 ? 39.902 5.316 -49.109 1.00 86.06 653 PHE A C 1
ATOM 5135 O O . PHE A 1 653 ? 39.078 4.402 -49.131 1.00 86.06 653 PHE A O 1
ATOM 5142 N N . PRO A 1 654 ? 41.216 5.063 -49.254 1.00 81.31 654 PRO A N 1
ATOM 5143 C CA . PRO A 1 654 ? 41.731 3.703 -49.455 1.00 81.31 654 PRO A CA 1
ATOM 5144 C C . PRO A 1 654 ? 41.366 2.722 -48.328 1.00 81.31 654 PRO A C 1
ATOM 5146 O O . PRO A 1 654 ? 41.274 1.523 -48.557 1.00 81.31 654 PRO A O 1
ATOM 5149 N N . TYR A 1 655 ? 41.141 3.232 -47.114 1.00 82.50 655 TYR A N 1
ATOM 5150 C CA . TYR A 1 655 ? 40.819 2.445 -45.920 1.00 82.50 655 TYR A CA 1
ATOM 5151 C C . TYR A 1 655 ? 39.319 2.444 -45.552 1.00 82.50 655 TYR A C 1
ATOM 5153 O O . TYR A 1 655 ? 38.929 1.812 -44.569 1.00 82.50 655 TYR A O 1
ATOM 5161 N N . GLY A 1 656 ? 38.455 3.142 -46.300 1.00 86.06 656 GLY A N 1
ATOM 5162 C CA . GLY A 1 656 ? 37.021 3.218 -45.994 1.00 86.06 656 GLY A CA 1
ATOM 5163 C C . GLY A 1 656 ? 36.281 4.367 -46.680 1.00 86.06 656 GLY A C 1
ATOM 5164 O O . GLY A 1 656 ? 36.847 5.101 -47.481 1.00 86.06 656 GLY A O 1
ATOM 5165 N N . ALA A 1 657 ? 35.007 4.559 -46.347 1.00 87.12 657 ALA A N 1
ATOM 5166 C CA . ALA A 1 657 ? 34.160 5.620 -46.888 1.00 87.12 657 ALA A CA 1
ATOM 5167 C C . ALA A 1 657 ? 33.602 6.517 -45.775 1.00 87.12 657 ALA A C 1
ATOM 5169 O O . ALA A 1 657 ? 33.249 6.053 -44.693 1.00 87.12 657 ALA A O 1
ATOM 5170 N N . GLN A 1 658 ? 33.512 7.817 -46.046 1.00 89.00 658 GLN A N 1
ATOM 5171 C CA . GLN A 1 658 ? 32.870 8.790 -45.170 1.00 89.00 658 GLN A CA 1
ATOM 5172 C C . GLN A 1 658 ? 31.419 8.978 -45.608 1.00 89.00 658 GLN A C 1
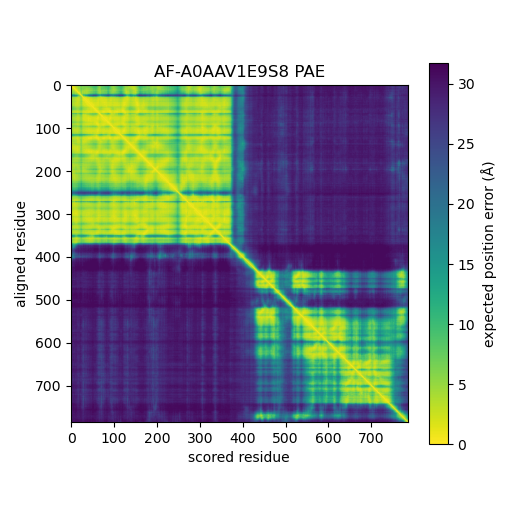ATOM 5174 O O . GLN A 1 658 ? 31.155 9.466 -46.710 1.00 89.00 658 GLN A O 1
ATOM 5179 N N . ILE A 1 659 ? 30.489 8.613 -44.731 1.00 87.75 659 ILE A N 1
ATOM 5180 C CA . ILE A 1 659 ? 29.050 8.628 -44.997 1.00 87.75 659 ILE A CA 1
ATOM 5181 C C . ILE A 1 659 ? 28.418 9.734 -44.167 1.00 87.75 659 ILE A C 1
ATOM 5183 O O . ILE A 1 659 ? 28.544 9.748 -42.945 1.00 87.75 659 ILE A O 1
ATOM 5187 N N . ARG A 1 660 ? 27.743 10.674 -44.825 1.00 86.75 660 ARG A N 1
ATOM 5188 C CA . ARG A 1 660 ? 26.924 11.696 -44.169 1.00 86.75 660 ARG A CA 1
ATOM 5189 C C . ARG A 1 660 ? 25.588 11.081 -43.769 1.00 86.75 660 ARG A C 1
ATOM 5191 O O . ARG A 1 660 ? 24.937 10.490 -44.620 1.00 86.75 660 ARG A O 1
ATOM 5198 N N . ILE A 1 661 ? 25.195 11.217 -42.508 1.00 85.19 661 ILE A N 1
ATOM 5199 C CA . ILE A 1 661 ? 23.989 10.583 -41.960 1.00 85.19 661 ILE A CA 1
ATOM 5200 C C . ILE A 1 661 ? 22.776 11.497 -42.197 1.00 85.19 661 ILE A C 1
ATOM 5202 O O . ILE A 1 661 ? 22.748 12.628 -41.708 1.00 85.19 661 ILE A O 1
ATOM 5206 N N . GLY A 1 662 ? 21.774 11.013 -42.934 1.00 74.75 662 GLY A N 1
ATOM 5207 C CA . GLY A 1 662 ? 20.550 11.744 -43.276 1.00 74.75 662 GLY A CA 1
ATOM 5208 C C . GLY A 1 662 ? 20.809 13.117 -43.910 1.00 74.75 662 GLY A C 1
ATOM 5209 O O . GLY A 1 662 ? 21.724 13.292 -44.717 1.00 74.75 662 GLY A O 1
ATOM 5210 N N . GLU A 1 663 ? 20.016 14.109 -43.500 1.00 65.69 663 GLU A N 1
ATOM 5211 C CA . GLU A 1 663 ? 20.181 15.524 -43.877 1.00 65.69 663 GLU A CA 1
ATOM 5212 C C . GLU A 1 663 ? 21.118 16.298 -42.928 1.00 65.69 663 GLU A C 1
ATOM 5214 O O . GLU A 1 663 ? 21.258 17.516 -43.027 1.00 65.69 663 GLU A O 1
ATOM 5219 N N . THR A 1 664 ? 21.789 15.609 -41.999 1.00 69.31 664 THR A N 1
ATOM 5220 C CA . THR A 1 664 ? 22.629 16.253 -40.982 1.00 69.31 664 THR A CA 1
ATOM 5221 C C . THR A 1 664 ? 24.039 16.568 -41.490 1.00 69.31 664 THR A C 1
ATOM 5223 O O . THR A 1 664 ? 24.516 16.033 -42.491 1.00 69.31 664 THR A O 1
ATOM 5226 N N . ASN A 1 665 ? 24.769 17.416 -40.758 1.00 70.12 665 ASN A N 1
ATOM 5227 C CA . ASN A 1 665 ? 26.177 17.726 -41.044 1.00 70.12 665 ASN A CA 1
ATOM 5228 C C . ASN A 1 665 ? 27.174 16.722 -40.436 1.00 70.12 665 ASN A C 1
ATOM 5230 O O . ASN A 1 665 ? 28.386 16.939 -40.516 1.00 70.12 665 ASN A O 1
ATOM 5234 N N . ARG A 1 666 ? 26.690 15.640 -39.817 1.00 76.88 666 ARG A N 1
ATOM 5235 C CA . ARG A 1 666 ? 27.526 14.610 -39.195 1.00 76.88 666 ARG A CA 1
ATOM 5236 C C . ARG A 1 666 ? 27.883 13.521 -40.196 1.00 76.88 666 ARG A C 1
ATOM 5238 O O . ARG A 1 666 ? 27.064 13.096 -41.011 1.00 76.88 666 ARG A O 1
ATOM 5245 N N . SER A 1 667 ? 29.125 13.057 -40.116 1.00 81.44 667 SER A N 1
ATOM 5246 C CA . SER A 1 667 ? 29.622 11.962 -40.942 1.00 81.44 667 SER A CA 1
ATOM 5247 C C . SER A 1 667 ? 30.157 10.827 -40.086 1.00 81.44 667 SER A C 1
ATOM 5249 O O . SER A 1 667 ? 30.971 11.080 -39.199 1.00 81.44 667 SER A O 1
ATOM 5251 N N . GLY A 1 668 ? 29.762 9.599 -40.401 1.00 84.94 668 GLY A N 1
ATOM 5252 C CA . GLY A 1 668 ? 30.388 8.392 -39.878 1.00 84.94 668 GLY A CA 1
ATOM 5253 C C . GLY A 1 668 ? 31.429 7.823 -40.835 1.00 84.94 668 GLY A C 1
ATOM 5254 O O . GLY A 1 668 ? 31.425 8.108 -42.037 1.00 84.94 668 GLY A O 1
ATOM 5255 N N . LEU A 1 669 ? 32.340 7.027 -40.284 1.00 88.00 669 LEU A N 1
ATOM 5256 C CA . LEU A 1 669 ? 33.343 6.288 -41.037 1.00 88.00 669 LEU A CA 1
ATOM 5257 C C . LEU A 1 669 ? 32.881 4.837 -41.199 1.00 88.00 669 LEU A C 1
ATOM 5259 O O . LEU A 1 669 ? 32.657 4.129 -40.219 1.00 88.00 669 LEU A O 1
ATOM 5263 N N . LEU A 1 670 ? 32.793 4.391 -42.447 1.00 87.75 670 LEU A N 1
ATOM 5264 C CA . LEU A 1 670 ? 32.610 2.996 -42.817 1.00 87.75 670 LEU A CA 1
ATOM 5265 C C . LEU A 1 670 ? 33.974 2.423 -43.210 1.00 87.75 670 LEU A C 1
ATOM 5267 O O . LEU A 1 670 ? 34.498 2.728 -44.280 1.00 87.75 670 LEU A O 1
ATOM 5271 N N . HIS A 1 671 ? 34.583 1.635 -42.327 1.00 86.81 671 HIS A N 1
ATOM 5272 C CA . HIS A 1 671 ? 35.883 1.013 -42.592 1.00 86.81 671 HIS A CA 1
ATOM 5273 C C . HIS A 1 671 ? 35.766 -0.084 -43.663 1.00 86.81 671 HIS A C 1
ATOM 5275 O O . HIS A 1 671 ? 34.738 -0.753 -43.731 1.00 86.81 671 HIS A O 1
ATOM 5281 N N . VAL A 1 672 ? 36.817 -0.322 -44.461 1.00 84.94 672 VAL A N 1
ATOM 5282 C CA . VAL A 1 672 ? 36.799 -1.312 -45.562 1.00 84.94 672 VAL A CA 1
ATOM 5283 C C . VAL A 1 672 ? 36.352 -2.712 -45.117 1.00 84.94 672 VAL A C 1
ATOM 5285 O O . VAL A 1 672 ? 35.563 -3.353 -45.803 1.00 84.94 672 VAL A O 1
ATOM 5288 N N . SER A 1 673 ? 36.756 -3.148 -43.920 1.00 84.06 673 SER A N 1
ATOM 5289 C CA . SER A 1 673 ? 36.362 -4.447 -43.344 1.00 84.06 673 SER A CA 1
ATOM 5290 C C . SER A 1 673 ? 34.909 -4.521 -42.858 1.00 84.06 673 SER A C 1
ATOM 5292 O O . SER A 1 673 ? 34.443 -5.589 -42.477 1.00 84.06 673 SER A O 1
ATOM 5294 N N . LYS A 1 674 ? 34.200 -3.389 -42.827 1.00 86.56 674 LYS A N 1
ATOM 5295 C CA . LYS A 1 674 ? 32.800 -3.273 -42.401 1.00 86.56 674 LYS A CA 1
ATOM 5296 C C . LYS A 1 674 ? 31.847 -2.991 -43.566 1.00 86.56 674 LYS A C 1
ATOM 5298 O O . LYS A 1 674 ? 30.649 -2.838 -43.340 1.00 86.56 674 LYS A O 1
ATOM 5303 N N . ILE A 1 675 ? 32.351 -2.957 -44.803 1.00 85.50 675 ILE A N 1
ATOM 5304 C CA . ILE A 1 675 ? 31.540 -2.796 -46.021 1.00 85.50 675 ILE A CA 1
ATOM 5305 C C . ILE A 1 675 ? 30.847 -4.115 -46.396 1.00 85.50 675 ILE A C 1
ATOM 5307 O O . ILE A 1 675 ? 29.651 -4.120 -46.651 1.00 85.50 675 ILE A O 1
ATOM 5311 N N . SER A 1 676 ? 31.577 -5.231 -46.402 1.00 83.94 676 SER A N 1
ATOM 5312 C CA . SER A 1 676 ? 31.046 -6.578 -46.655 1.00 83.94 676 SER A CA 1
ATOM 5313 C C . SER A 1 676 ? 31.884 -7.607 -45.895 1.00 83.94 676 SER A C 1
ATOM 5315 O O . SER A 1 676 ? 33.045 -7.343 -45.579 1.00 83.94 676 SER A O 1
ATOM 5317 N N . ARG A 1 677 ? 31.313 -8.779 -45.597 1.00 81.06 677 ARG A N 1
ATOM 5318 C CA . ARG A 1 677 ? 32.036 -9.915 -44.995 1.00 81.06 677 ARG A CA 1
ATOM 5319 C C . ARG A 1 677 ? 32.950 -10.639 -45.992 1.00 81.06 677 ARG A C 1
ATOM 5321 O O . ARG A 1 677 ? 33.774 -11.450 -45.577 1.00 81.06 677 ARG A O 1
ATOM 5328 N N . ALA A 1 678 ? 32.814 -10.359 -47.288 1.00 79.31 678 ALA A N 1
ATOM 5329 C CA . ALA A 1 678 ? 33.699 -10.863 -48.335 1.00 79.31 678 ALA A CA 1
ATOM 5330 C C . ALA A 1 678 ? 34.930 -9.959 -48.540 1.00 79.31 678 ALA A C 1
ATOM 5332 O O . ALA A 1 678 ? 34.942 -8.785 -48.168 1.00 79.31 678 ALA A O 1
ATOM 5333 N N . ARG A 1 679 ? 35.989 -10.505 -49.152 1.00 77.75 679 ARG A N 1
ATOM 5334 C CA . ARG A 1 679 ? 37.220 -9.755 -49.441 1.00 77.75 679 ARG A CA 1
ATOM 5335 C C . ARG A 1 679 ? 36.966 -8.714 -50.535 1.00 77.75 679 ARG A C 1
ATOM 5337 O O . ARG A 1 679 ? 36.491 -9.056 -51.612 1.00 77.75 679 ARG A O 1
ATOM 5344 N N . ILE A 1 680 ? 37.325 -7.462 -50.253 1.00 80.19 680 ILE A N 1
ATOM 5345 C CA . ILE A 1 680 ? 37.226 -6.330 -51.182 1.00 80.19 680 ILE A CA 1
ATOM 5346 C C . ILE A 1 680 ? 38.641 -5.865 -51.537 1.00 80.19 680 ILE A C 1
ATOM 5348 O O . ILE A 1 680 ? 39.436 -5.596 -50.638 1.00 80.19 680 ILE A O 1
ATOM 5352 N N . ASP A 1 681 ? 38.939 -5.730 -52.831 1.00 76.31 681 ASP A N 1
ATOM 5353 C CA . ASP A 1 681 ? 40.251 -5.262 -53.304 1.00 76.31 681 ASP A CA 1
ATOM 5354 C C . ASP A 1 681 ? 40.375 -3.727 -53.309 1.00 76.31 681 ASP A C 1
ATOM 5356 O O . ASP A 1 681 ? 41.445 -3.188 -53.035 1.00 76.31 681 ASP A O 1
ATOM 5360 N N . SER A 1 682 ? 39.286 -3.000 -53.594 1.00 79.31 682 SER A N 1
ATOM 5361 C CA . SER A 1 682 ? 39.251 -1.531 -53.554 1.00 79.31 682 SER A CA 1
ATOM 5362 C C . SER A 1 682 ? 37.857 -0.998 -53.219 1.00 79.31 682 SER A C 1
ATOM 5364 O O . SER A 1 682 ? 36.862 -1.427 -53.803 1.00 79.31 682 SER A O 1
ATOM 5366 N N . VAL A 1 683 ? 37.787 -0.018 -52.311 1.00 80.69 683 VAL A N 1
ATOM 5367 C CA . VAL A 1 683 ? 36.531 0.619 -51.867 1.00 80.69 683 VAL A CA 1
ATOM 5368 C C . VAL A 1 683 ? 35.841 1.373 -53.010 1.00 80.69 683 VAL A C 1
ATOM 5370 O O . VAL A 1 683 ? 34.615 1.351 -53.107 1.00 80.69 683 VAL A O 1
ATOM 5373 N N . SER A 1 684 ? 36.618 1.979 -53.913 1.00 80.31 684 SER A N 1
ATOM 5374 C CA . SER A 1 684 ? 36.100 2.756 -55.049 1.00 80.31 684 SER A CA 1
ATOM 5375 C C . SER A 1 684 ? 35.346 1.912 -56.080 1.00 80.31 684 SER A C 1
ATOM 5377 O O . SER A 1 684 ? 34.588 2.462 -56.869 1.00 80.31 684 SER A O 1
ATOM 5379 N N . ASN A 1 685 ? 35.548 0.589 -56.082 1.00 79.62 685 ASN A N 1
ATOM 5380 C CA . ASN A 1 685 ? 34.829 -0.322 -56.975 1.00 79.62 685 ASN A CA 1
ATOM 5381 C C . ASN A 1 685 ? 33.454 -0.716 -56.414 1.00 79.62 685 ASN A C 1
ATOM 5383 O O . ASN A 1 685 ? 32.611 -1.210 -57.155 1.00 79.62 685 ASN A O 1
ATOM 5387 N N . VAL A 1 686 ? 33.240 -0.531 -55.107 1.00 81.31 686 VAL A N 1
ATOM 5388 C CA . VAL A 1 686 ? 32.043 -1.002 -54.399 1.00 81.31 686 VAL A CA 1
ATOM 5389 C C . VAL A 1 686 ? 31.088 0.145 -54.077 1.00 81.31 686 VAL A C 1
ATOM 5391 O O . VAL A 1 686 ? 29.877 -0.041 -54.167 1.00 81.31 686 VAL A O 1
ATOM 5394 N N . LEU A 1 687 ? 31.603 1.324 -53.722 1.00 83.81 687 LEU A N 1
ATOM 5395 C CA . LEU A 1 687 ? 30.805 2.503 -53.374 1.00 83.81 687 LEU A CA 1
ATOM 5396 C C . LEU A 1 687 ? 31.112 3.658 -54.328 1.00 83.81 687 LEU A C 1
ATOM 5398 O O . LEU A 1 687 ? 32.277 3.913 -54.630 1.00 83.81 687 LEU A O 1
ATOM 5402 N N . ALA A 1 688 ? 30.080 4.385 -54.752 1.00 85.94 688 ALA A N 1
ATOM 5403 C CA . ALA A 1 688 ? 30.212 5.615 -55.527 1.00 85.94 688 ALA A CA 1
ATOM 5404 C C . ALA A 1 688 ? 30.038 6.859 -54.642 1.00 85.94 688 ALA A C 1
ATOM 5406 O O . ALA A 1 688 ? 29.343 6.839 -53.625 1.00 85.94 688 ALA A O 1
ATOM 5407 N N . VAL A 1 689 ? 30.676 7.968 -55.028 1.00 89.06 689 VAL A N 1
ATOM 5408 C CA . VAL A 1 689 ? 30.425 9.272 -54.393 1.00 89.06 689 VAL A CA 1
ATOM 5409 C C . VAL A 1 689 ? 28.983 9.691 -54.699 1.00 89.06 689 VAL A C 1
ATOM 5411 O O . VAL A 1 689 ? 28.512 9.500 -55.816 1.00 89.06 689 VAL A O 1
ATOM 5414 N N . ASP A 1 690 ? 28.294 10.225 -53.694 1.00 85.94 690 ASP A N 1
ATOM 5415 C CA . ASP A 1 690 ? 26.874 10.601 -53.686 1.00 85.94 690 ASP A CA 1
ATOM 5416 C C . ASP A 1 690 ? 25.861 9.434 -53.732 1.00 85.94 690 ASP A C 1
ATOM 5418 O O . ASP A 1 690 ? 24.654 9.654 -53.850 1.00 85.94 690 ASP A O 1
ATOM 5422 N N . GLU A 1 691 ? 26.308 8.187 -53.535 1.00 86.81 691 GLU A N 1
ATOM 5423 C CA . GLU A 1 691 ? 25.425 7.018 -53.385 1.00 86.81 691 GLU A CA 1
ATOM 5424 C C . GLU A 1 691 ? 24.687 7.040 -52.031 1.00 86.81 691 GLU A C 1
ATOM 5426 O O . GLU A 1 691 ? 25.288 7.314 -50.983 1.00 86.81 691 GLU A O 1
ATOM 5431 N N . LYS A 1 692 ? 23.379 6.737 -52.039 1.00 87.50 692 LYS A N 1
ATOM 5432 C CA . LYS A 1 692 ? 22.567 6.559 -50.822 1.00 87.50 692 LYS A CA 1
ATOM 5433 C C . LYS A 1 692 ? 22.688 5.125 -50.311 1.00 87.50 692 LYS A C 1
ATOM 5435 O O . LYS A 1 692 ? 22.450 4.183 -51.057 1.00 87.50 692 LYS A O 1
ATOM 5440 N N . VAL A 1 693 ? 23.009 4.968 -49.031 1.00 89.00 693 VAL A N 1
ATOM 5441 C CA . VAL A 1 693 ? 23.245 3.671 -48.387 1.00 89.00 693 VAL A CA 1
ATOM 5442 C C . VAL A 1 693 ? 22.557 3.597 -47.024 1.00 89.00 693 VAL A C 1
ATOM 5444 O O . VAL A 1 693 ? 22.512 4.587 -46.291 1.00 89.00 693 VAL A O 1
ATOM 5447 N N . LYS A 1 694 ? 22.043 2.414 -46.668 1.00 88.06 694 LYS A N 1
ATOM 5448 C CA . LYS A 1 694 ? 21.578 2.109 -45.306 1.00 88.06 694 LYS A CA 1
ATOM 5449 C C . LYS A 1 694 ? 22.720 1.484 -44.509 1.00 88.06 694 LYS A C 1
ATOM 5451 O O . LYS A 1 694 ? 23.383 0.570 -44.993 1.00 88.06 694 LYS A O 1
ATOM 5456 N N . VAL A 1 695 ? 22.955 1.987 -43.305 1.00 88.44 695 VAL A N 1
ATOM 5457 C CA . VAL A 1 695 ? 24.095 1.627 -42.454 1.00 88.44 695 VAL A CA 1
ATOM 5458 C C . VAL A 1 695 ? 23.645 1.372 -41.024 1.00 88.44 695 VAL A C 1
ATOM 5460 O O . VAL A 1 695 ? 22.733 2.022 -40.518 1.00 88.44 695 VAL A O 1
ATOM 5463 N N . LEU A 1 696 ? 24.306 0.434 -40.357 1.00 86.94 696 LEU A N 1
ATOM 5464 C CA . LEU A 1 696 ? 24.083 0.119 -38.953 1.00 86.94 696 LEU A CA 1
ATOM 5465 C C . LEU A 1 696 ? 25.143 0.806 -38.085 1.00 86.94 696 LEU A C 1
ATOM 5467 O O . LEU A 1 696 ? 26.331 0.777 -38.414 1.00 86.94 696 LEU A O 1
ATOM 5471 N N . VAL A 1 697 ? 24.727 1.404 -36.968 1.00 85.88 697 VAL A N 1
ATOM 5472 C CA . VAL A 1 697 ? 25.654 1.960 -35.969 1.00 85.88 697 VAL A CA 1
ATOM 5473 C C . VAL A 1 697 ? 26.279 0.821 -35.167 1.00 85.88 697 VAL A C 1
ATOM 5475 O O . VAL A 1 697 ? 25.564 0.007 -34.581 1.00 85.88 697 VAL A O 1
ATOM 5478 N N . VAL A 1 698 ? 27.610 0.772 -35.121 1.00 83.25 698 VAL A N 1
ATOM 5479 C CA . VAL A 1 698 ? 28.374 -0.228 -34.361 1.00 83.25 698 VAL A CA 1
ATOM 5480 C C . VAL A 1 698 ? 29.247 0.442 -33.308 1.00 83.25 698 VAL A C 1
ATOM 5482 O O . VAL A 1 698 ? 29.607 1.612 -33.457 1.00 83.25 698 VAL A O 1
ATOM 5485 N N . LYS A 1 699 ? 29.614 -0.318 -32.266 1.00 75.81 699 LYS A N 1
ATOM 5486 C CA . LYS A 1 699 ? 30.509 0.148 -31.204 1.00 75.81 699 LYS A CA 1
ATOM 5487 C C . LYS A 1 699 ? 31.751 0.789 -31.798 1.00 75.81 699 LYS A C 1
ATOM 5489 O O . LYS A 1 699 ? 32.475 0.167 -32.584 1.00 75.81 699 LYS A O 1
ATOM 5494 N N . SER A 1 700 ? 31.984 2.045 -31.440 1.00 68.00 700 SER A N 1
ATOM 5495 C CA . SER A 1 700 ? 33.137 2.757 -31.958 1.00 68.00 700 SER A CA 1
ATOM 5496 C C . SER A 1 700 ? 34.410 2.322 -31.246 1.00 68.00 700 SER A C 1
ATOM 5498 O O . SER A 1 700 ? 34.451 2.232 -30.023 1.00 68.00 700 SER A O 1
ATOM 5500 N N . MET A 1 701 ? 35.472 2.089 -32.018 1.00 61.16 701 MET A N 1
ATOM 5501 C CA . MET A 1 701 ? 36.823 1.913 -31.473 1.00 61.16 701 MET A CA 1
ATOM 5502 C C . MET A 1 701 ? 37.479 3.250 -31.091 1.00 61.16 701 MET A C 1
ATOM 5504 O O . MET A 1 701 ? 38.533 3.247 -30.464 1.00 61.16 701 MET A O 1
ATOM 5508 N N . PHE A 1 702 ? 36.873 4.386 -31.462 1.00 66.06 702 PHE A N 1
ATOM 5509 C CA . PHE A 1 702 ? 37.389 5.723 -31.168 1.00 66.06 702 PHE A CA 1
ATOM 5510 C C . PHE A 1 702 ? 36.281 6.609 -30.573 1.00 66.06 702 PHE A C 1
ATOM 5512 O O . PHE A 1 702 ? 35.247 6.766 -31.226 1.00 66.06 702 PHE A O 1
ATOM 5519 N N . PRO A 1 703 ? 36.494 7.226 -29.396 1.00 57.72 703 PRO A N 1
ATOM 5520 C CA . PRO A 1 703 ? 35.444 7.913 -28.636 1.00 57.72 703 PRO A CA 1
ATOM 5521 C C . PRO A 1 703 ? 34.772 9.084 -29.378 1.00 57.72 703 PRO A C 1
ATOM 5523 O O . PRO A 1 703 ? 33.596 9.326 -29.152 1.00 57.72 703 PRO A O 1
ATOM 5526 N N . ASP A 1 704 ? 35.451 9.718 -30.342 1.00 62.94 704 ASP A N 1
ATOM 5527 C CA . ASP A 1 704 ? 34.923 10.890 -31.072 1.00 62.94 704 ASP A CA 1
ATOM 5528 C C . ASP A 1 704 ? 34.458 10.593 -32.512 1.00 62.94 704 ASP A C 1
ATOM 5530 O O . ASP A 1 704 ? 34.179 11.506 -33.297 1.00 62.94 704 ASP A O 1
ATOM 5534 N N . LYS A 1 705 ? 34.445 9.321 -32.937 1.00 73.31 705 LYS A N 1
ATOM 5535 C CA . LYS A 1 705 ? 34.105 8.950 -34.323 1.00 73.31 705 LYS A CA 1
ATOM 5536 C C . LYS A 1 705 ? 32.932 7.991 -34.361 1.00 73.31 705 LYS A C 1
ATOM 5538 O O . LYS A 1 705 ? 32.918 6.992 -33.658 1.00 73.31 705 LYS A O 1
ATOM 5543 N N . ILE A 1 706 ? 31.991 8.242 -35.265 1.00 82.12 706 ILE A N 1
ATOM 5544 C CA . ILE A 1 706 ? 30.846 7.358 -35.497 1.00 82.12 706 ILE A CA 1
ATOM 5545 C C . ILE A 1 706 ? 31.301 6.218 -36.410 1.00 82.12 706 ILE A C 1
ATOM 5547 O O . ILE A 1 706 ? 31.671 6.462 -37.563 1.00 82.12 706 ILE A O 1
ATOM 5551 N N . SER A 1 707 ? 31.286 4.989 -35.898 1.00 84.88 707 SER A N 1
ATOM 5552 C CA . SER A 1 707 ? 31.630 3.790 -36.666 1.00 84.88 707 SER A CA 1
ATOM 5553 C C . SER A 1 707 ? 30.367 3.169 -37.261 1.00 84.88 707 SER A C 1
ATOM 5555 O O . SER A 1 707 ? 29.388 2.921 -36.559 1.00 84.88 707 SER A O 1
ATOM 5557 N N . LEU A 1 708 ? 30.384 2.937 -38.572 1.00 87.81 708 LEU A N 1
ATOM 5558 C CA . LEU A 1 708 ? 29.251 2.399 -39.326 1.00 87.81 708 LEU A CA 1
ATOM 5559 C C . LEU A 1 708 ? 29.600 1.029 -39.913 1.00 87.81 708 LEU A C 1
ATOM 5561 O O . LEU A 1 708 ? 30.762 0.766 -40.231 1.00 87.81 708 LEU A O 1
ATOM 5565 N N . SER A 1 709 ? 28.593 0.173 -40.083 1.00 87.75 709 SER A N 1
ATOM 5566 C CA . SER A 1 709 ? 28.733 -1.157 -40.683 1.00 87.75 709 SER A CA 1
ATOM 5567 C C . SER A 1 709 ? 27.594 -1.465 -41.653 1.00 87.75 709 SER A C 1
ATOM 5569 O O . SER A 1 709 ? 26.427 -1.216 -41.359 1.00 87.75 709 SER A O 1
ATOM 5571 N N . ILE A 1 710 ? 27.948 -2.020 -42.812 1.00 87.31 710 ILE A N 1
ATOM 5572 C CA . ILE A 1 710 ? 27.021 -2.623 -43.783 1.00 87.31 710 ILE A CA 1
ATOM 5573 C C . ILE A 1 710 ? 27.135 -4.151 -43.724 1.00 87.31 710 ILE A C 1
ATOM 5575 O O . ILE A 1 710 ? 26.137 -4.850 -43.856 1.00 87.31 710 ILE A O 1
ATOM 5579 N N . ALA A 1 711 ? 28.326 -4.675 -43.422 1.00 84.44 711 ALA A N 1
ATOM 5580 C CA . ALA A 1 711 ? 28.598 -6.107 -43.302 1.00 84.44 711 ALA A CA 1
ATOM 5581 C C . ALA A 1 711 ? 27.709 -6.822 -42.264 1.00 84.44 711 ALA A C 1
ATOM 5583 O O . ALA A 1 711 ? 27.464 -8.020 -42.377 1.00 84.44 711 ALA A O 1
ATOM 5584 N N . ASP A 1 712 ? 27.230 -6.108 -41.243 1.00 84.00 712 ASP A N 1
ATOM 5585 C CA . ASP A 1 712 ? 26.341 -6.666 -40.214 1.00 84.00 712 ASP A CA 1
ATOM 5586 C C . ASP A 1 712 ? 24.860 -6.705 -40.641 1.00 84.00 712 ASP A C 1
ATOM 5588 O O . ASP A 1 712 ? 24.055 -7.372 -39.992 1.00 84.00 712 ASP A O 1
ATOM 5592 N N . LEU A 1 713 ? 24.513 -6.050 -41.756 1.00 82.62 713 LEU A N 1
ATOM 5593 C CA . LEU A 1 713 ? 23.198 -6.118 -42.405 1.00 82.62 713 LEU A CA 1
ATOM 5594 C C . LEU A 1 713 ? 23.116 -7.229 -43.466 1.00 82.62 713 LEU A C 1
ATOM 5596 O O . LEU A 1 713 ? 22.030 -7.506 -43.967 1.00 82.62 713 LEU A O 1
ATOM 5600 N N . GLU A 1 714 ? 24.234 -7.875 -43.815 1.00 83.06 714 GLU A N 1
ATOM 5601 C CA . GLU A 1 714 ? 24.253 -8.986 -44.769 1.00 83.06 714 GLU A CA 1
ATOM 5602 C C . GLU A 1 714 ? 23.647 -10.258 -44.149 1.00 83.06 714 GLU A C 1
ATOM 5604 O O . GLU A 1 714 ? 24.122 -10.748 -43.118 1.00 83.06 714 GLU A O 1
ATOM 5609 N N . SER A 1 715 ? 22.626 -10.831 -44.795 1.00 81.88 715 SER A N 1
ATOM 5610 C CA . SER A 1 715 ? 22.075 -12.143 -44.428 1.00 81.88 715 SER A CA 1
ATOM 5611 C C . SER A 1 715 ? 23.049 -13.284 -44.758 1.00 81.88 715 SER A C 1
ATOM 5613 O O . SER A 1 715 ? 23.208 -14.205 -43.955 1.00 81.88 715 SER A O 1
ATOM 5615 N N . GLU A 1 716 ? 23.777 -13.168 -45.872 1.00 81.38 716 GLU A N 1
ATOM 5616 C CA . GLU A 1 716 ? 24.833 -14.089 -46.314 1.00 81.38 716 GLU A CA 1
ATOM 5617 C C . GLU A 1 716 ? 26.146 -13.332 -46.596 1.00 81.38 716 GLU A C 1
ATOM 5619 O O . GLU A 1 716 ? 26.112 -12.210 -47.111 1.00 81.38 716 GLU A O 1
ATOM 5624 N N . PRO A 1 717 ? 27.324 -13.907 -46.283 1.00 78.94 717 PRO A N 1
ATOM 5625 C CA . PRO A 1 717 ? 28.595 -13.212 -46.468 1.00 78.94 717 PRO A CA 1
ATOM 5626 C C . PRO A 1 717 ? 28.856 -12.911 -47.951 1.00 78.94 717 PRO A C 1
ATOM 5628 O O . PRO A 1 717 ? 28.899 -13.823 -48.773 1.00 78.94 717 PRO A O 1
ATOM 5631 N N . GLY A 1 718 ? 29.065 -11.635 -48.295 1.00 77.25 718 GLY A N 1
ATOM 5632 C CA . GLY A 1 718 ? 29.299 -11.207 -49.683 1.00 77.25 718 GLY A CA 1
ATOM 5633 C C . GLY A 1 718 ? 28.035 -10.874 -50.481 1.00 77.25 718 GLY A C 1
ATOM 5634 O O . GLY A 1 718 ? 28.128 -10.559 -51.673 1.00 77.25 718 GLY A O 1
ATOM 5635 N N . LEU A 1 719 ? 26.859 -10.892 -49.844 1.00 80.00 719 LEU A N 1
ATOM 5636 C CA . LEU A 1 719 ? 25.597 -10.522 -50.484 1.00 80.00 719 LEU A CA 1
ATOM 5637 C C . LEU A 1 719 ? 25.609 -9.074 -50.993 1.00 80.00 719 LEU A C 1
ATOM 5639 O O . LEU A 1 719 ? 25.052 -8.805 -52.055 1.00 80.00 719 LEU A O 1
ATOM 5643 N N . PHE A 1 720 ? 26.313 -8.162 -50.317 1.00 82.12 720 PHE A N 1
ATOM 5644 C CA . PHE A 1 720 ? 26.422 -6.766 -50.744 1.00 82.12 720 PHE A CA 1
ATOM 5645 C C . PHE A 1 720 ? 27.148 -6.594 -52.088 1.00 82.12 720 PHE A C 1
ATOM 5647 O O . PHE A 1 720 ? 26.847 -5.667 -52.837 1.00 82.12 720 PHE A O 1
ATOM 5654 N N . LEU A 1 721 ? 28.075 -7.498 -52.426 1.00 79.19 721 LEU A N 1
ATOM 5655 C CA . LEU A 1 721 ? 28.798 -7.477 -53.704 1.00 79.19 721 LEU A CA 1
ATOM 5656 C C . LEU A 1 721 ? 27.972 -8.072 -54.851 1.00 79.19 721 LEU A C 1
ATOM 5658 O O . LEU A 1 721 ? 28.148 -7.675 -56.000 1.00 79.19 721 LEU A O 1
ATOM 5662 N N . SER A 1 722 ? 27.080 -9.016 -54.536 1.00 78.69 722 SER A N 1
ATOM 5663 C CA . SER A 1 722 ? 26.274 -9.738 -55.527 1.00 78.69 722 SER A CA 1
ATOM 5664 C C . SER A 1 722 ? 24.938 -9.047 -55.811 1.00 78.69 722 SER A C 1
ATOM 5666 O O . SER A 1 722 ? 24.514 -8.976 -56.961 1.00 78.69 722 SER A O 1
ATOM 5668 N N . ASN A 1 723 ? 24.261 -8.537 -54.774 1.00 82.56 723 ASN A N 1
ATOM 5669 C CA . ASN A 1 723 ? 22.972 -7.856 -54.885 1.00 82.56 723 ASN A CA 1
ATOM 5670 C C . ASN A 1 723 ? 22.779 -6.820 -53.759 1.00 82.56 723 ASN A C 1
ATOM 5672 O O . ASN A 1 723 ? 22.307 -7.137 -52.664 1.00 82.56 723 ASN A O 1
ATOM 5676 N N . LYS A 1 724 ? 23.103 -5.557 -54.060 1.00 81.00 724 LYS A N 1
ATOM 5677 C CA . LYS A 1 724 ? 22.951 -4.424 -53.132 1.00 81.00 724 LYS A CA 1
ATOM 5678 C C . LYS A 1 724 ? 21.497 -4.170 -52.719 1.00 81.00 724 LYS A C 1
ATOM 5680 O O . LYS A 1 724 ? 21.236 -3.835 -51.567 1.00 81.00 724 LYS A O 1
ATOM 5685 N N . GLU A 1 725 ? 20.552 -4.330 -53.643 1.00 80.94 725 GLU A N 1
ATOM 5686 C CA . GLU A 1 725 ? 19.139 -4.007 -53.409 1.00 80.94 725 GLU A CA 1
ATOM 5687 C C . GLU A 1 725 ? 18.519 -4.936 -52.362 1.00 80.94 725 GLU A C 1
ATOM 5689 O O . GLU A 1 725 ? 17.810 -4.473 -51.468 1.00 80.94 725 GLU A O 1
ATOM 5694 N N . LYS A 1 726 ? 18.879 -6.226 -52.405 1.00 81.69 726 LYS A N 1
ATOM 5695 C CA . LYS A 1 726 ? 18.411 -7.229 -51.440 1.00 81.69 726 LYS A CA 1
ATOM 5696 C C . LYS A 1 726 ? 18.885 -6.939 -50.009 1.00 81.69 726 LYS A C 1
ATOM 5698 O O . LYS A 1 726 ? 18.111 -7.070 -49.063 1.00 81.69 726 LYS A O 1
ATOM 5703 N N . VAL A 1 727 ? 20.127 -6.473 -49.840 1.00 82.31 727 VAL A N 1
ATOM 5704 C CA . VAL A 1 727 ? 20.656 -6.077 -48.519 1.00 82.31 727 VAL A CA 1
ATOM 5705 C C . VAL A 1 727 ? 19.867 -4.898 -47.945 1.00 82.31 727 VAL A C 1
ATOM 5707 O O . VAL A 1 727 ? 19.558 -4.879 -46.757 1.00 82.31 727 VAL A O 1
ATOM 5710 N N . PHE A 1 728 ? 19.485 -3.923 -48.773 1.00 85.00 728 PHE A N 1
ATOM 5711 C CA . PHE A 1 728 ? 18.736 -2.752 -48.308 1.00 85.00 728 PHE A CA 1
ATOM 5712 C C . PHE A 1 728 ? 17.247 -3.015 -48.052 1.00 85.00 728 PHE A C 1
ATOM 5714 O O . PHE A 1 728 ? 16.658 -2.302 -47.228 1.00 85.00 728 PHE A O 1
ATOM 5721 N N . SER A 1 729 ? 16.649 -4.020 -48.703 1.00 83.06 729 SER A N 1
ATOM 5722 C CA . SER A 1 729 ? 15.297 -4.490 -48.377 1.00 83.06 729 SER A CA 1
ATOM 5723 C C . SER A 1 729 ? 15.260 -5.302 -47.080 1.00 83.06 729 SER A C 1
ATOM 5725 O O . SER A 1 729 ? 14.346 -5.123 -46.284 1.00 83.06 729 SER A O 1
ATOM 5727 N N . GLU A 1 730 ? 16.272 -6.139 -46.822 1.00 85.19 730 GLU A N 1
ATOM 5728 C CA . GLU A 1 730 ? 16.359 -6.979 -45.610 1.00 85.19 730 GLU A CA 1
ATOM 5729 C C . GLU A 1 730 ? 16.949 -6.234 -44.391 1.00 85.19 730 GLU A C 1
ATOM 5731 O O . GLU A 1 730 ? 16.926 -6.737 -43.264 1.00 85.19 730 GLU A O 1
ATOM 5736 N N . ALA A 1 731 ? 17.455 -5.012 -44.590 1.00 81.94 731 ALA A N 1
ATOM 5737 C CA . ALA A 1 731 ? 18.184 -4.241 -43.581 1.00 81.94 731 ALA A CA 1
ATOM 5738 C C . ALA A 1 731 ? 17.410 -4.026 -42.267 1.00 81.94 731 ALA A C 1
ATOM 5740 O O . ALA A 1 731 ? 18.008 -4.048 -41.191 1.00 81.94 731 ALA A O 1
ATOM 5741 N N . GLU A 1 732 ? 16.089 -3.828 -42.318 1.00 82.88 732 GLU A N 1
ATOM 5742 C CA . GLU A 1 732 ? 15.275 -3.623 -41.111 1.00 82.88 732 GLU A CA 1
ATOM 5743 C C . GLU A 1 732 ? 15.148 -4.893 -40.262 1.00 82.88 732 GLU A C 1
ATOM 5745 O O . GLU A 1 732 ? 15.212 -4.834 -39.029 1.00 82.88 732 GLU A O 1
ATOM 5750 N N . GLU A 1 733 ? 14.997 -6.051 -40.904 1.00 83.56 733 GLU A N 1
ATOM 5751 C CA . GLU A 1 733 ? 14.902 -7.345 -40.225 1.00 83.56 733 GLU A CA 1
ATOM 5752 C C . GLU A 1 733 ? 16.250 -7.749 -39.627 1.00 83.56 733 GLU A C 1
ATOM 5754 O O . GLU A 1 733 ? 16.327 -8.165 -38.465 1.00 83.56 733 GLU A O 1
ATOM 5759 N N . MET A 1 734 ? 17.331 -7.536 -40.378 1.00 83.06 734 MET A N 1
ATOM 5760 C CA . MET A 1 734 ? 18.690 -7.810 -39.922 1.00 83.06 734 MET A CA 1
ATOM 5761 C C . MET A 1 734 ? 19.109 -6.883 -38.775 1.00 83.06 734 MET A C 1
ATOM 5763 O O . MET A 1 734 ? 19.694 -7.354 -37.798 1.00 83.06 734 MET A O 1
ATOM 5767 N N . ALA A 1 735 ? 18.716 -5.605 -38.799 1.00 81.69 735 ALA A N 1
ATOM 5768 C CA . ALA A 1 735 ? 18.923 -4.690 -37.676 1.00 81.69 735 ALA A CA 1
ATOM 5769 C C . ALA A 1 735 ? 18.161 -5.135 -36.412 1.00 81.69 735 ALA A C 1
ATOM 5771 O O . ALA A 1 735 ? 18.711 -5.088 -35.309 1.00 81.69 735 ALA A O 1
ATOM 5772 N N . LYS A 1 736 ? 16.917 -5.627 -36.543 1.00 82.31 736 LYS A N 1
ATOM 5773 C CA . LYS A 1 736 ? 16.157 -6.203 -35.413 1.00 82.31 736 LYS A CA 1
ATOM 5774 C C . LYS A 1 736 ? 16.842 -7.451 -34.847 1.00 82.31 736 LYS A C 1
ATOM 5776 O O . LYS A 1 736 ? 16.934 -7.591 -33.628 1.00 82.31 736 LYS A O 1
ATOM 5781 N N . LYS A 1 737 ? 17.350 -8.337 -35.710 1.00 83.44 737 LYS A N 1
ATOM 5782 C CA . LYS A 1 737 ? 18.108 -9.535 -35.308 1.00 83.44 737 LYS A CA 1
ATOM 5783 C C . LYS A 1 737 ? 19.396 -9.163 -34.571 1.00 83.44 737 LYS A C 1
ATOM 5785 O O . LYS A 1 737 ? 19.681 -9.737 -33.525 1.00 83.44 737 LYS A O 1
ATOM 5790 N N . TYR A 1 738 ? 20.124 -8.166 -35.068 1.00 79.62 738 TYR A N 1
ATOM 5791 C CA . TYR A 1 738 ? 21.340 -7.655 -34.439 1.00 79.62 738 TYR A CA 1
ATOM 5792 C C . TYR A 1 738 ? 21.072 -7.064 -33.046 1.00 79.62 738 TYR A C 1
ATOM 5794 O O . TYR A 1 738 ? 21.784 -7.384 -32.099 1.00 79.62 738 TYR A O 1
ATOM 5802 N N . ARG A 1 739 ? 19.988 -6.291 -32.869 1.00 77.00 739 ARG A N 1
ATOM 5803 C CA . ARG A 1 739 ? 19.592 -5.772 -31.544 1.00 77.00 739 ARG A CA 1
ATOM 5804 C C . ARG A 1 739 ? 19.280 -6.884 -30.543 1.00 77.00 739 ARG A C 1
ATOM 5806 O O . ARG A 1 739 ? 19.739 -6.812 -29.409 1.00 77.00 739 ARG A O 1
ATOM 5813 N N . ARG A 1 740 ? 18.563 -7.935 -30.964 1.00 77.44 740 ARG A N 1
ATOM 5814 C CA . ARG A 1 740 ? 18.262 -9.100 -30.107 1.00 77.44 740 ARG A CA 1
ATOM 5815 C C . ARG A 1 740 ? 19.524 -9.818 -29.624 1.00 77.44 740 ARG A C 1
ATOM 5817 O O . ARG A 1 740 ? 19.527 -10.333 -28.515 1.00 77.44 740 ARG A O 1
ATOM 5824 N N . LEU A 1 741 ? 20.582 -9.832 -30.436 1.00 73.19 741 LEU A N 1
ATOM 5825 C CA . LEU A 1 741 ? 21.868 -10.439 -30.080 1.00 73.19 741 LEU A CA 1
ATOM 5826 C C . LEU A 1 741 ? 22.676 -9.593 -29.079 1.00 73.19 741 LEU A C 1
ATOM 5828 O O . LEU A 1 741 ? 23.475 -10.152 -28.337 1.00 73.19 741 LEU A O 1
ATOM 5832 N N . ILE A 1 742 ? 22.466 -8.272 -29.042 1.00 67.56 742 ILE A N 1
ATOM 5833 C CA . ILE A 1 742 ? 23.180 -7.337 -28.149 1.00 67.56 742 ILE A CA 1
ATOM 5834 C C . ILE A 1 742 ? 22.443 -7.111 -26.822 1.00 67.56 742 ILE A C 1
ATOM 5836 O O . ILE A 1 742 ? 23.083 -6.833 -25.810 1.00 67.56 742 ILE A O 1
ATOM 5840 N N . SER A 1 743 ? 21.116 -7.285 -26.792 1.00 51.34 743 SER A N 1
ATOM 5841 C CA . SER A 1 743 ? 20.290 -7.109 -25.587 1.00 51.34 743 SER A CA 1
ATOM 5842 C C . SER A 1 743 ? 20.741 -7.849 -24.312 1.00 51.34 743 SER A C 1
ATOM 5844 O O . SER A 1 743 ? 20.428 -7.317 -23.252 1.00 51.34 743 SER A O 1
ATOM 5846 N N . PRO A 1 744 ? 21.480 -8.982 -24.327 1.00 47.19 744 PRO A N 1
ATOM 5847 C CA . PRO A 1 744 ? 21.960 -9.588 -23.082 1.00 47.19 744 PRO A CA 1
ATOM 5848 C C . PRO A 1 744 ? 23.099 -8.819 -22.384 1.00 47.19 744 PRO A C 1
ATOM 5850 O O . PRO A 1 744 ? 23.402 -9.135 -21.243 1.00 47.19 744 PRO A O 1
ATOM 5853 N N . PHE A 1 745 ? 23.753 -7.849 -23.043 1.00 43.81 745 PHE A N 1
ATOM 5854 C CA . PHE A 1 745 ? 25.024 -7.257 -22.576 1.00 43.81 745 PHE A CA 1
ATOM 5855 C C . PHE A 1 745 ? 24.987 -5.749 -22.279 1.00 43.81 745 PHE A C 1
ATOM 5857 O O . PHE A 1 745 ? 26.018 -5.168 -21.940 1.00 43.81 745 PHE A O 1
ATOM 5864 N N . LEU A 1 746 ? 23.832 -5.091 -22.394 1.00 41.75 746 LEU A N 1
ATOM 5865 C CA . LEU A 1 746 ? 23.686 -3.682 -22.012 1.00 41.75 746 LEU A CA 1
ATOM 5866 C C . LEU A 1 746 ? 23.288 -3.579 -20.535 1.00 41.75 746 LEU A C 1
ATOM 5868 O O . LEU A 1 746 ? 22.163 -3.211 -20.203 1.00 41.75 746 LEU A O 1
ATOM 5872 N N . GLU A 1 747 ? 24.229 -3.895 -19.645 1.00 37.12 747 GLU A N 1
ATOM 5873 C CA . GLU A 1 747 ? 24.200 -3.333 -18.295 1.00 37.12 747 GLU A CA 1
ATOM 5874 C C . GLU A 1 747 ? 24.242 -1.805 -18.429 1.00 37.12 747 GLU A C 1
ATOM 5876 O O . GLU A 1 747 ? 25.101 -1.245 -19.118 1.00 37.12 747 GLU A O 1
ATOM 5881 N N . LYS A 1 748 ? 23.285 -1.112 -17.800 1.00 35.75 748 LYS A N 1
ATOM 5882 C CA . LYS A 1 748 ? 23.391 0.337 -17.604 1.00 35.75 748 LYS A CA 1
ATOM 5883 C C . LYS A 1 748 ? 24.734 0.604 -16.908 1.00 35.75 748 LYS A C 1
ATOM 5885 O O . LYS A 1 748 ? 25.050 -0.127 -15.968 1.00 35.75 748 LYS A O 1
ATOM 5890 N N . PRO A 1 749 ? 25.521 1.613 -17.320 1.00 32.56 749 PRO A N 1
ATOM 5891 C CA . PRO A 1 749 ? 26.737 1.955 -16.598 1.00 32.56 749 PRO A CA 1
ATOM 5892 C C . PRO A 1 749 ? 26.369 2.199 -15.135 1.00 32.56 749 PRO A C 1
ATOM 5894 O O . PRO A 1 749 ? 25.502 3.031 -14.855 1.00 32.56 749 PRO A O 1
ATOM 5897 N N . LYS A 1 750 ? 26.994 1.456 -14.213 1.00 33.91 750 LYS A N 1
ATOM 5898 C CA . LYS A 1 750 ? 26.981 1.802 -12.792 1.00 33.91 750 LYS A CA 1
ATOM 5899 C C . LYS A 1 750 ? 27.452 3.250 -12.691 1.00 33.91 750 LYS A C 1
ATOM 5901 O O . LYS A 1 750 ? 28.561 3.564 -13.118 1.00 33.91 750 LYS A O 1
ATOM 5906 N N . LEU A 1 751 ? 26.585 4.123 -12.189 1.00 36.00 751 LEU A N 1
ATOM 5907 C CA . LEU A 1 751 ? 26.965 5.474 -11.802 1.00 36.00 751 LEU A CA 1
ATOM 5908 C C . LEU A 1 751 ? 28.034 5.328 -10.718 1.00 36.00 751 LEU A C 1
ATOM 5910 O O . LEU A 1 751 ? 27.738 4.860 -9.620 1.00 36.00 751 LEU A O 1
ATOM 5914 N N . GLU A 1 752 ? 29.284 5.657 -11.038 1.00 33.91 752 GLU A N 1
ATOM 5915 C CA . GLU A 1 752 ? 30.312 5.769 -10.010 1.00 33.91 752 GLU A CA 1
ATOM 5916 C C . GLU A 1 752 ? 29.910 6.913 -9.065 1.00 33.91 752 GLU A C 1
ATOM 5918 O O . GLU A 1 752 ? 29.657 8.031 -9.534 1.00 33.91 752 GLU A O 1
ATOM 5923 N N . PRO A 1 753 ? 29.813 6.664 -7.748 1.00 33.69 753 PRO A N 1
ATOM 5924 C CA . PRO A 1 753 ? 29.489 7.710 -6.797 1.00 33.69 753 PRO A CA 1
ATOM 5925 C C . PRO A 1 753 ? 30.623 8.735 -6.803 1.00 33.69 753 PRO A C 1
ATOM 5927 O O . PRO A 1 753 ? 31.786 8.420 -6.548 1.00 33.69 753 PRO A O 1
ATOM 5930 N N . VAL A 1 754 ? 30.287 9.985 -7.115 1.00 34.00 754 VAL A N 1
ATOM 5931 C CA . VAL A 1 754 ? 31.250 11.081 -7.067 1.00 34.00 754 VAL A CA 1
ATOM 5932 C C . VAL A 1 754 ? 31.633 11.318 -5.608 1.00 34.00 754 VAL A C 1
ATOM 5934 O O . VAL A 1 754 ? 30.837 11.817 -4.814 1.00 34.00 754 VAL A O 1
ATOM 5937 N N . THR A 1 755 ? 32.884 11.027 -5.261 1.00 40.66 755 THR A N 1
ATOM 5938 C CA . THR A 1 755 ? 33.514 11.546 -4.046 1.00 40.66 755 THR A CA 1
ATOM 5939 C C . THR A 1 755 ? 33.712 13.052 -4.203 1.00 40.66 755 THR A C 1
ATOM 5941 O O . THR A 1 755 ? 34.729 13.513 -4.722 1.00 40.66 755 THR A O 1
ATOM 5944 N N . THR A 1 756 ? 32.740 13.843 -3.761 1.00 33.12 756 THR A N 1
ATOM 5945 C CA . THR A 1 756 ? 32.925 15.281 -3.544 1.00 33.12 756 THR A CA 1
ATOM 5946 C C . THR A 1 756 ? 32.447 15.641 -2.150 1.00 33.12 756 THR A C 1
ATOM 5948 O O . THR A 1 756 ? 31.257 15.568 -1.862 1.00 33.12 756 THR A O 1
ATOM 5951 N N . ASN A 1 757 ? 33.384 16.097 -1.316 1.00 40.41 757 ASN A N 1
ATOM 5952 C CA . ASN A 1 757 ? 33.201 16.629 0.042 1.00 40.41 757 ASN A CA 1
ATOM 5953 C C . ASN A 1 757 ? 32.356 17.929 0.106 1.00 40.41 757 ASN A C 1
ATOM 5955 O O . ASN A 1 757 ? 32.565 18.764 0.980 1.00 40.41 757 ASN A O 1
ATOM 5959 N N . VAL A 1 758 ? 31.428 18.138 -0.832 1.00 44.31 758 VAL A N 1
ATOM 5960 C CA . VAL A 1 758 ? 30.516 19.296 -0.891 1.00 44.31 758 VAL A CA 1
ATOM 5961 C C . VAL A 1 758 ? 29.118 18.856 -1.364 1.00 44.31 758 VAL A C 1
ATOM 5963 O O . VAL A 1 758 ? 28.406 19.591 -2.049 1.00 44.31 758 VAL A O 1
ATOM 5966 N N . ALA A 1 759 ? 28.710 17.628 -1.037 1.00 38.91 759 ALA A N 1
ATOM 5967 C CA . ALA A 1 759 ? 27.311 17.233 -1.139 1.00 38.91 759 ALA A CA 1
ATOM 5968 C C . ALA A 1 759 ? 26.566 17.857 0.047 1.00 38.91 759 ALA A C 1
ATOM 5970 O O . ALA A 1 759 ? 26.775 17.486 1.197 1.00 38.91 759 ALA A O 1
ATOM 5971 N N . ILE A 1 760 ? 25.744 18.866 -0.229 1.00 44.16 760 ILE A N 1
ATOM 5972 C CA . ILE A 1 760 ? 24.737 19.321 0.729 1.00 44.16 760 ILE A CA 1
ATOM 5973 C C . ILE A 1 760 ? 23.639 18.255 0.673 1.00 44.16 760 ILE A C 1
ATOM 5975 O O . ILE A 1 760 ? 23.094 18.057 -0.414 1.00 44.16 760 ILE A O 1
ATOM 5979 N N . PRO A 1 761 ? 23.346 17.543 1.770 1.00 43.53 761 PRO A N 1
ATOM 5980 C CA . PRO A 1 761 ? 22.352 16.486 1.753 1.00 43.53 761 PRO A CA 1
ATOM 5981 C C . PRO A 1 761 ? 20.968 17.135 1.676 1.00 43.53 761 PRO A C 1
ATOM 5983 O O . PRO A 1 761 ? 20.489 17.713 2.646 1.00 43.53 761 PRO A O 1
ATOM 5986 N N . PHE A 1 762 ? 20.335 17.069 0.506 1.00 45.47 762 PHE A N 1
ATOM 5987 C CA . PHE A 1 762 ? 18.915 17.395 0.318 1.00 45.47 762 PHE A CA 1
ATOM 5988 C C . PHE A 1 762 ? 18.043 16.128 0.420 1.00 45.47 762 PHE A C 1
ATOM 5990 O O . PHE A 1 762 ? 17.021 16.019 -0.246 1.00 45.47 762 PHE A O 1
ATOM 5997 N N . GLU A 1 763 ? 18.475 15.147 1.217 1.00 44.53 763 GLU A N 1
ATOM 5998 C CA . GLU A 1 763 ? 17.743 13.891 1.452 1.00 44.53 763 GLU A CA 1
ATOM 5999 C C . GLU A 1 763 ? 16.782 13.986 2.655 1.00 44.53 763 GLU A C 1
ATOM 6001 O O . GLU A 1 763 ? 15.840 13.207 2.732 1.00 44.53 763 GLU A O 1
ATOM 6006 N N . ASP A 1 764 ? 16.950 14.993 3.527 1.00 48.81 764 ASP A N 1
ATOM 6007 C CA . ASP A 1 764 ? 16.013 15.375 4.598 1.00 48.81 764 ASP A CA 1
ATOM 6008 C C . ASP A 1 764 ? 15.729 16.893 4.512 1.00 48.81 764 ASP A C 1
ATOM 6010 O O . ASP A 1 764 ? 16.457 17.707 5.094 1.00 48.81 764 ASP A O 1
ATOM 6014 N N . GLU A 1 765 ? 14.673 17.315 3.804 1.00 48.03 765 GLU A N 1
ATOM 6015 C CA . GLU A 1 765 ? 14.292 18.741 3.732 1.00 48.03 765 GLU A CA 1
ATOM 6016 C C . GLU A 1 765 ? 14.013 19.331 5.131 1.00 48.03 765 GLU A C 1
ATOM 6018 O O . GLU A 1 765 ? 14.390 20.472 5.408 1.00 48.03 765 GLU A O 1
ATOM 6023 N N . GLU A 1 766 ? 13.485 18.527 6.058 1.00 48.84 766 GLU A N 1
ATOM 6024 C CA . GLU A 1 766 ? 13.171 18.938 7.433 1.00 48.84 766 GLU A CA 1
ATOM 6025 C C . GLU A 1 766 ? 14.402 19.155 8.329 1.00 48.84 766 GLU A C 1
ATOM 6027 O O . GLU A 1 766 ? 14.387 20.041 9.185 1.00 48.84 766 GLU A O 1
ATOM 6032 N N . ASN A 1 767 ? 15.485 18.387 8.133 1.00 52.91 767 ASN A N 1
ATOM 6033 C CA . ASN A 1 767 ? 16.745 18.577 8.870 1.00 52.91 767 ASN A CA 1
ATOM 6034 C C . ASN A 1 767 ? 17.647 19.640 8.221 1.00 52.91 767 ASN A C 1
ATOM 6036 O O . ASN A 1 767 ? 18.574 20.134 8.865 1.00 52.91 767 ASN A O 1
ATOM 6040 N N . SER A 1 768 ? 17.386 20.000 6.958 1.00 56.44 768 SER A N 1
ATOM 6041 C CA . SER A 1 768 ? 18.139 21.028 6.230 1.00 56.44 768 SER A CA 1
ATOM 6042 C C . SER A 1 768 ? 17.771 22.459 6.648 1.00 56.44 768 SER A C 1
ATOM 6044 O O . SER A 1 768 ? 18.598 23.367 6.535 1.00 56.44 768 SER A O 1
ATOM 6046 N N . LEU A 1 769 ? 16.549 22.657 7.159 1.00 58.88 769 LEU A N 1
ATOM 6047 C CA . LEU A 1 769 ? 16.020 23.939 7.619 1.00 58.88 769 LEU A CA 1
ATOM 6048 C C . LEU A 1 769 ? 16.285 24.111 9.119 1.00 58.88 769 LEU A C 1
ATOM 6050 O O . LEU A 1 769 ? 15.664 23.474 9.969 1.00 58.88 769 LEU A O 1
ATOM 6054 N N . ALA A 1 770 ? 17.196 25.021 9.456 1.00 65.50 770 ALA A N 1
ATOM 6055 C CA . ALA A 1 770 ? 17.738 25.196 10.802 1.00 65.50 770 ALA A CA 1
ATOM 6056 C C . ALA A 1 770 ? 16.681 25.566 11.864 1.00 65.50 770 ALA A C 1
ATOM 6058 O O . ALA A 1 770 ? 16.896 25.343 13.055 1.00 65.50 770 ALA A O 1
ATOM 6059 N N . ASN A 1 771 ? 15.529 26.091 11.440 1.00 69.25 771 ASN A N 1
ATOM 6060 C CA . ASN A 1 771 ? 14.438 26.531 12.306 1.00 69.25 771 ASN A CA 1
ATOM 6061 C C . ASN A 1 771 ? 13.098 25.803 12.061 1.00 69.25 771 ASN A C 1
ATOM 6063 O O . ASN A 1 771 ? 12.069 26.243 12.573 1.00 69.25 771 ASN A O 1
ATOM 6067 N N . TRP A 1 772 ? 13.088 24.682 11.323 1.00 66.62 772 TRP A N 1
ATOM 6068 C CA . TRP A 1 772 ? 11.862 23.930 10.990 1.00 66.62 772 TRP A CA 1
ATOM 6069 C C . TRP A 1 772 ? 11.046 23.523 12.222 1.00 66.62 772 TRP A C 1
ATOM 6071 O O . TRP A 1 772 ? 9.829 23.675 12.248 1.00 66.62 772 TRP A O 1
ATOM 6081 N N . LYS A 1 773 ? 11.730 23.108 13.299 1.00 58.81 773 LYS A N 1
ATOM 6082 C CA . LYS A 1 773 ? 11.122 22.681 14.575 1.00 58.81 773 LYS A CA 1
ATOM 6083 C C . LYS A 1 773 ? 10.225 23.740 15.230 1.00 58.81 773 LYS A C 1
ATOM 6085 O O . LYS A 1 773 ? 9.544 23.431 16.206 1.00 58.81 773 LYS A O 1
ATOM 6090 N N . TRP A 1 774 ? 10.299 24.992 14.782 1.00 59.44 774 TRP A N 1
ATOM 6091 C CA . TRP A 1 774 ? 9.638 26.138 15.412 1.00 59.44 774 TRP A CA 1
ATOM 6092 C C . TRP A 1 774 ? 8.367 26.554 14.686 1.00 59.44 774 TRP A C 1
ATOM 6094 O O . TRP A 1 774 ? 7.609 27.379 15.194 1.00 59.44 774 TRP A O 1
ATOM 6104 N N . PHE A 1 775 ? 8.095 25.933 13.541 1.00 51.81 775 PHE A N 1
ATOM 6105 C CA . PHE A 1 775 ? 6.832 26.049 12.839 1.00 51.81 775 PHE A CA 1
ATOM 6106 C C . PHE A 1 775 ? 5.939 24.870 13.229 1.00 51.81 775 PHE A C 1
ATOM 6108 O O . PHE A 1 775 ? 6.271 23.709 13.006 1.00 51.81 775 PHE A O 1
ATOM 6115 N N . LYS A 1 776 ? 4.790 25.169 13.841 1.00 49.38 776 LYS A N 1
ATOM 6116 C CA . LYS A 1 776 ? 3.680 24.223 13.990 1.00 49.38 776 LYS A CA 1
ATOM 6117 C C . LYS A 1 776 ? 2.588 24.643 13.019 1.00 49.38 776 LYS A C 1
ATOM 6119 O O . LYS A 1 776 ? 2.009 25.711 13.183 1.00 49.38 776 LYS A O 1
ATOM 6124 N N . PHE A 1 777 ? 2.326 23.815 12.017 1.00 47.28 777 PHE A N 1
ATOM 6125 C CA . PHE A 1 777 ? 1.217 24.021 11.095 1.00 47.28 777 PHE A CA 1
ATOM 6126 C C . PHE A 1 777 ? -0.049 23.429 11.720 1.00 47.28 777 PHE A C 1
ATOM 6128 O O . PHE A 1 777 ? -0.160 22.212 11.873 1.00 47.28 777 PHE A O 1
ATOM 6135 N N . GLU A 1 778 ? -0.980 24.283 12.143 1.00 42.38 778 GLU A N 1
ATOM 6136 C CA . GLU A 1 778 ? -2.309 23.837 12.567 1.00 42.38 778 GLU A CA 1
ATOM 6137 C C . GLU A 1 778 ? -3.137 23.491 11.322 1.00 42.38 778 GLU A C 1
ATOM 6139 O O . GLU A 1 778 ? -3.167 24.243 10.349 1.00 42.38 778 GLU A O 1
ATOM 6144 N N . THR A 1 779 ? -3.767 22.316 11.321 1.00 34.75 779 THR A N 1
ATOM 6145 C CA . THR A 1 779 ? -4.682 21.898 10.254 1.00 34.75 779 THR A CA 1
ATOM 6146 C C . THR A 1 779 ? -6.098 22.277 10.666 1.00 34.75 779 THR A C 1
ATOM 6148 O O . THR A 1 779 ? -6.625 21.740 11.639 1.00 34.75 779 THR A O 1
ATOM 6151 N N . ASP A 1 780 ? -6.709 23.219 9.947 1.00 36.66 780 ASP A N 1
ATOM 6152 C CA . ASP A 1 780 ? -8.087 23.635 10.207 1.00 36.66 780 ASP A CA 1
ATOM 6153 C C . ASP A 1 780 ? -9.049 22.459 9.979 1.00 36.66 780 ASP A C 1
ATOM 6155 O O . ASP A 1 780 ? -9.216 21.952 8.866 1.00 36.66 780 ASP A O 1
ATOM 6159 N N . SER A 1 781 ? -9.717 22.030 11.047 1.00 34.69 781 SER A N 1
ATOM 6160 C CA . SER A 1 781 ? -10.902 21.183 10.965 1.00 34.69 781 SER A CA 1
ATOM 6161 C C . SER A 1 781 ? -12.028 21.975 10.297 1.00 34.69 781 SER A C 1
ATOM 6163 O O . SER A 1 781 ? -12.536 22.939 10.873 1.00 34.69 781 SER A O 1
ATOM 6165 N N . ILE A 1 782 ? -12.422 21.568 9.091 1.00 33.12 782 ILE A N 1
ATOM 6166 C CA . ILE A 1 782 ? -13.610 22.090 8.407 1.00 33.12 782 ILE A CA 1
ATOM 6167 C C . ILE A 1 782 ? -14.831 21.838 9.316 1.00 33.12 782 ILE A C 1
ATOM 6169 O O . ILE A 1 782 ? -15.015 20.700 9.751 1.00 33.12 782 ILE A O 1
ATOM 6173 N N . PRO A 1 783 ? -15.661 22.851 9.632 1.00 41.50 783 PRO A N 1
ATOM 6174 C CA . PRO A 1 783 ? -16.898 22.634 10.367 1.00 41.50 783 PRO A CA 1
ATOM 6175 C C . PRO A 1 783 ? -17.898 21.891 9.477 1.00 41.50 783 PRO A C 1
ATOM 6177 O O . PRO A 1 783 ? -18.150 22.315 8.349 1.00 41.50 783 PRO A O 1
ATOM 6180 N N . ASP A 1 784 ? -18.466 20.804 9.998 1.00 37.75 784 ASP A N 1
ATOM 6181 C CA . ASP A 1 784 ? -19.513 20.019 9.345 1.00 37.75 784 ASP A CA 1
ATOM 6182 C C . ASP A 1 784 ? -20.701 20.903 8.913 1.00 37.75 784 ASP A C 1
ATOM 6184 O O . ASP A 1 784 ? -21.315 21.592 9.736 1.00 37.75 784 ASP A O 1
ATOM 6188 N N . SER A 1 785 ? -21.056 20.828 7.626 1.00 31.77 785 SER A N 1
ATOM 6189 C CA . SER A 1 785 ? -22.382 21.180 7.102 1.00 31.77 785 SER A CA 1
ATOM 6190 C C . SER A 1 785 ? -22.901 20.073 6.203 1.00 31.77 785 SER A C 1
ATOM 6192 O O . SER A 1 785 ? -22.166 19.755 5.236 1.00 31.77 785 SER A O 1
#

Mean predicted aligned error: 20.32 Å

Solvent-accessible surface area (backbone atoms only — not comparable to full-atom values): 45354 Å² total; per-residue (Å²): 106,72,70,56,34,62,67,40,43,51,45,92,74,38,47,68,61,69,52,84,77,34,88,90,46,75,64,75,38,72,64,58,33,51,47,55,46,47,55,37,52,49,56,32,44,51,54,48,35,68,72,67,68,56,58,56,76,64,46,36,31,38,39,28,33,20,40,75,54,85,58,88,76,39,71,38,52,52,50,39,64,74,61,63,41,54,94,81,46,44,70,40,75,46,63,71,36,33,30,13,36,33,56,46,51,52,48,50,48,51,52,50,35,74,74,30,94,85,38,49,27,33,41,38,36,20,38,32,46,52,47,81,54,56,49,85,64,84,54,66,46,25,45,52,46,70,59,43,58,23,48,32,50,42,52,46,82,45,66,65,55,74,82,51,53,83,77,38,60,61,43,81,76,50,69,48,76,47,77,42,49,90,39,64,68,30,34,56,21,42,39,78,47,62,48,100,86,66,43,56,27,49,35,49,42,92,54,35,62,58,44,50,49,54,54,47,54,56,47,46,67,68,44,43,83,79,60,49,55,69,69,48,54,51,52,31,51,52,34,41,50,53,25,52,52,37,43,75,70,75,44,85,68,55,78,54,60,74,59,69,59,67,81,52,24,82,41,59,26,49,41,39,85,36,54,67,45,45,55,42,51,30,62,70,59,67,52,53,69,79,60,47,38,47,30,48,54,36,26,19,52,39,24,22,10,50,31,27,38,43,55,52,22,49,40,47,44,28,69,66,53,71,47,46,57,67,42,28,35,37,40,40,26,52,23,40,35,28,27,44,22,38,41,33,35,31,30,63,44,62,49,62,77,55,96,83,40,89,41,77,91,52,51,89,71,49,79,62,96,61,81,73,70,79,71,85,78,79,77,88,82,81,93,81,84,92,78,91,79,75,83,60,56,77,54,47,69,61,53,60,75,74,66,83,90,85,84,87,83,89,89,79,93,85,81,88,87,82,87,86,86,90,81,90,80,83,90,74,86,78,76,84,75,85,56,47,81,88,48,63,73,38,32,35,54,26,34,29,68,45,48,31,71,64,36,33,34,24,44,49,60,35,89,47,60,20,40,27,46,46,93,28,56,58,73,75,50,74,83,53,44,73,37,54,54,83,70,73,100,68,67,82,77,77,73,67,74,87,75,85,77,82,77,84,83,64,98,82,75,84,79,89,84,83,89,88,63,69,42,88,60,63,62,66,43,77,42,64,26,23,28,75,36,63,45,101,86,69,25,38,27,40,23,23,44,60,39,51,52,53,50,32,54,52,50,52,50,51,51,44,72,69,65,55,69,42,79,46,56,28,70,46,69,59,99,64,27,40,30,33,57,57,58,60,42,64,29,39,33,43,51,84,30,41,65,61,88,74,88,52,76,65,63,56,58,70,45,44,72,38,77,45,55,28,23,72,73,46,82,38,79,93,82,58,46,34,36,37,20,34,44,61,22,48,44,68,73,66,62,43,73,44,35,78,44,50,26,32,27,71,47,82,44,93,66,25,36,36,27,27,42,61,95,51,79,52,62,29,42,31,40,56,81,26,55,30,70,42,94,77,95,53,54,76,82,76,52,56,78,71,40,78,46,72,36,31,32,43,85,51,95,44,98,93,49,49,33,34,28,38,32,76,33,42,94,48,82,33,38,57,81,76,40,54,68,61,36,64,69,43,30,66,60,33,32,53,53,52,39,65,72,48,64,88,70,71,72,75,79,78,78,74,80,79,92,56,103,76,72,78,72,78,86,43,69,69,77,52,26,78,43,46,94,76,65,81,86,81,80,82,77,78,79,91,129

Secondary structure (DSSP, 8-state):
-HHHHHHH---TT----GGGT-TT--S--HHHHHHHHHHHHHHHHHHHHHHHT--GGG--EEEEE-SS---SS-HHHHHHHHTT--TT-EEEEE-S-GGGHHHHHHHHHHHHHHH-TT--EEEEEEEE--GGG---S--HHHHHHHHHB--EEEEEEEE--GGGGGT-SEEEEEEEEEE-TTSHHHHTTEEEEE-TTS-EEEEEPTTHHHHHHHHHHHHHHHHHHHHS-HHHHHHHHHHHHHHHHHHHTTS--PPPPPP-GGGT-SEEEE--SSHHHHHHHHHHHT--HHHHHHHHHHHHHH-B-GGGHHHHHHHHHHHTT---TT-EEEEEEEETTTEEEEEEEEE-S-----TT-TTTTTGGG-S-SS-----TT---------S---TTHHHHHHHGGG-----------------------------------PPTT-EEEEEEEEE-SSEEEEE-SSSSPEEEEGGG--S--HHHHTTT-SS-SS-TTTT-----PPPPP-TTS----------SS-TT-EEEEEEEEE-TTSPEEEEHHHHHHHHHHHHHHHHHHHT--EEEE--EEETTEEEEEETTEEEEEEGGGSSS---SHHHHHHTTT-EEEEEEEEEETTTTEEEEEHHHHHHHHH--TT-EEEEEEEEEETTEEEEEETTSS-EEEEEGGGT-SS--S-GGGT--TT-EEEEEEE--SSTTS-EEESGGG-SSTTHHHH-HHHHHHHHHHHHHHHHHHHTTS-PPPP------TT----S-HHHHBTTGGG-------PPP-

InterPro domains:
  IPR003029 S1 domain [PF00575] (640-699)
  IPR003029 S1 domain [PS50126] (563-631)
  IPR003029 S1 domain [PS50126] (642-711)
  IPR003029 S1 domain [SM00316] (561-631)
  IPR003029 S1 domain [SM00316] (640-711)
  IPR012340 Nucleic acid-binding, OB-fold [G3DSA:2.40.50.140] (638-719)
  IPR012340 Nucleic acid-binding, OB-fold [SSF50249] (435-547)
  IPR012340 Nucleic acid-binding, OB-fold [SSF50249] (553-631)
  IPR012340 Nucleic acid-binding, OB-fold [SSF50249] (640-719)
  IPR012392 Very-long-chain 3-ketoacyl-CoA synthase [PTHR31561] (1-368)
  IPR013601 FAE1/Type III polyketide synthase-like protein [PF08392] (2-242)
  IPR013747 Beta-ketoacyl-[acyl-carrier-protein] synthase III, C-terminal [PF08541] (266-347)
  IPR016039 Thiolase-like [G3DSA:3.40.47.10] (14-346)
  IPR016039 Thiolase-like [SSF53901] (32-348)

Radius of gyration: 35.62 Å; Cα contacts (8 Å, |Δi|>4): 1317; chains: 1; bounding box: 74×87×104 Å

Nearest PDB structures (foldseek):
  5wx3-assembly1_A  TM=7.616E-01  e=9.201E-20  Tetradium ruticarpum
  5wx6-assembly2_B  TM=7.734E-01  e=2.145E-19  Tetradium ruticarpum
  5wx7-assembly2_C  TM=7.335E-01  e=4.946E-20  Tetradium ruticarpum
  5wx3-assembly2_D  TM=7.458E-01  e=2.270E-19  Tetradium ruticarpum
  5wx3-assembly1_C  TM=7.515E-01  e=7.943E-18  Tetradium ruticarpum